Protein AF-A0A970ST58-F1 (afdb_monomer_lite)

Radius of gyration: 37.07 Å; chains: 1; bounding box: 102×75×107 Å

Sequence (953 aa):
MQDKSTELTATTDKKGYGFVNAKNDIKTWYPDSLQLDRGMALEADGIAVELSPISATENKKETARKAVSALAQKVRVSDEKGSSGDAVEYAGVFGDNTSIRYSSTFEGFKEDIIFEANMGINRFSFKLKTGGLSLIKDEDGQYCLTDPSTGECKVSIGELVVTDSRPVPDFKTKYNHFYEVQTVEPDNEYIITAVVDEEYLNSPDTVYPVTVDPTLTVRQTSGSQSRVANDATLYSKQPNLKTGSFNNLWVGNDSGGLNSQGTNYGKERILIKFPTLVSALQSAGITNNMITEARLYMFLSSSATPAATIDAYMFGHSWSESSVTYNNADWNDYTSYQDSTRIQSSSYDYWWWGITGAVKKWRAGQYGGSSNYGLIMISQDESVANKDHSFYSSNYTTISKRPYVKVTYNNASPGVPTPGITSGQVYYLRNANSGKYLDVPKGNSGNGTDLIQYSFNGGANQIFKTVYNSTTGDYALIPMCATGSAVEITNTSPNNYEIVQIWSKPSSGYMNSQRFKIVRNSNGSYKLLSYASSYTKAVVVQGASTANSAKIIQYNDNGATNGNWHFESVESFNYNSTNYNVSLAEECAEYAMLAYDEMELSGGYYVQGDRKDKPYQLLSKLREDGFTVSNNDAVNYQNNKDYDVSYVLARKSVLVNNSLRTLVAVVIRGTDGVEWQGNMDVTGSSYDTFDNHINFATAVAALSVDLDIYLSNKNISDPIYLITGHSRGAAVANLLAEKLNTTAGISNVFAYTFATPNVTKAPNSSRTNIYNFCFKDDFVPQVPLGQEHSWKYDKHGITYDDKVAETLYANNASFRNDMKRFLGGRDADFNSSGTSNLLNHISDKWENVEEYYNNDCYTGPTIPGTPIPITPALALLPINRMTLYEFFHNEVALAATGDPLASVLVLGRSLNSNYFFTPIAVFFVQGQAIYNYIPDTHHAFTYYTAVKYGLFP

Structure (mmCIF, N/CA/C/O backbone):
data_AF-A0A970ST58-F1
#
_entry.id   AF-A0A970ST58-F1
#
loop_
_atom_site.group_PDB
_atom_site.id
_atom_site.type_symbol
_atom_site.label_atom_id
_atom_site.label_alt_id
_atom_site.label_comp_id
_atom_site.label_asym_id
_atom_site.label_entity_id
_atom_site.label_seq_id
_atom_site.pdbx_PDB_ins_code
_atom_site.Cartn_x
_atom_site.Cartn_y
_atom_site.Cartn_z
_atom_site.occupancy
_atom_site.B_iso_or_equiv
_atom_site.auth_seq_id
_atom_site.auth_comp_id
_atom_site.auth_asym_id
_atom_site.auth_atom_id
_atom_site.pdbx_PDB_model_num
ATOM 1 N N . MET A 1 1 ? -27.822 10.036 10.601 1.00 45.78 1 MET A N 1
ATOM 2 C CA . MET A 1 1 ? -26.628 10.160 11.461 1.00 45.78 1 MET A CA 1
ATOM 3 C C . MET A 1 1 ? -25.897 8.835 11.465 1.00 45.78 1 MET A C 1
ATOM 5 O O . MET A 1 1 ? -26.501 7.825 11.813 1.00 45.78 1 MET A O 1
ATOM 9 N N . GLN A 1 2 ? -24.655 8.840 10.988 1.00 37.09 2 GLN A N 1
ATOM 10 C CA . GLN A 1 2 ? -23.732 7.721 11.156 1.00 37.09 2 GLN A CA 1
ATOM 11 C C . GLN A 1 2 ? -23.226 7.710 12.608 1.00 37.09 2 GLN A C 1
ATOM 13 O O . GLN A 1 2 ? -23.310 8.724 13.300 1.00 37.09 2 GLN A O 1
ATOM 18 N N . ASP A 1 3 ? -22.756 6.552 13.068 1.00 43.78 3 ASP A N 1
ATOM 19 C CA . ASP A 1 3 ? -21.868 6.440 14.232 1.00 43.78 3 ASP A CA 1
ATOM 20 C C . ASP A 1 3 ? -20.788 7.527 14.098 1.00 43.78 3 ASP A C 1
ATOM 22 O O . ASP A 1 3 ? -20.190 7.608 13.027 1.00 43.78 3 ASP A O 1
ATOM 26 N N . LYS A 1 4 ? -20.642 8.408 15.096 1.00 58.28 4 LYS A N 1
ATOM 27 C CA . LYS A 1 4 ? -19.575 9.414 15.143 1.00 58.28 4 LYS A CA 1
ATOM 28 C C . LYS A 1 4 ? -18.557 8.944 16.165 1.00 58.28 4 LYS A C 1
ATOM 30 O O . LYS A 1 4 ? -18.915 8.703 17.317 1.00 58.28 4 LYS A O 1
ATOM 35 N N . SER A 1 5 ? -17.304 8.828 15.756 1.00 58.88 5 SER A N 1
ATOM 36 C CA . SER A 1 5 ? -16.213 8.414 16.625 1.00 58.88 5 SER A CA 1
ATOM 37 C C . SER A 1 5 ? -15.057 9.398 16.531 1.00 58.88 5 SER A C 1
ATOM 39 O O . SER A 1 5 ? -14.717 9.876 15.453 1.00 58.88 5 SER A O 1
ATOM 41 N N . THR A 1 6 ? -14.444 9.681 17.675 1.00 65.06 6 THR A N 1
ATOM 42 C CA . THR A 1 6 ? -13.132 10.334 17.752 1.00 65.06 6 THR A CA 1
ATOM 43 C C . THR A 1 6 ? -11.995 9.308 17.838 1.00 65.06 6 THR A C 1
ATOM 45 O O . THR A 1 6 ? -10.835 9.688 17.962 1.00 65.06 6 THR A O 1
ATOM 48 N N . GLU A 1 7 ? -12.302 8.000 17.779 1.00 69.69 7 GLU A N 1
ATOM 49 C CA . GLU A 1 7 ? -11.293 6.937 17.667 1.00 69.69 7 GLU A CA 1
ATOM 50 C C . GLU A 1 7 ? -10.516 7.123 16.365 1.00 69.69 7 GLU A C 1
ATOM 52 O O . GLU A 1 7 ? -11.101 7.375 15.313 1.00 69.69 7 GLU A O 1
ATOM 57 N N . LEU A 1 8 ? -9.200 6.952 16.419 1.00 71.62 8 LEU A N 1
ATOM 58 C CA . LEU A 1 8 ? -8.351 7.006 15.237 1.00 71.62 8 LEU A CA 1
ATOM 59 C C . LEU A 1 8 ? -8.083 5.591 14.734 1.00 71.62 8 LEU A C 1
ATOM 61 O O . LEU A 1 8 ? -7.578 4.738 15.466 1.00 71.62 8 LEU A O 1
ATOM 65 N N . THR A 1 9 ? -8.382 5.321 13.473 1.00 77.06 9 THR A N 1
ATOM 66 C CA . THR A 1 9 ? -8.059 4.051 12.817 1.00 77.06 9 THR A CA 1
ATOM 67 C C . THR A 1 9 ? -6.885 4.231 11.879 1.00 77.06 9 THR A C 1
ATOM 69 O O . THR A 1 9 ? -6.798 5.254 11.205 1.00 77.06 9 THR A O 1
ATOM 72 N N . ALA A 1 10 ? -6.004 3.231 11.815 1.00 75.88 10 ALA A N 1
ATOM 73 C CA . ALA A 1 10 ? -5.003 3.191 10.759 1.00 75.88 10 ALA A CA 1
ATOM 74 C C . ALA A 1 10 ? -5.700 3.175 9.391 1.00 75.88 10 ALA A C 1
ATOM 76 O O . ALA A 1 10 ? -6.759 2.554 9.257 1.00 75.88 10 ALA A O 1
ATOM 77 N N . THR A 1 11 ? -5.137 3.860 8.403 1.00 69.69 11 THR A N 1
ATOM 78 C CA . THR A 1 11 ? -5.731 3.967 7.067 1.00 69.69 11 THR A CA 1
ATOM 79 C C . THR A 1 11 ? -4.677 3.814 5.982 1.00 69.69 11 THR A C 1
ATOM 81 O O . THR A 1 11 ? -3.508 4.115 6.185 1.00 69.69 11 THR A O 1
ATOM 84 N N . THR A 1 12 ? -5.117 3.331 4.825 1.00 72.75 12 THR A N 1
ATOM 85 C CA . THR A 1 12 ? -4.375 3.373 3.559 1.00 72.75 12 THR A CA 1
ATOM 86 C C . THR A 1 12 ? -5.165 4.128 2.491 1.00 72.75 12 THR A C 1
ATOM 88 O O . THR A 1 12 ? -4.750 4.179 1.337 1.00 72.75 12 THR A O 1
ATOM 91 N N . ASP A 1 13 ? -6.320 4.694 2.857 1.00 73.19 13 ASP A N 1
ATOM 92 C CA . ASP A 1 13 ? -7.268 5.307 1.923 1.00 73.19 13 ASP A CA 1
ATOM 93 C C . ASP A 1 13 ? -6.730 6.631 1.358 1.00 73.19 13 ASP A C 1
ATOM 95 O O . ASP A 1 13 ? -7.174 7.087 0.306 1.00 73.19 13 ASP A O 1
ATOM 99 N N . LYS A 1 14 ? -5.746 7.235 2.040 1.00 77.56 14 LYS A N 1
ATOM 100 C CA . LYS A 1 14 ? -5.054 8.454 1.623 1.00 77.56 14 LYS A CA 1
ATOM 101 C C . LYS A 1 14 ? -3.539 8.271 1.767 1.00 77.56 14 LYS A C 1
ATOM 103 O O . LYS A 1 14 ? -3.026 8.151 2.876 1.00 77.56 14 LYS A O 1
ATOM 108 N N . LYS A 1 15 ? -2.814 8.238 0.638 1.00 80.38 15 LYS A N 1
ATOM 109 C CA . LYS A 1 15 ? -1.349 8.032 0.591 1.00 80.38 15 LYS A CA 1
ATOM 110 C C . LYS A 1 15 ? -0.633 9.056 1.484 1.00 80.38 15 LYS A C 1
ATOM 112 O O . LYS A 1 15 ? -0.857 10.256 1.345 1.00 80.38 15 LYS A O 1
ATOM 117 N N . GLY A 1 16 ? 0.247 8.582 2.368 1.00 77.31 16 GLY A N 1
ATOM 118 C CA . GLY A 1 16 ? 1.032 9.423 3.279 1.00 77.31 16 GLY A CA 1
ATOM 119 C C . GLY A 1 16 ? 0.342 9.801 4.593 1.00 77.31 16 GLY A C 1
ATOM 120 O O . GLY A 1 16 ? 0.894 10.624 5.331 1.00 77.31 16 GLY A O 1
ATOM 121 N N . TYR A 1 17 ? -0.838 9.235 4.869 1.00 86.19 17 TYR A N 1
ATOM 122 C CA . TYR A 1 17 ? -1.577 9.395 6.116 1.00 86.19 17 TYR A CA 1
ATOM 123 C C . TYR A 1 17 ? -1.713 8.068 6.851 1.00 86.19 17 TYR A C 1
ATOM 125 O O . TYR A 1 17 ? -2.281 7.117 6.322 1.00 86.19 17 TYR A O 1
ATOM 133 N N . GLY A 1 18 ? -1.240 8.043 8.096 1.00 75.88 18 GLY A N 1
ATOM 134 C CA . GLY A 1 18 ? -1.211 6.839 8.918 1.00 75.88 18 GLY A CA 1
ATOM 135 C C . GLY A 1 18 ? -2.492 6.602 9.685 1.00 75.88 18 GLY A C 1
ATOM 136 O O . GLY A 1 18 ? -2.836 5.454 9.964 1.00 75.88 18 GLY A O 1
ATOM 137 N N . PHE A 1 19 ? -3.228 7.669 10.014 1.00 83.06 19 PHE A N 1
ATOM 138 C CA . PHE A 1 19 ? -4.484 7.562 10.748 1.00 83.06 19 PHE A CA 1
ATOM 139 C C . PHE A 1 19 ? -5.578 8.448 10.157 1.00 83.06 19 PHE A C 1
ATOM 141 O O . PHE A 1 19 ? -5.326 9.498 9.573 1.00 83.06 19 PHE A O 1
ATOM 148 N N . VAL A 1 20 ? -6.821 8.029 10.360 1.00 89.50 20 VAL A N 1
ATOM 149 C CA . VAL A 1 20 ? -8.026 8.811 10.083 1.00 89.50 20 VAL A CA 1
ATOM 150 C C . VAL A 1 20 ? -8.989 8.647 11.245 1.00 89.50 20 VAL A C 1
ATOM 152 O O . VAL A 1 20 ? -9.011 7.588 11.883 1.00 89.50 20 VAL A O 1
ATOM 155 N N . ASN A 1 21 ? -9.805 9.657 11.525 1.00 81.31 21 ASN A N 1
ATOM 156 C CA . ASN A 1 21 ? -10.910 9.453 12.447 1.00 81.31 21 ASN A CA 1
ATOM 157 C C . ASN A 1 21 ? -11.891 8.392 11.909 1.00 81.31 21 ASN A C 1
ATOM 159 O O . ASN A 1 21 ? -12.333 8.383 10.749 1.00 81.31 21 ASN A O 1
ATOM 163 N N . ALA A 1 22 ? -12.194 7.430 12.776 1.00 70.81 22 ALA A N 1
ATOM 164 C CA . ALA A 1 22 ? -13.186 6.403 12.531 1.00 70.81 22 ALA A CA 1
ATOM 165 C C . ALA A 1 22 ? -14.549 7.063 12.314 1.00 70.81 22 ALA A C 1
ATOM 167 O O . ALA A 1 22 ? -14.761 8.181 12.763 1.00 70.81 22 ALA A O 1
ATOM 168 N N . LYS A 1 23 ? -15.451 6.359 11.612 1.00 66.69 23 LYS A N 1
ATOM 169 C CA . LYS A 1 23 ? -16.854 6.727 11.321 1.00 66.69 23 LYS A CA 1
ATOM 170 C C . LYS A 1 23 ? -17.223 8.147 11.789 1.00 66.69 23 LYS A C 1
ATOM 172 O O . LYS A 1 23 ? -17.578 8.348 12.943 1.00 66.69 23 LYS A O 1
ATOM 177 N N . ASN A 1 24 ? -17.055 9.123 10.907 1.00 68.44 24 ASN A N 1
ATOM 178 C CA . ASN A 1 24 ? -17.441 10.511 11.119 1.00 68.44 24 ASN A CA 1
ATOM 179 C C . ASN A 1 24 ? -17.719 11.137 9.743 1.00 68.44 24 ASN A C 1
ATOM 181 O O . ASN A 1 24 ? -17.141 10.698 8.743 1.00 68.44 24 ASN A O 1
ATOM 185 N N . ASP A 1 25 ? -18.634 12.102 9.690 1.00 69.56 25 ASP A N 1
ATOM 186 C CA . ASP A 1 25 ? -18.990 12.854 8.476 1.00 69.56 25 ASP A CA 1
ATOM 187 C C . ASP A 1 25 ? -17.915 13.880 8.099 1.00 69.56 25 ASP A C 1
ATOM 189 O O . ASP A 1 25 ? -17.723 14.174 6.923 1.00 69.56 25 ASP A O 1
ATOM 193 N N . ILE A 1 26 ? -17.184 14.368 9.098 1.00 79.75 26 ILE A N 1
ATOM 194 C CA . ILE A 1 26 ? -15.992 15.194 8.940 1.00 79.75 26 ILE A CA 1
ATOM 195 C C . ILE A 1 26 ? -14.778 14.286 9.078 1.00 79.75 26 ILE A C 1
ATOM 197 O O . ILE A 1 26 ? -14.549 13.699 10.139 1.00 79.75 26 ILE A O 1
ATOM 201 N N . LYS A 1 27 ? -14.005 14.154 8.003 1.00 87.75 27 LYS A N 1
ATOM 202 C CA . LYS A 1 27 ? -12.796 13.338 7.968 1.00 87.75 27 LYS A CA 1
ATOM 203 C C . LYS A 1 27 ? -11.594 14.152 8.401 1.00 87.75 27 LYS A C 1
ATOM 205 O O . LYS A 1 27 ? -11.310 15.192 7.818 1.00 87.75 27 LYS A O 1
ATOM 210 N N . THR A 1 28 ? -10.877 13.661 9.406 1.00 90.50 28 THR A N 1
ATOM 211 C CA . THR A 1 28 ? -9.576 14.202 9.799 1.00 90.50 28 THR A CA 1
ATOM 212 C C . THR A 1 28 ? -8.499 13.169 9.544 1.00 90.50 28 THR A C 1
ATOM 214 O O . THR A 1 28 ? -8.563 12.047 10.047 1.00 90.50 28 THR A O 1
ATOM 217 N N . TRP A 1 29 ? -7.523 13.549 8.731 1.00 92.25 29 TRP A N 1
ATOM 218 C CA . TRP A 1 29 ? -6.436 12.704 8.270 1.00 92.25 29 TRP A CA 1
ATOM 219 C C . TRP A 1 29 ? -5.138 13.134 8.951 1.00 92.25 29 TRP A C 1
ATOM 221 O O . TRP A 1 29 ? -4.747 14.301 8.883 1.00 92.25 29 TRP A O 1
ATOM 231 N N . TYR A 1 30 ? -4.465 12.171 9.577 1.00 92.06 30 TYR A N 1
ATOM 232 C CA . TYR A 1 30 ? -3.240 12.351 10.349 1.00 92.06 30 TYR A CA 1
ATOM 233 C C . TYR A 1 30 ? -2.051 11.780 9.567 1.00 92.06 30 TYR A C 1
ATOM 235 O O . TYR A 1 30 ? -2.043 10.571 9.304 1.00 92.06 30 TYR A O 1
ATOM 243 N N . PRO A 1 31 ? -1.100 12.620 9.121 1.00 86.81 31 PRO A N 1
ATOM 244 C CA . PRO A 1 31 ? -0.017 12.181 8.249 1.00 86.81 31 PRO A CA 1
ATOM 245 C C . PRO A 1 31 ? 0.900 11.162 8.943 1.00 86.81 31 PRO A C 1
ATOM 247 O O . PRO A 1 31 ? 1.089 11.227 10.150 1.00 86.81 31 PRO A O 1
ATOM 250 N N . ASP A 1 32 ? 1.515 10.236 8.199 1.00 78.81 32 ASP A N 1
ATOM 251 C CA . ASP A 1 32 ? 2.529 9.310 8.760 1.00 78.81 32 ASP A CA 1
ATOM 252 C C . ASP A 1 32 ? 3.726 10.063 9.363 1.00 78.81 32 ASP A C 1
ATOM 254 O O . ASP A 1 32 ? 4.385 9.611 10.303 1.00 78.81 32 ASP A O 1
ATOM 258 N N . SER A 1 33 ? 3.990 11.245 8.809 1.00 76.50 33 SER A N 1
ATOM 259 C CA . SER A 1 33 ? 4.917 12.231 9.338 1.00 76.50 33 SER A CA 1
ATOM 260 C C . SER A 1 33 ? 4.475 13.634 8.934 1.00 76.50 33 SER A C 1
ATOM 262 O O . SER A 1 33 ? 4.150 13.827 7.760 1.00 76.50 33 SER A O 1
ATOM 264 N N . LEU A 1 34 ? 4.523 14.613 9.840 1.00 74.62 34 LEU A N 1
ATOM 265 C CA . LEU A 1 34 ? 4.339 16.022 9.461 1.00 74.62 34 LEU A CA 1
ATOM 266 C C . LEU A 1 34 ? 5.502 16.467 8.574 1.00 74.62 34 LEU A C 1
ATOM 268 O O . LEU A 1 34 ? 6.646 16.227 8.948 1.00 74.62 34 LEU A O 1
ATOM 272 N N . GLN A 1 35 ? 5.203 17.098 7.436 1.00 67.81 35 GLN A N 1
ATOM 273 C CA . GLN A 1 35 ? 6.157 17.669 6.477 1.00 67.81 35 GLN A CA 1
ATOM 274 C C . GLN A 1 35 ? 5.650 19.038 5.987 1.00 67.81 35 GLN A C 1
ATOM 276 O O . GLN A 1 35 ? 4.493 19.401 6.181 1.00 67.81 35 GLN A O 1
ATOM 281 N N . LEU A 1 36 ? 6.507 19.811 5.316 1.00 63.09 36 LEU A N 1
ATOM 282 C CA . LEU A 1 36 ? 6.165 21.146 4.792 1.00 63.09 36 LEU A CA 1
ATOM 283 C C . LEU A 1 36 ? 5.053 21.135 3.733 1.00 63.09 36 LEU A C 1
ATOM 285 O O . LEU A 1 36 ? 4.353 22.132 3.546 1.00 63.09 36 LEU A O 1
ATOM 289 N N . ASP A 1 37 ? 4.941 20.048 2.983 1.00 67.62 37 ASP A N 1
ATOM 290 C CA . ASP A 1 37 ? 3.968 19.821 1.917 1.00 67.62 37 ASP A CA 1
ATOM 291 C C . ASP A 1 37 ? 2.865 18.832 2.313 1.00 67.62 37 ASP A C 1
ATOM 293 O O . ASP A 1 37 ? 1.951 18.627 1.512 1.00 67.62 37 ASP A O 1
ATOM 297 N N . ARG A 1 38 ? 2.931 18.276 3.533 1.00 81.56 38 ARG A N 1
ATOM 298 C CA . ARG A 1 38 ? 1.993 17.281 4.053 1.00 81.56 38 ARG A CA 1
ATOM 299 C C . ARG A 1 38 ? 1.696 17.507 5.534 1.00 81.56 38 ARG A C 1
ATOM 301 O O . ARG A 1 38 ? 2.501 17.176 6.408 1.00 81.56 38 ARG A O 1
ATOM 308 N N . GLY A 1 39 ? 0.513 18.036 5.800 1.00 87.06 39 GLY A N 1
ATOM 309 C CA . GLY A 1 39 ? 0.039 18.392 7.129 1.00 87.06 39 GLY A CA 1
ATOM 310 C C . GLY A 1 39 ? -1.221 17.642 7.542 1.00 87.06 39 GLY A C 1
ATOM 311 O O . GLY A 1 39 ? -1.692 16.727 6.861 1.00 87.06 39 GLY A O 1
ATOM 312 N N . MET A 1 40 ? -1.787 18.053 8.673 1.00 91.56 40 MET A N 1
ATOM 313 C CA . MET A 1 40 ? -3.104 17.602 9.109 1.00 91.56 40 MET A CA 1
ATOM 314 C C . MET A 1 40 ? -4.161 18.043 8.108 1.00 91.56 40 MET A C 1
ATOM 316 O O . MET A 1 40 ? -4.290 19.237 7.850 1.00 91.56 40 MET A O 1
ATOM 320 N N . ALA A 1 41 ? -4.931 17.098 7.569 1.00 92.81 41 ALA A N 1
ATOM 321 C CA . ALA A 1 41 ? -5.982 17.411 6.608 1.00 92.81 41 ALA A CA 1
ATOM 322 C C . ALA A 1 41 ? -7.374 17.191 7.200 1.00 92.81 41 ALA A C 1
ATOM 324 O O . ALA A 1 41 ? -7.618 16.230 7.928 1.00 92.81 41 ALA A O 1
ATOM 325 N N . LEU A 1 42 ? -8.294 18.079 6.846 1.00 92.00 42 LEU A N 1
ATOM 326 C CA . LEU A 1 42 ? -9.699 18.053 7.208 1.00 92.00 42 LEU A CA 1
ATOM 327 C C . LEU A 1 42 ? -10.541 18.105 5.934 1.00 92.00 42 LEU A C 1
ATOM 329 O O . LEU A 1 42 ? -10.338 18.976 5.091 1.00 92.00 42 LEU A O 1
ATOM 333 N N . GLU A 1 43 ? -11.492 17.187 5.808 1.00 90.94 43 GLU A N 1
ATOM 334 C CA . GLU A 1 43 ? -12.385 17.077 4.656 1.00 90.94 43 GLU A CA 1
ATOM 335 C C . GLU A 1 43 ? -13.837 16.918 5.117 1.00 90.94 43 GLU A C 1
ATOM 337 O O . GLU A 1 43 ? -14.147 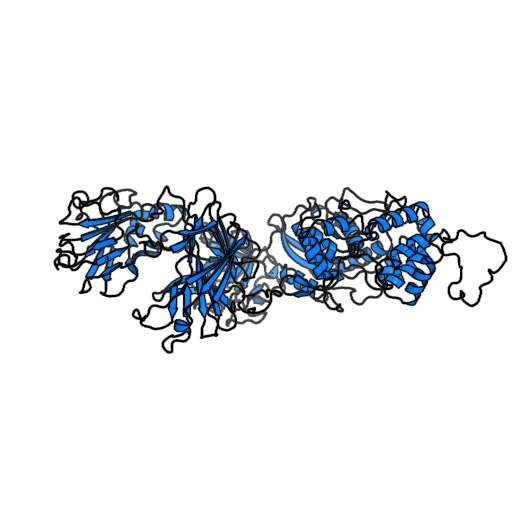16.047 5.933 1.00 90.94 43 GLU A O 1
ATOM 342 N N . ALA A 1 44 ? -14.737 17.752 4.598 1.00 82.56 44 ALA A N 1
ATOM 343 C CA . ALA A 1 44 ? -16.165 17.704 4.914 1.00 82.56 44 ALA A CA 1
ATOM 344 C C . ALA A 1 44 ? -16.986 18.419 3.834 1.00 82.56 44 ALA A C 1
ATOM 346 O O . ALA A 1 44 ? -16.754 19.593 3.616 1.00 82.56 44 ALA A O 1
ATOM 347 N N . ASP A 1 45 ? -17.934 17.741 3.177 1.00 74.25 45 ASP A N 1
ATOM 348 C CA . ASP A 1 45 ? -18.890 18.299 2.188 1.00 74.25 45 ASP A CA 1
ATOM 349 C C . ASP A 1 45 ? -18.431 19.582 1.446 1.00 74.25 45 ASP A C 1
ATOM 351 O O . ASP A 1 45 ? -18.858 20.695 1.749 1.00 74.25 45 ASP A O 1
ATOM 355 N N . GLY A 1 46 ? -17.496 19.429 0.500 1.00 75.94 46 GLY A N 1
ATOM 356 C CA . GLY A 1 46 ? -16.946 20.540 -0.294 1.00 75.94 46 GLY A CA 1
ATOM 357 C C . GLY A 1 46 ? -15.840 21.364 0.383 1.00 75.94 46 GLY A C 1
ATOM 358 O O . GLY A 1 46 ? -15.245 22.214 -0.269 1.00 75.94 46 GLY A O 1
ATOM 359 N N . ILE A 1 47 ? -15.523 21.098 1.652 1.00 85.75 47 ILE A N 1
ATOM 360 C CA . ILE A 1 47 ? -14.408 21.688 2.405 1.00 85.75 47 ILE A CA 1
ATOM 361 C C . ILE A 1 47 ? -13.215 20.732 2.362 1.00 85.75 47 ILE A C 1
ATOM 363 O O . ILE A 1 47 ? -13.350 19.556 2.705 1.00 85.75 47 ILE A O 1
ATOM 367 N N . ALA A 1 48 ? -12.042 21.255 2.004 1.00 92.06 48 ALA A N 1
ATOM 368 C CA . ALA A 1 48 ? -10.761 20.562 2.096 1.00 92.06 48 ALA A CA 1
ATOM 369 C C . ALA A 1 48 ? -9.694 21.535 2.618 1.00 92.06 48 ALA A C 1
ATOM 371 O O . ALA A 1 48 ? -9.282 22.454 1.913 1.00 92.06 48 ALA A O 1
ATOM 372 N N . VAL A 1 49 ? -9.265 21.341 3.864 1.00 93.50 49 VAL A N 1
ATOM 373 C CA . VAL A 1 49 ? -8.308 22.213 4.560 1.00 93.50 49 VAL A CA 1
ATOM 374 C C . VAL A 1 49 ? -7.104 21.393 4.998 1.00 93.50 49 VAL A C 1
ATOM 376 O O . VAL A 1 49 ? -7.264 20.276 5.484 1.00 93.50 49 VAL A O 1
ATOM 379 N N . GLU A 1 50 ? -5.899 21.937 4.853 1.00 94.12 50 GLU A N 1
ATOM 380 C CA . GLU A 1 50 ? -4.663 21.278 5.281 1.00 94.12 50 GLU A CA 1
ATOM 381 C C . GLU A 1 50 ? -3.768 22.242 6.068 1.00 94.12 50 GLU A C 1
ATOM 383 O O . GLU A 1 50 ? -3.484 23.346 5.604 1.00 94.12 50 GLU A O 1
ATOM 388 N N . LEU A 1 51 ? -3.303 21.817 7.246 1.00 91.88 51 LEU A N 1
ATOM 389 C CA . LEU A 1 51 ? -2.465 22.596 8.158 1.00 91.88 51 LEU A CA 1
ATOM 390 C C . LEU A 1 51 ? -1.109 21.905 8.356 1.00 91.88 51 LEU A C 1
ATOM 392 O O . LEU A 1 51 ? -1.039 20.809 8.908 1.00 91.88 51 LEU A O 1
ATOM 396 N N . SER A 1 52 ? -0.028 22.532 7.888 1.00 89.25 52 SER A N 1
ATOM 397 C CA . SER A 1 52 ? 1.337 21.975 7.918 1.00 89.25 52 SER A CA 1
ATOM 398 C C . SER A 1 52 ? 2.283 22.866 8.732 1.00 89.25 52 SER A C 1
ATOM 400 O O . SER A 1 52 ? 2.308 24.070 8.475 1.00 89.25 52 SER A O 1
ATOM 402 N N . PRO A 1 53 ? 3.093 22.342 9.668 1.00 86.56 53 PRO A N 1
ATOM 403 C CA . PRO A 1 53 ? 4.016 23.162 10.455 1.00 86.56 53 PRO A CA 1
ATOM 404 C C . PRO A 1 53 ? 5.169 23.720 9.604 1.00 86.56 53 PRO A C 1
ATOM 406 O O . PRO A 1 53 ? 5.624 23.095 8.644 1.00 86.56 53 PRO A O 1
ATOM 409 N N . ILE A 1 54 ? 5.680 24.891 9.988 1.00 80.62 54 ILE A N 1
ATOM 410 C CA . ILE A 1 54 ? 6.853 25.547 9.395 1.00 80.62 54 ILE A CA 1
ATOM 411 C C . ILE A 1 54 ? 7.944 25.640 10.471 1.00 80.62 54 ILE A C 1
ATOM 413 O O . ILE A 1 54 ? 7.733 26.254 11.514 1.00 80.62 54 ILE A O 1
ATOM 417 N N . SER A 1 55 ? 9.117 25.042 10.231 1.00 62.66 55 SER A N 1
ATOM 418 C CA . SER A 1 55 ? 10.219 25.026 11.209 1.00 62.66 55 SER A CA 1
ATOM 419 C C . SER A 1 55 ? 10.686 26.437 11.605 1.00 62.66 55 SER A C 1
ATOM 421 O O . SER A 1 55 ? 10.825 27.315 10.757 1.00 62.66 55 SER A O 1
ATOM 423 N N . ALA A 1 56 ? 11.005 26.627 12.891 1.00 48.12 56 ALA A N 1
ATOM 424 C CA . ALA A 1 56 ? 11.466 27.891 13.477 1.00 48.12 56 ALA A CA 1
ATOM 425 C C . ALA A 1 56 ? 12.924 28.275 13.125 1.00 48.12 56 ALA A C 1
ATOM 427 O O . ALA A 1 56 ? 13.389 29.359 13.484 1.00 48.12 56 ALA A O 1
ATOM 428 N N . THR A 1 57 ? 13.672 27.419 12.422 1.00 43.00 57 THR A N 1
ATOM 429 C CA . THR A 1 57 ? 15.073 27.701 12.065 1.00 43.00 57 THR A CA 1
ATOM 430 C C . THR A 1 57 ? 15.188 28.445 10.740 1.00 43.00 57 THR A C 1
ATOM 432 O O . THR A 1 57 ? 15.680 27.868 9.787 1.00 43.00 57 THR A O 1
ATOM 435 N N . GLU A 1 58 ? 14.764 29.717 10.665 1.00 37.03 58 GLU A N 1
ATOM 436 C CA . GLU A 1 58 ? 15.259 30.648 9.624 1.00 37.03 58 GLU A CA 1
ATOM 437 C C . GLU A 1 58 ? 14.864 32.130 9.825 1.00 37.03 58 GLU A C 1
ATOM 439 O O . GLU A 1 58 ? 14.462 32.831 8.901 1.00 37.03 58 GLU A O 1
ATOM 444 N N . ASN A 1 59 ? 15.087 32.697 11.016 1.00 33.66 59 ASN A N 1
ATOM 445 C CA . ASN A 1 59 ? 15.239 34.156 11.127 1.00 33.66 59 ASN A CA 1
ATOM 446 C C . ASN A 1 59 ? 16.632 34.578 10.620 1.00 33.66 59 ASN A C 1
ATOM 448 O O . ASN A 1 59 ? 17.505 34.919 11.419 1.00 33.66 59 ASN A O 1
ATOM 452 N N . LYS A 1 60 ? 16.840 34.499 9.294 1.00 33.72 60 LYS A N 1
ATOM 453 C CA . LYS A 1 60 ? 17.735 35.321 8.444 1.00 33.72 60 LYS A CA 1
ATOM 454 C C . LYS A 1 60 ? 17.974 34.619 7.099 1.00 33.72 60 LYS A C 1
ATOM 456 O O . LYS A 1 60 ? 18.715 33.649 7.044 1.00 33.72 60 LYS A O 1
ATOM 461 N N . LYS A 1 61 ? 17.467 35.244 6.030 1.00 29.33 61 LYS A N 1
ATOM 462 C CA . LYS A 1 61 ? 17.666 34.927 4.602 1.00 29.33 61 LYS A CA 1
ATOM 463 C C . LYS A 1 61 ? 16.956 33.665 4.108 1.00 29.33 61 LYS A C 1
ATOM 465 O O . LYS A 1 61 ? 17.464 32.562 4.206 1.00 29.33 61 LYS A O 1
ATOM 470 N N . GLU A 1 62 ? 15.811 33.921 3.484 1.00 37.78 62 GLU A N 1
ATOM 471 C CA . GLU A 1 62 ? 15.264 33.243 2.307 1.00 37.78 62 GLU A CA 1
ATOM 472 C C . GLU A 1 62 ? 16.334 32.418 1.563 1.00 37.78 62 GLU A C 1
ATOM 474 O O . GLU A 1 62 ? 17.137 33.011 0.848 1.00 37.78 62 GLU A O 1
ATOM 479 N N . THR A 1 63 ? 16.423 31.103 1.839 1.00 29.08 63 THR A N 1
ATOM 480 C CA . THR A 1 63 ? 16.846 29.960 0.983 1.00 29.08 63 THR A CA 1
ATOM 481 C C . THR A 1 63 ? 17.295 28.757 1.855 1.00 29.08 63 THR A C 1
ATOM 483 O O . THR A 1 63 ? 18.484 28.463 1.889 1.00 29.08 63 THR A O 1
ATOM 486 N N . ALA A 1 64 ? 16.393 28.041 2.550 1.00 28.38 64 ALA A N 1
ATOM 487 C CA . ALA A 1 64 ? 16.370 26.563 2.665 1.00 28.38 64 ALA A CA 1
ATOM 488 C C . ALA A 1 64 ? 15.290 26.076 3.661 1.00 28.38 64 ALA A C 1
ATOM 490 O O . ALA A 1 64 ? 15.547 25.802 4.829 1.00 28.38 64 ALA A O 1
ATOM 491 N N . ARG A 1 65 ? 14.062 25.841 3.182 1.00 35.12 65 ARG A N 1
ATOM 492 C CA . ARG A 1 65 ? 12.997 25.228 3.996 1.00 35.12 65 ARG A CA 1
ATOM 493 C C . ARG A 1 65 ? 13.346 23.762 4.331 1.00 35.12 65 ARG A C 1
ATOM 495 O O . ARG A 1 65 ? 13.062 22.872 3.533 1.00 35.12 65 ARG A O 1
ATOM 502 N N . LYS A 1 66 ? 13.967 23.482 5.484 1.00 34.28 66 LYS A N 1
ATOM 503 C CA . LYS A 1 66 ? 14.148 22.101 5.977 1.00 34.28 66 LYS A CA 1
ATOM 504 C C . LYS A 1 66 ? 12.800 21.511 6.400 1.00 34.28 66 LYS A C 1
ATOM 506 O 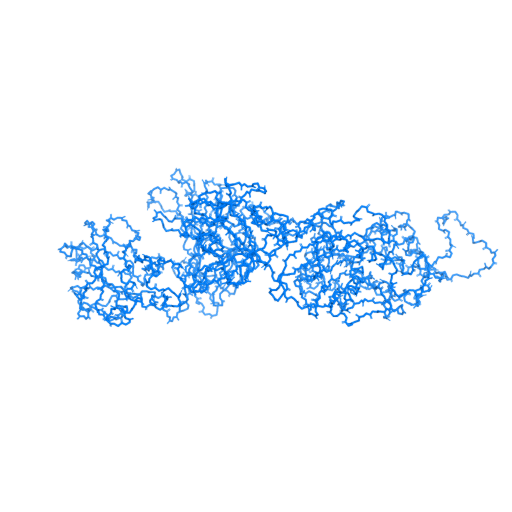O . LYS A 1 66 ? 12.097 22.083 7.230 1.00 34.28 66 LYS A O 1
ATOM 511 N N . ALA A 1 67 ? 12.465 20.348 5.841 1.00 35.88 67 ALA A N 1
ATOM 512 C CA . ALA A 1 67 ? 11.362 19.520 6.305 1.00 35.88 67 ALA A CA 1
ATOM 513 C C . ALA A 1 67 ? 11.632 19.066 7.745 1.00 35.88 67 ALA A C 1
ATOM 515 O O . ALA A 1 67 ? 12.667 18.471 8.040 1.00 35.88 67 ALA A O 1
ATOM 516 N N . VAL A 1 68 ? 10.687 19.343 8.636 1.00 44.09 68 VAL A N 1
ATOM 517 C CA . VAL A 1 68 ? 10.515 18.537 9.842 1.00 44.09 68 VAL A CA 1
ATOM 518 C C . VAL A 1 68 ? 10.015 17.182 9.344 1.00 44.09 68 VAL A C 1
ATOM 520 O O . VAL A 1 68 ? 9.124 17.155 8.507 1.00 44.09 68 VAL A O 1
ATOM 523 N N . SER A 1 69 ? 10.593 16.073 9.795 1.00 44.97 69 SER A N 1
ATOM 524 C CA . SER A 1 69 ? 9.986 14.747 9.653 1.00 44.97 69 SER A CA 1
ATOM 525 C C . SER A 1 69 ? 9.802 14.189 11.056 1.00 44.97 69 SER A C 1
ATOM 527 O O . SER A 1 69 ? 10.695 13.543 11.602 1.00 44.97 69 SER A O 1
ATOM 529 N N . ALA A 1 70 ? 8.670 14.501 11.674 1.00 54.34 70 ALA A N 1
ATOM 530 C CA . ALA A 1 70 ? 8.286 13.918 12.952 1.00 54.34 70 ALA A CA 1
ATOM 531 C C . ALA A 1 70 ? 7.379 12.723 12.658 1.00 54.34 70 ALA A C 1
ATOM 533 O O . ALA A 1 70 ? 6.363 12.900 11.990 1.00 54.34 70 ALA A O 1
ATOM 534 N N . LEU A 1 71 ? 7.756 11.516 13.087 1.00 47.66 71 LEU A N 1
ATOM 535 C CA . LEU A 1 71 ? 6.952 10.309 12.868 1.00 47.66 71 LEU A CA 1
ATOM 536 C C . LEU A 1 71 ? 5.701 10.332 13.749 1.00 47.66 71 LEU A C 1
ATOM 538 O O . LEU A 1 71 ? 5.773 10.683 14.926 1.00 47.66 71 LEU A O 1
ATOM 542 N N . ALA A 1 72 ? 4.573 9.920 13.178 1.00 49.56 72 ALA A N 1
ATOM 543 C CA . ALA A 1 72 ? 3.311 9.804 13.885 1.00 49.56 72 ALA A CA 1
ATOM 544 C C . ALA A 1 72 ? 3.374 8.715 14.960 1.00 49.56 72 ALA A C 1
ATOM 546 O O . ALA A 1 72 ? 3.526 7.527 14.662 1.00 49.56 72 ALA A O 1
ATOM 547 N N . GLN A 1 73 ? 3.165 9.097 16.217 1.00 61.41 73 GLN A N 1
ATOM 548 C CA . GLN A 1 73 ? 2.912 8.154 17.295 1.00 61.41 73 GLN A CA 1
ATOM 549 C C . GLN A 1 73 ? 1.460 8.278 17.742 1.00 61.41 73 GLN A C 1
ATOM 551 O O . GLN A 1 73 ? 1.038 9.312 18.251 1.00 61.41 73 GLN A O 1
ATOM 556 N N . LYS A 1 74 ? 0.678 7.204 17.601 1.00 53.34 74 LYS A N 1
ATOM 557 C CA . LYS A 1 74 ? -0.654 7.161 18.210 1.00 53.34 74 LYS A CA 1
ATOM 558 C C . LYS A 1 74 ? -0.507 7.088 19.730 1.00 53.34 74 LYS A C 1
ATOM 560 O O . LYS A 1 74 ? 0.016 6.104 20.257 1.00 53.34 74 LYS A O 1
ATOM 565 N N . VAL A 1 75 ? -0.998 8.105 20.425 1.00 45.78 75 VAL A N 1
ATOM 566 C CA . VAL A 1 75 ? -0.967 8.211 21.886 1.00 45.78 75 VAL A CA 1
ATOM 567 C C . VAL A 1 75 ? -2.398 8.186 22.409 1.00 45.78 75 VAL A C 1
ATOM 569 O O . VAL A 1 75 ? -3.324 8.700 21.783 1.00 45.78 75 VAL A O 1
ATOM 572 N N . ARG A 1 76 ? -2.598 7.558 23.569 1.00 45.03 76 ARG A N 1
ATOM 573 C CA . ARG A 1 76 ? -3.842 7.723 24.320 1.00 45.03 76 ARG A CA 1
ATOM 574 C C . ARG A 1 76 ? -3.703 8.897 25.255 1.00 45.03 76 ARG A C 1
ATOM 576 O O . ARG A 1 76 ? -2.841 8.873 26.127 1.00 45.03 76 ARG A O 1
ATOM 583 N N . VAL A 1 77 ? -4.593 9.864 25.113 1.00 44.91 77 VAL A N 1
ATOM 584 C CA . VAL A 1 77 ? -4.682 10.985 26.039 1.00 44.91 77 VAL A CA 1
ATOM 585 C C . VAL A 1 77 ? -5.764 10.642 27.041 1.00 44.91 77 VAL A C 1
ATOM 587 O O . VAL A 1 77 ? -6.935 10.541 26.682 1.00 44.91 77 VAL A O 1
ATOM 590 N N . SER A 1 78 ? -5.369 10.384 28.283 1.00 38.44 78 SER A N 1
ATOM 591 C CA . SER A 1 78 ? -6.302 10.416 29.401 1.00 38.44 78 SER A CA 1
ATOM 592 C C . SER A 1 78 ? -6.524 11.872 29.770 1.00 38.44 78 SER A C 1
ATOM 594 O O . SER A 1 78 ? -5.562 12.552 30.127 1.00 38.44 78 SER A O 1
ATOM 596 N N . ASP A 1 79 ? -7.765 12.343 29.722 1.00 41.28 79 ASP A N 1
ATOM 597 C CA . ASP A 1 79 ? -8.103 13.516 30.524 1.00 41.28 79 ASP A CA 1
ATOM 598 C C . ASP A 1 79 ? -7.881 13.192 32.017 1.00 41.28 79 ASP A C 1
ATOM 600 O O . ASP A 1 79 ? -7.813 12.021 32.416 1.00 41.28 79 ASP A O 1
ATOM 604 N N . GLU A 1 80 ? -7.754 14.216 32.865 1.00 30.91 80 GLU A N 1
ATOM 605 C CA . GLU A 1 80 ? -7.474 14.068 34.307 1.00 30.91 80 GLU A CA 1
ATOM 606 C C . GLU A 1 80 ? -8.540 13.251 35.076 1.00 30.91 80 GLU A C 1
ATOM 608 O O . GLU A 1 80 ? -8.418 13.020 36.280 1.00 30.91 80 GLU A O 1
ATOM 613 N N . LYS A 1 81 ? -9.586 12.768 34.391 1.00 32.12 81 LYS A N 1
ATOM 614 C CA . LYS A 1 81 ? -10.688 11.973 34.942 1.00 32.12 81 LYS A CA 1
ATOM 615 C C . LYS A 1 81 ? -10.899 10.618 34.244 1.00 32.12 81 LYS A C 1
ATOM 617 O O . LYS A 1 81 ? -11.890 9.939 34.527 1.00 32.12 81 LYS A O 1
ATOM 622 N N . GLY A 1 82 ? -9.949 10.162 33.422 1.00 31.39 82 GLY A N 1
ATOM 623 C CA . GLY A 1 82 ? -9.862 8.774 32.949 1.00 31.39 82 GLY A CA 1
ATOM 624 C C . GLY A 1 82 ? -10.667 8.430 31.688 1.00 31.39 82 GLY A C 1
ATOM 625 O O . GLY A 1 82 ? -10.871 7.247 31.404 1.00 31.39 82 GLY A O 1
ATOM 626 N N . SER A 1 83 ? -11.116 9.412 30.904 1.00 35.81 83 SER A N 1
ATOM 627 C CA . SER A 1 83 ? -11.554 9.190 29.524 1.00 35.81 83 SER A CA 1
ATOM 628 C C . SER A 1 83 ? -10.329 9.184 28.609 1.00 35.81 83 SER A C 1
ATOM 630 O O . SER A 1 83 ? -9.610 10.173 28.512 1.00 35.81 83 SER A O 1
ATOM 632 N N . SER A 1 84 ? -10.069 8.059 27.938 1.00 40.88 84 SER A N 1
ATOM 633 C CA . SER A 1 84 ? -9.010 7.971 26.930 1.00 40.88 84 SER A CA 1
ATOM 634 C C . SER A 1 84 ? -9.539 8.396 25.556 1.00 40.88 84 SER A C 1
ATOM 636 O O . SER A 1 84 ? -10.397 7.698 25.008 1.00 40.88 84 SER A O 1
ATOM 638 N N . GLY A 1 85 ? -9.027 9.494 25.002 1.00 54.28 85 GLY A N 1
ATOM 639 C CA . GLY A 1 85 ? -9.148 9.846 23.583 1.00 54.28 85 GLY A CA 1
ATOM 640 C C . GLY A 1 85 ? -7.933 9.362 22.787 1.00 54.28 85 GLY A C 1
ATOM 641 O O . GLY A 1 85 ? -6.841 9.222 23.344 1.00 54.28 85 GLY A O 1
ATOM 642 N N . ASP A 1 86 ? -8.118 9.082 21.497 1.00 65.69 86 ASP A N 1
ATOM 643 C CA . ASP A 1 86 ? -7.002 8.823 20.590 1.00 65.69 86 ASP A CA 1
ATOM 644 C C . ASP A 1 86 ? -6.456 10.155 20.062 1.00 65.69 86 ASP A C 1
ATOM 646 O O . ASP A 1 86 ? -7.206 10.988 19.549 1.00 65.69 86 ASP A O 1
ATOM 650 N N . ALA A 1 87 ? -5.144 10.330 20.161 1.00 77.56 87 ALA A N 1
ATOM 651 C CA . ALA A 1 87 ? -4.420 11.430 19.549 1.00 77.56 87 ALA A CA 1
ATOM 652 C C . ALA A 1 87 ? -3.235 10.894 18.741 1.00 77.56 87 ALA A C 1
ATOM 654 O O . ALA A 1 87 ? -2.795 9.755 18.932 1.00 77.56 87 ALA A O 1
ATOM 655 N N . VAL A 1 88 ? -2.702 11.722 17.850 1.00 78.69 88 VAL A N 1
ATOM 656 C CA . VAL A 1 88 ? -1.415 11.475 17.196 1.00 78.69 88 VAL A CA 1
ATOM 657 C C . VAL A 1 88 ? -0.448 12.550 17.635 1.00 78.69 88 VAL A C 1
ATOM 659 O O . VAL A 1 88 ? -0.724 13.735 17.475 1.00 78.69 88 VAL A O 1
ATOM 662 N N . GLU A 1 89 ? 0.668 12.124 18.203 1.00 83.00 89 GLU A N 1
ATOM 663 C CA . GLU A 1 89 ? 1.739 12.996 18.647 1.00 83.00 89 GLU A CA 1
ATOM 664 C C . GLU A 1 89 ? 2.931 12.908 17.697 1.00 83.00 89 GLU A C 1
ATOM 666 O O . GLU A 1 89 ? 3.292 11.833 17.214 1.00 83.00 89 GLU A O 1
ATOM 671 N N . TYR A 1 90 ? 3.525 14.067 17.446 1.00 81.12 90 TYR A N 1
ATOM 672 C CA . TYR A 1 90 ? 4.659 14.289 16.572 1.00 81.12 90 TYR A CA 1
ATOM 673 C C . TYR A 1 90 ? 5.730 15.009 17.390 1.00 81.12 90 TYR A C 1
ATOM 675 O O . TYR A 1 90 ? 5.566 16.175 17.747 1.00 81.12 90 TYR A O 1
ATOM 683 N N . ALA A 1 91 ? 6.811 14.313 17.730 1.00 78.31 91 ALA A N 1
ATOM 684 C CA . ALA A 1 91 ? 7.898 14.880 18.523 1.00 78.31 91 ALA A CA 1
ATOM 685 C C . ALA A 1 91 ? 8.875 15.694 17.657 1.00 78.31 91 ALA A C 1
ATOM 687 O O . ALA A 1 91 ? 9.127 15.360 16.501 1.00 78.31 91 ALA A O 1
ATOM 688 N N . GLY A 1 92 ? 9.465 16.735 18.239 1.00 73.56 92 GLY A N 1
ATOM 689 C CA . GLY A 1 92 ? 10.552 17.514 17.647 1.00 73.56 92 GLY A CA 1
ATOM 690 C C . GLY A 1 92 ? 10.131 18.489 16.547 1.00 73.56 92 GLY A C 1
ATOM 691 O O . GLY A 1 92 ? 10.970 18.871 15.732 1.00 73.56 92 GLY A O 1
ATOM 692 N N . VAL A 1 93 ? 8.854 18.888 16.476 1.00 75.38 93 VAL A N 1
ATOM 693 C CA . VAL A 1 93 ? 8.343 19.658 15.327 1.00 75.38 93 VAL A CA 1
ATOM 694 C C . VAL A 1 93 ? 8.949 21.059 15.224 1.00 75.38 93 VAL A C 1
ATOM 696 O O . VAL A 1 93 ? 9.300 21.503 14.133 1.00 75.38 93 VAL A O 1
ATOM 699 N N . PHE A 1 94 ? 9.136 21.740 16.351 1.00 76.75 94 PHE A N 1
ATOM 700 C CA . PHE A 1 94 ? 9.758 23.065 16.413 1.00 76.75 94 PHE A CA 1
ATOM 701 C C . PHE A 1 94 ? 11.147 23.036 17.076 1.00 76.75 94 PHE A C 1
ATOM 703 O O . PHE A 1 94 ? 11.659 24.077 17.480 1.00 76.75 94 PHE A O 1
ATOM 710 N N . GLY A 1 95 ? 11.774 21.856 17.147 1.00 70.38 95 GLY A N 1
ATOM 711 C CA . GLY A 1 95 ? 13.065 21.623 17.802 1.00 70.38 95 GLY A CA 1
ATOM 712 C C . GLY A 1 95 ? 12.971 20.666 18.992 1.00 70.38 95 GLY A C 1
ATOM 713 O O . GLY A 1 95 ? 11.887 20.194 19.349 1.00 70.38 95 GLY A O 1
ATOM 714 N N . ASP A 1 96 ? 14.118 20.363 19.599 1.00 69.31 96 ASP A N 1
ATOM 715 C CA . ASP A 1 96 ? 14.201 19.493 20.776 1.00 69.31 96 ASP A CA 1
ATOM 716 C C . ASP A 1 96 ? 13.318 20.034 21.911 1.00 69.31 96 ASP A C 1
ATOM 718 O O . ASP A 1 96 ? 13.295 21.238 22.158 1.00 69.31 96 ASP A O 1
ATOM 722 N N . ASN A 1 97 ? 12.621 19.141 22.622 1.00 72.25 97 ASN A N 1
ATOM 723 C CA . ASN A 1 97 ? 11.649 19.465 23.681 1.00 72.25 97 ASN A CA 1
ATOM 724 C C . ASN A 1 97 ? 10.331 20.098 23.207 1.00 72.25 97 ASN A C 1
ATOM 726 O O . ASN A 1 97 ? 9.607 20.653 24.032 1.00 72.25 97 ASN A O 1
ATOM 730 N N . THR A 1 98 ? 9.996 19.980 21.918 1.00 78.31 98 THR A N 1
ATOM 731 C CA . THR A 1 98 ? 8.642 20.260 21.409 1.00 78.31 98 THR A CA 1
ATOM 732 C C . THR A 1 98 ? 7.926 18.996 20.970 1.00 78.31 98 THR A C 1
ATOM 734 O O . THR A 1 98 ? 8.549 18.069 20.452 1.00 78.31 98 THR A O 1
ATOM 737 N N . SER A 1 99 ? 6.605 18.977 21.090 1.00 81.75 99 SER A N 1
ATOM 738 C CA . SER A 1 99 ? 5.751 18.065 20.341 1.00 81.75 99 SER A CA 1
ATOM 739 C C . SER A 1 99 ? 4.493 18.780 19.862 1.00 81.75 99 SER A C 1
ATOM 741 O O . SER A 1 99 ? 4.082 19.796 20.416 1.00 81.75 99 SER A O 1
ATOM 743 N N . ILE A 1 100 ? 3.898 18.275 18.786 1.00 86.56 100 ILE A N 1
ATOM 744 C CA . ILE A 1 100 ? 2.533 18.629 18.407 1.00 86.56 100 ILE A CA 1
ATOM 745 C C . ILE A 1 100 ? 1.679 17.393 18.586 1.00 86.56 100 ILE A C 1
ATOM 747 O O . ILE A 1 100 ? 2.018 16.321 18.083 1.00 86.56 100 ILE A O 1
ATOM 751 N N . ARG A 1 101 ? 0.553 17.542 19.268 1.00 85.94 101 ARG A N 1
ATOM 752 C CA . ARG A 1 101 ? -0.417 16.477 19.464 1.00 85.94 101 ARG A CA 1
ATOM 753 C C . ARG A 1 101 ? -1.747 16.871 18.845 1.00 85.94 101 ARG A C 1
ATOM 755 O O . ARG A 1 101 ? -2.335 17.876 19.209 1.00 85.94 101 ARG A O 1
ATOM 762 N N . TYR A 1 102 ? -2.251 16.044 17.940 1.00 87.69 102 TYR A N 1
ATOM 763 C CA . TYR A 1 102 ? -3.561 16.239 17.335 1.00 87.69 102 TYR A CA 1
ATOM 764 C C . TYR A 1 102 ? -4.577 15.252 17.883 1.00 87.69 102 TYR A C 1
ATOM 766 O O . TYR A 1 102 ? -4.389 14.039 17.783 1.00 87.69 102 TYR A O 1
ATOM 774 N N . SER A 1 103 ? -5.692 15.766 18.384 1.00 81.06 103 SER A N 1
ATOM 775 C CA . SER A 1 103 ? -6.813 14.979 18.892 1.00 81.06 103 SER A CA 1
ATOM 776 C C . SER A 1 103 ? -8.010 15.104 17.952 1.00 81.06 103 SER A C 1
ATOM 778 O O . SER A 1 103 ? -8.348 16.204 17.514 1.00 81.06 103 SER A O 1
ATOM 780 N N . SER A 1 104 ? -8.672 13.993 17.618 1.00 78.62 104 SER A N 1
ATOM 781 C CA . SER A 1 104 ? -9.908 14.064 16.825 1.00 78.62 104 SER A CA 1
ATOM 782 C C . SER A 1 104 ? -11.051 14.624 17.657 1.00 78.62 104 SER A C 1
ATOM 784 O O . SER A 1 104 ? -11.246 14.231 18.809 1.00 78.62 104 SER A O 1
ATOM 786 N N . THR A 1 105 ? -11.841 15.506 17.055 1.00 75.62 105 THR A N 1
ATOM 787 C CA . THR A 1 105 ? -13.127 15.937 17.597 1.00 75.62 105 THR A CA 1
ATOM 788 C C . THR A 1 105 ? -14.238 15.486 16.650 1.00 75.62 105 THR A C 1
ATOM 790 O O . THR A 1 105 ? -13.995 15.078 15.513 1.00 75.62 105 THR A O 1
ATOM 793 N N . PHE A 1 106 ? -15.492 15.534 17.102 1.00 66.88 106 PHE A N 1
ATOM 794 C CA . PHE A 1 106 ? -16.614 15.176 16.230 1.00 66.88 106 PHE A CA 1
ATOM 795 C C . PHE A 1 106 ? -16.788 16.131 15.047 1.00 66.88 106 PHE A C 1
ATOM 797 O O . PHE A 1 106 ? -17.448 15.763 14.078 1.00 66.88 106 PHE A O 1
ATOM 804 N N . GLU A 1 107 ? -16.207 17.327 15.123 1.00 73.06 107 GLU A N 1
ATOM 805 C CA . GLU A 1 107 ? -16.424 18.408 14.163 1.00 73.06 107 GLU A CA 1
ATOM 806 C C . GLU A 1 107 ? -15.122 18.916 13.525 1.00 73.06 107 GLU A C 1
ATOM 808 O O . GLU A 1 107 ? -15.114 19.934 12.841 1.00 73.06 107 GLU A O 1
ATOM 813 N N . GLY A 1 108 ? -14.015 18.201 13.721 1.00 84.69 108 GLY A N 1
ATOM 814 C CA . GLY A 1 108 ? -12.701 18.570 13.213 1.00 84.69 108 GLY A CA 1
ATOM 815 C C . GLY A 1 108 ? -11.596 17.968 14.070 1.00 84.69 108 GLY A C 1
ATOM 816 O O . GLY A 1 108 ? -11.624 16.779 14.402 1.00 84.69 108 GLY A O 1
ATOM 817 N N . PHE A 1 109 ? -10.607 18.778 14.429 1.00 85.44 109 PHE A N 1
ATOM 818 C CA . PHE A 1 109 ? -9.504 18.343 15.277 1.00 85.44 109 PHE A CA 1
ATOM 819 C C . PHE A 1 109 ? -9.027 19.464 16.198 1.00 85.44 109 PHE A C 1
ATOM 821 O O . PHE A 1 109 ? -9.169 20.650 15.905 1.00 85.44 109 PHE A O 1
ATOM 828 N N . LYS A 1 110 ? -8.440 19.055 17.317 1.00 83.12 110 LYS A N 1
ATOM 829 C CA . LYS A 1 110 ? -7.713 19.910 18.246 1.00 83.12 110 LYS A CA 1
ATOM 830 C C . LYS A 1 110 ? -6.215 19.678 18.060 1.00 83.12 110 LYS A C 1
ATOM 832 O O . LYS A 1 110 ? -5.810 18.531 17.873 1.00 83.12 110 LYS A O 1
ATOM 837 N N . GLU A 1 111 ? -5.426 20.738 18.092 1.00 87.75 111 GLU A N 1
ATOM 838 C CA . GLU A 1 111 ? -3.967 20.714 18.062 1.00 87.75 111 GLU A CA 1
ATOM 839 C C . GLU A 1 111 ? -3.453 21.222 19.412 1.00 87.75 111 GLU A C 1
ATOM 841 O O . GLU A 1 111 ? -3.911 22.238 19.908 1.00 87.75 111 GLU A O 1
ATOM 846 N N . ASP A 1 112 ? -2.515 20.504 20.015 1.00 86.06 112 ASP A N 1
ATOM 847 C CA . ASP A 1 112 ? -1.789 20.910 21.211 1.00 86.06 112 ASP A CA 1
ATOM 848 C C . ASP A 1 112 ? -0.311 21.044 20.825 1.00 86.06 112 ASP A C 1
ATOM 850 O O . ASP A 1 112 ? 0.351 20.042 20.541 1.00 86.06 112 ASP A O 1
ATOM 854 N N . ILE A 1 113 ? 0.222 22.264 20.804 1.00 88.19 113 ILE A N 1
ATOM 855 C CA . ILE A 1 113 ? 1.663 22.513 20.677 1.00 88.19 113 ILE A CA 1
ATOM 856 C C . ILE A 1 113 ? 2.237 22.503 22.090 1.00 88.19 113 ILE A C 1
ATOM 858 O O . ILE A 1 113 ? 1.929 23.378 22.900 1.00 88.19 113 ILE A O 1
ATOM 862 N N . ILE A 1 114 ? 3.050 21.500 22.391 1.00 84.94 114 ILE A N 1
ATOM 863 C CA . ILE A 1 114 ? 3.574 21.218 23.725 1.00 84.94 114 ILE A CA 1
ATOM 864 C C . ILE A 1 114 ? 5.069 21.500 23.719 1.00 84.94 114 ILE A C 1
ATOM 866 O O . ILE A 1 114 ? 5.784 21.085 22.804 1.00 84.94 114 ILE A O 1
ATOM 870 N N . PHE A 1 115 ? 5.563 22.183 24.745 1.00 83.12 115 PHE A N 1
ATOM 871 C CA . PHE A 1 115 ? 6.997 22.320 24.947 1.00 83.12 115 PHE A CA 1
ATOM 872 C C . PHE A 1 115 ? 7.388 22.216 26.418 1.00 83.12 115 PHE A C 1
ATOM 874 O O . PHE A 1 115 ? 6.736 22.778 27.297 1.00 83.12 115 PHE A O 1
ATOM 881 N N . GLU A 1 116 ? 8.464 21.469 26.673 1.00 81.38 116 GLU A N 1
ATOM 882 C CA . GLU A 1 116 ? 8.866 20.998 28.011 1.00 81.38 116 GLU A CA 1
ATOM 883 C C . GLU A 1 116 ? 9.777 21.985 28.764 1.00 81.38 116 GLU A C 1
ATOM 885 O O . GLU A 1 116 ? 10.065 21.803 29.945 1.00 81.38 116 GLU A O 1
ATOM 890 N N . ALA A 1 117 ? 10.255 23.035 28.093 1.00 81.19 117 ALA A N 1
ATOM 891 C CA . ALA A 1 117 ? 11.076 24.091 28.684 1.00 81.19 117 ALA A CA 1
ATOM 892 C C . ALA A 1 117 ? 10.990 25.387 27.861 1.00 81.19 117 ALA A C 1
ATOM 894 O O . ALA A 1 117 ? 10.559 25.374 26.707 1.00 81.19 117 ALA A O 1
ATOM 895 N N . ASN A 1 118 ? 11.448 26.510 28.426 1.00 84.06 118 ASN A N 1
ATOM 896 C CA . ASN A 1 118 ? 11.626 27.745 27.661 1.00 84.06 118 ASN A CA 1
ATOM 897 C C . ASN A 1 118 ? 12.787 27.566 26.668 1.00 84.06 118 ASN A C 1
ATOM 899 O O . ASN A 1 118 ? 13.948 27.485 27.068 1.00 84.06 118 ASN A O 1
ATOM 903 N N . MET A 1 119 ? 12.475 27.508 25.375 1.00 79.19 119 MET A N 1
ATOM 904 C CA . MET A 1 119 ? 13.454 27.287 24.302 1.00 79.19 119 MET A CA 1
ATOM 905 C C . MET A 1 119 ? 13.928 28.588 23.638 1.00 79.19 119 MET A C 1
ATOM 907 O O . MET A 1 119 ? 14.671 28.544 22.660 1.00 79.19 119 MET A O 1
ATOM 911 N N . GLY A 1 120 ? 13.468 29.750 24.114 1.00 79.94 120 GLY A N 1
ATOM 912 C CA . GLY A 1 120 ? 13.721 31.032 23.454 1.00 79.94 120 GLY A CA 1
ATOM 913 C C . GLY A 1 120 ? 12.980 31.208 22.121 1.00 79.94 120 GLY A C 1
ATOM 914 O O . GLY A 1 120 ? 13.341 32.086 21.341 1.00 79.94 120 GLY A O 1
ATOM 915 N N . ILE A 1 121 ? 11.956 30.388 21.855 1.00 81.50 121 ILE A N 1
ATOM 916 C CA . ILE A 1 121 ? 11.013 30.561 20.743 1.00 81.50 121 ILE A CA 1
ATOM 917 C C . ILE A 1 121 ? 9.606 30.778 21.302 1.00 81.50 121 ILE A C 1
ATOM 919 O O . ILE A 1 121 ? 9.191 30.106 22.243 1.00 81.50 121 ILE A O 1
ATOM 923 N N . ASN A 1 122 ? 8.872 31.718 20.714 1.00 88.00 122 ASN A N 1
ATOM 924 C CA . ASN A 1 122 ? 7.511 32.089 21.111 1.00 88.00 122 ASN A CA 1
ATOM 925 C C . ASN A 1 122 ? 6.536 32.129 19.923 1.00 88.00 122 ASN A C 1
ATOM 927 O O . ASN A 1 122 ? 5.416 32.621 20.045 1.00 88.00 122 ASN A O 1
ATOM 931 N N . ARG A 1 123 ? 6.982 31.664 18.753 1.00 89.69 123 ARG A N 1
ATOM 932 C CA . ARG A 1 123 ? 6.280 31.771 17.475 1.00 89.69 123 ARG A CA 1
ATOM 933 C C . ARG A 1 123 ? 6.216 30.411 16.810 1.00 89.69 123 ARG A C 1
ATOM 935 O O . ARG A 1 123 ? 7.252 29.837 16.483 1.00 89.69 123 ARG A O 1
ATOM 942 N N . PHE A 1 124 ? 5.002 29.943 16.558 1.00 88.81 124 PHE A N 1
ATOM 943 C CA . PHE A 1 124 ? 4.741 28.634 15.969 1.00 88.81 124 PHE A CA 1
ATOM 944 C C . PHE A 1 124 ? 3.930 28.832 14.692 1.00 88.81 124 PHE A C 1
ATOM 946 O O . PHE A 1 124 ? 2.771 29.239 14.740 1.00 88.81 124 PHE A O 1
ATOM 953 N N . SER A 1 125 ? 4.587 28.654 13.545 1.00 89.75 125 SER A N 1
ATOM 954 C CA . SER A 1 125 ? 4.032 28.993 12.230 1.00 89.75 125 SER A CA 1
ATOM 955 C C . SER A 1 125 ? 3.528 27.755 11.503 1.00 89.75 125 SER A C 1
ATOM 957 O O . SER A 1 125 ? 4.179 26.710 11.525 1.00 89.75 125 SER A O 1
ATOM 959 N N . PHE A 1 126 ? 2.410 27.900 10.801 1.00 90.44 126 PHE A N 1
ATOM 960 C CA . PHE A 1 126 ? 1.786 26.849 10.014 1.00 90.44 126 PHE A CA 1
ATOM 961 C C . PHE A 1 126 ? 1.347 27.386 8.661 1.00 90.44 126 PHE A C 1
ATOM 963 O O . PHE A 1 126 ? 0.792 28.477 8.554 1.00 90.44 126 PHE A O 1
ATOM 970 N N . LYS A 1 127 ? 1.557 26.585 7.622 1.00 91.56 127 LYS A N 1
ATOM 971 C CA . LYS A 1 127 ? 0.970 26.794 6.306 1.00 91.56 127 LYS A CA 1
ATOM 972 C C . LYS A 1 127 ? -0.436 26.203 6.300 1.00 91.56 127 LYS A C 1
ATOM 974 O O . LYS A 1 127 ? -0.599 25.007 6.542 1.00 91.56 127 LYS A O 1
ATOM 979 N N . LEU A 1 128 ? -1.423 27.039 6.011 1.00 93.62 128 LEU A N 1
ATOM 980 C CA . LEU A 1 128 ? -2.836 26.705 5.925 1.00 93.62 128 LEU A CA 1
ATOM 981 C C . LEU A 1 128 ? -3.276 26.758 4.460 1.00 93.62 128 LEU A C 1
ATOM 983 O O . LEU A 1 128 ? -3.387 27.843 3.889 1.00 93.62 128 LEU A O 1
ATOM 987 N N . LYS A 1 129 ? -3.547 25.595 3.867 1.00 94.62 129 LYS A N 1
ATOM 988 C CA . LYS A 1 129 ? -4.237 25.491 2.576 1.00 94.62 129 LYS A CA 1
ATOM 989 C C . LYS A 1 129 ? -5.737 25.414 2.819 1.00 94.62 129 LYS A C 1
ATOM 991 O O . LYS A 1 129 ? -6.179 24.616 3.645 1.00 94.62 129 LYS A O 1
ATOM 996 N N . THR A 1 130 ? -6.512 26.214 2.100 1.00 93.75 130 THR A N 1
ATOM 997 C CA . THR A 1 130 ? -7.933 26.441 2.413 1.00 93.75 130 THR A CA 1
ATOM 998 C C . THR A 1 130 ? -8.901 25.851 1.393 1.00 93.75 130 THR A C 1
ATOM 1000 O O . THR A 1 130 ? -10.105 25.855 1.640 1.00 93.75 130 THR A O 1
ATOM 1003 N N . GLY A 1 131 ? -8.397 25.356 0.257 1.00 87.88 131 GLY A N 1
ATOM 1004 C CA . GLY A 1 131 ? -9.221 24.731 -0.779 1.00 87.88 131 GLY A CA 1
ATOM 1005 C C . GLY A 1 131 ? -10.207 25.695 -1.448 1.00 87.88 131 GLY A C 1
ATOM 1006 O O . GLY A 1 131 ? -11.285 25.264 -1.847 1.00 87.88 131 GLY A O 1
ATOM 1007 N N . GLY A 1 132 ? -9.863 26.985 -1.548 1.00 89.00 132 GLY A N 1
ATOM 1008 C CA . GLY A 1 132 ? -10.716 28.021 -2.138 1.00 89.00 132 GLY A CA 1
ATOM 1009 C C . GLY A 1 132 ? -11.509 28.860 -1.128 1.00 89.00 132 GLY A C 1
ATOM 1010 O O . GLY A 1 132 ? -12.347 29.655 -1.545 1.00 89.00 132 GLY A O 1
ATOM 1011 N N . LEU A 1 133 ? -11.295 28.686 0.184 1.00 92.06 133 LEU A N 1
ATOM 1012 C CA . LEU A 1 133 ? -11.927 29.503 1.229 1.00 92.06 133 LEU A CA 1
ATOM 1013 C C . LEU A 1 133 ? -11.058 30.711 1.625 1.00 92.06 133 LEU A C 1
ATOM 1015 O O . LEU A 1 133 ? -9.844 30.583 1.805 1.00 92.06 133 LEU A O 1
ATOM 1019 N N . SER A 1 134 ? -11.695 31.861 1.852 1.00 92.38 134 SER A N 1
ATOM 1020 C CA . SER A 1 134 ? -11.056 33.095 2.323 1.00 92.38 134 SER A CA 1
ATOM 1021 C C . SER A 1 134 ? -10.850 33.071 3.836 1.00 92.38 134 SER A C 1
ATOM 1023 O O . SER A 1 134 ? -11.789 32.826 4.585 1.00 92.38 134 SER A O 1
ATOM 1025 N N . LEU A 1 135 ? -9.655 33.397 4.327 1.00 93.88 135 LEU A N 1
ATOM 1026 C CA . LEU A 1 135 ? -9.426 33.587 5.763 1.00 93.88 135 LEU A CA 1
ATOM 1027 C C . LEU A 1 135 ? -9.782 35.020 6.182 1.00 93.88 135 LEU A C 1
ATOM 1029 O O . LEU A 1 135 ? -9.125 35.975 5.766 1.00 93.88 135 LEU A O 1
ATOM 1033 N N . ILE A 1 136 ? -10.792 35.164 7.040 1.00 88.25 136 ILE A N 1
ATOM 1034 C CA . ILE A 1 136 ? -11.217 36.447 7.609 1.00 88.25 136 ILE A CA 1
ATOM 1035 C C . ILE A 1 136 ? -11.245 36.398 9.137 1.00 88.25 136 ILE A C 1
ATOM 1037 O O . ILE A 1 136 ? -11.227 35.329 9.745 1.00 88.25 136 ILE A O 1
ATOM 1041 N N . LYS A 1 137 ? -11.314 37.573 9.760 1.00 82.88 137 LYS A N 1
ATOM 1042 C CA . LYS A 1 137 ? -11.580 37.730 11.190 1.00 82.88 137 LYS A CA 1
ATOM 1043 C C . LYS A 1 137 ? -13.036 38.168 11.360 1.00 82.88 137 LYS A C 1
ATOM 1045 O O . LYS A 1 137 ? -13.443 39.123 10.700 1.00 82.88 137 LYS A O 1
ATOM 1050 N N . ASP A 1 138 ? -13.813 37.453 12.167 1.00 72.25 138 ASP A N 1
ATOM 1051 C CA . ASP A 1 138 ? -15.227 37.757 12.402 1.00 72.25 138 ASP A CA 1
ATOM 1052 C C . ASP A 1 138 ? -15.426 38.925 13.389 1.00 72.25 138 ASP A C 1
ATOM 1054 O O . ASP A 1 138 ? -14.463 39.518 13.886 1.00 72.25 138 ASP A O 1
ATOM 1058 N N . GLU A 1 139 ? -16.689 39.295 13.629 1.00 63.72 139 GLU A N 1
ATOM 1059 C CA . GLU A 1 139 ? -17.074 40.434 14.480 1.00 63.72 139 GLU A CA 1
ATOM 1060 C C . GLU A 1 139 ? -16.610 40.283 15.939 1.00 63.72 139 GLU A C 1
ATOM 1062 O O . GLU A 1 139 ? -16.355 41.287 16.606 1.00 63.72 139 GLU A O 1
ATOM 1067 N N . ASP A 1 140 ? -16.434 39.043 16.404 1.00 59.53 140 ASP A N 1
ATOM 1068 C CA . ASP A 1 140 ? -15.959 38.709 17.750 1.00 59.53 140 ASP A CA 1
ATOM 1069 C C . ASP A 1 140 ? -14.422 38.613 17.820 1.00 59.53 140 ASP A C 1
ATOM 1071 O O . ASP A 1 140 ? -13.839 38.434 18.889 1.00 59.53 140 ASP A O 1
ATOM 1075 N N . GLY A 1 141 ? -13.733 38.787 16.689 1.00 66.69 141 GLY A N 1
ATOM 1076 C CA . GLY A 1 141 ? -12.280 38.747 16.612 1.00 66.69 141 GLY A CA 1
ATOM 1077 C C . GLY A 1 141 ? -11.695 37.341 16.444 1.00 66.69 141 GLY A C 1
ATOM 1078 O O . GLY A 1 141 ? -10.479 37.184 16.588 1.00 66.69 141 GLY A O 1
ATOM 1079 N N . GLN A 1 142 ? -12.510 36.340 16.112 1.00 76.88 142 GLN A N 1
ATOM 1080 C CA . GLN A 1 142 ? -12.076 34.974 15.831 1.00 76.88 142 GLN A CA 1
ATOM 1081 C C . GLN A 1 142 ? -11.770 34.795 14.337 1.00 76.88 142 GLN A C 1
ATOM 1083 O O . GLN A 1 142 ? -12.416 35.383 13.472 1.00 76.88 142 GLN A O 1
ATOM 1088 N N . TYR A 1 143 ? -10.765 33.982 14.005 1.00 87.06 143 TYR A N 1
ATOM 1089 C CA . TYR A 1 143 ? -10.452 33.681 12.608 1.00 87.06 143 TYR A CA 1
ATOM 1090 C C . TYR A 1 143 ? -11.382 32.598 12.046 1.00 87.06 143 TYR A C 1
ATOM 1092 O O . TYR A 1 143 ? -11.632 31.571 12.684 1.00 87.06 143 TYR A O 1
ATOM 1100 N N . CYS A 1 144 ? -11.861 32.808 10.822 1.00 88.81 144 CYS A N 1
ATOM 1101 C CA . CYS A 1 144 ? -12.689 31.856 10.099 1.00 88.81 144 CYS A CA 1
ATOM 1102 C C . CYS A 1 144 ? -12.325 31.764 8.611 1.00 88.81 144 CYS A C 1
ATOM 1104 O O . CYS A 1 144 ? -12.049 32.773 7.968 1.00 88.81 144 CYS A O 1
ATOM 1106 N N . LEU A 1 145 ? -12.393 30.548 8.062 1.00 92.56 145 LEU A N 1
ATOM 1107 C CA . LEU A 1 145 ? -12.417 30.288 6.627 1.00 92.56 145 LEU A CA 1
ATOM 1108 C C . LEU A 1 145 ? -13.845 30.419 6.089 1.00 92.56 145 LEU A C 1
ATOM 1110 O O . LEU A 1 145 ? -14.718 29.617 6.437 1.00 92.56 145 LEU A O 1
ATOM 1114 N N . THR A 1 146 ? -14.081 31.423 5.253 1.00 89.69 146 THR A N 1
ATOM 1115 C CA . THR A 1 146 ? -15.369 31.719 4.633 1.00 89.69 146 THR A CA 1
ATOM 1116 C C . THR A 1 146 ? -15.415 31.317 3.170 1.00 89.69 146 THR A C 1
ATOM 1118 O O . THR A 1 146 ? -14.418 31.350 2.455 1.00 89.69 146 THR A O 1
ATOM 1121 N N . ASP A 1 147 ? -16.608 30.968 2.706 1.00 84.31 147 ASP A N 1
ATOM 1122 C CA . ASP A 1 147 ? -16.884 30.861 1.277 1.00 84.31 147 ASP A CA 1
ATOM 1123 C C . ASP A 1 147 ? -16.802 32.268 0.642 1.00 84.31 147 ASP A C 1
ATOM 1125 O O . ASP A 1 147 ? -17.563 33.151 1.057 1.00 84.31 147 ASP A O 1
ATOM 1129 N N . PRO A 1 148 ? -15.919 32.509 -0.349 1.00 80.75 148 PRO A N 1
ATOM 1130 C CA . PRO A 1 148 ? -15.721 33.839 -0.931 1.00 80.75 148 PRO A CA 1
ATOM 1131 C C . PRO A 1 148 ? -16.971 34.399 -1.626 1.00 80.75 148 PRO A C 1
ATOM 1133 O O . PRO A 1 148 ? -17.118 35.612 -1.768 1.00 80.75 148 PRO A O 1
ATOM 1136 N N . SER A 1 149 ? -17.877 33.526 -2.075 1.00 80.25 149 SER A N 1
ATOM 1137 C CA . SER A 1 149 ? -19.084 33.910 -2.811 1.00 80.25 149 SER A CA 1
ATOM 1138 C C . SER A 1 149 ? -20.247 34.296 -1.897 1.00 80.25 149 SER A C 1
ATOM 1140 O O . SER A 1 149 ? -21.047 35.163 -2.252 1.00 80.25 149 SER A O 1
ATOM 1142 N N . THR A 1 150 ? -20.340 33.674 -0.718 1.00 79.31 150 THR A N 1
ATOM 1143 C CA . THR A 1 150 ? -21.454 33.878 0.225 1.00 79.31 150 THR A CA 1
ATOM 1144 C C . THR A 1 150 ? -21.053 34.631 1.492 1.00 79.31 150 THR A C 1
ATOM 1146 O O . THR A 1 150 ? -21.923 35.152 2.187 1.00 79.31 150 THR A O 1
ATOM 1149 N N . GLY A 1 151 ? -19.757 34.692 1.810 1.00 77.25 151 GLY A N 1
ATOM 1150 C CA . GLY A 1 151 ? -19.236 35.204 3.078 1.00 77.25 151 GLY A CA 1
ATOM 1151 C C . GLY A 1 151 ? -19.506 34.283 4.274 1.00 77.25 151 GLY A C 1
ATOM 1152 O O . GLY A 1 151 ? -19.216 34.656 5.409 1.00 77.25 151 GLY A O 1
ATOM 1153 N N . GLU A 1 152 ? -20.068 33.089 4.059 1.00 80.00 152 GLU A N 1
ATOM 1154 C CA . GLU A 1 152 ? -20.433 32.181 5.145 1.00 80.00 152 GLU A CA 1
ATOM 1155 C C . GLU A 1 152 ? -19.203 31.488 5.737 1.00 80.00 152 GLU A C 1
ATOM 1157 O O . GLU A 1 152 ? -18.411 30.882 5.019 1.00 80.00 152 GLU A O 1
ATOM 1162 N N . CYS A 1 153 ? -19.082 31.526 7.064 1.00 79.94 153 CYS A N 1
ATOM 1163 C CA . CYS A 1 153 ? -18.019 30.869 7.818 1.00 79.94 153 CYS A CA 1
ATOM 1164 C C . CYS A 1 153 ? -18.179 29.341 7.801 1.00 79.94 153 CYS A C 1
ATOM 1166 O O . CYS A 1 153 ? -19.122 28.815 8.391 1.00 79.94 153 CYS A O 1
ATOM 1168 N N . LYS A 1 154 ? -17.246 28.638 7.144 1.00 82.88 154 LYS A N 1
ATOM 1169 C CA . LYS A 1 154 ? -17.241 27.176 6.956 1.00 82.88 154 LYS A CA 1
ATOM 1170 C C . LYS A 1 154 ? -16.325 26.445 7.934 1.00 82.88 154 LYS A C 1
ATOM 1172 O O . LYS A 1 154 ? -16.641 25.328 8.335 1.00 82.88 154 LYS A O 1
ATOM 1177 N N . VAL A 1 155 ? -15.209 27.051 8.346 1.00 87.19 155 VAL A N 1
ATOM 1178 C CA . VAL A 1 155 ? -14.285 26.462 9.335 1.00 87.19 155 VAL A CA 1
ATOM 1179 C C . VAL A 1 155 ? -13.804 27.531 10.306 1.00 87.19 155 VAL A C 1
ATOM 1181 O O . VAL A 1 155 ? -13.215 28.525 9.893 1.00 87.19 155 VAL A O 1
ATOM 1184 N N . SER A 1 156 ? -14.022 27.322 11.602 1.00 86.25 156 SER A N 1
ATOM 1185 C CA . SER A 1 156 ? -13.490 28.187 12.657 1.00 86.25 156 SER A CA 1
ATOM 1186 C C . SER A 1 156 ? -12.115 27.750 13.109 1.00 86.25 156 SER A C 1
ATOM 1188 O O . SER A 1 156 ? -11.873 26.557 13.298 1.00 86.25 156 SER A O 1
ATOM 1190 N N . ILE A 1 157 ? -11.268 28.742 13.365 1.00 86.94 157 ILE A N 1
ATOM 1191 C CA . ILE A 1 157 ? -9.997 28.586 14.058 1.00 86.94 157 ILE A CA 1
ATOM 1192 C C . ILE A 1 157 ? -10.205 29.083 15.490 1.00 86.94 157 ILE A C 1
ATOM 1194 O O . ILE A 1 157 ? -10.561 30.239 15.718 1.00 86.94 157 ILE A O 1
ATOM 1198 N N . GLY A 1 158 ? -10.040 28.177 16.447 1.00 77.38 158 GLY A N 1
ATOM 1199 C CA . GLY A 1 158 ? -10.242 28.413 17.868 1.00 77.38 158 GLY A CA 1
ATOM 1200 C C . GLY A 1 158 ? -9.326 29.506 18.408 1.00 77.38 158 GLY A C 1
ATOM 1201 O O . GLY A 1 158 ? -8.246 29.765 17.873 1.00 77.38 158 GLY A O 1
ATOM 1202 N N . GLU A 1 159 ? -9.772 30.153 19.481 1.00 77.69 159 GLU A N 1
ATOM 1203 C CA . GLU A 1 159 ? -8.948 31.122 20.202 1.00 77.69 159 GLU A CA 1
ATOM 1204 C C . GLU A 1 159 ? -7.660 30.472 20.708 1.00 77.69 159 GLU A C 1
ATOM 1206 O O . GLU A 1 159 ? -7.644 29.290 21.047 1.00 77.69 159 GLU A O 1
ATOM 1211 N N . LEU A 1 160 ? -6.583 31.255 20.762 1.00 76.62 160 LEU A N 1
ATOM 1212 C CA . LEU A 1 160 ? -5.299 30.765 21.235 1.00 76.62 160 LEU A CA 1
ATOM 1213 C C . LEU A 1 160 ? -5.318 30.671 22.764 1.00 76.62 160 LEU A C 1
ATOM 1215 O O . LEU A 1 160 ? -5.185 31.681 23.456 1.00 76.62 160 LEU A O 1
ATOM 1219 N N . VAL A 1 161 ? -5.487 29.458 23.288 1.00 79.94 161 VAL A N 1
ATOM 1220 C CA . VAL A 1 161 ? -5.407 29.188 24.727 1.00 79.94 161 VAL A CA 1
ATOM 1221 C C . VAL A 1 161 ? -4.006 28.686 25.055 1.00 79.94 161 VAL A C 1
ATOM 1223 O O . VAL A 1 161 ? -3.537 27.718 24.461 1.00 79.94 161 VAL A O 1
ATOM 1226 N N . VAL A 1 162 ? -3.337 29.349 25.999 1.00 82.06 162 VAL A N 1
ATOM 1227 C CA . VAL A 1 162 ? -2.006 28.963 26.482 1.00 82.06 162 VAL A CA 1
ATOM 1228 C C . VAL A 1 162 ? -2.106 28.605 27.957 1.00 82.06 162 VAL A C 1
ATOM 1230 O O . VAL A 1 162 ? -2.580 29.404 28.766 1.00 82.06 162 VAL A O 1
ATOM 1233 N N . THR A 1 163 ? -1.675 27.397 28.303 1.00 79.19 163 THR A N 1
ATOM 1234 C CA . THR A 1 163 ? -1.716 26.874 29.673 1.00 79.19 163 THR A CA 1
ATOM 1235 C C . THR A 1 163 ? -0.382 26.264 30.058 1.00 79.19 163 THR A C 1
ATOM 1237 O O . THR A 1 163 ? 0.189 25.487 29.297 1.00 79.19 163 THR A O 1
ATOM 1240 N N . ASP A 1 164 ? 0.080 26.571 31.262 1.00 78.12 164 ASP A N 1
ATOM 1241 C CA . ASP A 1 164 ? 1.233 25.935 31.887 1.00 78.12 164 ASP A CA 1
ATOM 1242 C C . ASP A 1 164 ? 0.778 24.801 32.821 1.00 78.12 164 ASP A C 1
ATOM 1244 O O . ASP A 1 164 ? -0.415 24.591 33.043 1.00 78.12 164 ASP A O 1
ATOM 1248 N N . SER A 1 165 ? 1.727 24.047 33.364 1.00 77.81 165 SER A N 1
ATOM 1249 C CA . SER A 1 165 ? 1.480 22.870 34.203 1.00 77.81 165 SER A CA 1
ATOM 1250 C C . SER A 1 165 ? 1.309 23.190 35.694 1.00 77.81 165 SER A C 1
ATOM 1252 O O . SER A 1 165 ? 1.533 22.327 36.550 1.00 77.81 165 SER A O 1
ATOM 1254 N N . ARG A 1 166 ? 0.937 24.426 36.061 1.00 68.38 166 ARG A N 1
ATOM 1255 C CA . ARG A 1 166 ? 0.663 24.748 37.469 1.00 68.38 166 ARG A CA 1
ATOM 1256 C C . ARG A 1 166 ? -0.632 24.083 37.958 1.00 68.38 166 ARG A C 1
ATOM 1258 O O . ARG A 1 166 ? -1.636 24.106 37.255 1.00 68.38 166 ARG A O 1
ATOM 1265 N N . PRO A 1 167 ? -0.681 23.607 39.220 1.00 49.12 167 PRO A N 1
ATOM 1266 C CA . PRO A 1 167 ? -1.888 22.999 39.792 1.00 49.12 167 PRO A CA 1
ATOM 1267 C C . PRO A 1 167 ? -3.075 23.962 39.967 1.00 49.12 167 PRO A C 1
ATOM 1269 O O . PRO A 1 167 ? -4.208 23.519 40.141 1.00 49.12 167 PRO A O 1
ATOM 1272 N N . VAL A 1 168 ? -2.819 25.275 40.001 1.00 51.53 168 VAL A N 1
ATOM 1273 C CA . VAL A 1 168 ? -3.838 26.326 40.133 1.00 51.53 168 VAL A CA 1
ATOM 1274 C C . VAL A 1 168 ? -3.471 27.463 39.173 1.00 51.53 168 VAL A C 1
ATOM 1276 O O . VAL A 1 168 ? -2.434 28.095 39.388 1.00 51.53 168 VAL A O 1
ATOM 1279 N N . PRO A 1 169 ? -4.281 27.742 38.138 1.00 51.66 169 PRO A N 1
ATOM 1280 C CA . PRO A 1 169 ? -4.004 28.826 37.200 1.00 51.66 169 PRO A CA 1
ATOM 1281 C C . PRO A 1 169 ? -4.059 30.196 37.890 1.00 51.66 169 PRO A C 1
ATOM 1283 O O . PRO A 1 169 ? -4.987 30.476 38.656 1.00 51.66 169 PRO A O 1
ATOM 1286 N N . ASP A 1 170 ? -3.088 31.070 37.611 1.00 48.34 170 ASP A N 1
ATOM 1287 C CA . ASP A 1 170 ? -3.147 32.468 38.045 1.00 48.34 170 ASP A CA 1
ATOM 1288 C C . ASP A 1 170 ? -3.994 33.288 37.064 1.00 48.34 170 ASP A C 1
ATOM 1290 O O . ASP A 1 170 ? -3.582 33.580 35.946 1.00 48.34 170 ASP A O 1
ATOM 1294 N N . PHE A 1 171 ? -5.194 33.678 37.493 1.00 52.00 171 PHE A N 1
ATOM 1295 C CA . PHE A 1 171 ? -6.115 34.490 36.691 1.00 52.00 171 PHE A CA 1
ATOM 1296 C C . PHE A 1 171 ? -5.885 36.007 36.833 1.00 52.00 171 PHE A C 1
ATOM 1298 O O . PHE A 1 171 ? -6.689 36.792 36.325 1.00 52.00 171 PHE A O 1
ATOM 1305 N N . LYS A 1 172 ? -4.852 36.456 37.564 1.00 51.88 172 LYS A N 1
ATOM 1306 C CA . LYS A 1 172 ? -4.650 37.889 37.852 1.00 51.88 172 LYS A CA 1
ATOM 1307 C C . LYS A 1 172 ? -3.863 38.636 36.779 1.00 51.88 172 LYS A C 1
ATOM 1309 O O . LYS A 1 172 ? -4.110 39.828 36.594 1.00 51.88 172 LYS A O 1
ATOM 1314 N N . THR A 1 173 ? -2.960 37.961 36.076 1.00 61.84 173 THR A N 1
ATOM 1315 C CA . THR A 1 173 ? -2.085 38.575 35.067 1.00 61.84 173 THR A CA 1
ATOM 1316 C C . THR A 1 173 ? -2.577 38.201 33.673 1.00 61.84 173 THR A C 1
ATOM 1318 O O . THR A 1 173 ? -2.712 37.024 33.354 1.00 61.84 173 THR A O 1
ATOM 1321 N N . LYS A 1 174 ? -2.897 39.202 32.845 1.00 69.38 174 LYS A N 1
ATOM 1322 C CA . LYS A 1 174 ? -3.316 38.985 31.454 1.00 69.38 174 LYS A CA 1
ATOM 1323 C C . LYS A 1 174 ? -2.100 39.059 30.541 1.00 69.38 174 LYS A C 1
ATOM 1325 O O . LYS A 1 174 ? -1.462 40.105 30.490 1.00 69.38 174 LYS A O 1
ATOM 1330 N N . TYR A 1 175 ? -1.849 37.983 29.809 1.00 80.25 175 TYR A N 1
ATOM 1331 C CA . TYR A 1 175 ? -0.815 37.898 28.781 1.00 80.25 175 TYR A CA 1
ATOM 1332 C C . TYR A 1 175 ? -1.440 38.031 27.391 1.00 80.25 175 TYR A C 1
ATOM 1334 O O . TYR A 1 175 ? -2.595 37.653 27.178 1.00 80.25 175 TYR A O 1
ATOM 1342 N N . ASN A 1 176 ? -0.699 38.611 26.452 1.00 85.62 176 ASN A N 1
ATOM 1343 C CA . ASN A 1 176 ? -1.183 38.934 25.116 1.00 85.62 176 ASN A CA 1
ATOM 1344 C C . ASN A 1 176 ? -0.767 37.861 24.101 1.00 85.62 176 ASN A C 1
ATOM 1346 O O . ASN A 1 176 ? 0.188 38.033 23.346 1.00 85.62 176 ASN A O 1
ATOM 1350 N N . HIS A 1 177 ? -1.499 36.749 24.086 1.00 85.88 177 HIS A N 1
ATOM 1351 C CA . HIS A 1 177 ? -1.371 35.700 23.072 1.00 85.88 177 HIS A CA 1
ATOM 1352 C C . HIS A 1 177 ? -2.246 36.031 21.857 1.00 85.88 177 HIS A C 1
ATOM 1354 O O . HIS A 1 177 ? -3.396 36.440 22.021 1.00 85.88 177 HIS A O 1
ATOM 1360 N N . PHE A 1 178 ? -1.735 35.863 20.637 1.00 89.12 178 PHE A N 1
ATOM 1361 C CA . PHE A 1 178 ? -2.497 36.179 19.423 1.00 89.12 178 PHE A CA 1
ATOM 1362 C C . PHE A 1 178 ? -2.015 35.393 18.200 1.00 89.12 178 PHE A C 1
ATOM 1364 O O . PHE A 1 178 ? -0.933 34.812 18.203 1.00 89.12 178 PHE A O 1
ATOM 1371 N N . TYR A 1 179 ? -2.820 35.399 17.135 1.00 89.25 179 TYR A N 1
ATOM 1372 C CA . TYR A 1 179 ? -2.395 34.918 15.821 1.00 89.25 179 TYR A CA 1
ATOM 1373 C C . TYR A 1 179 ? -1.941 36.069 14.927 1.00 89.25 179 TYR A C 1
ATOM 1375 O O . TYR A 1 179 ? -2.641 37.080 14.800 1.00 89.25 179 TYR A O 1
ATOM 1383 N N . GLU A 1 180 ? -0.833 35.864 14.227 1.00 92.44 180 GLU A N 1
ATOM 1384 C CA . GLU A 1 180 ? -0.477 36.627 13.033 1.00 92.44 180 GLU A CA 1
ATOM 1385 C C . GLU A 1 180 ? -0.846 35.835 11.784 1.00 92.44 180 GLU A C 1
ATOM 1387 O O . GLU A 1 180 ? -0.712 34.613 11.754 1.00 92.44 180 GLU A O 1
ATOM 1392 N N . VAL A 1 181 ? -1.305 36.534 10.749 1.00 91.19 181 VAL A N 1
ATOM 1393 C CA . VAL A 1 181 ? -1.699 35.923 9.480 1.00 91.19 181 VAL A CA 1
ATOM 1394 C C . VAL A 1 181 ? -1.001 36.644 8.339 1.00 91.19 181 VAL A C 1
ATOM 1396 O O . VAL A 1 181 ? -1.055 37.869 8.236 1.00 91.19 181 VAL A O 1
ATOM 1399 N N . GLN A 1 182 ? -0.381 35.866 7.461 1.00 90.88 182 GLN A N 1
ATOM 1400 C CA . GLN A 1 182 ? 0.176 36.318 6.197 1.00 90.88 182 GLN A CA 1
ATOM 1401 C C . GLN A 1 182 ? -0.535 35.593 5.054 1.00 90.88 182 GLN A C 1
ATOM 1403 O O . GLN A 1 182 ? -0.549 34.367 5.000 1.00 90.88 182 GLN A O 1
ATOM 1408 N N . THR A 1 183 ? -1.088 36.343 4.106 1.00 91.12 183 THR A N 1
ATOM 1409 C CA . THR A 1 183 ? -1.610 35.770 2.859 1.00 91.12 183 THR A CA 1
ATOM 1410 C C . THR A 1 183 ? -0.446 35.382 1.949 1.00 91.12 183 THR A C 1
ATOM 1412 O O . THR A 1 183 ? 0.400 36.226 1.651 1.00 91.12 183 THR A O 1
ATOM 1415 N N . VAL A 1 184 ? -0.404 34.123 1.507 1.00 88.69 184 VAL A N 1
ATOM 1416 C CA . VAL A 1 184 ? 0.551 33.639 0.495 1.00 88.69 184 VAL A CA 1
ATOM 1417 C C . VAL A 1 184 ? -0.108 33.676 -0.878 1.00 88.69 184 VAL A C 1
ATOM 1419 O O . VAL A 1 184 ? 0.404 34.310 -1.797 1.00 88.69 184 VAL A O 1
ATOM 1422 N N . GLU A 1 185 ? -1.286 33.067 -0.979 1.00 88.50 185 GLU A N 1
ATOM 1423 C CA . GLU A 1 185 ? -2.155 33.087 -2.147 1.00 88.50 185 GLU A CA 1
ATOM 1424 C C . GLU A 1 185 ? -3.588 33.367 -1.669 1.00 88.50 185 GLU A C 1
ATOM 1426 O O . GLU A 1 185 ? -4.114 32.592 -0.865 1.00 88.50 185 GLU A O 1
ATOM 1431 N N . PRO A 1 186 ? -4.227 34.470 -2.101 1.00 88.25 186 PRO A N 1
ATOM 1432 C CA . PRO A 1 186 ? -5.593 34.786 -1.695 1.00 88.25 186 PRO A CA 1
ATOM 1433 C C . PRO A 1 186 ? -6.540 33.602 -1.907 1.00 88.25 186 PRO A C 1
ATOM 1435 O O . PRO A 1 186 ? -6.495 32.953 -2.948 1.00 88.25 186 PRO A O 1
ATOM 1438 N N . ASP A 1 187 ? -7.370 33.328 -0.902 1.00 87.69 187 ASP A N 1
ATOM 1439 C CA . ASP A 1 187 ? -8.400 32.281 -0.886 1.00 87.69 187 ASP A CA 1
ATOM 1440 C C . ASP A 1 187 ? -7.883 30.840 -1.013 1.00 87.69 187 ASP A C 1
ATOM 1442 O O . ASP A 1 187 ? -8.679 29.906 -1.003 1.00 87.69 187 ASP A O 1
ATOM 1446 N N . ASN A 1 188 ? -6.564 30.635 -1.072 1.00 85.88 188 ASN A N 1
ATOM 1447 C CA . ASN A 1 188 ? -5.957 29.320 -1.274 1.00 85.88 188 ASN A CA 1
ATOM 1448 C C . ASN A 1 188 ? -4.900 28.969 -0.225 1.00 85.88 188 ASN A C 1
ATOM 1450 O O . ASN A 1 188 ? -4.890 27.836 0.264 1.00 85.88 188 ASN A O 1
ATOM 1454 N N . GLU A 1 189 ? -4.009 29.900 0.126 1.00 93.56 189 GLU A N 1
ATOM 1455 C CA . GLU A 1 189 ? -2.877 29.619 1.009 1.00 93.56 189 GLU A CA 1
ATOM 1456 C C . GLU A 1 189 ? -2.527 30.802 1.926 1.00 93.56 189 GLU A C 1
ATOM 1458 O O . GLU A 1 189 ? -2.310 31.937 1.492 1.00 93.56 189 GLU A O 1
ATOM 1463 N N . TYR A 1 190 ? -2.406 30.511 3.221 1.00 93.38 190 TYR A N 1
ATOM 1464 C CA . TYR A 1 190 ? -2.032 31.464 4.265 1.00 93.38 190 TYR A CA 1
ATOM 1465 C C . TYR A 1 190 ? -0.935 30.875 5.156 1.00 93.38 190 TYR A C 1
ATOM 1467 O O . TYR A 1 190 ? -0.821 29.660 5.306 1.00 93.38 190 TYR A O 1
ATOM 1475 N N . ILE A 1 191 ? -0.146 31.734 5.795 1.00 92.69 191 ILE A N 1
ATOM 1476 C CA . ILE A 1 191 ? 0.693 31.374 6.939 1.00 92.69 191 ILE A CA 1
ATOM 1477 C C . ILE A 1 191 ? 0.018 31.934 8.186 1.00 92.69 191 ILE A C 1
ATOM 1479 O O . ILE A 1 191 ? -0.174 33.145 8.291 1.00 92.69 191 ILE A O 1
ATOM 1483 N N . ILE A 1 192 ? -0.345 31.053 9.117 1.00 91.75 192 ILE A N 1
ATOM 1484 C CA . ILE A 1 192 ? -0.866 31.413 10.435 1.00 91.75 192 ILE A CA 1
ATOM 1485 C C . ILE A 1 192 ? 0.202 31.139 11.490 1.00 91.75 192 ILE A C 1
ATOM 1487 O O . ILE A 1 192 ? 0.773 30.051 11.545 1.00 91.75 192 ILE A O 1
ATOM 1491 N N . THR A 1 193 ? 0.475 32.129 12.331 1.00 92.06 193 THR A N 1
ATOM 1492 C CA . THR A 1 193 ? 1.503 32.052 13.367 1.00 92.06 193 THR A CA 1
ATOM 1493 C C . THR A 1 193 ? 0.870 32.268 14.726 1.00 92.06 193 THR A C 1
ATOM 1495 O O . THR A 1 193 ? 0.400 33.366 15.018 1.00 92.06 193 THR A O 1
ATOM 1498 N N . ALA A 1 194 ? 0.882 31.238 15.568 1.00 90.62 194 ALA A N 1
ATOM 1499 C CA . ALA A 1 194 ? 0.548 31.362 16.979 1.00 90.62 194 ALA A CA 1
ATOM 1500 C C . ALA A 1 194 ? 1.702 32.060 17.714 1.00 90.62 194 ALA A C 1
ATOM 1502 O O . ALA A 1 194 ? 2.827 31.550 17.740 1.00 90.62 194 ALA A O 1
ATOM 1503 N N . VAL A 1 195 ? 1.426 33.232 18.288 1.00 91.56 195 VAL A N 1
ATOM 1504 C CA . VAL A 1 195 ? 2.381 34.030 19.062 1.00 91.56 195 VAL A CA 1
ATOM 1505 C C . VAL A 1 195 ? 2.036 33.913 20.543 1.00 91.56 195 VAL A C 1
ATOM 1507 O O . VAL A 1 195 ? 0.997 34.396 21.000 1.00 91.56 195 VAL A O 1
ATOM 1510 N N . VAL A 1 196 ? 2.923 33.262 21.291 1.00 90.75 196 VAL A N 1
ATOM 1511 C CA . VAL A 1 196 ? 2.876 33.199 22.753 1.00 90.75 196 VAL A CA 1
ATOM 1512 C C . VAL A 1 196 ? 3.607 34.418 23.316 1.00 90.75 196 VAL A C 1
ATOM 1514 O O . VAL A 1 196 ? 4.591 34.893 22.749 1.00 90.75 196 VAL A O 1
ATOM 1517 N N . ASP A 1 197 ? 3.110 34.952 24.427 1.00 90.19 197 ASP A N 1
ATOM 1518 C CA . ASP A 1 197 ? 3.660 36.164 25.026 1.00 90.19 197 ASP A CA 1
ATOM 1519 C C . ASP A 1 197 ? 5.033 35.844 25.636 1.00 90.19 197 ASP A C 1
ATOM 1521 O O . ASP A 1 197 ? 5.174 34.883 26.396 1.00 90.19 197 ASP A O 1
ATOM 1525 N N . GLU A 1 198 ? 6.060 36.622 25.300 1.00 89.25 198 GLU A N 1
ATOM 1526 C CA . GLU A 1 198 ? 7.408 36.403 25.834 1.00 89.25 198 GLU A CA 1
ATOM 1527 C C . GLU A 1 198 ? 7.459 36.633 27.343 1.00 89.25 198 GLU A C 1
ATOM 1529 O O . GLU A 1 198 ? 8.208 35.943 28.035 1.00 89.25 198 GLU A O 1
ATOM 1534 N N . GLU A 1 199 ? 6.651 37.557 27.875 1.00 86.44 199 GLU A N 1
ATOM 1535 C CA . GLU A 1 199 ? 6.569 37.782 29.321 1.00 86.44 199 GLU A CA 1
ATOM 1536 C C . GLU A 1 199 ? 5.997 36.559 30.040 1.00 86.44 199 GLU A C 1
ATOM 1538 O O . GLU A 1 199 ? 6.431 36.236 31.146 1.00 86.44 199 GLU A O 1
ATOM 1543 N N . TYR A 1 200 ? 5.078 35.835 29.394 1.00 86.50 200 TYR A N 1
ATOM 1544 C CA . TYR A 1 200 ? 4.557 34.574 29.913 1.00 86.50 200 TYR A CA 1
ATOM 1545 C C . TYR A 1 200 ? 5.653 33.508 29.959 1.00 86.50 200 TYR A C 1
ATOM 1547 O O . TYR A 1 200 ? 5.867 32.884 30.993 1.00 86.50 200 TYR A O 1
ATOM 1555 N N . LEU A 1 201 ? 6.404 33.324 28.872 1.00 86.69 201 LEU A N 1
ATOM 1556 C CA . LEU A 1 201 ? 7.428 32.273 28.794 1.00 86.69 201 LEU A CA 1
ATOM 1557 C C . LEU A 1 201 ? 8.637 32.536 29.701 1.00 86.69 201 LEU A C 1
ATOM 1559 O O . LEU A 1 201 ? 9.240 31.588 30.214 1.00 86.69 201 LEU A O 1
ATOM 1563 N N . ASN A 1 202 ? 8.991 33.810 29.889 1.00 85.75 202 ASN A N 1
ATOM 1564 C CA . ASN A 1 202 ? 10.119 34.250 30.713 1.00 85.75 202 ASN A CA 1
ATOM 1565 C C . ASN A 1 202 ? 9.747 34.483 32.185 1.00 85.75 202 ASN A C 1
ATOM 1567 O O . ASN A 1 202 ? 10.634 34.760 32.996 1.00 85.75 202 ASN A O 1
ATOM 1571 N N . SER A 1 203 ? 8.463 34.387 32.543 1.00 84.44 203 SER A N 1
ATOM 1572 C CA . SER A 1 203 ? 8.028 34.532 33.929 1.00 84.44 203 SER A CA 1
ATOM 1573 C C . SER A 1 203 ? 8.635 33.425 34.802 1.00 84.44 203 SER A C 1
ATOM 1575 O O . SER A 1 203 ? 8.555 32.248 34.439 1.00 84.44 203 SER A O 1
ATOM 1577 N N . PRO A 1 204 ? 9.198 33.756 35.982 1.00 79.81 204 PRO A N 1
ATOM 1578 C CA . PRO A 1 204 ? 9.694 32.752 36.923 1.00 79.81 204 PRO A CA 1
ATOM 1579 C C . PRO A 1 204 ? 8.577 31.854 37.481 1.00 79.81 204 PRO A C 1
ATOM 1581 O O . PRO A 1 204 ? 8.876 30.806 38.050 1.00 79.81 204 PRO A O 1
ATOM 1584 N N . ASP A 1 205 ? 7.311 32.251 37.318 1.00 80.88 205 ASP A N 1
ATOM 1585 C CA . ASP A 1 205 ? 6.146 31.503 37.792 1.00 80.88 205 ASP A CA 1
ATOM 1586 C C . ASP A 1 205 ? 5.612 30.488 36.767 1.00 80.88 205 ASP A C 1
ATOM 1588 O O . ASP A 1 205 ? 4.714 29.714 37.098 1.00 80.88 205 ASP A O 1
ATOM 1592 N N . THR A 1 206 ? 6.124 30.479 35.533 1.00 82.06 206 THR A N 1
ATOM 1593 C CA . THR A 1 206 ? 5.654 29.575 34.473 1.00 82.06 206 THR A CA 1
ATOM 1594 C C . THR A 1 206 ? 6.217 28.173 34.670 1.00 82.06 206 THR A C 1
ATOM 1596 O O . THR A 1 206 ? 7.432 27.971 34.707 1.00 82.06 206 THR A O 1
ATOM 1599 N N . VAL A 1 207 ? 5.328 27.182 34.785 1.00 81.75 207 VAL A N 1
ATOM 1600 C CA . VAL A 1 207 ? 5.700 25.780 35.042 1.00 81.75 207 VAL A CA 1
ATOM 1601 C C . VAL A 1 207 ? 5.503 24.940 33.790 1.00 81.75 207 VAL A C 1
ATOM 1603 O O . VAL A 1 207 ? 4.392 24.782 33.309 1.00 81.75 207 VAL A O 1
ATOM 1606 N N . TYR A 1 208 ? 6.572 24.351 33.278 1.00 80.06 208 TYR A N 1
ATOM 1607 C CA . TYR A 1 208 ? 6.518 23.532 32.070 1.00 80.06 208 TYR A CA 1
ATOM 1608 C C . TYR A 1 208 ? 6.064 22.081 32.373 1.00 80.06 208 TYR A C 1
ATOM 1610 O O . TYR A 1 208 ? 6.279 21.620 33.500 1.00 80.06 208 TYR A O 1
ATOM 1618 N N . PRO A 1 209 ? 5.458 21.357 31.407 1.00 84.38 209 PRO A N 1
ATOM 1619 C CA . PRO A 1 209 ? 5.208 21.770 30.023 1.00 84.38 209 PRO A CA 1
ATOM 1620 C C . PRO A 1 209 ? 4.171 22.886 29.879 1.00 84.38 209 PRO A C 1
ATOM 1622 O O . PRO A 1 209 ? 3.226 22.993 30.663 1.00 84.38 209 PRO A O 1
ATOM 1625 N N . VAL A 1 210 ? 4.361 23.713 28.852 1.00 83.12 210 VAL A N 1
ATOM 1626 C CA . VAL A 1 210 ? 3.363 24.680 28.380 1.00 83.12 210 VAL A CA 1
ATOM 1627 C C . VAL A 1 210 ? 2.688 24.099 27.144 1.00 83.12 210 VAL A C 1
ATOM 1629 O O . VAL A 1 210 ? 3.348 23.523 26.280 1.00 83.12 210 VAL A O 1
ATOM 1632 N N . THR A 1 211 ? 1.368 24.245 27.077 1.00 83.56 211 THR A N 1
ATOM 1633 C CA . THR A 1 211 ? 0.526 23.804 25.964 1.00 83.56 211 THR A CA 1
ATOM 1634 C C . THR A 1 211 ? -0.147 25.008 25.320 1.00 83.56 211 THR A C 1
ATOM 1636 O O . THR A 1 211 ? -0.709 25.854 26.016 1.00 83.56 211 THR A O 1
ATOM 1639 N N . VAL A 1 212 ? -0.096 25.070 23.993 1.00 84.50 212 VAL A N 1
ATOM 1640 C CA . VAL A 1 212 ? -0.810 26.039 23.158 1.00 84.50 212 VAL A CA 1
ATOM 1641 C C . VAL A 1 212 ? -1.857 25.272 22.356 1.00 84.50 212 VAL A C 1
ATOM 1643 O O . VAL A 1 212 ? -1.496 24.356 21.623 1.00 84.50 212 VAL A O 1
ATOM 1646 N N . ASP A 1 213 ? -3.130 25.630 22.507 1.00 79.38 213 ASP A N 1
ATOM 1647 C CA . ASP A 1 213 ? -4.278 24.842 22.031 1.00 79.38 213 ASP A CA 1
ATOM 1648 C C . ASP A 1 213 ? -5.084 25.572 20.938 1.00 79.38 213 ASP A C 1
ATOM 1650 O O . ASP A 1 213 ? -6.092 26.221 21.240 1.00 79.38 213 ASP A O 1
ATOM 1654 N N . PRO A 1 214 ? -4.659 25.527 19.661 1.00 78.94 214 PRO A N 1
ATOM 1655 C CA . PRO A 1 214 ? -5.525 25.876 18.543 1.00 78.94 214 PRO A CA 1
ATOM 1656 C C . PRO A 1 214 ? -6.475 24.717 18.175 1.00 78.94 214 PRO A C 1
ATOM 1658 O O . PRO A 1 214 ? -6.098 23.552 18.085 1.00 78.94 214 PRO A O 1
ATOM 1661 N N . THR A 1 215 ? -7.739 25.030 17.873 1.00 78.31 215 THR A N 1
ATOM 1662 C CA . THR A 1 215 ? -8.744 24.032 17.449 1.00 78.31 215 THR A CA 1
ATOM 1663 C C . THR A 1 215 ? -9.344 24.394 16.090 1.00 78.31 215 THR A C 1
ATOM 1665 O O . THR A 1 215 ? -9.799 25.518 15.912 1.00 78.31 215 THR A O 1
ATOM 1668 N N . LEU A 1 216 ? -9.421 23.454 15.142 1.00 82.31 216 LEU A N 1
ATOM 1669 C CA . LEU A 1 216 ? -10.126 23.651 13.867 1.00 82.31 216 LEU A CA 1
ATOM 1670 C C . LEU A 1 216 ? -11.466 22.913 13.878 1.00 82.31 216 LEU A C 1
ATOM 1672 O O . LEU A 1 216 ? -11.525 21.705 14.111 1.00 82.31 216 LEU A O 1
ATOM 1676 N N . THR A 1 217 ? -12.549 23.645 13.610 1.00 80.12 217 THR A N 1
ATOM 1677 C CA . THR A 1 217 ? -13.925 23.119 13.661 1.00 80.12 217 THR A CA 1
ATOM 1678 C C . THR A 1 217 ? -14.699 23.479 12.399 1.00 80.12 217 THR A C 1
ATOM 1680 O O . THR A 1 217 ? -14.825 24.656 12.069 1.00 80.12 217 THR A O 1
ATOM 1683 N N . VAL A 1 218 ? -15.265 22.486 11.712 1.00 79.56 218 VAL A N 1
ATOM 1684 C CA . VAL A 1 218 ? -16.190 22.692 10.589 1.00 79.56 218 VAL A CA 1
ATOM 1685 C C . VAL A 1 218 ? -17.521 23.218 11.113 1.00 79.56 218 VAL A C 1
ATOM 1687 O O . VAL A 1 218 ? -18.195 22.561 11.908 1.00 79.56 218 VAL A O 1
ATOM 1690 N N . ARG A 1 219 ? -17.937 24.386 10.622 1.00 73.00 219 ARG A N 1
ATOM 1691 C CA . ARG A 1 219 ? -19.283 24.918 10.828 1.00 73.00 219 ARG A CA 1
ATOM 1692 C C . ARG A 1 219 ? -20.207 24.326 9.764 1.00 73.00 219 ARG A C 1
ATOM 1694 O O . ARG A 1 219 ? -20.075 24.605 8.578 1.00 73.00 219 ARG A O 1
ATOM 1701 N N . GLN A 1 220 ? -21.146 23.490 10.193 1.00 56.81 220 GLN A N 1
ATOM 1702 C CA . GLN A 1 220 ? -22.194 22.969 9.314 1.00 56.81 220 GLN A CA 1
ATOM 1703 C C . GLN A 1 220 ? -23.168 24.099 8.945 1.00 56.81 220 GLN A C 1
ATOM 1705 O O . GLN A 1 220 ? -23.635 24.836 9.819 1.00 56.81 220 GLN A O 1
ATOM 1710 N N . THR A 1 221 ? -23.461 24.220 7.651 1.00 39.94 221 THR A N 1
ATOM 1711 C CA . THR A 1 221 ? -24.303 25.252 7.039 1.00 39.94 221 THR A CA 1
ATOM 1712 C C . THR A 1 221 ? -25.673 25.339 7.704 1.00 39.94 221 THR A C 1
ATOM 1714 O O . THR A 1 221 ? -26.345 24.344 7.989 1.00 39.94 221 THR A O 1
ATOM 1717 N N . SER A 1 222 ? -26.081 26.575 7.947 1.00 37.94 222 SER A N 1
ATOM 1718 C CA . SER A 1 222 ? -27.334 26.983 8.573 1.00 37.94 222 SER A CA 1
ATOM 1719 C C . SER A 1 222 ? -28.585 26.290 7.985 1.00 37.94 222 SER A C 1
ATOM 1721 O O . SER A 1 222 ? -28.922 26.438 6.816 1.00 37.94 222 SER A O 1
ATOM 1723 N N . GLY A 1 223 ? -29.316 25.536 8.823 1.00 37.62 223 GLY A N 1
ATOM 1724 C CA . GLY A 1 223 ? -30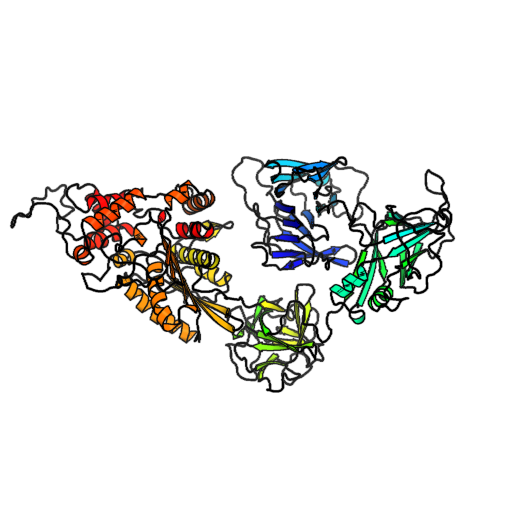.627 24.963 8.460 1.00 37.62 223 GLY A CA 1
ATOM 1725 C C . GLY A 1 223 ? -31.114 23.784 9.312 1.00 37.62 223 GLY A C 1
ATOM 1726 O O . GLY A 1 223 ? -32.309 23.506 9.374 1.00 37.62 223 GLY A O 1
ATOM 1727 N N . SER A 1 224 ? -30.228 23.096 10.025 1.00 37.78 224 SER A N 1
ATOM 1728 C CA . SER A 1 224 ? -30.600 22.067 11.003 1.00 37.78 224 SER A CA 1
ATOM 1729 C C . SER A 1 224 ? -29.536 22.036 12.078 1.00 37.78 224 SER A C 1
ATOM 1731 O O . SER A 1 224 ? -28.451 21.502 11.882 1.00 37.78 224 SER A O 1
ATOM 1733 N N . GLN A 1 225 ? -29.821 22.685 13.205 1.00 42.56 225 GLN A N 1
ATOM 1734 C CA . GLN A 1 225 ? -28.911 22.692 14.339 1.00 42.56 225 GLN A CA 1
ATOM 1735 C C . GLN A 1 225 ? -28.583 21.242 14.718 1.00 42.56 225 GLN A C 1
ATOM 1737 O O . GLN A 1 225 ? -29.490 20.454 14.986 1.00 42.56 225 GLN A O 1
ATOM 1742 N N . SER A 1 226 ? -27.291 20.906 14.722 1.00 45.72 226 SER A N 1
ATOM 1743 C CA . SER A 1 226 ? -26.721 19.648 15.219 1.00 45.72 226 SER A CA 1
ATOM 1744 C C . SER A 1 226 ? -26.921 19.547 16.742 1.00 45.72 226 SER A C 1
ATOM 1746 O O . SER A 1 226 ? -25.981 19.582 17.534 1.00 45.72 226 SER A O 1
ATOM 1748 N N . ARG A 1 227 ? -28.182 19.517 17.188 1.00 58.66 227 ARG A N 1
ATOM 1749 C CA . ARG A 1 227 ? -28.555 19.237 18.572 1.00 58.66 227 ARG A CA 1
ATOM 1750 C C . ARG A 1 227 ? -28.722 17.730 18.704 1.00 58.66 227 ARG A C 1
ATOM 1752 O O . ARG A 1 227 ? -29.665 17.141 18.182 1.00 58.66 227 ARG A O 1
ATOM 1759 N N . VAL A 1 228 ? -27.782 17.095 19.397 1.00 65.25 228 VAL A N 1
ATOM 1760 C CA . VAL A 1 228 ? -27.878 15.675 19.782 1.00 65.25 228 VAL A CA 1
ATOM 1761 C C . VAL A 1 228 ? -28.843 15.452 20.950 1.00 65.25 228 VAL A C 1
ATOM 1763 O O . VAL A 1 228 ? -29.332 14.335 21.138 1.00 65.25 228 VAL A O 1
ATOM 1766 N N . ALA A 1 229 ? -29.141 16.513 21.702 1.00 83.31 229 ALA A N 1
ATOM 1767 C CA . ALA A 1 229 ? -30.071 16.513 22.815 1.00 83.31 229 ALA A CA 1
ATOM 1768 C C . ALA A 1 229 ? -31.155 17.573 22.620 1.00 83.31 229 ALA A C 1
ATOM 1770 O O . ALA A 1 229 ? -30.898 18.629 22.053 1.00 83.31 229 ALA A O 1
ATOM 1771 N N . ASN A 1 230 ? -32.336 17.278 23.145 1.00 88.69 230 ASN A N 1
ATOM 1772 C CA . ASN A 1 230 ? -33.338 18.279 23.460 1.00 88.69 230 ASN A CA 1
ATOM 1773 C C . ASN A 1 230 ? -33.300 18.463 24.974 1.00 88.69 230 ASN A C 1
ATOM 1775 O O . ASN A 1 230 ? -33.352 17.455 25.691 1.00 88.69 230 ASN A O 1
ATOM 1779 N N . ASP A 1 231 ? -33.274 19.698 25.460 1.00 94.38 231 ASP A N 1
ATOM 1780 C CA . ASP A 1 231 ? -33.250 20.011 26.886 1.00 94.38 231 ASP A CA 1
ATOM 1781 C C . ASP A 1 231 ? -34.044 21.268 27.258 1.00 94.38 231 ASP A C 1
ATOM 1783 O O . ASP A 1 231 ? -34.318 22.139 26.442 1.00 94.38 231 ASP A O 1
ATOM 1787 N N . ALA A 1 232 ? -34.511 21.324 28.503 1.00 95.06 232 ALA A N 1
ATOM 1788 C CA . ALA A 1 232 ? -35.235 22.472 29.034 1.00 95.06 232 ALA A CA 1
ATOM 1789 C C . ALA A 1 232 ? -35.170 22.499 30.563 1.00 95.06 232 ALA A C 1
ATOM 1791 O O . ALA A 1 232 ? -35.131 21.457 31.216 1.00 95.06 232 ALA A O 1
ATOM 1792 N N . THR A 1 233 ? -35.241 23.698 31.133 1.00 96.56 233 THR A N 1
ATOM 1793 C CA . THR A 1 233 ? -35.469 23.902 32.569 1.00 96.56 233 THR A CA 1
ATOM 1794 C C . THR A 1 233 ? -36.942 24.173 32.851 1.00 96.56 233 THR A C 1
ATOM 1796 O O . THR A 1 233 ? -37.565 25.010 32.195 1.00 96.56 233 THR A O 1
ATOM 1799 N N . LEU A 1 234 ? -37.497 23.508 33.858 1.00 96.12 234 LEU A N 1
ATOM 1800 C CA . LEU A 1 234 ? -38.844 23.745 34.366 1.00 96.12 234 LEU A CA 1
ATOM 1801 C C . LEU A 1 234 ? -38.776 24.555 35.659 1.00 96.12 234 LEU A C 1
ATOM 1803 O O . LEU A 1 234 ? -38.122 24.132 36.608 1.00 96.12 234 LEU A O 1
ATOM 1807 N N . TYR A 1 235 ? -39.505 25.670 35.708 1.00 95.06 235 TYR A N 1
ATOM 1808 C CA . TYR A 1 235 ? -39.508 26.604 36.834 1.00 95.06 235 TYR A CA 1
ATOM 1809 C C . TYR A 1 235 ? -40.876 26.669 37.512 1.00 95.06 235 TYR A C 1
ATOM 1811 O O . TYR A 1 235 ? -41.872 27.043 36.889 1.00 95.06 235 TYR A O 1
ATOM 1819 N N . SER A 1 236 ? -40.935 26.378 38.812 1.00 94.31 236 SER A N 1
ATOM 1820 C CA . SER A 1 236 ? -42.203 26.365 39.562 1.00 94.31 236 SER A CA 1
ATOM 1821 C C . SER A 1 236 ? -42.859 27.745 39.739 1.00 94.31 236 SER A C 1
ATOM 1823 O O . SER A 1 236 ? -44.071 27.827 39.947 1.00 94.31 236 SER A O 1
ATOM 1825 N N . LYS A 1 237 ? -42.081 28.838 39.674 1.00 93.50 237 LYS A N 1
ATOM 1826 C CA . LYS A 1 237 ? -42.575 30.225 39.804 1.00 93.50 237 LYS A CA 1
ATOM 1827 C C . LYS A 1 237 ? -42.600 30.992 38.484 1.00 93.50 237 LYS A C 1
ATOM 1829 O O . LYS A 1 237 ? -43.172 32.076 38.439 1.00 93.50 237 LYS A O 1
ATOM 1834 N N . GLN A 1 238 ? -42.094 30.395 37.404 1.00 91.50 238 GLN A N 1
ATOM 1835 C CA . GLN A 1 238 ? -42.217 30.898 36.032 1.00 91.50 238 GLN A CA 1
ATOM 1836 C C . GLN A 1 238 ? -42.926 29.856 35.148 1.00 91.50 238 GLN A C 1
ATOM 1838 O O . GLN A 1 238 ? -42.333 29.307 34.218 1.00 91.50 238 GLN A O 1
ATOM 1843 N N . PRO A 1 239 ? -44.208 29.542 35.420 1.00 91.62 239 PRO A N 1
ATOM 1844 C CA . PRO A 1 239 ? -44.809 28.288 34.974 1.00 91.62 239 PRO A CA 1
ATOM 1845 C C . PRO A 1 239 ? -45.084 28.187 33.461 1.00 91.62 239 PRO A C 1
ATOM 1847 O O . PRO A 1 239 ? -45.386 27.108 32.947 1.00 91.62 239 PRO A O 1
ATOM 1850 N N . ASN A 1 240 ? -44.972 29.309 32.744 1.00 93.69 240 ASN A N 1
ATOM 1851 C CA . ASN A 1 240 ? -45.150 29.409 31.293 1.00 93.69 240 ASN A CA 1
ATOM 1852 C C . ASN A 1 240 ? -43.846 29.739 30.547 1.00 93.69 240 ASN A C 1
ATOM 1854 O O . ASN A 1 240 ? -43.881 29.924 29.329 1.00 93.69 240 ASN A O 1
ATOM 1858 N N . LEU A 1 241 ? -42.714 29.848 31.252 1.00 92.56 241 LEU A N 1
ATOM 1859 C CA . LEU A 1 241 ? -41.438 30.181 30.629 1.00 92.56 241 LEU A CA 1
ATOM 1860 C C . LEU A 1 241 ? -40.930 28.993 29.810 1.00 92.56 241 LEU A C 1
ATOM 1862 O O . LEU A 1 241 ? -40.796 27.883 30.323 1.00 92.56 241 LEU A O 1
ATOM 1866 N N . LYS A 1 242 ? -40.656 29.248 28.530 1.00 92.12 242 LYS A N 1
ATOM 1867 C CA . LYS A 1 242 ? -40.063 28.285 27.602 1.00 92.12 242 LYS A CA 1
ATOM 1868 C C . LYS A 1 242 ? -38.556 28.482 27.607 1.00 92.12 242 LYS A C 1
ATOM 1870 O O . LYS A 1 242 ? -38.085 29.573 27.300 1.00 92.12 242 LYS A O 1
ATOM 1875 N N . THR A 1 243 ? -37.823 27.435 27.948 1.00 91.31 243 THR A N 1
ATOM 1876 C CA . THR A 1 243 ? -36.383 27.515 28.239 1.00 91.31 243 THR A CA 1
ATOM 1877 C C . THR A 1 243 ? -35.533 26.680 27.287 1.00 91.31 243 THR A C 1
ATOM 1879 O O . THR A 1 243 ? -34.314 26.716 27.384 1.00 91.31 243 THR A O 1
ATOM 1882 N N . GLY A 1 244 ? -36.137 25.971 26.328 1.00 82.12 244 GLY A N 1
ATOM 1883 C CA . GLY A 1 244 ? -35.415 25.105 25.384 1.00 82.12 244 GLY A CA 1
ATOM 1884 C C . GLY A 1 244 ? -34.506 25.826 24.378 1.00 82.12 244 GLY A C 1
ATOM 1885 O O . GLY A 1 244 ? -33.847 25.190 23.558 1.00 82.12 244 GLY A O 1
ATOM 1886 N N . SER A 1 245 ? -34.468 27.160 24.409 1.00 83.06 245 SER A N 1
ATOM 1887 C CA . SER A 1 245 ? -33.510 27.987 23.664 1.00 83.06 245 SER A CA 1
ATOM 1888 C C . SER A 1 245 ? -32.454 28.636 24.563 1.00 83.06 245 SER A C 1
ATOM 1890 O O . SER A 1 245 ? -31.687 29.472 24.092 1.00 83.06 245 SER A O 1
ATOM 1892 N N . PHE A 1 246 ? -32.461 28.351 25.867 1.00 86.94 246 PHE A N 1
ATOM 1893 C CA . PHE A 1 246 ? -31.539 28.969 26.815 1.00 86.94 246 PHE A CA 1
ATOM 1894 C C . PHE A 1 246 ? -30.202 28.248 26.775 1.00 86.94 246 PHE A C 1
ATOM 1896 O O . PHE A 1 246 ? -30.158 27.039 26.598 1.00 86.94 246 PHE A O 1
ATOM 1903 N N . ASN A 1 247 ? -29.119 28.992 27.003 1.00 86.38 247 ASN A N 1
ATOM 1904 C CA . ASN A 1 247 ? -27.761 28.450 27.015 1.00 86.38 247 ASN A CA 1
ATOM 1905 C C . ASN A 1 247 ? -27.460 27.575 28.239 1.00 86.38 247 ASN A C 1
ATOM 1907 O O . ASN A 1 247 ? -26.599 26.700 28.140 1.00 86.38 247 ASN A O 1
ATOM 1911 N N . ASN A 1 248 ? -28.195 27.757 29.340 1.00 91.19 248 ASN A N 1
ATOM 1912 C CA . ASN A 1 248 ? -27.988 27.046 30.599 1.00 91.19 248 ASN A CA 1
ATOM 1913 C C . ASN A 1 248 ? -29.260 26.313 31.043 1.00 91.19 248 ASN A C 1
ATOM 1915 O O . ASN A 1 248 ? -30.378 26.793 30.847 1.00 91.19 248 ASN A O 1
ATOM 1919 N N . LEU A 1 249 ? -29.056 25.174 31.694 1.00 95.00 249 LEU A N 1
ATOM 1920 C CA . LEU A 1 249 ? -30.055 24.332 32.334 1.00 95.00 249 LEU A CA 1
ATOM 1921 C C . LEU A 1 249 ? -29.895 24.435 33.846 1.00 95.00 249 LEU A C 1
ATOM 1923 O O . LEU A 1 249 ? -28.771 24.312 34.322 1.00 95.00 249 LEU A O 1
ATOM 1927 N N . TRP A 1 250 ? -30.982 24.616 34.592 1.00 93.81 250 TRP A N 1
ATOM 1928 C CA . TRP A 1 250 ? -30.920 24.849 36.036 1.00 93.81 250 TRP A CA 1
ATOM 1929 C C . TRP A 1 250 ? -31.637 23.770 36.844 1.00 93.81 250 TRP A C 1
ATOM 1931 O O . TRP A 1 250 ? -32.684 23.254 36.443 1.00 93.81 250 TRP A O 1
ATOM 1941 N N . VAL A 1 251 ? -31.055 23.414 37.987 1.00 94.38 251 VAL A N 1
ATOM 1942 C CA . VAL A 1 251 ? -31.606 22.432 38.923 1.00 94.38 251 VAL A CA 1
ATOM 1943 C C . VAL A 1 251 ? -31.385 22.879 40.365 1.00 94.38 251 VAL A C 1
ATOM 1945 O O . VAL A 1 251 ? -30.272 23.241 40.744 1.00 94.38 251 VAL A O 1
ATOM 1948 N N . GLY A 1 252 ? -32.430 22.805 41.193 1.00 92.88 252 GLY A N 1
ATOM 1949 C CA . GLY A 1 252 ? -32.386 23.247 42.589 1.00 92.88 252 GLY A CA 1
ATOM 1950 C C . GLY A 1 252 ? -33.541 24.175 42.943 1.00 92.88 252 GLY A C 1
ATOM 1951 O O . GLY A 1 252 ? -34.702 23.849 42.681 1.00 92.88 252 GLY A O 1
ATOM 1952 N N . ASN A 1 253 ? -33.239 25.291 43.606 1.00 91.25 253 ASN A N 1
ATOM 1953 C CA . ASN A 1 253 ? -34.233 26.289 43.993 1.00 91.25 253 ASN A CA 1
ATOM 1954 C C . ASN A 1 253 ? -33.619 27.695 44.002 1.00 91.25 253 ASN A C 1
ATOM 1956 O O . ASN A 1 253 ? -32.797 27.984 44.871 1.00 91.25 253 ASN A O 1
ATOM 1960 N N . ASP A 1 254 ? -34.069 28.566 43.096 1.00 88.50 254 ASP A N 1
ATOM 1961 C CA . ASP A 1 254 ? -33.737 29.994 43.070 1.00 88.50 254 ASP A CA 1
ATOM 1962 C C . ASP A 1 254 ? -34.900 30.821 43.638 1.00 88.50 254 ASP A C 1
ATOM 1964 O O . ASP A 1 254 ? -36.004 30.876 43.091 1.00 88.50 254 ASP A O 1
ATOM 1968 N N . SER A 1 255 ? -34.652 31.508 44.751 1.00 83.31 255 SER A N 1
ATOM 1969 C CA . SER A 1 255 ? -35.638 32.369 45.410 1.00 83.31 255 SER A CA 1
ATOM 1970 C C . SER A 1 255 ? -35.445 33.861 45.101 1.00 83.31 255 SER A C 1
ATOM 1972 O O . SER A 1 255 ? -36.097 34.695 45.735 1.00 83.31 255 SER A O 1
ATOM 1974 N N . GLY A 1 256 ? -34.604 34.206 44.119 1.00 70.88 256 GLY A N 1
ATOM 1975 C CA . GLY A 1 256 ? -34.357 35.568 43.636 1.00 70.88 256 GLY A CA 1
ATOM 1976 C C . GLY A 1 256 ? -33.261 36.321 44.395 1.00 70.88 256 GLY A C 1
ATOM 1977 O O . GLY A 1 256 ? -33.211 37.548 44.330 1.00 70.88 256 GLY A O 1
ATOM 1978 N N . GLY A 1 257 ? -32.407 35.617 45.148 1.00 57.75 257 GLY A N 1
ATOM 1979 C CA . GLY A 1 257 ? -31.442 36.231 46.069 1.00 57.75 257 GLY A CA 1
ATOM 1980 C C . GLY A 1 257 ? -30.098 36.661 45.468 1.00 57.75 257 GLY A C 1
ATOM 1981 O O . GLY A 1 257 ? -29.340 37.333 46.164 1.00 57.75 257 GLY A O 1
ATOM 1982 N N . LEU A 1 258 ? -29.774 36.271 44.226 1.00 53.25 258 LEU A N 1
ATOM 1983 C CA . LEU A 1 258 ? -28.403 36.373 43.688 1.00 53.25 258 LEU A CA 1
ATOM 1984 C C . LEU A 1 258 ? -28.261 37.066 42.318 1.00 53.25 258 LEU A C 1
ATOM 1986 O O . LEU A 1 258 ? -27.142 37.419 41.949 1.00 53.25 258 LEU A O 1
ATOM 1990 N N . ASN A 1 259 ? -29.343 37.305 41.566 1.00 50.97 259 ASN A N 1
ATOM 1991 C CA . ASN A 1 259 ? -29.274 38.026 40.286 1.00 50.97 259 ASN A CA 1
ATOM 1992 C C . ASN A 1 259 ? -29.599 39.525 40.458 1.00 50.97 259 ASN A C 1
ATOM 1994 O O . ASN A 1 259 ? -30.401 39.920 41.302 1.00 50.97 259 ASN A O 1
ATOM 1998 N N . SER A 1 260 ? -29.005 40.384 39.627 1.00 48.34 260 SER A N 1
ATOM 1999 C CA . SER A 1 260 ? -29.217 41.845 39.630 1.00 48.34 260 SER A CA 1
ATOM 2000 C C . SER A 1 260 ? -30.643 42.276 39.228 1.00 48.34 260 SER A C 1
ATOM 2002 O O . SER A 1 260 ? -30.931 43.470 39.189 1.00 48.34 260 SER A O 1
ATOM 2004 N N . GLN A 1 261 ? -31.537 41.320 38.939 1.00 57.72 261 GLN A N 1
ATOM 2005 C CA . GLN A 1 261 ? -32.908 41.517 38.453 1.00 57.72 261 GLN A CA 1
ATOM 2006 C C . GLN A 1 261 ? -33.995 41.065 39.459 1.00 57.72 261 GLN A C 1
ATOM 2008 O O . GLN A 1 261 ? -35.176 41.296 39.207 1.00 57.72 261 GLN A O 1
ATOM 2013 N N . GLY A 1 262 ? -33.638 40.427 40.583 1.00 62.59 262 GLY A N 1
ATOM 2014 C CA . GLY A 1 262 ? -34.543 40.023 41.673 1.00 62.59 262 GLY A CA 1
ATOM 2015 C C . GLY A 1 262 ? -35.662 39.029 41.314 1.00 62.59 262 GLY A C 1
ATOM 2016 O O . GLY A 1 262 ? -36.659 38.952 42.033 1.00 62.59 262 GLY A O 1
ATOM 2017 N N . THR A 1 263 ? -35.563 38.298 40.199 1.00 78.44 263 THR A N 1
ATOM 2018 C CA . THR A 1 263 ? -36.645 37.400 39.746 1.00 78.44 263 THR A CA 1
ATOM 2019 C C . THR A 1 263 ? -36.576 36.050 40.460 1.00 78.44 263 THR A C 1
ATOM 2021 O O . THR A 1 263 ? -35.529 35.420 40.466 1.00 78.44 263 THR A O 1
ATOM 2024 N N . ASN A 1 264 ? -37.696 35.604 41.041 1.00 86.75 264 ASN A N 1
ATOM 2025 C CA . ASN A 1 264 ? -37.828 34.315 41.728 1.00 86.75 264 ASN A CA 1
ATOM 2026 C C . ASN A 1 264 ? -38.325 33.234 40.749 1.00 86.75 264 ASN A C 1
ATOM 2028 O O . ASN A 1 264 ? -39.440 33.336 40.220 1.00 86.75 264 ASN A O 1
ATOM 2032 N N . TYR A 1 265 ? -37.503 32.209 40.519 1.00 88.19 265 TYR A N 1
ATOM 2033 C CA . TYR A 1 265 ? -37.797 31.080 39.628 1.00 88.19 265 TYR A CA 1
ATOM 2034 C C . TYR A 1 265 ? -38.352 29.850 40.378 1.00 88.19 265 TYR A C 1
ATOM 2036 O O . TYR A 1 265 ? -39.079 29.024 39.805 1.00 88.19 265 TYR A O 1
ATOM 2044 N N . GLY A 1 266 ? -38.157 29.802 41.696 1.00 92.12 266 GLY A N 1
ATOM 2045 C CA . GLY A 1 266 ? -38.610 28.754 42.597 1.00 92.12 266 GLY A CA 1
ATOM 2046 C C . GLY A 1 266 ? -37.823 27.466 42.393 1.00 92.12 266 GLY A C 1
ATOM 2047 O O . GLY A 1 266 ? -36.638 27.494 42.100 1.00 92.12 266 GLY A O 1
ATOM 2048 N N . LYS A 1 267 ? -38.490 26.319 42.537 1.00 94.56 267 LYS A N 1
ATOM 2049 C CA . LYS A 1 267 ? -37.900 25.011 42.237 1.00 94.56 267 LYS A CA 1
ATOM 2050 C C . LYS A 1 267 ? -37.614 24.847 40.749 1.00 94.56 267 LYS A C 1
ATOM 2052 O O . LYS A 1 267 ? -38.462 25.209 39.926 1.00 94.56 267 LYS A O 1
ATOM 2057 N N . GLU A 1 268 ? -36.486 24.216 40.453 1.00 94.06 268 GLU A N 1
ATOM 2058 C CA . GLU A 1 268 ? -35.924 24.079 39.113 1.00 94.06 268 GLU A CA 1
ATOM 2059 C C . GLU A 1 268 ? -35.564 22.617 38.842 1.00 94.06 268 GLU A C 1
ATOM 2061 O O . GLU A 1 268 ? -34.895 21.968 39.653 1.00 94.06 268 GLU A O 1
ATOM 2066 N N . ARG A 1 269 ? -36.021 22.089 37.704 1.00 97.06 269 ARG A N 1
ATOM 2067 C CA . ARG A 1 269 ? -35.725 20.723 37.249 1.00 97.06 269 ARG A CA 1
ATOM 2068 C C . ARG A 1 269 ? -35.338 20.732 35.783 1.00 97.06 269 ARG A C 1
ATOM 2070 O O . ARG A 1 269 ? -35.931 21.467 34.996 1.00 97.06 269 ARG A O 1
ATOM 2077 N N . ILE A 1 270 ? -34.409 19.861 35.408 1.00 97.69 270 ILE A N 1
ATOM 2078 C CA . ILE A 1 270 ? -33.940 19.745 34.023 1.00 97.69 270 ILE A CA 1
ATOM 2079 C C . ILE A 1 270 ? -34.651 18.574 33.359 1.00 97.69 270 ILE A C 1
ATOM 2081 O O . ILE A 1 270 ? -34.641 17.469 33.893 1.00 97.69 270 ILE A O 1
ATOM 2085 N N . LEU A 1 271 ? -35.220 18.797 32.178 1.00 96.62 271 LEU A N 1
ATOM 2086 C CA . LEU A 1 271 ? -35.573 17.738 31.239 1.00 96.62 271 LEU A CA 1
ATOM 2087 C C . LEU A 1 271 ? -34.491 17.624 30.177 1.00 96.62 271 LEU A C 1
ATOM 2089 O O . LEU A 1 271 ? -34.057 18.636 29.633 1.00 96.62 271 LEU A O 1
ATOM 2093 N N . ILE A 1 272 ? -34.092 16.396 29.855 1.00 95.50 272 ILE A N 1
ATOM 2094 C CA . ILE A 1 272 ? -33.139 16.134 28.777 1.00 95.50 272 ILE A CA 1
ATOM 2095 C C . ILE A 1 272 ? -33.441 14.809 28.083 1.00 95.50 272 ILE A C 1
ATOM 2097 O O . ILE A 1 272 ? -33.694 13.791 28.726 1.00 95.50 272 ILE A O 1
ATOM 2101 N N . LYS A 1 273 ? -33.414 14.790 26.751 1.00 90.94 273 LYS A N 1
ATOM 2102 C CA . LYS A 1 273 ? -33.537 13.561 25.958 1.00 90.94 273 LYS A CA 1
ATOM 2103 C C . LYS A 1 273 ? -32.616 13.591 24.752 1.00 90.94 273 LYS A C 1
ATOM 2105 O O . LYS A 1 273 ? -32.284 14.653 24.251 1.00 90.94 273 LYS A O 1
ATOM 2110 N N . PHE A 1 274 ? -32.297 12.406 24.242 1.00 88.38 274 PHE A N 1
ATOM 2111 C CA . PHE A 1 274 ? -31.453 12.204 23.061 1.00 88.38 274 PHE A CA 1
ATOM 2112 C C . PHE A 1 274 ? -32.277 11.485 21.984 1.00 88.38 274 PHE A C 1
ATOM 2114 O O . PHE A 1 274 ? -32.271 10.247 21.939 1.00 88.38 274 PHE A O 1
ATOM 2121 N N . PRO A 1 275 ? -33.053 12.213 21.154 1.00 76.88 275 PRO A N 1
ATOM 2122 C CA . PRO A 1 275 ? -34.062 11.612 20.275 1.00 76.88 275 PRO A CA 1
ATOM 2123 C C . PRO A 1 275 ? -33.502 10.549 19.325 1.00 76.88 275 PRO A C 1
ATOM 2125 O O . PRO A 1 275 ? -34.192 9.594 18.981 1.00 76.88 275 PRO A O 1
ATOM 2128 N N . THR A 1 276 ? -32.237 10.685 18.935 1.00 72.19 276 THR A N 1
ATOM 2129 C CA . THR A 1 276 ? -31.595 9.852 17.913 1.00 72.19 276 THR A CA 1
ATOM 2130 C C . THR A 1 276 ? -30.751 8.712 18.482 1.00 72.19 276 THR A C 1
ATOM 2132 O O . THR A 1 276 ? -30.280 7.864 17.722 1.00 72.19 276 THR A O 1
ATOM 2135 N N . LEU A 1 277 ? -30.611 8.626 19.810 1.00 80.69 277 LEU A N 1
ATOM 2136 C CA . LEU A 1 277 ? -29.795 7.615 20.489 1.00 80.69 277 LEU A CA 1
ATOM 2137 C C . LEU A 1 277 ? -30.243 6.184 20.157 1.00 80.69 277 LEU A C 1
ATOM 2139 O O . LEU A 1 277 ? -29.424 5.334 19.817 1.00 80.69 277 LEU A O 1
ATOM 2143 N N . VAL A 1 278 ? -31.550 5.907 20.218 1.00 80.94 278 VAL A N 1
ATOM 2144 C CA . VAL A 1 278 ? -32.087 4.556 19.967 1.00 80.94 278 VAL A CA 1
ATOM 2145 C C . VAL A 1 278 ? -31.859 4.134 18.518 1.00 80.94 278 VAL A C 1
ATOM 2147 O O . VAL A 1 278 ? -31.397 3.018 18.276 1.00 80.94 278 VAL A O 1
ATOM 2150 N N . SER A 1 279 ? -32.125 5.030 17.564 1.00 65.81 279 SER A N 1
ATOM 2151 C CA . SER A 1 279 ? -31.855 4.785 16.145 1.00 65.81 279 SER A CA 1
ATOM 2152 C C . SER A 1 279 ? -30.361 4.614 15.861 1.00 65.81 279 SER A C 1
ATOM 2154 O O . SER A 1 279 ? -29.996 3.769 15.052 1.00 65.81 279 SER A O 1
ATOM 2156 N N . ALA A 1 280 ? -29.480 5.343 16.555 1.00 59.22 280 ALA A N 1
ATOM 2157 C CA . ALA A 1 280 ? -28.034 5.191 16.403 1.00 59.22 280 ALA A CA 1
ATOM 2158 C C . ALA A 1 280 ? -27.556 3.806 16.877 1.00 59.22 280 ALA A C 1
ATOM 2160 O O . ALA A 1 280 ? -26.838 3.116 16.154 1.00 59.22 280 ALA A O 1
ATOM 2161 N N . LEU A 1 281 ? -28.031 3.344 18.040 1.00 67.69 281 LEU A N 1
ATOM 2162 C CA . LEU A 1 281 ? -27.735 1.999 18.551 1.00 67.69 281 LEU A CA 1
ATOM 2163 C C . LEU A 1 281 ? -28.293 0.889 17.642 1.00 67.69 281 LEU A C 1
ATOM 2165 O O . LEU A 1 281 ? -27.681 -0.171 17.513 1.00 67.69 281 LEU A O 1
ATOM 2169 N N . GLN A 1 282 ? -29.448 1.117 17.008 1.00 68.50 282 GLN A N 1
ATOM 2170 C CA . GLN A 1 282 ? -30.026 0.205 16.015 1.00 68.50 282 GLN A CA 1
ATOM 2171 C C . GLN A 1 282 ? -29.157 0.097 14.764 1.00 68.50 282 GLN A C 1
ATOM 2173 O O . GLN A 1 282 ? -28.788 -1.013 14.386 1.00 68.50 282 GLN A O 1
ATOM 2178 N N . SER A 1 283 ? -28.784 1.232 14.174 1.00 51.16 283 SER A N 1
ATOM 2179 C CA . SER A 1 283 ? -27.923 1.287 12.989 1.00 51.16 283 SER A CA 1
ATOM 2180 C C . SER A 1 283 ? -26.535 0.689 13.236 1.00 51.16 283 SER A C 1
ATOM 2182 O O . SER A 1 283 ? -25.942 0.122 12.326 1.00 51.16 283 SER A O 1
ATOM 2184 N N . ALA A 1 284 ? -26.028 0.766 14.470 1.00 49.16 284 ALA A N 1
ATOM 2185 C CA . ALA A 1 284 ? -24.754 0.169 14.869 1.00 49.16 284 ALA A CA 1
ATOM 2186 C C . ALA A 1 284 ? -24.829 -1.344 15.167 1.00 49.16 284 ALA A C 1
ATOM 2188 O O . ALA A 1 284 ? -23.821 -1.942 15.536 1.00 49.16 284 ALA A O 1
ATOM 2189 N N . GLY A 1 285 ? -26.003 -1.979 15.060 1.00 55.19 285 GLY A N 1
ATOM 2190 C CA . GLY A 1 285 ? -26.180 -3.400 15.390 1.00 55.19 285 GLY A CA 1
ATOM 2191 C C . GLY A 1 285 ? -26.056 -3.718 16.887 1.00 55.19 285 GLY A C 1
ATOM 2192 O O . GLY A 1 285 ? -26.008 -4.884 17.271 1.00 55.19 285 GLY A O 1
ATOM 2193 N N . ILE A 1 286 ? -26.034 -2.700 17.751 1.00 65.31 286 ILE A N 1
ATOM 2194 C CA . ILE A 1 286 ? -25.874 -2.863 19.196 1.00 65.31 286 ILE A CA 1
ATOM 2195 C C . ILE A 1 286 ? -27.226 -3.261 19.786 1.00 65.31 286 ILE A C 1
ATOM 2197 O O . ILE A 1 286 ? -28.209 -2.517 19.702 1.00 65.31 286 ILE A O 1
ATOM 2201 N N . THR A 1 287 ? -27.300 -4.443 20.391 1.00 75.94 287 THR A N 1
ATOM 2202 C CA . THR A 1 287 ? -28.496 -4.909 21.112 1.00 75.94 287 THR A CA 1
ATOM 2203 C C . THR A 1 287 ? -28.474 -4.439 22.568 1.00 75.94 287 THR A C 1
ATOM 2205 O O . THR A 1 287 ? -27.426 -4.095 23.112 1.00 75.94 287 THR A O 1
ATOM 2208 N N . ASN A 1 288 ? -29.627 -4.442 23.243 1.00 78.81 288 ASN A N 1
ATOM 2209 C CA . ASN A 1 288 ? -29.718 -4.096 24.670 1.00 78.81 288 ASN A CA 1
ATOM 2210 C C . ASN A 1 288 ? -28.807 -4.966 25.565 1.00 78.81 288 ASN A C 1
ATOM 2212 O O . ASN A 1 288 ? -28.303 -4.478 26.575 1.00 78.81 288 ASN A O 1
ATOM 2216 N N . ASN A 1 289 ? -28.563 -6.222 25.182 1.00 73.69 289 ASN A N 1
ATOM 2217 C CA . ASN A 1 289 ? -27.697 -7.152 25.910 1.00 73.69 289 ASN A CA 1
ATOM 2218 C C . ASN A 1 289 ? -26.202 -6.865 25.717 1.00 73.69 289 ASN A C 1
ATOM 2220 O O . ASN A 1 289 ? -25.404 -7.213 26.583 1.00 73.69 289 ASN A O 1
ATOM 2224 N N . MET A 1 290 ? -25.823 -6.222 24.609 1.00 67.88 290 MET A N 1
ATOM 2225 C CA . MET A 1 290 ? -24.434 -5.833 24.353 1.00 67.88 290 MET A CA 1
ATOM 2226 C C . MET A 1 290 ? -24.015 -4.633 25.201 1.00 67.88 290 MET A C 1
ATOM 2228 O O . MET A 1 290 ? -22.838 -4.514 25.516 1.00 67.88 290 MET A O 1
ATOM 2232 N N . ILE A 1 291 ? -24.958 -3.766 25.586 1.00 79.12 291 ILE A N 1
ATOM 2233 C CA . ILE A 1 291 ? -24.690 -2.555 26.373 1.00 79.12 291 ILE A CA 1
ATOM 2234 C C . ILE A 1 291 ? -24.226 -2.952 27.779 1.00 79.12 291 ILE A C 1
ATOM 2236 O O . ILE A 1 291 ? -24.977 -3.549 28.555 1.00 79.12 291 ILE A O 1
ATOM 2240 N N . THR A 1 292 ? -22.993 -2.604 28.126 1.00 73.25 292 THR A N 1
ATOM 2241 C CA . THR A 1 292 ? -22.425 -2.827 29.460 1.00 73.25 292 THR A CA 1
ATOM 2242 C C . THR A 1 292 ? -22.603 -1.606 30.351 1.00 73.25 292 THR A C 1
ATOM 2244 O O . THR A 1 292 ? -22.897 -1.765 31.533 1.00 73.25 292 THR A O 1
ATOM 2247 N N . GLU A 1 293 ? -22.519 -0.403 29.782 1.00 81.75 293 GLU A N 1
ATOM 2248 C CA . GLU A 1 293 ? -22.637 0.858 30.514 1.00 81.75 293 GLU A CA 1
ATOM 2249 C C . GLU A 1 293 ? -23.187 1.975 29.616 1.00 81.75 293 GLU A C 1
ATOM 2251 O O . GLU A 1 293 ? -22.911 2.007 28.420 1.00 81.75 293 GLU A O 1
ATOM 2256 N N . ALA A 1 294 ? -23.948 2.910 30.183 1.00 84.94 294 ALA A N 1
ATOM 2257 C CA . ALA A 1 294 ? -24.224 4.199 29.564 1.00 84.94 294 ALA A CA 1
ATOM 2258 C C . ALA A 1 294 ? -24.175 5.321 30.607 1.00 84.94 294 ALA A C 1
ATOM 2260 O O . ALA A 1 294 ? -24.714 5.158 31.703 1.00 84.94 294 ALA A O 1
ATOM 2261 N N . ARG A 1 295 ? -23.563 6.458 30.265 1.00 88.94 295 ARG A N 1
ATOM 2262 C CA . ARG A 1 295 ? -23.431 7.632 31.142 1.00 88.94 295 ARG A CA 1
ATOM 2263 C C . ARG A 1 295 ? -23.857 8.907 30.416 1.00 88.94 295 ARG A C 1
ATOM 2265 O O . ARG A 1 295 ? -23.440 9.123 29.280 1.00 88.94 295 ARG A O 1
ATOM 2272 N N . LEU A 1 296 ? -24.672 9.730 31.072 1.00 93.75 296 LEU A N 1
ATOM 2273 C CA . LEU A 1 296 ? -24.974 11.107 30.671 1.00 93.75 296 LEU A CA 1
ATOM 2274 C C . LEU A 1 296 ? -23.899 12.023 31.247 1.00 93.75 296 LEU A C 1
ATOM 2276 O O . LEU A 1 296 ? -23.661 11.941 32.444 1.00 93.75 296 LEU A O 1
ATOM 2280 N N . TYR A 1 297 ? -23.311 12.893 30.433 1.00 89.12 297 TYR A N 1
ATOM 2281 C CA . TYR A 1 297 ? -22.344 13.911 30.836 1.00 89.12 297 TYR A CA 1
ATOM 2282 C C . TYR A 1 297 ? -22.926 15.310 30.636 1.00 89.12 297 TYR A C 1
ATOM 2284 O O . TYR A 1 297 ? -23.485 15.597 29.577 1.00 89.12 297 TYR A O 1
ATOM 2292 N N . MET A 1 298 ? -22.775 16.181 31.634 1.00 92.31 298 MET A N 1
ATOM 2293 C CA . MET A 1 298 ? -23.185 17.588 31.584 1.00 92.31 298 MET A CA 1
ATOM 2294 C C . MET A 1 298 ? -22.104 18.468 32.216 1.00 92.31 298 MET A C 1
ATOM 2296 O O . MET A 1 298 ? -21.570 18.129 33.272 1.00 92.31 298 MET A O 1
ATOM 2300 N N . PHE A 1 299 ? -21.778 19.591 31.577 1.00 87.88 299 PHE A N 1
ATOM 2301 C CA . PHE A 1 299 ? -20.743 20.509 32.055 1.00 87.88 299 PHE A CA 1
ATOM 2302 C C . PHE A 1 299 ? -21.341 21.553 32.999 1.00 87.88 299 PHE A C 1
ATOM 2304 O O . PHE A 1 299 ? -22.305 22.223 32.631 1.00 87.88 299 PHE A O 1
ATOM 2311 N N . LEU A 1 300 ? -20.774 21.709 34.197 1.00 89.12 300 LEU A N 1
ATOM 2312 C CA . LEU A 1 300 ? -21.244 22.664 35.203 1.00 89.12 300 LEU A CA 1
ATOM 2313 C C . LEU A 1 300 ? -20.867 24.104 34.818 1.00 89.12 300 LEU A C 1
ATOM 2315 O O . LEU A 1 300 ? -19.687 24.446 34.758 1.00 89.12 300 LEU A O 1
ATOM 2319 N N . SER A 1 301 ? -21.862 24.960 34.588 1.00 85.62 301 SER A N 1
ATOM 2320 C CA . SER A 1 301 ? -21.681 26.375 34.234 1.00 85.62 301 SER A CA 1
ATOM 2321 C C . SER A 1 301 ? -21.725 27.314 35.440 1.00 85.62 301 SER A C 1
ATOM 2323 O O . SER A 1 301 ? -21.066 28.350 35.427 1.00 85.62 301 SER A O 1
ATOM 2325 N N . SER A 1 302 ? -22.461 26.962 36.496 1.00 82.94 302 SER A N 1
ATOM 2326 C CA . SER A 1 302 ? -22.450 27.670 37.782 1.00 82.94 302 SER A CA 1
ATOM 2327 C C . SER A 1 302 ? -22.862 26.755 38.930 1.00 82.94 302 SER A C 1
ATOM 2329 O O . SER A 1 302 ? -23.566 25.763 38.738 1.00 82.94 302 SER A O 1
ATOM 2331 N N . SER A 1 303 ? -22.422 27.083 40.146 1.00 75.81 303 SER A N 1
ATOM 2332 C CA . SER A 1 303 ? -22.792 26.342 41.353 1.00 75.81 303 SER A CA 1
ATOM 2333 C C . SER A 1 303 ? -23.069 27.269 42.526 1.00 75.81 303 SER A C 1
ATOM 2335 O O . SER A 1 303 ? -22.196 28.072 42.867 1.00 75.81 303 SER A O 1
ATOM 2337 N N . ALA A 1 304 ? -24.206 27.091 43.198 1.00 69.88 304 ALA A N 1
ATOM 2338 C CA . ALA A 1 304 ? -24.431 27.645 44.527 1.00 69.88 304 ALA A CA 1
ATOM 2339 C C . ALA A 1 304 ? -23.617 26.902 45.610 1.00 69.88 304 ALA A C 1
ATOM 2341 O O . ALA A 1 304 ? -23.152 25.771 45.425 1.00 69.88 304 ALA A O 1
ATOM 2342 N N . THR A 1 305 ? -23.431 27.550 46.762 1.00 65.44 305 THR A N 1
ATOM 2343 C CA . THR A 1 305 ? -22.887 26.947 47.988 1.00 65.44 305 THR A CA 1
ATOM 2344 C C . THR A 1 305 ? -24.018 26.767 49.007 1.00 65.44 305 THR A C 1
ATOM 2346 O O . THR A 1 305 ? -24.783 27.704 49.230 1.00 65.44 305 THR A O 1
ATOM 2349 N N . PRO A 1 306 ? -24.144 25.600 49.673 1.00 71.31 306 PRO A N 1
ATOM 2350 C CA . PRO A 1 306 ? -23.271 24.420 49.641 1.00 71.31 306 PRO A CA 1
ATOM 2351 C C . PRO A 1 306 ? -23.598 23.430 48.505 1.00 71.31 306 PRO A C 1
ATOM 2353 O O . PRO A 1 306 ? -24.666 23.492 47.908 1.00 71.31 306 PRO A O 1
ATOM 2356 N N . ALA A 1 307 ? -22.699 22.461 48.288 1.00 81.81 307 ALA A N 1
ATOM 2357 C CA . ALA A 1 307 ? -22.867 21.323 47.374 1.00 81.81 307 ALA A CA 1
ATOM 2358 C C . ALA A 1 307 ? -24.277 20.687 47.408 1.00 81.81 307 ALA A C 1
ATOM 2360 O O . ALA A 1 307 ? -24.846 20.473 48.487 1.00 81.81 307 ALA A O 1
ATOM 2361 N N . ALA A 1 308 ? -24.799 20.318 46.235 1.00 85.38 308 ALA A N 1
ATOM 2362 C CA . ALA A 1 308 ? -26.098 19.666 46.068 1.00 85.38 308 ALA A CA 1
ATOM 2363 C C . ALA A 1 308 ? -25.963 18.263 45.464 1.00 85.38 308 ALA A C 1
ATOM 2365 O O . ALA A 1 308 ? -25.051 17.983 44.687 1.00 85.38 308 ALA A O 1
ATOM 2366 N N . THR A 1 309 ? -26.891 17.378 45.818 1.00 92.50 309 THR A N 1
ATOM 2367 C CA . THR A 1 309 ? -27.015 16.049 45.212 1.00 92.50 309 THR A CA 1
ATOM 2368 C C . THR A 1 309 ? -28.138 16.083 44.190 1.00 92.50 309 THR A C 1
ATOM 2370 O O . THR A 1 309 ? -29.261 16.453 44.536 1.00 92.50 309 THR A O 1
ATOM 2373 N N . ILE A 1 310 ? -27.828 15.716 42.948 1.00 95.25 310 ILE A N 1
ATOM 2374 C CA . ILE A 1 310 ? -28.764 15.728 41.826 1.00 95.25 310 ILE A CA 1
ATOM 2375 C C . ILE A 1 310 ? -29.035 14.291 41.390 1.00 95.25 310 ILE A C 1
ATOM 2377 O O . ILE A 1 310 ? -28.111 13.564 41.015 1.00 95.25 310 ILE A O 1
ATOM 2381 N N . ASP A 1 311 ? -30.303 13.908 41.407 1.00 97.25 311 ASP A N 1
ATOM 2382 C CA . ASP A 1 311 ? -30.793 12.598 40.997 1.00 97.25 311 ASP A CA 1
ATOM 2383 C C . ASP A 1 311 ? -31.292 12.629 39.549 1.00 97.25 311 ASP A C 1
ATOM 2385 O O . ASP A 1 311 ? -31.896 13.612 39.113 1.00 97.25 311 ASP A O 1
ATOM 2389 N N . ALA A 1 312 ? -31.103 11.524 38.828 1.00 97.06 312 ALA A N 1
ATOM 2390 C CA . ALA A 1 312 ? -31.641 11.299 37.492 1.00 97.06 312 ALA A CA 1
ATOM 2391 C C . ALA A 1 312 ? -32.749 10.234 37.520 1.00 97.06 312 ALA A C 1
ATOM 2393 O O . ALA A 1 312 ? -32.536 9.105 37.971 1.00 97.06 312 ALA A O 1
ATOM 2394 N N . TYR A 1 313 ? -33.917 10.558 36.965 1.00 95.81 313 TYR A N 1
ATOM 2395 C CA . TYR A 1 313 ? -35.040 9.629 36.797 1.00 95.81 313 TYR A CA 1
ATOM 2396 C C . TYR A 1 313 ? -35.462 9.558 35.331 1.00 95.81 313 TYR A C 1
ATOM 2398 O O . TYR A 1 313 ? -35.361 10.542 34.604 1.00 95.81 313 TYR A O 1
ATOM 2406 N N . MET A 1 314 ? -35.993 8.417 34.883 1.00 92.44 314 MET A N 1
ATOM 2407 C CA . MET A 1 314 ? -36.705 8.366 33.601 1.00 92.44 314 MET A CA 1
ATOM 2408 C C . MET A 1 314 ? -37.997 9.172 33.685 1.00 92.44 314 MET A C 1
ATOM 2410 O O . MET A 1 314 ? -38.797 8.974 34.604 1.00 92.44 314 MET A O 1
ATOM 2414 N N . PHE A 1 315 ? -38.210 10.017 32.683 1.00 92.19 315 PHE A N 1
ATOM 2415 C CA . PHE A 1 315 ? -39.417 10.817 32.551 1.00 92.19 315 PHE A CA 1
ATOM 2416 C C . PHE A 1 315 ? -40.557 10.014 31.909 1.00 92.19 315 PHE A C 1
ATOM 2418 O O . PHE A 1 315 ? -40.311 9.150 31.061 1.00 92.19 315 PHE A O 1
ATOM 2425 N N . GLY A 1 316 ? -41.799 10.242 32.337 1.00 86.00 316 GLY A N 1
ATOM 2426 C CA . GLY A 1 316 ? -42.935 9.390 31.975 1.00 86.00 316 GLY A CA 1
ATOM 2427 C C . GLY A 1 316 ? -43.688 9.771 30.696 1.00 86.00 316 GLY A C 1
ATOM 2428 O O . GLY A 1 316 ? -44.386 8.919 30.136 1.00 86.00 316 GLY A O 1
ATOM 2429 N N . HIS A 1 317 ? -43.507 10.986 30.164 1.00 82.56 317 HIS A N 1
ATOM 2430 C CA . HIS A 1 317 ? -44.321 11.505 29.057 1.00 82.56 317 HIS A CA 1
ATOM 2431 C C . HIS A 1 317 ? -43.520 12.170 27.929 1.00 82.56 317 HIS A C 1
ATOM 2433 O O . HIS A 1 317 ? -42.393 12.638 28.093 1.00 82.56 317 HIS A O 1
ATOM 2439 N N . SER A 1 318 ? -44.124 12.233 26.740 1.00 85.88 318 SER A N 1
ATOM 2440 C CA . SER A 1 318 ? -43.555 12.953 25.601 1.00 85.88 318 SER A CA 1
ATOM 2441 C C . SER A 1 318 ? -43.583 14.463 25.822 1.00 85.88 318 SER A C 1
ATOM 2443 O O . SER A 1 318 ? -44.589 15.007 26.265 1.00 85.88 318 SER A O 1
ATOM 2445 N N . TRP A 1 319 ? -42.531 15.151 25.394 1.00 89.75 319 TRP A N 1
ATOM 2446 C CA . TRP A 1 319 ? -42.434 16.608 25.454 1.00 89.75 319 TRP A CA 1
ATOM 2447 C C . TRP A 1 319 ? -41.683 17.163 24.236 1.00 89.75 319 TRP A C 1
ATOM 2449 O O . TRP A 1 319 ? -40.966 16.426 23.548 1.00 89.75 319 TRP A O 1
ATOM 2459 N N . SER A 1 320 ? -41.833 18.460 23.962 1.00 87.31 320 SER A N 1
ATOM 2460 C CA . SER A 1 320 ? -41.112 19.174 22.899 1.00 87.31 320 SER A CA 1
ATOM 2461 C C . SER A 1 320 ? -40.320 20.337 23.484 1.00 87.31 320 SER A C 1
ATOM 2463 O O . SER A 1 320 ? -40.854 21.120 24.264 1.00 87.31 320 SER A O 1
ATOM 2465 N N . GLU A 1 321 ? -39.062 20.470 23.074 1.00 88.00 321 GLU A N 1
ATOM 2466 C CA . GLU A 1 321 ? -38.132 21.502 23.554 1.00 88.00 321 GLU A CA 1
ATOM 2467 C C . GLU A 1 321 ? -38.655 22.925 23.328 1.00 88.00 321 GLU A C 1
ATOM 2469 O O . GLU A 1 321 ? -38.541 23.789 24.193 1.00 88.00 321 GLU A O 1
ATOM 2474 N N . SER A 1 322 ? -39.321 23.152 22.196 1.00 83.81 322 SER A N 1
ATOM 2475 C CA . SER A 1 322 ? -39.858 24.463 21.821 1.00 83.81 322 SER A CA 1
ATOM 2476 C C . SER A 1 322 ? -41.106 24.885 22.604 1.00 83.81 322 SER A C 1
ATOM 2478 O O . SER A 1 322 ? -41.546 26.034 22.490 1.00 83.81 322 SER A O 1
ATOM 2480 N N . SER A 1 323 ? -41.726 23.977 23.364 1.00 89.69 323 SER A N 1
ATOM 2481 C CA . SER A 1 323 ? -43.030 24.228 23.989 1.00 89.69 323 SER A CA 1
ATOM 2482 C C . SER A 1 323 ? -43.159 23.773 25.435 1.00 89.69 323 SER A C 1
ATOM 2484 O O . SER A 1 323 ? -44.162 24.120 26.057 1.00 89.69 323 SER A O 1
ATOM 2486 N N . VAL A 1 324 ? -42.217 22.991 25.962 1.00 92.25 324 VAL A N 1
ATOM 2487 C CA . VAL A 1 324 ? -42.310 22.458 27.323 1.00 92.25 324 VAL A CA 1
ATOM 2488 C C . VAL A 1 324 ? -42.174 23.576 28.360 1.00 92.25 324 VAL A C 1
ATOM 2490 O O . VAL A 1 324 ? -41.332 24.465 28.238 1.00 92.25 324 VAL A O 1
ATOM 2493 N N . THR A 1 325 ? -43.041 23.540 29.364 1.00 94.62 325 THR A N 1
ATOM 2494 C CA . THR A 1 325 ? -43.074 24.444 30.513 1.00 94.62 325 THR A CA 1
ATOM 2495 C C . THR A 1 325 ? -43.520 23.660 31.747 1.00 94.62 325 THR A C 1
ATOM 2497 O O . THR A 1 325 ? -44.007 22.535 31.644 1.00 94.62 325 THR A O 1
ATOM 2500 N N . TYR A 1 326 ? -43.406 24.254 32.935 1.00 92.88 326 TYR A N 1
ATOM 2501 C CA . TYR A 1 326 ? -43.916 23.646 34.170 1.00 92.88 326 TYR A CA 1
ATOM 2502 C C . TYR A 1 326 ? -45.389 23.205 34.051 1.00 92.88 326 TYR A C 1
ATOM 2504 O O . TYR A 1 326 ? -45.739 22.111 34.484 1.00 92.88 326 TYR A O 1
ATOM 2512 N N . ASN A 1 327 ? -46.239 24.027 33.424 1.00 93.38 327 ASN A N 1
ATOM 2513 C CA . ASN A 1 327 ? -47.681 23.774 33.322 1.00 93.38 327 ASN A CA 1
ATOM 2514 C C . ASN A 1 327 ? -48.068 22.600 32.410 1.00 93.38 327 ASN A C 1
ATOM 2516 O O . ASN A 1 327 ? -49.198 22.132 32.511 1.00 93.38 327 ASN A O 1
ATOM 2520 N N . ASN A 1 328 ? -47.195 22.164 31.497 1.00 92.12 328 ASN A N 1
ATOM 2521 C CA . ASN A 1 328 ? -47.525 21.124 30.514 1.00 92.12 328 ASN A CA 1
ATOM 2522 C C . ASN A 1 328 ? -46.576 19.919 30.527 1.00 92.12 328 ASN A C 1
ATOM 2524 O O . ASN A 1 328 ? -46.749 19.010 29.720 1.00 92.12 328 ASN A O 1
ATOM 2528 N N . ALA A 1 329 ? -45.573 19.922 31.407 1.00 87.00 329 ALA A N 1
ATOM 2529 C CA . ALA A 1 329 ? -44.623 18.828 31.522 1.00 87.00 329 ALA A CA 1
ATOM 2530 C C . ALA A 1 329 ? -45.136 17.682 32.404 1.00 87.00 329 ALA A C 1
ATOM 2532 O O . ALA A 1 329 ? -44.601 16.591 32.306 1.00 87.00 329 ALA A O 1
ATOM 2533 N N . ASP A 1 330 ? -46.105 17.904 33.299 1.00 88.12 330 ASP A N 1
ATOM 2534 C CA . ASP A 1 330 ? -46.400 16.956 34.387 1.00 88.12 330 ASP A CA 1
ATOM 2535 C C . ASP A 1 330 ? -45.110 16.544 35.115 1.00 88.12 330 ASP A C 1
ATOM 2537 O O . ASP A 1 330 ? -44.798 15.375 35.294 1.00 88.12 330 ASP A O 1
ATOM 2541 N N . TRP A 1 331 ? -44.319 17.532 35.543 1.00 91.25 331 TRP A N 1
ATOM 2542 C CA . TRP A 1 331 ? -42.948 17.380 36.066 1.00 91.25 331 TRP A CA 1
ATOM 2543 C C . TRP A 1 331 ? -42.763 16.445 37.289 1.00 91.25 331 TRP A C 1
ATOM 2545 O O . TRP A 1 331 ? -41.640 16.272 37.764 1.00 91.25 331 TRP A O 1
ATOM 2555 N N . ASN A 1 332 ? -43.850 15.881 37.826 1.00 90.88 332 ASN A N 1
ATOM 2556 C CA . ASN A 1 332 ? -43.858 14.867 38.883 1.00 90.88 332 ASN A CA 1
ATOM 2557 C C . ASN A 1 332 ? -44.085 13.437 38.352 1.00 90.88 332 ASN A C 1
ATOM 2559 O O . ASN A 1 332 ? -44.015 12.495 39.137 1.00 90.88 332 ASN A O 1
ATOM 2563 N N . ASP A 1 333 ? -44.347 13.259 37.055 1.00 88.75 333 ASP A N 1
ATOM 2564 C CA . ASP A 1 333 ? -44.472 11.948 36.420 1.00 88.75 333 ASP A CA 1
ATOM 2565 C C . ASP A 1 333 ? -43.097 11.398 36.011 1.00 88.75 333 ASP A C 1
ATOM 2567 O O . ASP A 1 333 ? -42.623 11.497 34.875 1.00 88.75 333 ASP A O 1
ATOM 2571 N N . TYR A 1 334 ? -42.417 10.830 37.000 1.00 90.12 334 TYR A N 1
ATOM 2572 C CA . TYR A 1 334 ? -41.167 10.104 36.842 1.00 90.12 334 TYR A CA 1
ATOM 2573 C C . TYR A 1 334 ? -41.187 8.874 37.744 1.00 90.12 334 TYR A C 1
ATOM 2575 O O . TYR A 1 334 ? -41.705 8.903 38.858 1.00 90.12 334 TYR A O 1
ATOM 2583 N N . THR A 1 335 ? -40.644 7.756 37.262 1.00 75.50 335 THR A N 1
ATOM 2584 C CA . THR A 1 335 ? -40.819 6.461 37.949 1.00 75.50 335 THR A CA 1
ATOM 2585 C C . THR A 1 335 ? -39.503 5.736 38.198 1.00 75.50 335 THR A C 1
ATOM 2587 O O . THR A 1 335 ? -39.263 5.236 39.294 1.00 75.50 335 THR A O 1
ATOM 2590 N N . SER A 1 336 ? -38.628 5.663 37.187 1.00 84.69 336 SER A N 1
ATOM 2591 C CA . SER A 1 336 ? -37.434 4.810 37.222 1.00 84.69 336 SER A CA 1
ATOM 2592 C C . SER A 1 336 ? -36.177 5.610 37.559 1.00 84.69 336 SER A C 1
ATOM 2594 O O . SER A 1 336 ? -35.564 6.193 36.662 1.00 84.69 336 SER A O 1
ATOM 2596 N N . TYR A 1 337 ? -35.765 5.574 38.827 1.00 92.75 337 TYR A N 1
ATOM 2597 C CA . TYR A 1 337 ? -34.457 6.065 39.280 1.00 92.75 337 TYR A CA 1
ATOM 2598 C C . TYR A 1 337 ? -33.315 5.457 38.447 1.00 92.75 337 TYR A C 1
ATOM 2600 O O . TYR A 1 337 ? -33.341 4.257 38.152 1.00 92.75 337 TYR A O 1
ATOM 2608 N N . GLN A 1 338 ? -32.356 6.286 38.032 1.00 93.75 338 GLN A N 1
ATOM 2609 C CA . GLN A 1 338 ? -31.175 5.876 37.268 1.00 93.75 338 GLN A CA 1
ATOM 2610 C C . GLN A 1 338 ? -29.907 5.957 38.114 1.00 93.75 338 GLN A C 1
ATOM 2612 O O . GLN A 1 338 ? -29.272 4.928 38.333 1.00 93.75 338 GLN A O 1
ATOM 2617 N N . ASP A 1 339 ? -29.567 7.153 38.597 1.00 96.25 339 ASP A N 1
ATOM 2618 C CA . ASP A 1 339 ? -28.346 7.405 39.364 1.00 96.25 339 ASP A CA 1
ATOM 2619 C C . ASP A 1 339 ? -28.415 8.747 40.110 1.00 96.25 339 ASP A C 1
ATOM 2621 O O . ASP A 1 339 ? -29.318 9.551 39.862 1.00 96.25 339 ASP A O 1
ATOM 2625 N N . SER A 1 340 ? -27.452 8.999 40.998 1.00 93.19 340 SER A N 1
ATOM 2626 C CA . SER A 1 340 ? -27.352 10.211 41.816 1.00 93.19 340 SER A CA 1
ATOM 2627 C C . SER A 1 340 ? -25.909 10.696 41.913 1.00 93.19 340 SER A C 1
ATOM 2629 O O . SER A 1 340 ? -25.000 9.918 42.206 1.00 93.19 340 SER A O 1
ATOM 2631 N N . THR A 1 341 ? -25.705 12.001 41.724 1.00 91.50 341 THR A N 1
ATOM 2632 C CA . THR A 1 341 ? -24.371 12.615 41.697 1.00 91.50 341 THR A CA 1
ATOM 2633 C C . THR A 1 341 ? -24.317 13.836 42.607 1.00 91.50 341 THR A C 1
ATOM 2635 O O . THR A 1 341 ? -25.137 14.750 42.509 1.00 91.50 341 THR A O 1
ATOM 2638 N N . ARG A 1 342 ? -23.323 13.868 43.506 1.00 89.88 342 ARG A N 1
ATOM 2639 C CA . ARG A 1 342 ? -23.087 14.986 44.431 1.00 89.88 342 ARG A CA 1
ATOM 2640 C C . ARG A 1 342 ? -22.164 16.030 43.804 1.00 89.88 342 ARG A C 1
ATOM 2642 O O . ARG A 1 342 ? -20.952 15.834 43.752 1.00 89.88 342 ARG A O 1
ATOM 2649 N N . ILE A 1 343 ? -22.742 17.151 43.394 1.00 86.56 343 ILE A N 1
ATOM 2650 C CA . ILE A 1 343 ? -22.066 18.276 42.748 1.00 86.56 343 ILE A CA 1
ATOM 2651 C C . ILE A 1 343 ? -21.353 19.123 43.805 1.00 86.56 343 ILE A C 1
ATOM 2653 O O . ILE A 1 343 ? -21.987 19.712 44.681 1.00 86.56 343 ILE A O 1
ATOM 2657 N N . GLN A 1 344 ? -20.023 19.185 43.737 1.00 79.06 344 GLN A N 1
ATOM 2658 C CA . GLN A 1 344 ? -19.213 20.000 44.647 1.00 79.06 344 GLN A CA 1
ATOM 2659 C C . GLN A 1 344 ? -19.185 21.457 44.170 1.00 79.06 344 GLN A C 1
ATOM 2661 O O . GLN A 1 344 ? -18.936 21.727 42.995 1.00 79.06 344 GLN A O 1
ATOM 2666 N N . SER A 1 345 ? -19.396 22.407 45.083 1.00 63.97 345 SER A N 1
ATOM 2667 C CA . SER A 1 345 ? -19.241 23.837 44.796 1.00 63.97 345 SER A CA 1
ATOM 2668 C C . SER A 1 345 ? -17.780 24.144 44.449 1.00 63.97 345 SER A C 1
ATOM 2670 O O . SER A 1 345 ? -16.912 23.715 45.207 1.00 63.97 345 SER A O 1
ATOM 2672 N N . SER A 1 346 ? -17.527 24.900 43.367 1.00 61.69 346 SER A N 1
ATOM 2673 C CA . SER A 1 346 ? -16.214 25.328 42.808 1.00 61.69 346 SER A CA 1
ATOM 2674 C C . SER A 1 346 ? -15.507 24.438 41.763 1.00 61.69 346 SER A C 1
ATOM 2676 O O . SER A 1 346 ? -14.447 24.828 41.283 1.00 61.69 346 SER A O 1
ATOM 2678 N N . SER A 1 347 ? -16.086 23.310 41.327 1.00 63.94 347 SER A N 1
ATOM 2679 C CA . SER A 1 347 ? -15.505 22.473 40.253 1.00 63.94 347 SER A CA 1
ATOM 2680 C C . SER A 1 347 ? -16.304 22.598 38.945 1.00 63.94 347 SER A C 1
ATOM 2682 O O . SER A 1 347 ? -17.235 21.829 38.695 1.00 63.94 347 SER A O 1
ATOM 2684 N N . TYR A 1 348 ? -15.957 23.606 38.134 1.00 78.69 348 TYR A N 1
ATOM 2685 C CA . TYR A 1 348 ? -16.535 23.873 36.807 1.00 78.69 348 TYR A CA 1
ATOM 2686 C C . TYR A 1 348 ? -16.034 22.858 35.779 1.00 78.69 348 TYR A C 1
ATOM 2688 O O . TYR A 1 348 ? -15.080 23.111 35.046 1.00 78.69 348 TYR A O 1
ATOM 2696 N N . ASP A 1 349 ? -16.653 21.685 35.779 1.00 78.50 349 ASP A N 1
ATOM 2697 C CA . ASP A 1 349 ? -16.227 20.547 34.976 1.00 78.50 349 ASP A CA 1
ATOM 2698 C C . ASP A 1 349 ? -17.427 19.667 34.592 1.00 78.50 349 ASP A C 1
ATOM 2700 O O . ASP A 1 349 ? -18.574 19.933 34.968 1.00 78.50 349 ASP A O 1
ATOM 2704 N N . TYR A 1 350 ? -17.164 18.598 33.850 1.00 82.12 350 TYR A N 1
ATOM 2705 C CA . TYR A 1 350 ? -18.110 17.546 33.550 1.00 82.12 350 TYR A CA 1
ATOM 2706 C C . TYR A 1 350 ? -18.486 16.729 34.787 1.00 82.12 350 TYR A C 1
ATOM 2708 O O . TYR A 1 350 ? -17.649 16.168 35.501 1.00 82.12 350 TYR A O 1
ATOM 2716 N N . TRP A 1 351 ? -19.794 16.590 34.958 1.00 87.25 351 TRP A N 1
ATOM 2717 C CA . TRP A 1 351 ? -20.438 15.675 35.887 1.00 87.25 351 TRP A CA 1
ATOM 2718 C C . TRP A 1 351 ? -21.243 14.652 35.103 1.00 87.25 351 TRP A C 1
ATOM 2720 O O . TRP A 1 351 ? -21.667 14.919 33.975 1.00 87.25 351 TRP A O 1
ATOM 2730 N N . TRP A 1 352 ? -21.434 13.467 35.681 1.00 88.94 352 TRP A N 1
ATOM 2731 C CA . TRP A 1 352 ? -22.104 12.381 34.984 1.00 88.94 352 TRP A CA 1
ATOM 2732 C C . TRP A 1 352 ? -23.071 11.595 35.857 1.00 88.94 352 TRP A C 1
ATOM 2734 O O . TRP A 1 352 ? -22.955 11.596 37.079 1.00 88.94 352 TRP A O 1
ATOM 2744 N N . TRP A 1 353 ? -24.011 10.918 35.194 1.00 95.62 353 TRP A N 1
ATOM 2745 C CA . TRP A 1 353 ? -25.003 10.020 35.790 1.00 95.62 353 TRP A CA 1
ATOM 2746 C C . TRP A 1 353 ? -25.067 8.720 34.989 1.00 95.62 353 TRP A C 1
ATOM 2748 O O . TRP A 1 353 ? -25.139 8.739 33.756 1.00 95.62 353 TRP A O 1
ATOM 2758 N N . GLY A 1 354 ? -25.054 7.585 35.679 1.00 90.00 354 GLY A N 1
ATOM 2759 C CA . GLY A 1 354 ? -25.255 6.260 35.109 1.00 90.00 354 GLY A CA 1
ATOM 2760 C C . GLY A 1 354 ? -26.692 6.063 34.625 1.00 90.00 354 GLY A C 1
ATOM 2761 O O . GLY A 1 354 ? -27.633 6.011 35.403 1.00 90.00 354 GLY A O 1
ATOM 2762 N N . ILE A 1 355 ? -26.878 5.901 33.318 1.00 94.69 355 ILE A N 1
ATOM 2763 C CA . ILE A 1 355 ? -28.202 5.774 32.681 1.00 94.69 355 ILE A CA 1
ATOM 2764 C C . ILE A 1 355 ? -28.356 4.456 31.913 1.00 94.69 355 ILE A C 1
ATOM 2766 O O . ILE A 1 355 ? -29.219 4.316 31.045 1.00 94.69 355 ILE A O 1
ATOM 2770 N N . THR A 1 356 ? -27.522 3.460 32.228 1.00 89.62 356 THR A N 1
ATOM 2771 C CA . THR A 1 356 ? -27.515 2.134 31.586 1.00 89.62 356 THR A CA 1
ATOM 2772 C C . THR A 1 356 ? -28.904 1.492 31.562 1.00 89.62 356 THR A C 1
ATOM 2774 O O . THR A 1 356 ? -29.303 0.922 30.545 1.00 89.62 356 THR A O 1
ATOM 2777 N N . GLY A 1 357 ? -29.660 1.596 32.663 1.00 88.06 357 GLY A N 1
ATOM 2778 C CA . GLY A 1 357 ? -31.013 1.047 32.769 1.00 88.06 357 GLY A CA 1
ATOM 2779 C C . GLY A 1 357 ? -31.985 1.686 31.775 1.00 88.06 357 GLY A C 1
ATOM 2780 O O . GLY A 1 357 ? -32.687 0.972 31.056 1.00 88.06 357 GLY A O 1
ATOM 2781 N N . ALA A 1 358 ? -31.981 3.016 31.689 1.00 91.06 358 ALA A N 1
ATOM 2782 C CA . ALA A 1 358 ? -32.799 3.787 30.760 1.00 91.06 358 ALA A CA 1
ATOM 2783 C C . ALA A 1 358 ? -32.453 3.459 29.304 1.00 91.06 358 ALA A C 1
ATOM 2785 O O . ALA A 1 358 ? -33.340 3.080 28.540 1.00 91.06 358 ALA A O 1
ATOM 2786 N N . VAL A 1 359 ? -31.167 3.490 28.935 1.00 91.06 359 VAL A N 1
ATOM 2787 C CA . VAL A 1 359 ? -30.728 3.211 27.557 1.00 91.06 359 VAL A CA 1
ATOM 2788 C C . VAL A 1 359 ? -31.086 1.785 27.129 1.00 91.06 359 VAL A C 1
ATOM 2790 O O . VAL A 1 359 ? -31.568 1.586 26.012 1.00 91.06 359 VAL A O 1
ATOM 2793 N N . LYS A 1 360 ? -30.944 0.789 28.016 1.00 89.19 360 LYS A N 1
ATOM 2794 C CA . LYS A 1 360 ? -31.383 -0.591 27.740 1.00 89.19 360 LYS A CA 1
ATOM 2795 C C . LYS A 1 360 ? -32.893 -0.693 27.526 1.00 89.19 360 LYS A C 1
ATOM 2797 O O . LYS A 1 360 ? -33.313 -1.344 26.568 1.00 89.19 360 LYS A O 1
ATOM 2802 N N . LYS A 1 361 ? -33.701 -0.048 28.375 1.00 86.75 361 LYS A N 1
ATOM 2803 C CA . LYS A 1 361 ? -35.171 -0.033 28.248 1.00 86.75 361 LYS A CA 1
ATOM 2804 C C . LYS A 1 361 ? -35.622 0.657 26.961 1.00 86.75 361 LYS A C 1
ATOM 2806 O O . LYS A 1 361 ? -36.465 0.107 26.254 1.00 86.75 361 LYS A O 1
ATOM 2811 N N . TRP A 1 362 ? -35.026 1.801 26.617 1.00 88.56 362 TRP A N 1
ATOM 2812 C CA . TRP A 1 362 ? -35.287 2.499 25.355 1.00 88.56 362 TRP A CA 1
ATOM 2813 C C . TRP A 1 362 ? -34.901 1.636 24.150 1.00 88.56 362 TRP A C 1
ATOM 2815 O O . TRP A 1 362 ? -35.686 1.495 23.215 1.00 88.56 362 TRP A O 1
ATOM 2825 N N . ARG A 1 363 ? -33.732 0.980 24.191 1.00 84.69 363 ARG A N 1
ATOM 2826 C CA . ARG A 1 363 ? -33.265 0.099 23.110 1.00 84.69 363 ARG A CA 1
ATOM 2827 C C . ARG A 1 363 ? -34.152 -1.131 22.909 1.00 84.69 363 ARG A C 1
ATOM 2829 O O . ARG A 1 363 ? -34.293 -1.580 21.769 1.00 84.69 363 ARG A O 1
ATOM 2836 N N . ALA A 1 364 ? -34.714 -1.665 23.993 1.00 80.56 364 ALA A N 1
ATOM 2837 C CA . ALA A 1 364 ? -35.628 -2.807 23.996 1.00 80.56 364 ALA A CA 1
ATOM 2838 C C . ALA A 1 364 ? -37.088 -2.436 23.669 1.00 80.56 364 ALA A C 1
ATOM 2840 O O . ALA A 1 364 ? -37.910 -3.333 23.505 1.00 80.56 364 ALA A O 1
ATOM 2841 N N . GLY A 1 365 ? -37.429 -1.142 23.597 1.00 74.06 365 GLY A N 1
ATOM 2842 C CA . GLY A 1 365 ? -38.805 -0.676 23.388 1.00 74.06 365 GLY A CA 1
ATOM 2843 C C . GLY A 1 365 ? -39.746 -0.948 24.571 1.00 74.06 365 GLY A C 1
ATOM 2844 O O . GLY A 1 365 ? -40.955 -1.035 24.385 1.00 74.06 365 GLY A O 1
ATOM 2845 N N . GLN A 1 366 ? -39.211 -1.119 25.784 1.00 64.31 366 GLN A N 1
ATOM 2846 C CA . GLN A 1 366 ? -39.951 -1.594 26.964 1.00 64.31 366 GLN A CA 1
ATOM 2847 C C . GLN A 1 366 ? -40.500 -0.466 27.864 1.00 64.31 366 GLN A C 1
ATOM 2849 O O . GLN A 1 366 ? -40.763 -0.695 29.042 1.00 64.31 366 GLN A O 1
ATOM 2854 N N . TYR A 1 367 ? -40.682 0.753 27.344 1.00 56.94 367 TYR A N 1
ATOM 2855 C CA . TYR A 1 367 ? -41.194 1.892 28.119 1.00 56.94 367 TYR A CA 1
ATOM 2856 C C . TYR A 1 367 ? -42.270 2.663 27.335 1.00 56.94 367 TYR A C 1
ATOM 2858 O O . TYR A 1 367 ? -41.960 3.574 26.578 1.00 56.94 367 TYR A O 1
ATOM 2866 N N . GLY A 1 368 ? -43.543 2.269 27.491 1.00 49.12 368 GLY A N 1
ATOM 2867 C CA . GLY A 1 368 ? -44.692 2.980 26.902 1.00 49.12 368 GLY A CA 1
ATOM 2868 C C . GLY A 1 368 ? -44.750 2.991 25.365 1.00 49.12 368 GLY A C 1
ATOM 2869 O O . GLY A 1 368 ? -45.299 3.925 24.788 1.00 49.12 368 GLY A O 1
ATOM 2870 N N . GLY A 1 369 ? -44.168 1.985 24.704 1.00 51.59 369 GLY A N 1
ATOM 2871 C CA . GLY A 1 369 ? -43.909 1.982 23.258 1.00 51.59 369 GLY A CA 1
ATOM 2872 C C . GLY A 1 369 ? -42.448 2.325 22.945 1.00 51.59 369 GLY A C 1
ATOM 2873 O O . GLY A 1 369 ? -41.615 2.409 23.841 1.00 51.59 369 GLY A O 1
ATOM 2874 N N . SER A 1 370 ? -42.097 2.492 21.672 1.00 52.16 370 SER A N 1
ATOM 2875 C CA . SER A 1 370 ? -40.720 2.707 21.181 1.00 52.16 370 SER A CA 1
ATOM 2876 C C . SER A 1 370 ? -40.063 4.046 21.589 1.00 52.16 370 SER A C 1
ATOM 2878 O O . SER A 1 370 ? -39.163 4.519 20.896 1.00 52.16 370 SER A O 1
ATOM 2880 N N . SER A 1 371 ? -40.498 4.693 22.671 1.00 65.31 371 SER A N 1
ATOM 2881 C CA . SER A 1 371 ? -40.318 6.133 22.858 1.00 65.31 371 SER A CA 1
ATOM 2882 C C . SER A 1 371 ? -39.306 6.486 23.954 1.00 65.31 371 SER A C 1
ATOM 2884 O O . SER A 1 371 ? -39.514 6.247 25.142 1.00 65.31 371 SER A O 1
ATOM 2886 N N . ASN A 1 372 ? -38.201 7.117 23.551 1.00 79.75 372 ASN A N 1
ATOM 2887 C CA . ASN A 1 372 ? -37.267 7.793 24.451 1.00 79.75 372 ASN A CA 1
ATOM 2888 C C . ASN A 1 372 ? -37.867 9.134 24.926 1.00 79.75 372 ASN A C 1
ATOM 2890 O O . ASN A 1 372 ? -37.752 10.149 24.235 1.00 79.75 372 ASN A O 1
ATOM 2894 N N . TYR A 1 373 ? -38.502 9.142 26.100 1.00 86.56 373 TYR A N 1
ATOM 2895 C CA . TYR A 1 373 ? -39.015 10.367 26.737 1.00 86.56 373 TYR A CA 1
ATOM 2896 C C . TYR A 1 373 ? -37.948 11.162 27.504 1.00 86.56 373 TYR A C 1
ATOM 2898 O O . TYR A 1 373 ? -38.196 12.299 27.902 1.00 86.56 373 TYR A O 1
ATOM 2906 N N . GLY A 1 374 ? -36.737 10.615 27.631 1.00 91.44 374 GLY A N 1
ATOM 2907 C CA . GLY A 1 374 ? -35.621 11.256 28.311 1.00 91.44 374 GLY A CA 1
ATOM 2908 C C . GLY A 1 374 ? -35.606 11.064 29.820 1.00 91.44 374 GLY A C 1
ATOM 2909 O O . GLY A 1 374 ? -36.175 10.118 30.373 1.00 91.44 374 GLY A O 1
ATOM 2910 N N . LEU A 1 375 ? -34.889 11.972 30.465 1.00 95.25 375 LEU A N 1
ATOM 2911 C CA . LEU A 1 375 ? -34.614 12.004 31.887 1.00 95.25 375 LEU A CA 1
ATOM 2912 C C . LEU A 1 375 ? -35.127 13.316 32.477 1.00 95.25 375 LEU A C 1
ATOM 2914 O O . LEU A 1 375 ? -35.126 14.347 31.800 1.00 95.25 375 LEU A O 1
ATOM 2918 N N . ILE A 1 376 ? -35.517 13.261 33.747 1.00 96.56 376 ILE A N 1
ATOM 2919 C CA . ILE A 1 376 ? -35.696 14.433 34.597 1.00 96.56 376 ILE A CA 1
ATOM 2920 C C . ILE A 1 376 ? -34.616 14.435 35.682 1.00 96.56 376 ILE A C 1
ATOM 2922 O O . ILE A 1 376 ? -34.381 13.412 36.332 1.00 96.56 376 ILE A O 1
ATOM 2926 N N . MET A 1 377 ? -33.957 15.579 35.852 1.00 97.44 377 MET A N 1
ATOM 2927 C CA . MET A 1 377 ? -32.917 15.799 36.854 1.00 97.44 377 MET A CA 1
ATOM 2928 C C . MET A 1 377 ? -33.485 16.637 37.994 1.00 97.44 377 MET A C 1
ATOM 2930 O O . MET A 1 377 ? -34.072 17.698 37.755 1.00 97.44 377 MET A O 1
ATOM 2934 N N . ILE A 1 378 ? -33.317 16.157 39.223 1.00 96.06 378 ILE A N 1
ATOM 2935 C CA . ILE A 1 378 ? -33.974 16.709 40.409 1.00 96.06 378 ILE A CA 1
ATOM 2936 C C . ILE A 1 378 ? -32.943 16.862 41.525 1.00 96.06 378 ILE A C 1
ATOM 2938 O O . ILE A 1 378 ? -32.225 15.917 41.840 1.00 96.06 378 ILE A O 1
ATOM 2942 N N . SER A 1 379 ? -32.874 18.039 42.146 1.00 94.44 379 SER A N 1
ATOM 2943 C CA . SER A 1 379 ? -32.090 18.209 43.374 1.00 94.44 379 SER A CA 1
ATOM 2944 C C . SER A 1 379 ? -32.777 17.481 44.529 1.00 94.44 379 SER A C 1
ATOM 2946 O O . SER A 1 379 ? -33.978 17.644 44.729 1.00 94.44 379 SER A O 1
ATOM 2948 N N . GLN A 1 380 ? -32.033 16.723 45.338 1.00 92.75 380 GLN A N 1
ATOM 2949 C CA . GLN A 1 380 ? -32.586 16.099 46.551 1.00 92.75 380 GLN A CA 1
ATOM 2950 C C . GLN A 1 380 ? -33.066 17.132 47.581 1.00 92.75 380 GLN A C 1
ATOM 2952 O O . GLN A 1 380 ? -33.876 16.817 48.451 1.00 92.75 380 GLN A O 1
ATOM 2957 N N . ASP A 1 381 ? -32.574 18.367 47.482 1.00 86.88 381 ASP A N 1
ATOM 2958 C CA . ASP A 1 381 ? -32.888 19.449 48.401 1.00 86.88 381 ASP A CA 1
ATOM 2959 C C . ASP A 1 381 ? -33.403 20.678 47.646 1.00 86.88 381 ASP A C 1
ATOM 2961 O O . ASP A 1 381 ? -32.722 21.690 47.496 1.00 86.88 381 ASP A O 1
ATOM 2965 N N . GLU A 1 382 ? -34.643 20.582 47.164 1.00 91.00 382 GLU A N 1
ATOM 2966 C CA . GLU A 1 382 ? -35.370 21.701 46.544 1.00 91.00 382 GLU A CA 1
ATOM 2967 C C . GLU A 1 382 ? -35.967 22.672 47.584 1.00 91.00 382 GLU A C 1
ATOM 2969 O O . GLU A 1 382 ? -36.770 23.541 47.234 1.00 91.00 382 GLU A O 1
ATOM 2974 N N . SER A 1 383 ? -35.677 22.485 48.877 1.00 88.38 383 SER A N 1
ATOM 2975 C CA . SER A 1 383 ? -36.256 23.279 49.970 1.00 88.38 383 SER A CA 1
ATOM 2976 C C . SER A 1 383 ? -35.401 24.486 50.353 1.00 88.38 383 SER A C 1
ATOM 2978 O O . SER A 1 383 ? -35.932 25.483 50.846 1.00 88.38 383 SER A O 1
ATOM 2980 N N . VAL A 1 384 ? -34.094 24.414 50.095 1.00 86.31 384 VAL A N 1
ATOM 2981 C CA . VAL A 1 384 ? -33.144 25.477 50.422 1.00 86.31 384 VAL A CA 1
ATOM 2982 C C . VAL A 1 384 ? -33.145 26.533 49.322 1.00 86.31 384 VAL A C 1
ATOM 2984 O O . VAL A 1 384 ? -32.830 26.251 48.172 1.00 86.31 384 VAL A O 1
ATOM 2987 N N . ALA A 1 385 ? -33.498 27.758 49.700 1.00 85.38 385 ALA A N 1
ATOM 2988 C CA . ALA A 1 385 ? -33.504 28.915 48.815 1.00 85.38 385 ALA A CA 1
ATOM 2989 C C . ALA A 1 385 ? -32.097 29.256 48.290 1.00 85.38 385 ALA A C 1
ATOM 2991 O O . ALA A 1 385 ? -31.144 29.299 49.068 1.00 85.38 385 ALA A O 1
ATOM 2992 N N . ASN A 1 386 ? -32.007 29.586 46.998 1.00 83.88 386 ASN A N 1
ATOM 2993 C CA . ASN A 1 386 ? -30.783 29.966 46.275 1.00 83.88 386 ASN A CA 1
ATOM 2994 C C . ASN A 1 386 ? -29.691 28.879 46.320 1.00 83.88 386 ASN A C 1
ATOM 2996 O O . ASN A 1 386 ? -28.510 29.169 46.515 1.00 83.88 386 ASN A O 1
ATOM 3000 N N . LYS A 1 387 ? -30.116 27.614 46.206 1.00 87.00 387 LYS A N 1
ATOM 3001 C CA . LYS A 1 387 ? -29.251 26.425 46.138 1.00 87.00 387 LYS A CA 1
ATOM 3002 C C . LYS A 1 387 ? -29.436 25.718 44.797 1.00 87.00 387 LYS A C 1
ATOM 3004 O O . LYS A 1 387 ? -29.759 24.531 44.719 1.00 87.00 387 LYS A O 1
ATOM 3009 N N . ASP A 1 388 ? -29.307 26.493 43.740 1.00 86.88 388 ASP A N 1
ATOM 3010 C CA . ASP A 1 388 ? -29.395 26.085 42.352 1.00 86.88 388 ASP A CA 1
ATOM 3011 C C . ASP A 1 388 ? -28.009 25.895 41.723 1.00 86.88 388 ASP A C 1
ATOM 3013 O O . ASP A 1 388 ? -27.005 26.514 42.085 1.00 86.88 388 ASP A O 1
ATOM 3017 N N . HIS A 1 389 ? -27.943 24.963 40.783 1.00 89.50 389 HIS A N 1
ATOM 3018 C CA . HIS A 1 389 ? -26.761 24.677 39.986 1.00 89.50 389 HIS A CA 1
ATOM 3019 C C . HIS A 1 389 ? -27.151 24.751 38.519 1.00 89.50 389 HIS A C 1
ATOM 3021 O O . HIS A 1 389 ? -28.227 24.275 38.145 1.00 89.50 389 HIS A O 1
ATOM 3027 N N . SER A 1 390 ? -26.263 25.298 37.689 1.00 91.56 390 SER A N 1
ATOM 3028 C CA . SER A 1 390 ? -26.483 25.342 36.249 1.00 91.56 390 SER A CA 1
ATOM 3029 C C . SER A 1 390 ? -25.489 24.494 35.479 1.00 91.56 390 SER A C 1
ATOM 3031 O O . SER A 1 390 ? -24.310 24.411 35.827 1.00 91.56 390 SER A O 1
ATOM 3033 N N . PHE A 1 391 ? -25.979 23.897 34.401 1.00 93.88 391 PHE A N 1
ATOM 3034 C CA . PHE A 1 391 ? -25.198 23.168 33.416 1.00 93.88 391 PHE A CA 1
ATOM 3035 C C . PHE A 1 391 ? -25.375 23.800 32.041 1.00 93.88 391 PHE A C 1
ATOM 3037 O O . PHE A 1 391 ? -26.443 24.332 31.740 1.00 93.88 391 PHE A O 1
ATOM 3044 N N . TYR A 1 392 ? -24.378 23.690 31.169 1.00 91.81 392 TYR A N 1
ATOM 3045 C CA . TYR A 1 392 ? -24.562 24.099 29.780 1.00 91.81 392 TYR A CA 1
ATOM 3046 C C . TYR A 1 392 ? -25.582 23.200 29.074 1.00 91.81 392 TYR A C 1
ATOM 3048 O O . TYR A 1 392 ? -25.591 21.977 29.225 1.00 91.81 392 TYR A O 1
ATOM 3056 N N . SER A 1 393 ? -26.460 23.839 28.309 1.00 91.31 393 SER A N 1
ATOM 3057 C CA . SER A 1 393 ? -27.491 23.196 27.492 1.00 91.31 393 SER A CA 1
ATOM 3058 C C . SER A 1 393 ? -26.953 22.736 26.135 1.00 91.31 393 SER A C 1
ATOM 3060 O O . SER A 1 393 ? -25.852 23.104 25.715 1.00 91.31 393 SER A O 1
ATOM 3062 N N . SER A 1 394 ? -27.793 22.028 25.385 1.00 84.62 394 SER A N 1
ATOM 3063 C CA . SER A 1 394 ? -27.606 21.746 23.960 1.00 84.62 394 SER A CA 1
ATOM 3064 C C . SER A 1 394 ? -27.492 23.001 23.076 1.00 84.62 394 SER A C 1
ATOM 3066 O O . SER A 1 394 ? -26.964 22.909 21.967 1.00 84.62 394 SER A O 1
ATOM 3068 N N . ASN A 1 395 ? -27.937 24.170 23.557 1.00 79.69 395 ASN A N 1
ATOM 3069 C CA . ASN A 1 395 ? -27.857 25.452 22.851 1.00 79.69 395 ASN A CA 1
ATOM 3070 C C . ASN A 1 395 ? -26.506 26.154 23.009 1.00 79.69 395 ASN A C 1
ATOM 3072 O O . ASN A 1 395 ? -26.220 27.084 22.256 1.00 79.69 395 ASN A O 1
ATOM 3076 N N . TYR A 1 396 ? -25.683 25.748 23.980 1.00 81.94 396 TYR A N 1
ATOM 3077 C CA . TYR A 1 396 ? -24.480 26.497 24.322 1.00 81.94 396 TYR A CA 1
ATOM 3078 C C . TYR A 1 396 ? -23.513 26.600 23.137 1.00 81.94 396 TYR A C 1
ATOM 3080 O O . TYR A 1 396 ? -23.344 25.646 22.379 1.00 81.94 396 TYR A O 1
ATOM 3088 N N . THR A 1 397 ? -22.883 27.755 22.939 1.00 65.25 397 THR A N 1
ATOM 3089 C CA . THR A 1 397 ? -22.083 28.030 21.734 1.00 65.25 397 THR A CA 1
ATOM 3090 C C . THR A 1 397 ? -20.838 27.146 21.639 1.00 65.25 397 THR A C 1
ATOM 3092 O O . THR A 1 397 ? -20.504 26.688 20.550 1.00 65.25 397 THR A O 1
ATOM 3095 N N . THR A 1 398 ? -20.199 26.816 22.767 1.00 65.69 398 THR A N 1
ATOM 3096 C CA . THR A 1 398 ? -19.073 25.872 22.800 1.00 65.69 398 THR A CA 1
ATOM 3097 C C . THR A 1 398 ? -19.569 24.426 22.794 1.00 65.69 398 THR A C 1
ATOM 3099 O O . THR A 1 398 ? -20.055 23.906 23.801 1.00 65.69 398 THR A O 1
ATOM 3102 N N . ILE A 1 399 ? -19.404 23.743 21.663 1.00 60.91 399 ILE A N 1
ATOM 3103 C CA . ILE A 1 399 ? -19.944 22.394 21.438 1.00 60.91 399 ILE A CA 1
ATOM 3104 C C . ILE A 1 399 ? -19.315 21.353 22.372 1.00 60.91 399 ILE A C 1
ATOM 3106 O O . ILE A 1 399 ? -20.027 20.504 22.906 1.00 60.91 399 ILE A O 1
ATOM 3110 N N . SER A 1 400 ? -18.021 21.483 22.679 1.00 61.69 400 SER A N 1
ATOM 3111 C CA . SER A 1 400 ? -17.298 20.618 23.626 1.00 61.69 400 SER A CA 1
ATOM 3112 C C . SER A 1 400 ? -17.742 20.745 25.085 1.00 61.69 400 SER A C 1
ATOM 3114 O O . SER A 1 400 ? -17.189 20.056 25.932 1.00 61.69 400 SER A O 1
ATOM 3116 N N . LYS A 1 401 ? -18.706 21.624 25.391 1.00 76.06 401 LYS A N 1
ATOM 3117 C CA . LYS A 1 401 ? -19.319 21.786 26.718 1.00 76.06 401 LYS A CA 1
ATOM 3118 C C . LYS A 1 401 ? -20.800 21.394 26.738 1.00 76.06 401 LYS A C 1
ATOM 3120 O O . LYS A 1 401 ? -21.432 21.440 27.792 1.00 76.06 401 LYS A O 1
ATOM 3125 N N . ARG A 1 402 ? -21.365 20.994 25.593 1.00 81.38 402 ARG A N 1
ATOM 3126 C CA . ARG A 1 402 ? -22.755 20.528 25.483 1.00 81.38 402 ARG A CA 1
ATOM 3127 C C . ARG A 1 402 ? -22.933 19.153 26.145 1.00 81.38 402 ARG A C 1
ATOM 3129 O O . ARG A 1 402 ? -21.962 18.397 26.274 1.00 81.38 402 ARG A O 1
ATOM 3136 N N . PRO A 1 403 ? -24.162 18.804 26.562 1.00 89.00 403 PRO A N 1
ATOM 3137 C CA . PRO A 1 403 ? -24.440 17.504 27.153 1.00 89.00 403 PRO A CA 1
ATOM 3138 C C . PRO A 1 403 ? -24.365 16.373 26.117 1.00 89.00 403 PRO A C 1
ATOM 3140 O O . PRO A 1 403 ? -24.791 16.528 24.971 1.00 89.00 403 PRO A O 1
ATOM 3143 N N . TYR A 1 404 ? -23.866 15.205 26.528 1.00 83.75 404 TYR A N 1
ATOM 3144 C CA . TYR A 1 404 ? -23.758 14.022 25.665 1.00 83.75 404 TYR A CA 1
ATOM 3145 C C . TYR A 1 404 ? -23.937 12.710 26.437 1.00 83.75 404 TYR A C 1
ATOM 3147 O O . TYR A 1 404 ? -23.832 12.665 27.662 1.00 83.75 404 TYR A O 1
ATOM 3155 N N . VAL A 1 405 ? -24.195 11.617 25.712 1.00 84.81 405 VAL A N 1
ATOM 3156 C CA . VAL A 1 405 ? -24.271 10.259 26.273 1.00 84.81 405 VAL A CA 1
ATOM 3157 C C . VAL A 1 405 ? -23.147 9.398 25.712 1.00 84.81 405 VAL A C 1
ATOM 3159 O O . VAL A 1 405 ? -22.998 9.289 24.498 1.00 84.81 405 VAL A O 1
ATOM 3162 N N . LYS A 1 406 ? -22.401 8.730 26.596 1.00 81.19 406 LYS A N 1
ATOM 3163 C CA . LYS A 1 406 ? -21.409 7.703 26.245 1.00 81.19 406 LYS A CA 1
ATOM 3164 C C . LYS A 1 406 ? -21.997 6.318 26.506 1.00 81.19 406 LYS A C 1
ATOM 3166 O O . LYS A 1 406 ? -22.500 6.083 27.603 1.00 81.19 406 LYS A O 1
ATOM 3171 N N . VAL A 1 407 ? -21.926 5.407 25.532 1.00 75.75 407 VAL A N 1
ATOM 3172 C CA . VAL A 1 407 ? -22.405 4.015 25.652 1.00 75.75 407 VAL A CA 1
ATOM 3173 C C . VAL A 1 407 ? -21.246 3.040 25.432 1.00 75.75 407 VAL A C 1
ATOM 3175 O O . VAL A 1 407 ? -20.609 3.064 24.384 1.00 75.75 407 VAL A O 1
ATOM 3178 N N . THR A 1 408 ? -21.010 2.153 26.396 1.00 73.75 408 THR A N 1
ATOM 3179 C CA . THR A 1 408 ? -20.017 1.068 26.344 1.00 73.75 408 THR A CA 1
ATOM 3180 C C . THR A 1 408 ? -20.725 -0.258 26.059 1.00 73.75 408 THR A C 1
ATOM 3182 O O . THR A 1 408 ? -21.792 -0.528 26.621 1.00 73.75 408 THR A O 1
ATOM 3185 N N . TYR A 1 409 ? -20.160 -1.100 25.187 1.00 68.12 409 TYR A N 1
ATOM 3186 C CA . TYR A 1 409 ? -20.763 -2.376 24.792 1.00 68.12 409 TYR A CA 1
ATOM 3187 C C . TYR A 1 409 ? -19.729 -3.466 24.463 1.00 68.12 409 TYR A C 1
ATOM 3189 O O . TYR A 1 409 ? -18.593 -3.173 24.100 1.00 68.12 409 TYR A O 1
ATOM 3197 N N . ASN A 1 410 ? -20.136 -4.736 24.573 1.00 65.69 410 ASN A N 1
ATOM 3198 C CA . ASN A 1 410 ? -19.318 -5.909 24.248 1.00 65.69 410 ASN A CA 1
ATOM 3199 C C . ASN A 1 410 ? -19.726 -6.522 22.896 1.00 65.69 410 ASN A C 1
ATOM 3201 O O . ASN A 1 410 ? -20.897 -6.825 22.676 1.00 65.69 410 ASN A O 1
ATOM 3205 N N . ASN A 1 411 ? -18.745 -6.789 22.024 1.00 48.94 411 ASN A N 1
ATOM 3206 C CA . ASN A 1 411 ? -18.955 -7.322 20.664 1.00 48.94 411 ASN A CA 1
ATOM 3207 C C . ASN A 1 411 ? -19.115 -8.849 20.572 1.00 48.94 411 ASN A C 1
ATOM 3209 O O . ASN A 1 411 ? -19.303 -9.385 19.484 1.00 48.94 411 ASN A O 1
ATOM 3213 N N . ALA A 1 412 ? -19.035 -9.580 21.684 1.00 47.75 412 ALA A N 1
ATOM 3214 C CA . ALA A 1 412 ? -19.107 -11.038 21.664 1.00 47.75 412 ALA A CA 1
ATOM 3215 C C . ALA A 1 412 ? -20.565 -11.533 21.654 1.00 47.75 412 ALA A C 1
ATOM 3217 O O . ALA A 1 412 ? -21.045 -12.055 22.659 1.00 47.75 412 ALA A O 1
ATOM 3218 N N . SER A 1 413 ? -21.258 -11.395 20.521 1.00 46.56 413 SER A N 1
ATOM 3219 C CA . SER A 1 413 ? -22.498 -12.135 20.258 1.00 46.56 413 SER A CA 1
ATOM 3220 C C . SER A 1 413 ? -22.261 -13.187 19.169 1.00 46.56 413 SER A C 1
ATOM 3222 O O . SER A 1 413 ? -21.655 -12.865 18.146 1.00 46.56 413 SER A O 1
ATOM 3224 N N . PRO A 1 414 ? -22.743 -14.433 19.338 1.00 52.25 414 PRO A N 1
ATOM 3225 C CA . PRO A 1 414 ? -22.814 -15.395 18.240 1.00 52.25 414 PRO A CA 1
ATOM 3226 C C . PRO A 1 414 ? -23.534 -14.781 17.027 1.00 52.25 414 PRO A C 1
ATOM 3228 O O . PRO A 1 414 ? -24.537 -14.084 17.198 1.00 52.25 414 PRO A O 1
ATOM 3231 N N . GLY A 1 415 ? -23.005 -15.012 15.823 1.00 55.91 415 GLY A N 1
ATOM 3232 C CA . GLY A 1 415 ? -23.584 -14.555 14.554 1.00 55.91 415 GLY A CA 1
ATOM 3233 C C . GLY A 1 415 ? -22.972 -13.289 13.940 1.00 55.91 415 GLY A C 1
ATOM 3234 O O . GLY A 1 415 ? -23.244 -13.020 12.772 1.00 55.91 415 GLY A O 1
ATOM 3235 N N . VAL A 1 416 ? -22.125 -12.544 14.662 1.00 58.31 416 VAL A N 1
ATOM 3236 C CA . VAL A 1 416 ? -21.404 -11.375 14.121 1.00 58.31 416 VAL A CA 1
ATOM 3237 C C . VAL A 1 416 ? -19.886 -11.626 14.126 1.00 58.31 416 VAL A C 1
ATOM 3239 O O . VAL A 1 416 ? -19.330 -11.915 15.190 1.00 58.31 416 VAL A O 1
ATOM 3242 N N . PRO A 1 417 ? -19.195 -11.538 12.971 1.00 69.44 417 PRO A N 1
ATOM 3243 C CA . PRO A 1 417 ? -17.736 -11.603 12.915 1.00 69.44 417 PRO A CA 1
ATOM 3244 C C . PRO A 1 417 ? -17.069 -10.465 13.703 1.00 69.44 417 PRO A C 1
ATOM 3246 O O . PRO A 1 417 ? -17.570 -9.342 13.751 1.00 69.44 417 PRO A O 1
ATOM 3249 N N . THR A 1 418 ? -15.903 -10.739 14.282 1.00 77.38 418 THR A N 1
ATOM 3250 C CA . THR A 1 418 ? -15.030 -9.749 14.914 1.00 77.38 418 THR A CA 1
ATOM 3251 C C . THR A 1 418 ? -14.688 -8.626 13.926 1.00 77.38 418 THR A C 1
ATOM 3253 O O . THR A 1 418 ? -14.159 -8.913 12.849 1.00 77.38 418 THR A O 1
ATOM 3256 N N . PRO A 1 419 ? -14.933 -7.347 14.276 1.00 70.50 419 PRO A N 1
ATOM 3257 C CA . PRO A 1 419 ? -14.586 -6.214 13.422 1.00 70.50 419 PRO A CA 1
ATOM 3258 C C . PRO A 1 419 ? -13.114 -6.239 13.002 1.00 70.50 419 PRO A C 1
ATOM 3260 O O . PRO A 1 419 ? -12.243 -6.450 13.844 1.00 70.50 419 PRO A O 1
ATOM 3263 N N . GLY A 1 420 ? -12.856 -6.015 11.712 1.00 72.38 420 GLY A N 1
ATOM 3264 C CA . GLY A 1 420 ? -11.520 -6.077 11.109 1.00 72.38 420 GLY A CA 1
ATOM 3265 C C . GLY A 1 420 ? -11.036 -7.486 10.746 1.00 72.38 420 GLY A C 1
ATOM 3266 O O . GLY A 1 420 ? -9.956 -7.615 10.178 1.00 72.38 420 GLY A O 1
ATOM 3267 N N . ILE A 1 421 ? -11.831 -8.531 11.015 1.00 82.25 421 ILE A N 1
ATOM 3268 C CA . ILE A 1 421 ? -11.533 -9.913 10.626 1.00 82.25 421 ILE A CA 1
ATOM 3269 C C . ILE A 1 421 ? -12.632 -10.455 9.711 1.00 82.25 421 ILE A C 1
ATOM 3271 O O . ILE A 1 421 ? -13.764 -10.703 10.134 1.00 82.25 421 ILE A O 1
ATOM 3275 N N . THR A 1 422 ? -12.272 -10.720 8.462 1.00 81.06 422 THR A N 1
ATOM 3276 C CA . THR A 1 422 ? -13.172 -11.254 7.441 1.00 81.06 422 THR A CA 1
ATOM 3277 C C . THR A 1 422 ? -13.021 -12.766 7.357 1.00 81.06 422 THR A C 1
ATOM 3279 O O . THR A 1 422 ? -11.917 -13.283 7.202 1.00 81.06 422 THR A O 1
ATOM 3282 N N . SER A 1 423 ? -14.136 -13.497 7.423 1.00 86.00 423 SER A N 1
ATOM 3283 C CA . SER A 1 423 ? -14.119 -14.946 7.206 1.00 86.00 423 SER A CA 1
ATOM 3284 C C . SER A 1 423 ? -13.626 -15.276 5.799 1.00 86.00 423 SER A C 1
ATOM 3286 O O . SER A 1 423 ? -14.106 -14.717 4.817 1.00 86.00 423 SER A O 1
ATOM 3288 N N . GLY A 1 424 ? -12.690 -16.208 5.697 1.00 85.94 424 GLY A N 1
ATOM 3289 C CA . GLY A 1 424 ? -12.093 -16.648 4.445 1.00 85.94 424 GLY A CA 1
ATOM 3290 C C . GLY A 1 424 ? -10.881 -15.830 3.998 1.00 85.94 424 GLY A C 1
ATOM 3291 O O . GLY A 1 424 ? -10.176 -16.285 3.097 1.00 85.94 424 GLY A O 1
ATOM 3292 N N . GLN A 1 425 ? -10.608 -14.688 4.631 1.00 87.56 425 GLN A N 1
ATOM 3293 C CA . GLN A 1 425 ? -9.439 -13.866 4.337 1.00 87.56 425 GLN A CA 1
ATOM 3294 C C . GLN A 1 425 ? -8.181 -14.444 5.002 1.00 87.56 425 GLN A C 1
ATOM 3296 O O . GLN A 1 425 ? -8.249 -15.145 6.016 1.00 87.56 425 GLN A O 1
ATOM 3301 N N . VAL A 1 426 ? -7.027 -14.180 4.393 1.00 93.38 426 VAL A N 1
ATOM 3302 C CA . VAL A 1 426 ? -5.708 -14.600 4.874 1.00 93.38 426 VAL A CA 1
ATOM 3303 C C . VAL A 1 426 ? -4.937 -13.423 5.451 1.00 93.38 426 VAL A C 1
ATOM 3305 O O . VAL A 1 426 ? -5.009 -12.306 4.934 1.00 93.38 426 VAL A O 1
ATOM 3308 N N . TYR A 1 427 ? -4.186 -13.698 6.512 1.00 93.88 427 TYR A N 1
ATOM 3309 C CA . TYR A 1 427 ? -3.458 -12.692 7.269 1.00 93.88 427 TYR A CA 1
ATOM 3310 C C . TYR A 1 427 ? -2.060 -13.177 7.637 1.00 93.88 427 TYR A C 1
ATOM 3312 O O . TYR A 1 427 ? -1.858 -14.361 7.918 1.00 93.88 427 TYR A O 1
ATOM 3320 N N . TYR A 1 428 ? -1.129 -12.236 7.721 1.00 95.88 428 TYR A N 1
ATOM 3321 C CA . TYR A 1 428 ? 0.053 -12.351 8.557 1.00 95.88 428 TYR A CA 1
ATOM 3322 C C . TYR A 1 428 ? -0.321 -11.949 9.988 1.00 95.88 428 TYR A C 1
ATOM 3324 O O . TYR A 1 428 ? -1.056 -10.984 10.201 1.00 95.88 428 TYR A O 1
ATOM 3332 N N . LEU A 1 429 ? 0.149 -12.702 10.984 1.00 98.25 429 LEU A N 1
ATOM 3333 C CA . LEU A 1 429 ? -0.114 -12.408 12.395 1.00 98.25 429 LEU A CA 1
ATOM 3334 C C . LEU A 1 429 ? 1.169 -11.896 13.043 1.00 98.25 429 LEU A C 1
ATOM 3336 O O . LEU A 1 429 ? 1.987 -12.695 13.503 1.00 98.25 429 LEU A O 1
ATOM 3340 N N . ARG A 1 430 ? 1.344 -10.572 13.091 1.00 98.00 430 ARG A N 1
ATOM 3341 C CA . ARG A 1 430 ? 2.508 -9.936 13.718 1.00 98.00 430 ARG A CA 1
ATOM 3342 C C . ARG A 1 430 ? 2.283 -9.729 15.208 1.00 98.00 430 ARG A C 1
ATOM 3344 O O . ARG A 1 430 ? 1.332 -9.075 15.623 1.00 98.00 430 ARG A O 1
ATOM 3351 N N . ASN A 1 431 ? 3.167 -10.252 16.036 1.00 97.75 431 ASN A N 1
ATOM 3352 C CA . ASN A 1 431 ? 3.127 -10.063 17.473 1.00 97.75 431 ASN A CA 1
ATOM 3353 C C . ASN A 1 431 ? 3.425 -8.602 17.844 1.00 97.75 431 ASN A C 1
ATOM 3355 O O . ASN A 1 431 ? 4.439 -8.041 17.425 1.00 97.75 431 ASN A O 1
ATOM 3359 N N . ALA A 1 432 ? 2.568 -7.999 18.668 1.00 91.50 432 ALA A N 1
ATOM 3360 C CA . ALA A 1 432 ? 2.675 -6.592 19.051 1.00 91.50 432 ALA A CA 1
ATOM 3361 C C . ALA A 1 432 ? 3.872 -6.290 19.972 1.00 91.50 432 ALA A C 1
ATOM 3363 O O . ALA A 1 432 ? 4.256 -5.133 20.099 1.00 91.50 432 ALA A O 1
ATOM 3364 N N . ASN A 1 433 ? 4.456 -7.302 20.627 1.00 93.50 433 ASN A N 1
ATOM 3365 C CA . ASN A 1 433 ? 5.635 -7.132 21.479 1.00 93.50 433 ASN A CA 1
ATOM 3366 C C . ASN A 1 433 ? 6.947 -7.231 20.687 1.00 93.50 433 ASN A C 1
ATOM 3368 O O . ASN A 1 433 ? 7.826 -6.393 20.839 1.00 93.50 433 ASN A O 1
ATOM 3372 N N . SER A 1 434 ? 7.099 -8.268 19.859 1.00 94.19 434 SER A N 1
ATOM 3373 C CA . SER A 1 434 ? 8.368 -8.555 19.173 1.00 94.19 434 SER A CA 1
ATOM 3374 C C . SER A 1 434 ? 8.466 -8.003 17.750 1.00 94.19 434 SER A C 1
ATOM 3376 O O . SER A 1 434 ? 9.560 -7.985 17.189 1.00 94.19 434 SER A O 1
ATOM 3378 N N . GLY A 1 435 ? 7.340 -7.638 17.127 1.00 94.38 435 GLY A N 1
ATOM 3379 C CA . GLY A 1 435 ? 7.273 -7.324 15.697 1.00 94.38 435 GLY A CA 1
ATOM 3380 C C . GLY A 1 435 ? 7.484 -8.537 14.777 1.00 94.38 435 GLY A C 1
ATOM 3381 O O . GLY A 1 435 ? 7.570 -8.371 13.563 1.00 94.38 435 GLY A O 1
ATOM 3382 N N . LYS A 1 436 ? 7.574 -9.754 15.332 1.00 97.81 436 LYS A N 1
ATOM 3383 C CA . LYS A 1 436 ? 7.748 -11.015 14.590 1.00 97.81 436 LYS A CA 1
ATOM 3384 C C . LYS A 1 436 ? 6.412 -11.677 14.295 1.00 97.81 436 LYS A C 1
ATOM 3386 O O . LYS A 1 436 ? 5.403 -11.328 14.892 1.00 97.81 436 LYS A O 1
ATOM 3391 N N . TYR A 1 437 ? 6.408 -12.654 13.402 1.00 98.44 437 TYR A N 1
ATOM 3392 C CA . TYR A 1 437 ? 5.193 -13.250 12.862 1.00 98.44 437 TYR A CA 1
ATOM 3393 C C . TYR A 1 437 ? 4.988 -14.668 13.369 1.00 98.44 437 TYR A C 1
ATOM 3395 O O . TYR A 1 437 ? 5.964 -15.396 13.551 1.00 98.44 437 TYR A O 1
ATOM 3403 N N . LEU A 1 438 ? 3.727 -15.053 13.580 1.00 98.81 438 LEU A N 1
ATOM 3404 C CA . LEU A 1 438 ? 3.346 -16.450 13.778 1.00 98.81 438 LEU A CA 1
ATOM 3405 C C . LEU A 1 438 ? 3.830 -17.271 12.576 1.00 98.81 438 LEU A C 1
ATOM 3407 O O . LEU A 1 438 ? 3.616 -16.872 11.434 1.00 98.81 438 LEU A O 1
ATOM 3411 N N . ASP A 1 439 ? 4.494 -18.392 12.829 1.00 98.69 439 ASP A N 1
ATOM 3412 C CA . ASP A 1 439 ? 5.219 -19.129 11.797 1.00 98.69 439 ASP A CA 1
ATOM 3413 C C . ASP A 1 439 ? 5.121 -20.642 12.038 1.00 98.69 439 ASP A C 1
ATOM 3415 O O . ASP A 1 439 ? 5.314 -21.134 13.157 1.00 98.69 439 ASP A O 1
ATOM 3419 N N . VAL A 1 440 ? 4.804 -21.379 10.970 1.00 98.50 440 VAL A N 1
ATOM 3420 C CA . VAL A 1 440 ? 4.990 -22.830 10.904 1.00 98.50 440 VAL A CA 1
ATOM 3421 C C . VAL A 1 440 ? 6.453 -23.098 10.532 1.00 98.50 440 VAL A C 1
ATOM 3423 O O . VAL A 1 440 ? 6.842 -22.856 9.384 1.00 98.50 440 VAL A O 1
ATOM 3426 N N . PRO A 1 441 ? 7.280 -23.638 11.441 1.00 97.44 441 PRO A N 1
ATOM 3427 C CA . PRO A 1 441 ? 8.721 -23.705 11.244 1.00 97.44 441 PRO A CA 1
ATOM 3428 C C . PRO A 1 441 ? 9.074 -24.454 9.958 1.00 97.44 441 PRO A C 1
ATOM 3430 O O . PRO A 1 441 ? 8.735 -25.626 9.779 1.00 97.44 441 PRO A O 1
ATOM 3433 N N . LYS A 1 442 ? 9.785 -23.759 9.059 1.00 91.38 442 LYS A N 1
ATOM 3434 C CA . LYS A 1 442 ? 10.224 -24.270 7.746 1.00 91.38 442 LYS A CA 1
ATOM 3435 C C . LYS A 1 442 ? 9.074 -24.747 6.840 1.00 91.38 442 LYS A C 1
ATOM 3437 O O . LYS A 1 442 ? 9.316 -25.522 5.920 1.00 91.38 442 LYS A O 1
ATOM 3442 N N . GLY A 1 443 ? 7.836 -24.331 7.109 1.00 91.81 443 GLY A N 1
ATOM 3443 C CA . GLY A 1 443 ? 6.651 -24.800 6.389 1.00 91.81 443 GLY A CA 1
ATOM 3444 C C . GLY A 1 443 ? 6.344 -26.287 6.575 1.00 91.81 443 GLY A C 1
ATOM 3445 O O . GLY A 1 443 ? 5.674 -26.870 5.726 1.00 91.81 443 GLY A O 1
ATOM 3446 N N . ASN A 1 444 ? 6.825 -26.916 7.654 1.00 96.12 444 ASN A N 1
ATOM 3447 C CA . ASN A 1 444 ? 6.545 -28.323 7.934 1.00 96.12 444 ASN A CA 1
ATOM 3448 C C . ASN A 1 444 ? 5.038 -28.546 8.150 1.00 96.12 444 ASN A C 1
ATOM 3450 O O . ASN A 1 444 ? 4.476 -28.104 9.147 1.00 96.12 444 ASN A O 1
ATOM 3454 N N . SER A 1 445 ? 4.392 -29.245 7.216 1.00 94.69 445 SER A N 1
ATOM 3455 C CA . SER A 1 445 ? 2.947 -29.492 7.209 1.00 94.69 445 SER A CA 1
ATOM 3456 C C . SER A 1 445 ? 2.512 -30.724 8.016 1.00 94.69 445 SER A C 1
ATOM 3458 O O . SER A 1 445 ? 1.324 -31.051 8.039 1.00 94.69 445 SER A O 1
ATOM 3460 N N . GLY A 1 446 ? 3.448 -31.408 8.684 1.00 97.31 446 GLY A N 1
ATOM 3461 C CA . GLY A 1 446 ? 3.166 -32.581 9.509 1.00 97.31 446 GLY A CA 1
ATOM 3462 C C . GLY A 1 446 ? 2.343 -32.262 10.763 1.00 97.31 446 GLY A C 1
ATOM 3463 O O . GLY A 1 446 ? 2.521 -31.218 11.395 1.00 97.31 446 GLY A O 1
ATOM 3464 N N . ASN A 1 447 ? 1.465 -33.192 11.150 1.00 97.44 447 ASN A N 1
ATOM 3465 C CA . ASN A 1 447 ? 0.696 -33.108 12.396 1.00 97.44 447 ASN A CA 1
ATOM 3466 C C . ASN A 1 447 ? 1.621 -32.997 13.616 1.00 97.44 447 ASN A C 1
ATOM 3468 O O . ASN A 1 447 ? 2.610 -33.722 13.717 1.00 97.44 447 ASN A O 1
ATOM 3472 N N . GLY A 1 448 ? 1.263 -32.121 14.556 1.00 97.25 448 GLY A N 1
ATOM 3473 C CA . GLY A 1 448 ? 2.020 -31.913 15.792 1.00 97.25 448 GLY A CA 1
ATOM 3474 C C . GLY A 1 448 ? 3.219 -30.982 15.631 1.00 97.25 448 GLY A C 1
ATOM 3475 O O . GLY A 1 448 ? 4.078 -30.938 16.502 1.00 97.25 448 GLY A O 1
ATOM 3476 N N . THR A 1 449 ? 3.310 -30.248 14.519 1.00 98.56 449 THR A N 1
ATOM 3477 C CA . THR A 1 449 ? 4.356 -29.236 14.346 1.00 98.56 449 THR A CA 1
ATOM 3478 C C . THR A 1 449 ? 4.074 -28.037 15.259 1.00 98.56 449 THR A C 1
ATOM 3480 O O . THR A 1 449 ? 3.095 -27.320 15.038 1.00 98.56 449 THR A O 1
ATOM 3483 N N . ASP A 1 450 ? 4.934 -27.823 16.261 1.00 98.50 450 ASP A N 1
ATOM 3484 C CA . ASP A 1 450 ? 4.924 -26.657 17.160 1.00 98.50 450 ASP A CA 1
ATOM 3485 C C . ASP A 1 450 ? 5.005 -25.345 16.363 1.00 98.50 450 ASP A C 1
ATOM 3487 O O . ASP A 1 450 ? 5.898 -25.165 15.529 1.00 98.50 450 ASP A O 1
ATOM 3491 N N . LEU A 1 451 ? 4.122 -24.392 16.664 1.00 98.81 451 LEU A N 1
ATOM 3492 C CA . LEU A 1 451 ? 4.217 -23.037 16.131 1.00 98.81 451 LEU A CA 1
ATOM 3493 C C . LEU A 1 451 ? 5.285 -22.230 16.871 1.00 98.81 451 LEU A C 1
ATOM 3495 O O . LEU A 1 451 ? 5.465 -22.329 18.091 1.00 98.81 451 LEU A O 1
ATOM 3499 N N . ILE A 1 452 ? 5.961 -21.369 16.116 1.00 98.81 452 ILE A N 1
ATOM 3500 C CA . ILE A 1 452 ? 6.965 -20.430 16.618 1.00 98.81 452 ILE A CA 1
ATOM 3501 C C . ILE A 1 452 ? 6.612 -19.002 16.190 1.00 98.81 452 ILE A C 1
ATOM 3503 O O . ILE A 1 452 ? 5.698 -18.788 15.395 1.00 98.81 452 ILE A O 1
ATOM 3507 N N . GLN A 1 453 ? 7.354 -18.018 16.697 1.00 98.62 453 GLN A N 1
ATOM 3508 C CA . GLN A 1 453 ? 7.485 -16.736 16.003 1.00 98.62 453 GLN A CA 1
ATOM 3509 C C . GLN A 1 453 ? 8.782 -16.674 15.188 1.00 98.62 453 GLN A C 1
ATOM 3511 O O . GLN A 1 453 ? 9.813 -17.223 15.596 1.00 98.62 453 GLN A O 1
ATOM 3516 N N . TYR A 1 454 ? 8.773 -15.936 14.081 1.00 98.25 454 TYR A N 1
ATOM 3517 C CA . TYR A 1 454 ? 9.966 -15.688 13.272 1.00 98.25 454 TYR A CA 1
ATOM 3518 C C . TYR A 1 454 ? 9.930 -14.302 12.612 1.00 98.25 454 TYR A C 1
ATOM 3520 O O . TYR A 1 454 ? 8.867 -13.703 12.460 1.00 98.25 454 TYR A O 1
ATOM 3528 N N . SER A 1 455 ? 11.093 -13.757 12.240 1.00 94.81 455 SER A N 1
ATOM 3529 C CA . SER A 1 455 ? 11.162 -12.546 11.406 1.00 94.81 455 SER A CA 1
ATOM 3530 C C . SER A 1 455 ? 10.340 -12.716 10.123 1.00 94.81 455 SER A C 1
ATOM 3532 O O . SER A 1 455 ? 10.220 -13.831 9.613 1.00 94.81 455 SER A O 1
ATOM 3534 N N . PHE A 1 456 ? 9.798 -11.619 9.593 1.00 91.81 456 PHE A N 1
ATOM 3535 C CA . PHE A 1 456 ? 9.038 -11.657 8.345 1.00 91.81 456 PHE A CA 1
ATOM 3536 C C . PHE A 1 456 ? 9.851 -12.301 7.217 1.00 91.81 456 PHE A C 1
ATOM 3538 O O . PHE A 1 456 ? 11.008 -11.941 6.995 1.00 91.81 456 PHE A O 1
ATOM 3545 N N . ASN A 1 457 ? 9.248 -13.263 6.527 1.00 84.94 457 ASN A N 1
ATOM 3546 C CA . ASN A 1 457 ? 9.819 -13.916 5.350 1.00 84.94 457 ASN A CA 1
ATOM 3547 C C . ASN A 1 457 ? 8.798 -14.096 4.215 1.00 84.94 457 ASN A C 1
ATOM 3549 O O . ASN A 1 457 ? 9.110 -14.786 3.245 1.00 84.94 457 ASN A O 1
ATOM 3553 N N . GLY A 1 458 ? 7.581 -13.551 4.367 1.00 83.50 458 GLY A N 1
ATOM 3554 C CA . GLY A 1 458 ? 6.517 -13.530 3.354 1.00 83.50 458 GLY A CA 1
ATOM 3555 C C . GLY A 1 458 ? 6.023 -14.897 2.860 1.00 83.50 458 GLY A C 1
ATOM 3556 O O . GLY A 1 458 ? 5.193 -14.957 1.950 1.00 83.50 458 GLY A O 1
ATOM 3557 N N . GLY A 1 459 ? 6.537 -16.002 3.406 1.00 85.81 459 GLY A N 1
ATOM 3558 C CA . GLY A 1 459 ? 6.240 -17.353 2.954 1.00 85.81 459 GLY A CA 1
ATOM 3559 C C . GLY A 1 459 ? 4.860 -17.827 3.397 1.00 85.81 459 GLY A C 1
ATOM 3560 O O . GLY A 1 459 ? 4.309 -17.367 4.396 1.00 85.81 459 GLY A O 1
ATOM 3561 N N . ALA A 1 460 ? 4.314 -18.825 2.694 1.00 89.69 460 ALA A N 1
ATOM 3562 C CA . ALA A 1 460 ? 3.020 -19.430 3.029 1.00 89.69 460 ALA A CA 1
ATOM 3563 C C . ALA A 1 460 ? 2.953 -20.000 4.462 1.00 89.69 460 ALA A C 1
ATOM 3565 O O . ALA A 1 460 ? 1.865 -20.204 4.998 1.00 89.69 460 ALA A O 1
ATOM 3566 N N . ASN A 1 461 ? 4.103 -20.246 5.095 1.00 94.38 461 ASN A N 1
ATOM 3567 C CA . ASN A 1 461 ? 4.219 -20.680 6.485 1.00 94.38 461 ASN A CA 1
ATOM 3568 C C . ASN A 1 461 ? 3.962 -19.574 7.526 1.00 94.38 461 ASN A C 1
ATOM 3570 O O . ASN A 1 461 ? 3.798 -19.901 8.698 1.00 94.38 461 ASN A O 1
ATOM 3574 N N . GLN A 1 462 ? 3.887 -18.304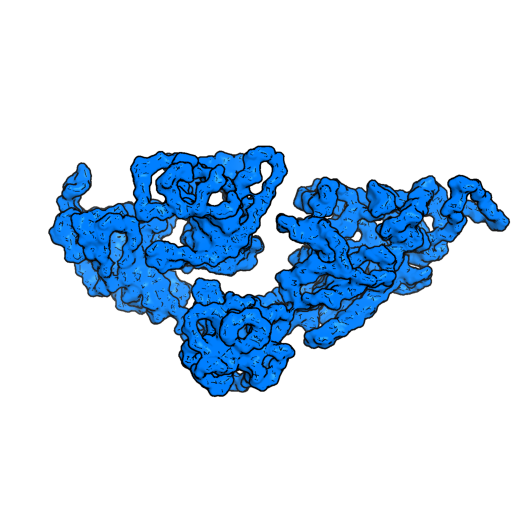 7.115 1.00 97.00 462 GLN A N 1
ATOM 3575 C CA . GLN A 1 462 ? 3.513 -17.159 7.961 1.00 97.00 462 GLN A CA 1
ATOM 3576 C C . GLN A 1 462 ? 2.100 -16.626 7.677 1.00 97.00 462 GLN A C 1
ATOM 3578 O O . GLN A 1 462 ? 1.680 -15.629 8.264 1.00 97.00 462 GLN A O 1
ATOM 3583 N N . ILE A 1 463 ? 1.362 -17.279 6.775 1.00 96.56 463 ILE A N 1
ATOM 3584 C CA . ILE A 1 463 ? 0.048 -16.830 6.311 1.00 96.56 463 ILE A CA 1
ATOM 3585 C C . ILE A 1 463 ? -1.029 -17.760 6.859 1.00 96.56 463 ILE A C 1
ATOM 3587 O O . ILE A 1 463 ? -0.969 -18.977 6.669 1.00 96.56 463 ILE A O 1
ATOM 3591 N N . PHE A 1 464 ? -2.050 -17.183 7.492 1.00 98.00 464 PHE A N 1
ATOM 3592 C CA . PHE A 1 464 ? -3.145 -17.921 8.112 1.00 98.00 464 PHE A CA 1
ATOM 3593 C C . PHE A 1 464 ? -4.498 -17.423 7.609 1.00 98.00 464 PHE A C 1
ATOM 3595 O O . PHE A 1 464 ? -4.831 -16.245 7.733 1.00 98.00 464 PHE A O 1
ATOM 3602 N N . LYS A 1 465 ? -5.308 -18.333 7.065 1.00 96.38 465 LYS A N 1
ATOM 3603 C CA . LYS A 1 465 ? -6.704 -18.074 6.700 1.00 96.38 465 LYS A CA 1
ATOM 3604 C C . LYS A 1 465 ? -7.593 -18.164 7.930 1.00 96.38 465 LYS A C 1
ATOM 3606 O O . LYS A 1 465 ? -7.566 -19.179 8.624 1.00 96.38 465 LYS A O 1
ATOM 3611 N N . THR A 1 466 ? -8.426 -17.160 8.169 1.00 95.94 466 THR A N 1
ATOM 3612 C CA . THR A 1 466 ? -9.452 -17.221 9.216 1.00 95.94 466 THR A CA 1
ATOM 3613 C C . THR A 1 466 ? -10.739 -17.821 8.654 1.00 95.94 466 THR A C 1
ATOM 3615 O O . THR A 1 466 ? -11.130 -17.550 7.521 1.00 95.94 466 THR A O 1
ATOM 3618 N N . VAL A 1 467 ? -11.421 -18.665 9.425 1.00 95.06 467 VAL A N 1
ATOM 3619 C CA . VAL A 1 467 ? -12.728 -19.229 9.053 1.00 95.06 467 VAL A CA 1
ATOM 3620 C C . VAL A 1 467 ? -13.681 -19.040 10.218 1.00 95.06 467 VAL A C 1
ATOM 3622 O O . VAL A 1 467 ? -13.486 -19.644 11.268 1.00 95.06 467 VAL A O 1
ATOM 3625 N N . TYR A 1 468 ? -14.689 -18.189 10.036 1.00 92.50 468 TYR A N 1
ATOM 3626 C CA . TYR A 1 468 ? -15.700 -17.883 11.046 1.00 92.50 468 TYR A CA 1
ATOM 3627 C C . TYR A 1 468 ? -16.854 -18.884 11.004 1.00 92.50 468 TYR A C 1
ATOM 3629 O O . TYR A 1 468 ? -17.411 -19.153 9.938 1.00 92.50 468 TYR A O 1
ATOM 3637 N N . ASN A 1 469 ? -17.264 -19.374 12.171 1.00 87.44 469 ASN A N 1
ATOM 3638 C CA . ASN A 1 469 ? -18.485 -20.144 12.342 1.00 87.44 469 ASN A CA 1
ATOM 3639 C C . ASN A 1 469 ? -19.572 -19.255 12.964 1.00 87.44 469 ASN A C 1
ATOM 3641 O O . ASN A 1 469 ? -19.521 -18.915 14.145 1.00 87.44 469 ASN A O 1
ATOM 3645 N N . SER A 1 470 ? -20.590 -18.904 12.175 1.00 78.12 470 SER A N 1
ATOM 3646 C CA . SER A 1 470 ? -21.691 -18.030 12.605 1.00 78.12 470 SER A CA 1
ATOM 3647 C C . SER A 1 470 ? -22.604 -18.645 13.667 1.00 78.12 470 SER A C 1
ATOM 3649 O O . SER A 1 470 ? -23.265 -17.907 14.392 1.00 78.12 470 SER A O 1
ATOM 3651 N N . THR A 1 471 ? -22.629 -19.975 13.796 1.00 78.12 471 THR A N 1
ATOM 3652 C CA . THR A 1 471 ? -23.446 -20.666 14.807 1.00 78.12 471 THR A CA 1
ATOM 3653 C C . THR A 1 471 ? -22.807 -20.565 16.188 1.00 78.12 471 THR A C 1
ATOM 3655 O O . THR A 1 471 ? -23.488 -20.323 17.181 1.00 78.12 471 THR A O 1
ATOM 3658 N N . THR A 1 472 ? -21.489 -20.745 16.262 1.00 80.00 472 THR A N 1
ATOM 3659 C CA . THR A 1 472 ? -20.736 -20.781 17.526 1.00 80.00 472 THR A CA 1
ATOM 3660 C C . THR A 1 472 ? -20.088 -19.444 17.879 1.00 80.00 472 THR A C 1
ATOM 3662 O O . THR A 1 472 ? -19.791 -19.202 19.050 1.00 80.00 472 THR A O 1
ATOM 3665 N N . GLY A 1 473 ? -19.894 -18.559 16.899 1.00 79.06 473 GLY A N 1
ATOM 3666 C CA . GLY A 1 473 ? -19.246 -17.261 17.074 1.00 79.06 473 GLY A CA 1
ATOM 3667 C C . GLY A 1 473 ? -17.728 -17.341 17.262 1.00 79.06 473 GLY A C 1
ATOM 3668 O O . GLY A 1 473 ? -17.144 -16.430 17.848 1.00 79.06 473 GLY A O 1
ATOM 3669 N N . ASP A 1 474 ? -17.093 -18.426 16.816 1.00 91.19 474 ASP A N 1
ATOM 3670 C CA . ASP A 1 474 ? -15.648 -18.647 16.903 1.00 91.19 474 ASP A CA 1
ATOM 3671 C C . ASP A 1 474 ? -15.002 -18.840 15.526 1.00 91.19 474 ASP A C 1
ATOM 3673 O O . ASP A 1 474 ? -15.665 -18.877 14.487 1.00 91.19 474 ASP A O 1
ATOM 3677 N N . TYR A 1 475 ? -13.675 -18.890 15.536 1.00 95.75 475 TYR A N 1
ATOM 3678 C CA . TYR A 1 475 ? -12.816 -18.965 14.371 1.00 95.75 475 TYR A CA 1
ATOM 3679 C C . TYR A 1 475 ? -11.925 -20.198 14.421 1.00 95.75 475 TYR A C 1
ATOM 3681 O O . TYR A 1 475 ? -11.477 -20.618 15.489 1.00 95.75 475 TYR A O 1
ATOM 3689 N N . ALA A 1 476 ? -11.585 -20.697 13.242 1.00 97.69 476 ALA A N 1
ATOM 3690 C CA . ALA A 1 476 ? -10.399 -21.510 13.027 1.00 97.69 476 ALA A CA 1
ATOM 3691 C C . ALA A 1 476 ? -9.360 -20.725 12.219 1.00 97.69 476 ALA A C 1
ATOM 3693 O O . ALA A 1 476 ? -9.714 -19.853 11.419 1.00 97.69 476 ALA A O 1
ATOM 3694 N N . LEU A 1 477 ? -8.081 -21.049 12.420 1.00 98.50 477 LEU A N 1
ATOM 3695 C CA . LEU A 1 477 ? -6.962 -20.493 11.662 1.00 98.50 477 LEU A CA 1
ATOM 3696 C C . LEU A 1 477 ? -6.295 -21.623 10.875 1.00 98.50 477 LEU A C 1
ATOM 3698 O O . LEU A 1 477 ? -5.857 -22.607 11.466 1.00 98.50 477 LEU A O 1
ATOM 3702 N N . ILE A 1 478 ? -6.229 -21.494 9.553 1.00 97.81 478 ILE A N 1
ATOM 3703 C CA . ILE A 1 478 ? -5.644 -22.490 8.646 1.00 97.81 478 ILE A CA 1
ATOM 3704 C C . ILE A 1 478 ? -4.297 -21.956 8.139 1.00 97.81 478 ILE A C 1
ATOM 3706 O O . ILE A 1 478 ? -4.303 -20.930 7.457 1.00 97.81 478 ILE A O 1
ATOM 3710 N N . PRO A 1 479 ? -3.161 -22.618 8.415 1.00 97.19 479 PRO A N 1
ATOM 3711 C CA . PRO A 1 479 ? -1.875 -22.242 7.828 1.00 97.19 479 PRO A CA 1
ATOM 3712 C C . PRO A 1 479 ? -1.869 -22.511 6.317 1.00 97.19 479 PRO A C 1
ATOM 3714 O O . PRO A 1 479 ? -2.223 -23.605 5.868 1.00 97.19 479 PRO A O 1
ATOM 3717 N N . MET A 1 480 ? -1.431 -21.547 5.510 1.00 94.25 480 MET A N 1
ATOM 3718 C CA . MET A 1 480 ? -1.472 -21.689 4.049 1.00 94.25 480 MET A CA 1
ATOM 3719 C C . MET A 1 480 ? -0.416 -22.656 3.499 1.00 94.25 480 MET A C 1
ATOM 3721 O O . MET A 1 480 ? -0.609 -23.199 2.416 1.00 94.25 480 MET A O 1
ATOM 3725 N N . CYS A 1 481 ? 0.636 -22.971 4.262 1.00 92.31 481 CYS A N 1
ATOM 3726 C CA . CYS A 1 481 ? 1.551 -24.076 3.949 1.00 92.31 481 CYS A CA 1
ATOM 3727 C C . CYS A 1 481 ? 0.975 -25.476 4.262 1.00 92.31 481 CYS A C 1
ATOM 3729 O O . CYS A 1 481 ? 1.589 -26.478 3.904 1.00 92.31 481 CYS A O 1
ATOM 3731 N N . ALA A 1 482 ? -0.177 -25.572 4.940 1.00 95.19 482 ALA A N 1
ATOM 3732 C CA . ALA A 1 482 ? -0.816 -26.835 5.316 1.00 95.19 482 ALA A CA 1
ATOM 3733 C C . ALA A 1 482 ? -2.350 -26.690 5.363 1.00 95.19 482 ALA A C 1
ATOM 3735 O O . ALA A 1 482 ? -2.976 -26.791 6.417 1.00 95.19 482 ALA A O 1
ATOM 3736 N N . THR A 1 483 ? -2.979 -26.471 4.204 1.00 93.81 483 THR A N 1
ATOM 3737 C CA . THR A 1 483 ? -4.421 -26.157 4.078 1.00 93.81 483 THR A CA 1
ATOM 3738 C C . THR A 1 483 ? -5.374 -27.264 4.568 1.00 93.81 483 THR A C 1
ATOM 3740 O O . THR A 1 483 ? -6.558 -27.013 4.817 1.00 93.81 483 THR A O 1
ATOM 3743 N N . GLY A 1 484 ? -4.866 -28.491 4.741 1.00 95.00 484 GLY A N 1
ATOM 3744 C CA . GLY A 1 484 ? -5.557 -29.620 5.377 1.00 95.00 484 GLY A CA 1
ATOM 3745 C C . GLY A 1 484 ? -5.535 -29.609 6.914 1.00 95.00 484 GLY A C 1
ATOM 3746 O O . GLY A 1 484 ? -6.191 -30.446 7.533 1.00 95.00 484 GLY A O 1
ATOM 3747 N N . SER A 1 485 ? -4.828 -28.662 7.528 1.00 97.56 485 SER A N 1
ATOM 3748 C CA . SER A 1 485 ? -4.634 -28.539 8.975 1.00 97.56 485 SER A CA 1
ATOM 3749 C C . SER A 1 485 ? -5.200 -27.222 9.515 1.00 97.56 485 SER A C 1
ATOM 3751 O O . SER A 1 485 ? -5.614 -26.343 8.761 1.00 97.56 485 SER A O 1
ATOM 3753 N N . ALA A 1 486 ? -5.251 -27.088 10.836 1.00 98.25 486 ALA A N 1
ATOM 3754 C CA . ALA A 1 486 ? -5.579 -25.850 11.532 1.00 98.25 486 ALA A CA 1
ATOM 3755 C C . ALA A 1 486 ? -4.670 -25.669 12.754 1.00 98.25 486 ALA A C 1
ATOM 3757 O O . ALA A 1 486 ? -4.103 -26.642 13.255 1.00 98.25 486 ALA A O 1
ATOM 3758 N N . VAL A 1 487 ? -4.550 -24.427 13.222 1.00 98.62 487 VAL A N 1
ATOM 3759 C CA . VAL A 1 487 ? -3.930 -24.093 14.510 1.00 98.62 487 VAL A CA 1
ATOM 3760 C C . VAL A 1 487 ? -4.682 -24.817 15.626 1.00 98.62 487 VAL A C 1
ATOM 3762 O O . VAL A 1 487 ? -5.912 -24.843 15.629 1.00 98.62 487 VAL A O 1
ATOM 3765 N N . GLU A 1 488 ? -3.949 -25.408 16.564 1.00 98.31 488 GLU A N 1
ATOM 3766 C CA . GLU A 1 488 ? -4.488 -26.285 17.596 1.00 98.31 488 GLU A CA 1
ATOM 3767 C C . GLU A 1 488 ? -3.786 -26.078 18.950 1.00 98.31 488 GLU A C 1
ATOM 3769 O O . GLU A 1 488 ? -2.566 -25.957 19.008 1.00 98.31 488 GLU A O 1
ATOM 3774 N N . ILE A 1 489 ? -4.547 -26.106 20.049 1.00 98.44 489 ILE A N 1
ATOM 3775 C CA . ILE A 1 489 ? -4.015 -26.347 21.398 1.00 98.44 489 ILE A CA 1
ATOM 3776 C C . ILE A 1 489 ? -3.847 -27.852 21.638 1.00 98.44 489 ILE A C 1
ATOM 3778 O O . ILE A 1 489 ? -4.839 -28.588 21.636 1.00 98.44 489 ILE A O 1
ATOM 3782 N N . THR A 1 490 ? -2.622 -28.304 21.915 1.00 96.94 490 THR A N 1
ATOM 3783 C CA . THR A 1 490 ? -2.314 -29.728 22.123 1.00 96.94 490 THR A CA 1
ATOM 3784 C C . THR A 1 490 ? -3.261 -30.387 23.142 1.00 96.94 490 THR A C 1
ATOM 3786 O O . THR A 1 490 ? -3.515 -29.868 24.233 1.00 96.94 490 THR A O 1
ATOM 3789 N N . ASN A 1 491 ? -3.815 -31.550 22.772 1.00 91.75 491 ASN A N 1
ATOM 3790 C CA . ASN A 1 491 ? -4.705 -32.386 23.595 1.00 91.75 491 ASN A CA 1
ATOM 3791 C C . ASN A 1 491 ? -5.975 -31.694 24.138 1.00 91.75 491 ASN A C 1
ATOM 3793 O O . ASN A 1 491 ? -6.599 -32.211 25.062 1.00 91.75 491 ASN A O 1
ATOM 3797 N N . THR A 1 492 ? -6.387 -30.539 23.595 1.00 94.56 492 THR A N 1
ATOM 3798 C CA . THR A 1 492 ? -7.481 -29.717 24.166 1.00 94.56 492 THR A CA 1
ATOM 3799 C C . THR A 1 492 ? -7.257 -29.380 25.653 1.00 94.56 492 THR A C 1
ATOM 3801 O O . THR A 1 492 ? -8.209 -29.166 26.402 1.00 94.56 492 THR A O 1
ATOM 3804 N N . SER A 1 493 ? -6.004 -29.356 26.115 1.00 97.00 493 SER A N 1
ATOM 3805 C CA . SER A 1 493 ? -5.697 -29.090 27.522 1.00 97.00 493 SER A CA 1
ATOM 3806 C C . SER A 1 493 ? -6.043 -27.637 27.881 1.00 97.00 493 SER A C 1
ATOM 3808 O O . SER A 1 493 ? -5.800 -26.745 27.069 1.00 97.00 493 SER A O 1
ATOM 3810 N N . PRO A 1 494 ? -6.592 -27.347 29.075 1.00 95.12 494 PRO A N 1
ATOM 3811 C CA . PRO A 1 494 ? -6.860 -25.982 29.522 1.00 95.12 494 PRO A CA 1
ATOM 3812 C C . PRO A 1 494 ? -5.657 -25.330 30.222 1.00 95.12 494 PRO A C 1
ATOM 3814 O O . PRO A 1 494 ? -5.797 -24.214 30.723 1.00 95.12 494 PRO A O 1
ATOM 3817 N N . ASN A 1 495 ? -4.516 -26.013 30.356 1.00 97.19 495 ASN A N 1
ATOM 3818 C CA . ASN A 1 495 ? -3.418 -25.578 31.223 1.00 97.19 495 ASN A CA 1
ATOM 3819 C C . ASN A 1 495 ? -2.557 -24.466 30.601 1.00 97.19 495 ASN A C 1
ATOM 3821 O O . ASN A 1 495 ? -2.536 -24.251 29.392 1.00 97.19 495 ASN A O 1
ATOM 3825 N N . ASN A 1 496 ? -1.829 -23.739 31.452 1.00 97.12 496 ASN A N 1
ATOM 3826 C CA . ASN A 1 496 ? -0.770 -22.839 30.991 1.00 97.12 496 ASN A CA 1
ATOM 3827 C C . ASN A 1 496 ? 0.393 -23.645 30.398 1.00 97.12 496 ASN A C 1
ATOM 3829 O O . ASN A 1 496 ? 0.647 -24.760 30.844 1.00 97.12 496 ASN A O 1
ATOM 3833 N N . TYR A 1 497 ? 1.132 -23.033 29.469 1.00 97.12 497 TYR A N 1
ATOM 3834 C CA . TYR A 1 497 ? 2.308 -23.615 28.803 1.00 97.12 497 TYR A CA 1
ATOM 3835 C C . TYR A 1 497 ? 2.017 -24.767 27.840 1.00 97.12 497 TYR A C 1
ATOM 3837 O O . TYR A 1 497 ? 2.956 -25.360 27.312 1.00 97.12 497 TYR A O 1
ATOM 3845 N N . GLU A 1 498 ? 0.746 -25.047 27.552 1.00 98.19 498 GLU A N 1
ATOM 3846 C CA . GLU A 1 498 ? 0.410 -25.970 26.471 1.00 98.19 498 GLU A CA 1
ATOM 3847 C C . GLU A 1 498 ? 0.852 -25.378 25.141 1.00 98.19 498 GLU A C 1
ATOM 3849 O O . GLU A 1 498 ? 0.627 -24.195 24.862 1.00 98.19 498 GLU A O 1
ATOM 3854 N N . ILE A 1 499 ? 1.493 -26.219 24.340 1.00 98.19 499 ILE A N 1
ATOM 3855 C CA . ILE A 1 499 ? 2.003 -25.849 23.031 1.00 98.19 499 ILE A CA 1
ATOM 3856 C C . ILE A 1 499 ? 0.836 -25.551 22.088 1.00 98.19 499 ILE A C 1
ATOM 3858 O O . ILE A 1 499 ? -0.210 -26.206 22.120 1.00 98.19 499 ILE A O 1
ATOM 3862 N N . VAL A 1 500 ? 1.031 -24.543 21.241 1.00 98.69 500 VAL A N 1
ATOM 3863 C CA . VAL A 1 500 ? 0.180 -24.322 20.075 1.00 98.69 500 VAL A CA 1
ATOM 3864 C C . VAL A 1 500 ? 0.866 -24.946 18.869 1.00 98.69 500 VAL A C 1
ATOM 3866 O O . VAL A 1 500 ? 2.013 -24.625 18.568 1.00 98.69 500 VAL A O 1
ATOM 3869 N N . GLN A 1 501 ? 0.167 -25.842 18.188 1.00 98.62 501 GLN A N 1
ATOM 3870 C CA . GLN A 1 501 ? 0.676 -26.635 17.072 1.00 98.62 501 GLN A CA 1
ATOM 3871 C C . GLN A 1 501 ? -0.240 -26.504 15.850 1.00 98.62 501 GLN A C 1
ATOM 3873 O O . GLN A 1 501 ? -1.252 -25.800 15.888 1.00 98.62 501 GLN A O 1
ATOM 3878 N N . ILE A 1 502 ? 0.091 -27.204 14.765 1.00 98.50 502 ILE A N 1
ATOM 3879 C CA . ILE A 1 502 ? -0.847 -27.462 13.667 1.00 98.50 502 ILE A CA 1
ATOM 3880 C C . ILE A 1 502 ? -1.249 -28.936 13.628 1.00 98.50 502 ILE A C 1
ATOM 3882 O O . ILE A 1 502 ? -0.444 -29.832 13.896 1.00 98.50 502 ILE A O 1
ATOM 3886 N N . TRP A 1 503 ? -2.504 -29.190 13.265 1.00 97.94 503 TRP A N 1
ATOM 3887 C CA . TRP A 1 503 ? -3.034 -30.548 13.156 1.00 97.94 503 TRP A CA 1
ATOM 3888 C C . TRP A 1 503 ? -4.150 -30.644 12.128 1.00 97.94 503 TRP A C 1
ATOM 3890 O O . TRP A 1 503 ? -4.910 -29.693 11.933 1.00 97.94 503 TRP A O 1
ATOM 3900 N N . SER A 1 504 ? -4.269 -31.804 11.488 1.00 97.12 504 SER A N 1
ATOM 3901 C CA . SER A 1 504 ? -5.285 -32.097 10.479 1.00 97.12 504 SER A CA 1
ATOM 3902 C C . SER A 1 504 ? -6.697 -31.776 10.979 1.00 97.12 504 SER A C 1
ATOM 3904 O O . SER A 1 504 ? -7.094 -32.223 12.059 1.00 97.12 504 SER A O 1
ATOM 3906 N N . LYS A 1 505 ? -7.477 -31.028 10.193 1.00 94.31 505 LYS A N 1
ATOM 3907 C CA . LYS A 1 505 ? -8.886 -30.738 10.506 1.00 94.31 505 LYS A CA 1
ATOM 3908 C C . LYS A 1 505 ? -9.797 -31.859 9.969 1.00 94.31 505 LYS A C 1
ATOM 3910 O O . LYS A 1 505 ? -9.600 -32.289 8.828 1.00 94.31 505 LYS A O 1
ATOM 3915 N N . PRO A 1 506 ? -10.788 -32.346 10.736 1.00 89.94 506 PRO A N 1
ATOM 3916 C CA . PRO A 1 506 ? -11.711 -33.373 10.259 1.00 89.94 506 PRO A CA 1
ATOM 3917 C C . PRO A 1 506 ? -12.661 -32.834 9.176 1.00 89.94 506 PRO A C 1
ATOM 3919 O O . PRO A 1 506 ? -12.910 -31.635 9.066 1.00 89.94 506 PRO A O 1
ATOM 3922 N N . SER A 1 507 ? -13.245 -33.728 8.375 1.00 85.75 507 SER A N 1
ATOM 3923 C CA . SER A 1 507 ? -14.244 -33.351 7.359 1.00 85.75 507 SER A CA 1
ATOM 3924 C C . SER A 1 507 ? -15.538 -32.796 7.966 1.00 85.75 507 SER A C 1
ATOM 3926 O O . SER A 1 507 ? -16.239 -32.026 7.317 1.00 85.75 507 SER A O 1
ATOM 3928 N N . SER A 1 508 ? -15.836 -33.146 9.221 1.00 84.12 508 SER A N 1
ATOM 3929 C CA . SER A 1 508 ? -17.018 -32.704 9.968 1.00 84.12 508 SER A CA 1
ATOM 3930 C C . SER A 1 508 ? -16.909 -31.289 10.558 1.00 84.12 508 SER A C 1
ATOM 3932 O O . SER A 1 508 ? -17.820 -30.869 11.267 1.00 84.12 508 SER A O 1
ATOM 3934 N N . GLY A 1 509 ? -15.811 -30.560 10.318 1.00 86.56 509 GLY A N 1
ATOM 3935 C CA . GLY A 1 509 ? -15.590 -29.203 10.831 1.00 86.56 509 GLY A CA 1
ATOM 3936 C C . GLY A 1 509 ? -14.293 -29.072 11.629 1.00 86.56 509 GLY A C 1
ATOM 3937 O O . GLY A 1 509 ? -13.277 -29.656 11.270 1.00 86.56 509 GLY A O 1
ATOM 3938 N N . TYR A 1 510 ? -14.317 -28.290 12.710 1.00 93.19 510 TYR A N 1
ATOM 3939 C CA . TYR A 1 510 ? -13.145 -28.026 13.554 1.00 93.19 510 TYR A CA 1
ATOM 3940 C C . TYR A 1 510 ? -13.297 -28.663 14.933 1.00 93.19 510 TYR A C 1
ATOM 3942 O O . TYR A 1 510 ? -14.373 -28.619 15.533 1.00 93.19 510 TYR A O 1
ATOM 3950 N N . MET A 1 511 ? -12.208 -29.237 15.445 1.00 94.00 511 MET A N 1
ATOM 3951 C CA . MET A 1 511 ? -12.166 -29.789 16.802 1.00 94.00 511 MET A CA 1
ATOM 3952 C C . MET A 1 511 ? -12.196 -28.669 17.847 1.00 94.00 511 MET A C 1
ATOM 3954 O O . MET A 1 511 ? -11.809 -27.537 17.569 1.00 94.00 511 MET A O 1
ATOM 3958 N N . ASN A 1 512 ? -12.593 -28.982 19.083 1.00 94.62 512 ASN A N 1
ATOM 3959 C CA . ASN A 1 512 ? -12.567 -28.013 20.185 1.00 94.62 512 ASN A CA 1
ATOM 3960 C C . ASN A 1 512 ? -11.168 -27.422 20.424 1.00 94.62 512 ASN A C 1
ATOM 3962 O O . ASN A 1 512 ? -11.054 -26.243 20.734 1.00 94.62 512 ASN A O 1
ATOM 3966 N N . SER A 1 513 ? -10.102 -28.191 20.213 1.00 95.50 513 SER A N 1
ATOM 3967 C CA . SER A 1 513 ? -8.723 -27.699 20.281 1.00 95.50 513 SER A CA 1
ATOM 3968 C C . SER A 1 513 ? -8.343 -26.710 19.168 1.00 95.50 513 SER A C 1
ATOM 3970 O O . SER A 1 513 ? -7.351 -26.003 19.317 1.00 95.50 513 SER A O 1
ATOM 3972 N N . GLN A 1 514 ? -9.128 -26.617 18.089 1.00 97.94 514 GLN A N 1
ATOM 3973 C CA . GLN A 1 514 ? -8.880 -25.780 16.903 1.00 97.94 514 GLN A CA 1
ATOM 3974 C C . GLN A 1 514 ? -9.784 -24.536 16.832 1.00 97.94 514 GLN A C 1
ATOM 3976 O O . GLN A 1 514 ? -9.820 -23.843 15.813 1.00 97.94 514 GLN A O 1
ATOM 3981 N N . ARG A 1 515 ? -10.558 -24.269 17.891 1.00 96.50 515 ARG A N 1
ATOM 3982 C CA . ARG A 1 515 ? -11.551 -23.189 17.946 1.00 96.50 515 ARG A CA 1
ATOM 3983 C C . ARG A 1 515 ? -11.061 -22.046 18.827 1.00 96.50 515 ARG A C 1
ATOM 3985 O O . ARG A 1 515 ? -10.677 -22.259 19.979 1.00 96.50 515 ARG A O 1
ATOM 3992 N N . PHE A 1 516 ? -11.121 -20.827 18.298 1.00 97.12 516 PHE A N 1
ATOM 3993 C CA . PHE A 1 516 ? -10.624 -19.619 18.953 1.00 97.12 516 PHE A CA 1
ATOM 3994 C C . PHE A 1 516 ? -11.622 -18.469 18.848 1.00 97.12 516 PHE A C 1
ATOM 3996 O O . PHE A 1 516 ? -12.218 -18.245 17.798 1.00 97.12 516 PHE A O 1
ATOM 4003 N N . LYS A 1 517 ? -11.760 -17.668 19.904 1.00 93.50 517 LYS A N 1
ATOM 4004 C CA . LYS A 1 517 ? -12.343 -16.328 19.776 1.00 93.50 517 LYS A CA 1
ATOM 4005 C C . LYS A 1 517 ? -11.246 -15.342 19.407 1.00 93.50 517 LYS A C 1
ATOM 4007 O O . LYS A 1 517 ? -10.251 -15.245 20.121 1.00 93.50 517 LYS A O 1
ATOM 4012 N N . ILE A 1 518 ? -11.450 -14.596 18.324 1.00 93.75 518 ILE A N 1
ATOM 4013 C CA . ILE A 1 518 ? -10.603 -13.453 17.980 1.00 93.75 518 ILE A CA 1
ATOM 4014 C C . ILE A 1 518 ? -11.225 -12.215 18.621 1.00 93.75 518 ILE A C 1
ATOM 4016 O O . ILE A 1 518 ? -12.364 -11.870 18.314 1.00 93.75 518 ILE A O 1
ATOM 4020 N N . VAL A 1 519 ? -10.508 -11.557 19.526 1.00 83.50 519 VAL A N 1
ATOM 4021 C CA . VAL A 1 519 ? -11.014 -10.399 20.277 1.00 83.50 519 VAL A CA 1
ATOM 4022 C C . VAL A 1 519 ? -10.198 -9.170 19.913 1.00 83.50 519 VAL A C 1
ATOM 4024 O O . VAL A 1 519 ? -8.988 -9.173 20.108 1.00 83.50 519 VAL A O 1
ATOM 4027 N N . ARG A 1 520 ? -10.851 -8.123 19.393 1.00 79.38 520 ARG A N 1
ATOM 4028 C CA . ARG A 1 520 ? -10.196 -6.844 19.084 1.00 79.38 520 ARG A CA 1
ATOM 4029 C C . ARG A 1 520 ? -9.886 -6.094 20.381 1.00 79.38 520 ARG A C 1
ATOM 4031 O O . ARG A 1 520 ? -10.782 -5.832 21.180 1.00 79.38 520 ARG A O 1
ATOM 4038 N N . ASN A 1 521 ? -8.624 -5.737 20.566 1.00 74.38 521 ASN A N 1
ATOM 4039 C CA . ASN A 1 521 ? -8.158 -4.841 21.612 1.00 74.38 521 ASN A CA 1
ATOM 4040 C C . ASN A 1 521 ? -8.433 -3.389 21.216 1.00 74.38 521 ASN A C 1
ATOM 4042 O O . ASN A 1 521 ? -8.515 -3.034 20.041 1.00 74.38 521 ASN A O 1
ATOM 4046 N N . SER A 1 522 ? -8.487 -2.510 22.207 1.00 57.78 522 SER A N 1
ATOM 4047 C CA . SER A 1 522 ? -8.768 -1.088 22.000 1.00 57.78 522 SER A CA 1
ATOM 4048 C C . SER A 1 522 ? -7.652 -0.321 21.264 1.00 57.78 522 SER A C 1
ATOM 4050 O O . SER A 1 522 ? -7.840 0.837 20.923 1.00 57.78 522 SER A O 1
ATOM 4052 N N . ASN A 1 523 ? -6.481 -0.925 21.029 1.00 59.12 523 ASN A N 1
ATOM 4053 C CA . ASN A 1 523 ? -5.410 -0.363 20.191 1.00 59.12 523 ASN A CA 1
ATOM 4054 C C . ASN A 1 523 ? -5.407 -0.931 18.754 1.00 59.12 523 ASN A C 1
ATOM 4056 O O . ASN A 1 523 ? -4.458 -0.706 18.012 1.00 59.12 523 ASN A O 1
ATOM 4060 N N . GLY A 1 524 ? -6.423 -1.717 18.377 1.00 66.44 524 GLY A N 1
ATOM 4061 C CA . GLY A 1 524 ? -6.543 -2.337 17.054 1.00 66.44 524 GLY A CA 1
ATOM 4062 C C . GLY A 1 524 ? -5.809 -3.672 16.877 1.00 66.44 524 GLY A C 1
ATOM 4063 O O . GLY A 1 524 ? -6.041 -4.339 15.874 1.00 66.44 524 GLY A O 1
ATOM 4064 N N . SER A 1 525 ? -4.975 -4.099 17.834 1.00 79.75 525 SER A N 1
ATOM 4065 C CA . SER A 1 525 ? -4.455 -5.478 17.872 1.00 79.75 525 SER A CA 1
ATOM 4066 C C . SER A 1 525 ? -5.542 -6.471 18.305 1.00 79.75 525 SER A C 1
ATOM 4068 O O . SER A 1 525 ? -6.624 -6.069 18.726 1.00 79.75 525 SER A O 1
ATOM 4070 N N . TYR A 1 526 ? -5.267 -7.770 18.242 1.00 88.69 526 TYR A N 1
ATOM 4071 C CA . TYR A 1 526 ? -6.220 -8.830 18.560 1.00 88.69 526 TYR A CA 1
ATOM 4072 C C . TYR A 1 526 ? -5.629 -9.858 19.523 1.00 88.69 526 TYR A C 1
ATOM 4074 O O . TYR A 1 526 ? -4.423 -10.095 19.531 1.00 88.69 526 TYR A O 1
ATOM 4082 N N . LYS A 1 527 ? -6.492 -10.518 20.295 1.00 93.50 527 LYS A N 1
ATOM 4083 C CA . LYS A 1 527 ? -6.163 -11.718 21.074 1.00 93.50 527 LYS A CA 1
ATOM 4084 C C . LYS A 1 527 ? -6.841 -12.940 20.474 1.00 93.50 527 LYS A C 1
ATOM 4086 O O . LYS A 1 527 ? -7.960 -12.849 19.972 1.00 93.50 527 LYS A O 1
ATOM 4091 N N . LEU A 1 528 ? -6.176 -14.083 20.582 1.00 97.25 528 LEU A N 1
ATOM 4092 C CA . LEU A 1 528 ? -6.688 -15.396 20.194 1.00 97.25 528 LEU A CA 1
ATOM 4093 C C . LEU A 1 528 ? -6.982 -16.205 21.456 1.00 97.25 528 LEU A C 1
ATOM 4095 O O . LEU A 1 528 ? -6.058 -16.742 22.060 1.00 97.25 528 LEU A O 1
ATOM 4099 N N . LEU A 1 529 ? -8.247 -16.273 21.869 1.00 95.56 529 LEU A N 1
ATOM 4100 C CA . LEU A 1 529 ? -8.658 -16.979 23.084 1.00 95.56 529 LEU A CA 1
ATOM 4101 C C . LEU A 1 529 ? -9.088 -18.408 22.757 1.00 95.56 529 LEU A C 1
ATOM 4103 O O . LEU A 1 529 ? -9.971 -18.602 21.922 1.00 95.56 529 LEU A O 1
ATOM 4107 N N . SER A 1 530 ? -8.490 -19.407 23.406 1.00 95.44 530 SER A N 1
ATOM 4108 C CA . SER A 1 530 ? -8.699 -20.822 23.067 1.00 95.44 530 SER A CA 1
ATOM 4109 C C . SER A 1 530 ? -10.003 -21.386 23.639 1.00 95.44 530 SER A C 1
ATOM 4111 O O . SER A 1 530 ? -10.297 -21.212 24.822 1.00 95.44 530 SER A O 1
ATOM 4113 N N . TYR A 1 531 ? -10.764 -22.152 22.850 1.00 95.69 531 TYR A N 1
ATOM 4114 C CA . TYR A 1 531 ? -11.899 -22.927 23.374 1.00 95.69 531 TYR A CA 1
ATOM 4115 C C . TYR A 1 531 ? -11.439 -23.939 24.434 1.00 95.69 531 TYR A C 1
ATOM 4117 O O . TYR A 1 531 ? -12.147 -24.156 25.414 1.00 95.69 531 TYR A O 1
ATOM 4125 N N . ALA A 1 532 ? -10.244 -24.525 24.279 1.00 94.00 532 ALA A N 1
ATOM 4126 C CA . ALA A 1 532 ? -9.668 -25.491 25.222 1.00 94.00 532 ALA A CA 1
ATOM 4127 C C . ALA A 1 532 ? -9.659 -24.987 26.679 1.00 94.00 532 ALA A C 1
ATOM 4129 O O . ALA A 1 532 ? -9.859 -25.759 27.610 1.00 94.00 532 ALA A O 1
ATOM 4130 N N . SER A 1 533 ? -9.509 -23.674 26.879 1.00 94.00 533 SER A N 1
ATOM 4131 C CA . SER A 1 533 ? -9.551 -23.014 28.188 1.00 94.00 533 SER A CA 1
ATOM 4132 C C . SER A 1 533 ? -10.907 -22.369 28.521 1.00 94.00 533 SER A C 1
ATOM 4134 O O . SER A 1 533 ? -10.985 -21.520 29.408 1.00 94.00 533 SER A O 1
ATOM 4136 N N . SER A 1 534 ? -11.980 -22.712 27.801 1.00 91.88 534 SER A N 1
ATOM 4137 C CA . SER A 1 534 ? -13.264 -21.989 27.822 1.00 91.88 534 SER A CA 1
ATOM 4138 C C . SER A 1 534 ? -13.113 -20.488 27.530 1.00 91.88 534 SER A C 1
ATOM 4140 O O . SER A 1 534 ? -13.803 -19.657 28.116 1.00 91.88 534 SER A O 1
ATOM 4142 N N . TYR A 1 535 ? -12.202 -20.142 26.615 1.00 92.50 535 TYR A N 1
ATOM 4143 C CA . TYR A 1 535 ? -11.878 -18.776 26.194 1.00 92.50 535 TYR A CA 1
ATOM 4144 C C . TYR A 1 535 ? -11.286 -17.885 27.297 1.00 92.50 535 TYR A C 1
ATOM 4146 O O . TYR A 1 535 ? -11.445 -16.668 27.251 1.00 92.50 535 TYR A O 1
ATOM 4154 N N . THR A 1 536 ? -10.598 -18.472 28.281 1.00 88.88 536 THR A N 1
ATOM 4155 C CA . THR A 1 536 ? -9.955 -17.724 29.382 1.00 88.88 536 THR A CA 1
ATOM 4156 C C . THR A 1 536 ? -8.448 -17.518 29.193 1.00 88.88 536 THR A C 1
ATOM 4158 O O . THR A 1 536 ? -7.854 -16.689 29.880 1.00 88.88 536 THR A O 1
ATOM 4161 N N . LYS A 1 537 ? -7.819 -18.245 28.260 1.00 93.44 537 LYS A N 1
ATOM 4162 C CA . LYS A 1 537 ? -6.384 -18.160 27.946 1.00 93.44 537 LYS A CA 1
ATOM 4163 C C . LYS A 1 537 ? -6.147 -17.753 26.499 1.00 93.44 537 LYS A C 1
ATOM 4165 O O . LYS A 1 537 ? -6.898 -18.152 25.608 1.00 93.44 537 LYS A O 1
ATOM 4170 N N . ALA A 1 538 ? -5.082 -16.988 26.285 1.00 97.00 538 ALA A N 1
ATOM 4171 C CA . ALA A 1 538 ? -4.673 -16.467 24.989 1.00 97.00 538 ALA A CA 1
ATOM 4172 C C . ALA A 1 538 ? -3.521 -17.278 24.379 1.00 97.00 538 ALA A C 1
ATOM 4174 O O . ALA A 1 538 ? -2.722 -17.869 25.104 1.00 97.00 538 ALA A O 1
ATOM 4175 N N . VAL A 1 539 ? -3.410 -17.258 23.049 1.00 98.44 539 VAL A N 1
ATOM 4176 C CA . VAL A 1 539 ? -2.216 -17.686 22.301 1.00 98.44 539 VAL A CA 1
ATOM 4177 C C . VAL A 1 539 ? -1.140 -16.602 22.414 1.00 98.44 539 VAL A C 1
ATOM 4179 O O . VAL A 1 539 ? -1.349 -15.471 21.968 1.00 98.44 539 VAL A O 1
ATOM 4182 N N . VAL A 1 540 ? 0.006 -16.940 23.007 1.00 98.50 540 VAL A N 1
ATOM 4183 C CA . VAL A 1 540 ? 1.075 -15.993 23.353 1.00 98.50 540 VAL A CA 1
ATOM 4184 C C . VAL A 1 540 ? 2.458 -16.498 22.949 1.00 98.50 540 VAL A C 1
ATOM 4186 O O . VAL A 1 540 ? 2.707 -17.702 22.876 1.00 98.50 540 VAL A O 1
ATOM 4189 N N . VAL A 1 541 ? 3.393 -15.566 22.766 1.00 98.56 541 VAL A N 1
ATOM 4190 C CA . VAL A 1 541 ? 4.824 -15.878 22.659 1.00 98.56 541 VAL A CA 1
ATOM 4191 C C . VAL A 1 541 ? 5.376 -16.186 24.050 1.00 98.56 541 VAL A C 1
ATOM 4193 O O . VAL A 1 541 ? 5.272 -15.359 24.965 1.00 98.56 541 VAL A O 1
ATOM 4196 N N . GLN A 1 542 ? 5.977 -17.365 24.220 1.00 97.81 542 GLN A N 1
ATOM 4197 C CA . GLN A 1 542 ? 6.510 -17.811 25.505 1.00 97.81 542 GLN A CA 1
ATOM 4198 C C . GLN A 1 542 ? 7.561 -16.828 26.047 1.00 97.81 542 GLN A C 1
ATOM 4200 O O . GLN A 1 542 ? 8.488 -16.422 25.344 1.00 97.81 542 GLN A O 1
ATOM 4205 N N . GLY A 1 543 ? 7.402 -16.443 27.317 1.00 95.50 543 GLY A N 1
ATOM 4206 C CA . GLY A 1 543 ? 8.338 -15.561 28.023 1.00 95.50 543 GLY A CA 1
ATOM 4207 C C . GLY A 1 543 ? 8.445 -14.144 27.453 1.00 95.50 543 GLY A C 1
ATOM 4208 O O . GLY A 1 543 ? 9.436 -13.479 27.727 1.00 95.50 543 GLY A O 1
ATOM 4209 N N . ALA A 1 544 ? 7.478 -13.703 26.634 1.00 95.75 544 ALA A N 1
ATOM 4210 C CA . ALA A 1 544 ? 7.533 -12.428 25.910 1.00 95.75 544 ALA A CA 1
ATOM 4211 C C . ALA A 1 544 ? 8.823 -12.241 25.086 1.00 95.75 544 ALA A C 1
ATOM 4213 O O . ALA A 1 544 ? 9.297 -11.124 24.884 1.00 95.75 544 ALA A O 1
ATOM 4214 N N . SER A 1 545 ? 9.394 -13.350 24.606 1.00 98.06 545 SER A N 1
ATOM 4215 C CA . SER A 1 545 ? 10.644 -13.338 23.854 1.00 98.06 545 SER A CA 1
ATOM 4216 C C . SER A 1 545 ? 10.530 -12.511 22.573 1.00 98.06 545 SER A C 1
ATOM 4218 O O . SER A 1 545 ? 9.509 -12.527 21.884 1.00 98.06 545 SER A O 1
ATOM 4220 N N . THR A 1 546 ? 11.614 -11.832 22.211 1.00 97.50 546 THR A N 1
ATOM 4221 C CA . THR A 1 546 ? 11.779 -11.141 20.925 1.00 97.50 546 THR A CA 1
ATOM 4222 C C . THR A 1 546 ? 12.699 -11.908 19.974 1.00 97.50 546 THR A C 1
ATOM 4224 O O . THR A 1 546 ? 13.043 -11.402 18.911 1.00 97.50 546 THR A O 1
ATOM 4227 N N . ALA A 1 547 ? 13.101 -13.136 20.315 1.00 97.88 547 ALA A N 1
ATOM 4228 C CA . ALA A 1 547 ? 13.970 -13.962 19.482 1.00 97.88 547 ALA A CA 1
ATOM 4229 C C . ALA A 1 547 ? 13.189 -14.727 18.400 1.00 97.88 547 ALA A C 1
ATOM 4231 O O . ALA A 1 547 ? 12.019 -15.081 18.578 1.00 97.88 547 ALA A O 1
ATOM 4232 N N . ASN A 1 548 ? 13.861 -15.027 17.286 1.00 98.06 548 ASN A N 1
ATOM 4233 C CA . ASN A 1 548 ? 13.371 -16.007 16.315 1.00 98.06 548 ASN A CA 1
ATOM 4234 C C . ASN A 1 548 ? 13.261 -17.392 16.967 1.00 98.06 548 ASN A C 1
ATOM 4236 O O . ASN A 1 548 ? 14.040 -17.730 17.857 1.00 98.06 548 ASN A O 1
ATOM 4240 N N . SER A 1 549 ? 12.312 -18.195 16.493 1.00 98.06 549 SER A N 1
ATOM 4241 C CA . SER A 1 549 ? 12.064 -19.561 16.967 1.00 98.06 549 SER A CA 1
ATOM 4242 C C . SER A 1 549 ? 11.578 -19.665 18.417 1.00 98.06 549 SER A C 1
ATOM 4244 O O . SER A 1 549 ? 11.556 -20.762 18.975 1.00 98.06 549 SER A O 1
ATOM 4246 N N . ALA A 1 550 ? 11.157 -18.556 19.038 1.00 98.50 550 ALA A N 1
ATOM 4247 C CA . ALA A 1 550 ? 10.483 -18.616 20.331 1.00 98.50 550 ALA A CA 1
ATOM 4248 C C . ALA A 1 550 ? 9.123 -19.315 20.184 1.00 98.50 550 ALA A C 1
ATOM 4250 O O . ALA A 1 550 ? 8.388 -19.058 19.228 1.00 98.50 550 ALA A O 1
ATOM 4251 N N . LYS A 1 551 ? 8.808 -20.204 21.130 1.00 98.62 551 LYS A N 1
ATOM 4252 C CA . LYS A 1 551 ? 7.610 -21.049 21.087 1.00 98.62 551 LYS A CA 1
ATOM 4253 C C . LYS A 1 551 ? 6.328 -20.249 21.285 1.00 98.62 551 LYS A C 1
ATOM 4255 O O . LYS A 1 551 ? 6.296 -19.289 22.062 1.00 98.62 551 LYS A O 1
ATOM 4260 N N . ILE A 1 552 ? 5.263 -20.719 20.646 1.00 98.81 552 ILE A N 1
ATOM 4261 C CA . ILE A 1 552 ? 3.903 -20.238 20.865 1.00 98.81 552 ILE A CA 1
ATOM 4262 C C . ILE A 1 552 ? 3.172 -21.205 21.792 1.00 98.81 552 ILE A C 1
ATOM 4264 O O . ILE A 1 552 ? 3.147 -22.415 21.569 1.00 98.81 552 ILE A O 1
ATOM 4268 N N . ILE A 1 553 ? 2.587 -20.659 22.852 1.00 98.62 553 ILE A N 1
ATOM 4269 C CA . ILE A 1 553 ? 1.883 -21.415 23.892 1.00 98.62 553 ILE A CA 1
ATOM 4270 C C . ILE A 1 553 ? 0.525 -20.782 24.171 1.00 98.62 553 ILE A C 1
ATOM 4272 O O . ILE A 1 553 ? 0.302 -19.619 23.834 1.00 98.62 553 ILE A O 1
ATOM 4276 N N . GLN A 1 554 ? -0.366 -21.504 24.846 1.00 98.06 554 GLN A N 1
ATOM 4277 C CA . GLN A 1 554 ? -1.470 -20.847 25.537 1.00 98.06 554 GLN A CA 1
ATOM 4278 C C . GLN A 1 554 ? -1.061 -20.423 26.952 1.00 98.06 554 GLN A C 1
ATOM 4280 O O . GLN A 1 554 ? -0.347 -21.140 27.665 1.00 98.06 554 GLN A O 1
ATOM 4285 N N . TYR A 1 555 ? -1.555 -19.271 27.390 1.00 97.62 555 TYR A N 1
ATOM 4286 C CA . TYR A 1 555 ? -1.318 -18.770 28.738 1.00 97.62 555 TYR A CA 1
ATOM 4287 C C . TYR A 1 555 ? -2.448 -17.847 29.203 1.00 97.62 555 TYR A C 1
ATOM 4289 O O . TYR A 1 555 ? -3.175 -17.280 28.387 1.00 97.62 555 TYR A O 1
ATOM 4297 N N . ASN A 1 556 ? -2.600 -17.688 30.519 1.00 91.88 556 ASN A N 1
ATOM 4298 C CA . ASN A 1 556 ? -3.517 -16.705 31.097 1.00 91.88 556 ASN A CA 1
ATOM 4299 C C . ASN A 1 556 ? -3.256 -15.306 30.524 1.00 91.88 556 ASN A C 1
ATOM 4301 O O . ASN A 1 556 ? -2.118 -14.836 30.505 1.00 91.88 556 ASN A O 1
ATOM 4305 N N . ASP A 1 557 ? -4.321 -14.625 30.115 1.00 82.75 557 ASP A N 1
ATOM 4306 C CA . ASP A 1 557 ? -4.238 -13.234 29.688 1.00 82.75 557 ASP A CA 1
ATOM 4307 C C . ASP A 1 557 ? -4.012 -12.329 30.907 1.00 82.75 557 ASP A C 1
ATOM 4309 O O . ASP A 1 557 ? -4.912 -12.101 31.712 1.00 82.75 557 ASP A O 1
ATOM 4313 N N . ASN A 1 558 ? -2.781 -11.850 31.068 1.00 80.44 558 ASN A N 1
ATOM 4314 C CA . ASN A 1 558 ? -2.355 -10.976 32.162 1.00 80.44 558 ASN A CA 1
ATOM 4315 C C . ASN A 1 558 ? -2.166 -9.516 31.713 1.00 80.44 558 ASN A C 1
ATOM 4317 O O . ASN A 1 558 ? -1.540 -8.735 32.425 1.00 80.44 558 ASN A O 1
ATO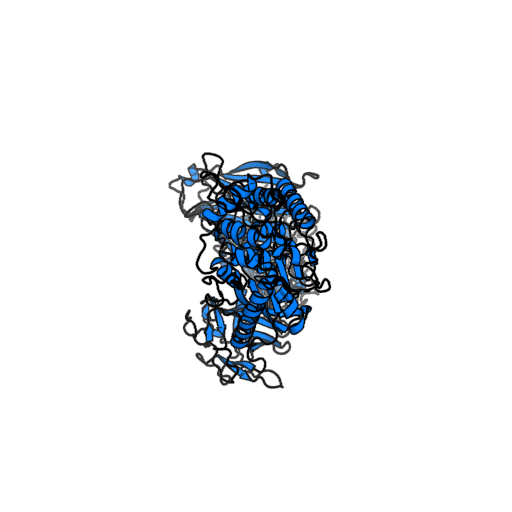M 4321 N N . GLY A 1 559 ? -2.664 -9.153 30.525 1.00 75.00 559 GLY A N 1
ATOM 4322 C CA . GLY A 1 559 ? -2.522 -7.810 29.958 1.00 75.00 559 GLY A CA 1
ATOM 4323 C C . GLY A 1 559 ? -1.188 -7.531 29.253 1.00 75.00 559 GLY A C 1
ATOM 4324 O O . GLY A 1 559 ? -1.031 -6.446 28.697 1.00 75.00 559 GLY A O 1
ATOM 4325 N N . ALA A 1 560 ? -0.248 -8.482 29.220 1.00 83.25 560 ALA A N 1
ATOM 4326 C CA . ALA A 1 560 ? 1.006 -8.327 28.487 1.00 83.25 560 ALA A CA 1
ATOM 4327 C C . ALA A 1 560 ? 0.801 -8.336 26.956 1.00 83.25 560 ALA A C 1
ATOM 4329 O O . ALA A 1 560 ? -0.109 -8.968 26.416 1.00 83.25 560 ALA A O 1
ATOM 4330 N N . THR A 1 561 ? 1.676 -7.638 26.229 1.00 89.00 561 THR A N 1
ATOM 4331 C CA . THR A 1 561 ? 1.572 -7.443 24.770 1.00 89.00 561 THR A CA 1
ATOM 4332 C C . THR A 1 561 ? 2.020 -8.651 23.947 1.00 89.00 561 THR A C 1
ATOM 4334 O O . THR A 1 561 ? 1.713 -8.730 22.761 1.00 89.00 561 THR A O 1
ATOM 4337 N N . ASN A 1 562 ? 2.691 -9.634 24.551 1.00 93.94 562 ASN A N 1
ATOM 4338 C CA . ASN A 1 562 ? 3.167 -10.846 23.877 1.00 93.94 562 ASN A CA 1
ATOM 4339 C C . ASN A 1 562 ? 2.046 -11.820 23.464 1.00 93.94 562 ASN A C 1
ATOM 4341 O O . ASN A 1 562 ? 2.324 -12.779 22.744 1.00 93.94 562 ASN A O 1
ATOM 4345 N N . GLY A 1 563 ? 0.803 -11.581 23.898 1.00 93.75 563 GLY A N 1
ATOM 4346 C CA . GLY A 1 563 ? -0.414 -12.249 23.417 1.00 93.75 563 GLY A CA 1
ATOM 4347 C C . GLY A 1 563 ? -1.262 -11.426 22.443 1.00 93.75 563 GLY A C 1
ATOM 4348 O O . GLY A 1 563 ? -2.334 -11.880 22.041 1.00 93.75 563 GLY A O 1
ATOM 4349 N N . ASN A 1 564 ? -0.808 -10.221 22.087 1.00 94.06 564 ASN A N 1
ATOM 4350 C CA . ASN A 1 564 ? -1.497 -9.337 21.155 1.00 94.06 564 ASN A CA 1
ATOM 4351 C C . ASN A 1 564 ? -0.908 -9.495 19.750 1.00 94.06 564 ASN A C 1
ATOM 4353 O O . ASN A 1 564 ? 0.311 -9.508 19.571 1.00 94.06 564 ASN A O 1
ATOM 4357 N N . TRP A 1 565 ? -1.780 -9.569 18.751 1.00 96.88 565 TRP A N 1
ATOM 4358 C CA . TRP A 1 565 ? -1.431 -9.836 17.360 1.00 96.88 565 TRP A CA 1
ATOM 4359 C C . TRP A 1 565 ? -2.055 -8.789 16.436 1.00 96.88 565 TRP A C 1
ATOM 4361 O O . TRP A 1 565 ? -3.244 -8.500 16.539 1.00 96.88 565 TRP A O 1
ATOM 4371 N N . HIS A 1 566 ? -1.281 -8.231 15.516 1.00 93.38 566 HIS A N 1
ATOM 4372 C CA . HIS A 1 566 ? -1.788 -7.474 14.379 1.00 93.38 566 HIS A CA 1
ATOM 4373 C C . HIS A 1 566 ? -2.103 -8.454 13.251 1.00 93.38 566 HIS A C 1
ATOM 4375 O O . HIS A 1 566 ? -1.242 -9.234 12.851 1.00 93.38 566 HIS A O 1
ATOM 4381 N N . PHE A 1 567 ? -3.351 -8.437 12.786 1.00 93.31 567 PHE A N 1
ATOM 4382 C CA . PHE A 1 567 ? -3.789 -9.202 11.623 1.00 93.31 567 PHE A CA 1
ATOM 4383 C C . PHE A 1 567 ? -3.607 -8.317 10.395 1.00 93.31 567 PHE A C 1
ATOM 4385 O O . PHE A 1 567 ? -4.389 -7.396 10.170 1.00 93.31 567 PHE A O 1
ATOM 4392 N N . GLU A 1 568 ? -2.555 -8.583 9.633 1.00 90.81 568 GLU A N 1
ATOM 4393 C CA . GLU A 1 568 ? -2.184 -7.824 8.442 1.00 90.81 568 GLU A CA 1
ATOM 4394 C C . GLU A 1 568 ? -2.627 -8.615 7.214 1.00 90.81 568 GLU A C 1
ATOM 4396 O O . GLU A 1 568 ? -2.208 -9.755 7.017 1.00 90.81 568 GLU A O 1
ATOM 4401 N N . SER A 1 569 ? -3.548 -8.066 6.424 1.00 88.06 569 SER A N 1
ATOM 4402 C CA . SER A 1 569 ? -4.094 -8.767 5.261 1.00 88.06 569 SER A CA 1
ATOM 4403 C C . SER A 1 569 ? -3.018 -8.982 4.205 1.00 88.06 569 SER A C 1
ATOM 4405 O O . SER A 1 569 ? -2.256 -8.064 3.910 1.00 88.06 569 SER A O 1
ATOM 4407 N N . VAL A 1 570 ? -3.002 -10.163 3.586 1.00 86.94 570 VAL A N 1
ATOM 4408 C CA . VAL A 1 570 ? -2.176 -10.384 2.391 1.00 86.94 570 VAL A CA 1
ATOM 4409 C C . VAL A 1 570 ? -2.691 -9.496 1.256 1.00 86.94 570 VAL A C 1
ATOM 4411 O O . VAL A 1 570 ? -3.898 -9.441 1.006 1.00 86.94 570 VAL A O 1
ATOM 4414 N N . GLU A 1 571 ? -1.771 -8.808 0.584 1.00 87.56 571 GLU A N 1
ATOM 4415 C CA . GLU A 1 571 ? -2.050 -7.916 -0.542 1.00 87.56 571 GLU A CA 1
ATOM 4416 C C . GLU A 1 571 ? -2.775 -8.647 -1.681 1.00 87.56 571 GLU A C 1
ATOM 4418 O O . GLU A 1 571 ? -2.511 -9.819 -1.963 1.00 87.56 571 GLU A O 1
ATOM 4423 N N . SER A 1 572 ? -3.693 -7.950 -2.351 1.00 87.75 572 SER A N 1
ATOM 4424 C CA . SER A 1 572 ? -4.345 -8.452 -3.562 1.00 87.75 572 SER A CA 1
ATOM 4425 C C . SER A 1 572 ? -3.631 -7.948 -4.810 1.00 87.75 572 SER A C 1
ATOM 4427 O O . SER A 1 572 ? -3.429 -6.751 -4.958 1.00 87.75 572 SER A O 1
ATOM 4429 N N . PHE A 1 573 ? -3.338 -8.852 -5.742 1.00 90.94 573 PHE A N 1
ATOM 4430 C CA . PHE A 1 573 ? -2.757 -8.551 -7.048 1.00 90.94 573 PHE A CA 1
ATOM 4431 C C . PHE A 1 573 ? -3.768 -8.920 -8.142 1.00 90.94 573 PHE A C 1
ATOM 4433 O O . PHE A 1 573 ? -3.628 -9.911 -8.856 1.00 90.94 573 PHE A O 1
ATOM 4440 N N . ASN A 1 574 ? -4.852 -8.146 -8.223 1.00 89.75 574 ASN A N 1
ATOM 4441 C CA . ASN A 1 574 ? -5.960 -8.371 -9.162 1.00 89.75 574 ASN A CA 1
ATOM 4442 C C . ASN A 1 574 ? -5.863 -7.445 -10.385 1.00 89.75 574 ASN A C 1
ATOM 4444 O O . ASN A 1 574 ? -6.858 -6.864 -10.818 1.00 89.75 574 ASN A O 1
ATOM 4448 N N . TYR A 1 575 ? -4.654 -7.277 -10.919 1.00 91.19 575 TYR A N 1
ATOM 4449 C CA . TYR A 1 575 ? -4.424 -6.507 -12.137 1.00 91.19 575 TYR A CA 1
ATOM 4450 C C . TYR A 1 575 ? -4.737 -7.353 -13.374 1.00 91.19 575 TYR A C 1
ATOM 4452 O O . TYR A 1 575 ? -4.513 -8.564 -13.390 1.00 91.19 575 TYR A O 1
ATOM 4460 N N . ASN A 1 576 ? -5.234 -6.711 -14.430 1.00 92.12 576 ASN A N 1
ATOM 4461 C CA . ASN A 1 576 ? -5.325 -7.334 -15.745 1.00 92.12 576 ASN A CA 1
ATOM 4462 C C . ASN A 1 576 ? -4.034 -7.031 -16.509 1.00 92.12 576 ASN A C 1
ATOM 4464 O O . ASN A 1 576 ? -3.756 -5.865 -16.770 1.00 92.12 576 ASN A O 1
ATOM 4468 N N . SER A 1 577 ? -3.267 -8.058 -16.874 1.00 92.81 577 SER A N 1
ATOM 4469 C CA . SER A 1 577 ? -1.982 -7.874 -17.554 1.00 92.81 577 SER A CA 1
ATOM 4470 C C . SER A 1 577 ? -2.105 -7.158 -18.896 1.00 92.81 577 SER A C 1
ATOM 4472 O O . SER A 1 577 ? -1.188 -6.443 -19.285 1.00 92.81 577 SER A O 1
ATOM 4474 N N . THR A 1 578 ? -3.248 -7.272 -19.579 1.00 92.06 578 THR A N 1
ATOM 4475 C CA . THR A 1 578 ? -3.480 -6.623 -20.877 1.00 92.06 578 THR A CA 1
ATOM 4476 C C . THR A 1 578 ? -4.021 -5.200 -20.777 1.00 92.06 578 THR A C 1
ATOM 4478 O O . THR A 1 578 ? -4.296 -4.587 -21.806 1.00 92.06 578 THR A O 1
ATOM 4481 N N . ASN A 1 579 ? -4.228 -4.693 -19.558 1.00 92.88 579 ASN A N 1
ATOM 4482 C CA . ASN A 1 579 ? -4.608 -3.309 -19.323 1.00 92.88 579 ASN A CA 1
ATOM 4483 C C . ASN A 1 579 ? -3.447 -2.596 -18.637 1.00 92.88 579 ASN A C 1
ATOM 4485 O O . ASN A 1 579 ? -3.034 -2.988 -17.545 1.00 92.88 579 ASN A O 1
ATOM 4489 N N . TYR A 1 580 ? -2.963 -1.529 -19.262 1.00 90.94 580 TYR A N 1
ATOM 4490 C CA . TYR A 1 580 ? -1.905 -0.711 -18.693 1.00 90.94 580 TYR A CA 1
ATOM 4491 C C . TYR A 1 580 ? -2.298 -0.205 -17.295 1.00 90.94 580 TYR A C 1
ATOM 4493 O O . TYR A 1 580 ? -3.414 0.280 -17.082 1.00 90.94 580 TYR A O 1
ATOM 4501 N N . ASN A 1 581 ? -1.376 -0.334 -16.337 1.00 92.94 581 ASN A N 1
ATOM 4502 C CA . ASN A 1 581 ? -1.545 0.161 -14.980 1.00 92.94 581 ASN A CA 1
ATOM 4503 C C . ASN A 1 581 ? -0.400 1.107 -14.604 1.00 92.94 581 ASN A C 1
ATOM 4505 O O . ASN A 1 581 ? 0.737 0.673 -14.425 1.00 92.94 581 ASN A O 1
ATOM 4509 N N . VAL A 1 582 ? -0.727 2.389 -14.429 1.00 92.12 582 VAL A N 1
ATOM 4510 C CA . VAL A 1 582 ? 0.251 3.441 -14.114 1.00 92.12 582 VAL A CA 1
ATOM 4511 C C . VAL A 1 582 ? 1.008 3.188 -12.808 1.00 92.12 582 VAL A C 1
ATOM 4513 O O . VAL A 1 582 ? 2.202 3.445 -12.745 1.00 92.12 582 VAL A O 1
ATOM 4516 N N . SER A 1 583 ? 0.361 2.624 -11.782 1.00 91.44 583 SER A N 1
ATOM 4517 C CA . SER A 1 583 ? 1.019 2.360 -10.496 1.00 91.44 583 SER A CA 1
ATOM 4518 C C . SER A 1 583 ? 2.068 1.254 -10.605 1.00 91.44 583 SER A C 1
ATOM 4520 O O . SER A 1 583 ? 3.161 1.405 -10.070 1.00 91.44 583 SER A O 1
ATOM 4522 N N . LEU A 1 584 ? 1.772 0.176 -11.341 1.00 94.56 584 LEU A N 1
ATOM 4523 C CA . LEU A 1 584 ? 2.764 -0.865 -11.630 1.00 94.56 584 LEU A CA 1
ATOM 4524 C C . LEU A 1 584 ? 3.899 -0.336 -12.513 1.00 94.56 584 LEU A C 1
ATOM 4526 O O . LEU A 1 584 ? 5.049 -0.720 -12.315 1.00 94.56 584 LEU A O 1
ATOM 4530 N N . ALA A 1 585 ? 3.591 0.543 -13.471 1.00 96.56 585 ALA A N 1
ATOM 4531 C CA . ALA A 1 585 ? 4.604 1.173 -14.310 1.00 96.56 585 ALA A CA 1
ATOM 4532 C C . ALA A 1 585 ? 5.536 2.084 -13.495 1.00 96.56 585 ALA A C 1
ATOM 4534 O O . ALA A 1 585 ? 6.747 2.019 -13.682 1.00 96.56 585 ALA A O 1
ATOM 4535 N N . GLU A 1 586 ? 4.998 2.894 -12.576 1.00 96.12 586 GLU A N 1
ATOM 4536 C CA . GLU A 1 586 ? 5.776 3.764 -11.681 1.00 96.12 586 GLU A CA 1
ATOM 4537 C C . GLU A 1 586 ? 6.713 2.938 -10.789 1.00 96.12 586 GLU A C 1
ATOM 4539 O O . GLU A 1 586 ? 7.911 3.218 -10.741 1.00 96.12 586 GLU A O 1
ATOM 4544 N N . GLU A 1 587 ? 6.198 1.872 -10.165 1.00 96.12 587 GLU A N 1
ATOM 4545 C CA . GLU A 1 587 ? 6.981 0.943 -9.336 1.00 96.12 587 GLU A CA 1
ATOM 4546 C C . GLU A 1 587 ? 8.081 0.250 -10.162 1.00 96.12 587 GLU A C 1
ATOM 4548 O O . GLU A 1 587 ? 9.247 0.212 -9.769 1.00 96.12 587 GLU A O 1
ATOM 4553 N N . CYS A 1 588 ? 7.753 -0.219 -11.370 1.00 98.44 588 CYS A N 1
ATOM 4554 C CA . CYS A 1 588 ? 8.729 -0.818 -12.280 1.00 98.44 588 CYS A CA 1
ATOM 4555 C C . CYS A 1 588 ? 9.807 0.171 -12.741 1.00 98.44 588 CYS A C 1
ATOM 4557 O O . CYS A 1 588 ? 10.960 -0.240 -12.909 1.00 98.44 588 CYS A O 1
ATOM 4559 N N . ALA A 1 589 ? 9.457 1.442 -12.958 1.00 97.38 589 ALA A N 1
ATOM 4560 C CA . ALA A 1 589 ? 10.399 2.484 -13.356 1.00 97.38 589 ALA A CA 1
ATOM 4561 C C . ALA A 1 589 ? 11.347 2.844 -12.206 1.00 97.38 589 ALA A C 1
ATOM 4563 O O . ALA A 1 589 ? 12.551 2.994 -12.419 1.00 97.38 589 ALA A O 1
ATOM 4564 N N . GLU A 1 590 ? 10.822 2.916 -10.982 1.00 95.81 590 GLU A N 1
ATOM 4565 C CA . GLU A 1 590 ? 11.613 3.100 -9.766 1.00 95.81 590 GLU A CA 1
ATOM 4566 C C . GLU A 1 590 ? 12.591 1.931 -9.573 1.00 95.81 590 GLU A C 1
ATOM 4568 O O . GLU A 1 590 ? 13.785 2.149 -9.366 1.00 95.81 590 GLU A O 1
ATOM 4573 N N . TYR A 1 591 ? 12.130 0.687 -9.739 1.00 97.06 591 TYR A N 1
ATOM 4574 C CA . TYR A 1 591 ? 12.989 -0.498 -9.658 1.00 97.06 591 TYR A CA 1
ATOM 4575 C C . TYR A 1 591 ? 14.094 -0.496 -10.713 1.00 97.06 591 TYR A C 1
ATOM 4577 O O . TYR A 1 591 ? 15.246 -0.781 -10.388 1.00 97.06 591 TYR A O 1
ATOM 4585 N N . ALA A 1 592 ? 13.770 -0.152 -11.963 1.00 95.94 592 ALA A N 1
ATOM 4586 C CA . ALA A 1 592 ? 14.753 -0.066 -13.039 1.00 95.94 592 ALA A CA 1
ATOM 4587 C C . ALA A 1 592 ? 15.806 1.024 -12.766 1.00 95.94 592 ALA A C 1
ATOM 4589 O O . ALA A 1 592 ? 17.000 0.787 -12.960 1.00 95.94 592 ALA A O 1
ATOM 4590 N N . MET A 1 593 ? 15.387 2.185 -12.253 1.00 92.69 593 MET A N 1
ATOM 4591 C CA . MET A 1 593 ? 16.284 3.272 -11.850 1.00 92.69 593 MET A CA 1
ATOM 4592 C C . MET A 1 593 ? 17.212 2.850 -10.704 1.00 92.69 593 MET A C 1
ATOM 4594 O O . MET A 1 593 ? 18.422 3.056 -10.786 1.00 92.69 593 MET A O 1
ATOM 4598 N N . LEU A 1 594 ? 16.672 2.224 -9.654 1.00 92.12 594 LEU A N 1
ATOM 4599 C CA . LEU A 1 594 ? 17.457 1.755 -8.508 1.00 92.12 594 LEU A CA 1
ATOM 4600 C C . LEU A 1 594 ? 18.404 0.610 -8.870 1.00 92.12 594 LEU A C 1
ATOM 4602 O O . LEU A 1 594 ? 19.486 0.514 -8.293 1.00 92.12 594 LEU A O 1
ATOM 4606 N N . ALA A 1 595 ? 18.016 -0.247 -9.817 1.00 90.50 595 ALA A N 1
ATOM 4607 C CA . ALA A 1 595 ? 18.892 -1.286 -10.341 1.00 90.50 595 ALA A CA 1
ATOM 4608 C C . ALA A 1 595 ? 20.119 -0.682 -11.032 1.00 90.50 595 ALA A C 1
ATOM 4610 O O . ALA A 1 595 ? 21.214 -1.216 -10.861 1.00 90.50 595 ALA A O 1
ATOM 4611 N N . TYR A 1 596 ? 19.912 0.382 -11.818 1.00 85.31 596 TYR A N 1
ATOM 4612 C CA . TYR A 1 596 ? 20.915 0.998 -12.687 1.00 85.31 596 TYR A CA 1
ATOM 4613 C C . TYR A 1 596 ? 21.855 1.967 -11.954 1.00 85.31 596 TYR A C 1
ATOM 4615 O O . TYR A 1 596 ? 23.070 1.820 -12.067 1.00 85.31 596 TYR A O 1
ATOM 4623 N N . ASP A 1 597 ? 21.315 2.916 -11.182 1.00 75.62 597 ASP A N 1
ATOM 4624 C CA . ASP A 1 597 ? 22.085 4.041 -10.622 1.00 75.62 597 ASP A CA 1
ATOM 4625 C C . ASP A 1 597 ? 22.242 4.017 -9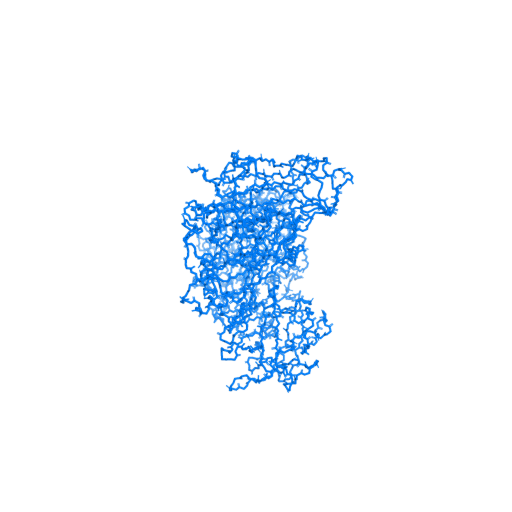.086 1.00 75.62 597 ASP A C 1
ATOM 4627 O O . ASP A 1 597 ? 22.872 4.915 -8.533 1.00 75.62 597 ASP A O 1
ATOM 4631 N N . GLU A 1 598 ? 21.668 3.033 -8.375 1.00 76.31 598 GLU A N 1
ATOM 4632 C CA . GLU A 1 598 ? 21.684 2.953 -6.896 1.00 76.31 598 GLU A CA 1
ATOM 4633 C C . GLU A 1 598 ? 21.314 4.271 -6.181 1.00 76.31 598 GLU A C 1
ATOM 4635 O O . GLU A 1 598 ? 21.883 4.633 -5.150 1.00 76.31 598 GLU A O 1
ATOM 4640 N N . MET A 1 599 ? 20.331 4.993 -6.725 1.00 74.69 599 MET A N 1
ATOM 4641 C CA . MET A 1 599 ? 19.866 6.272 -6.180 1.00 74.69 599 MET A CA 1
ATOM 4642 C C . MET A 1 599 ? 19.481 6.150 -4.694 1.00 74.69 599 MET A C 1
ATOM 4644 O O . MET A 1 599 ? 18.750 5.240 -4.303 1.00 74.69 599 MET A O 1
ATOM 4648 N N . GLU A 1 600 ? 19.940 7.086 -3.863 1.00 69.44 600 GLU A N 1
ATOM 4649 C CA . GLU A 1 600 ? 19.665 7.103 -2.424 1.00 69.44 600 GLU A CA 1
ATOM 4650 C C . GLU A 1 600 ? 18.478 8.014 -2.108 1.00 69.44 600 GLU A C 1
ATOM 4652 O O . GLU A 1 600 ? 18.352 9.112 -2.653 1.00 69.44 600 GLU A O 1
ATOM 4657 N N . LEU A 1 601 ? 17.593 7.570 -1.213 1.00 67.38 601 LEU A N 1
ATOM 4658 C CA . LEU A 1 601 ? 16.459 8.374 -0.767 1.00 67.38 601 LEU A CA 1
ATOM 4659 C C . LEU A 1 601 ? 16.896 9.316 0.368 1.00 67.38 601 LEU A C 1
ATOM 4661 O O . LEU A 1 601 ? 17.265 8.872 1.453 1.00 67.38 601 LEU A O 1
ATOM 4665 N N . SER A 1 602 ? 16.820 10.627 0.138 1.00 53.03 602 SER A N 1
ATOM 4666 C CA . SER A 1 602 ? 17.174 11.674 1.100 1.00 53.03 602 SER A CA 1
ATOM 4667 C C . SER A 1 602 ? 16.124 12.786 1.093 1.00 53.03 602 SER A C 1
ATOM 4669 O O . SER A 1 602 ? 15.816 13.368 0.056 1.00 53.03 602 SER A O 1
ATOM 4671 N N . GLY A 1 603 ? 15.524 13.071 2.253 1.00 44.09 603 GLY A N 1
ATOM 4672 C CA . GLY A 1 603 ? 14.514 14.131 2.380 1.00 44.09 603 GLY A CA 1
ATOM 4673 C C . GLY A 1 603 ? 13.243 13.908 1.546 1.00 44.09 603 GLY A C 1
ATOM 4674 O O . GLY A 1 603 ? 12.657 14.878 1.079 1.00 44.09 603 GLY A O 1
ATOM 4675 N N . GLY A 1 604 ? 12.836 12.648 1.333 1.00 57.19 604 GLY A N 1
ATOM 4676 C CA . GLY A 1 604 ? 11.654 12.285 0.529 1.00 57.19 604 GLY A CA 1
ATOM 4677 C C . GLY A 1 604 ? 11.909 12.207 -0.979 1.00 57.19 604 GLY A C 1
ATOM 4678 O O . GLY A 1 604 ? 10.974 12.057 -1.762 1.00 57.19 604 GLY A O 1
ATOM 4679 N N . TYR A 1 605 ? 13.172 12.297 -1.386 1.00 56.16 605 TYR A N 1
ATOM 4680 C CA . TYR A 1 605 ? 13.569 12.454 -2.770 1.00 56.16 605 TYR A CA 1
ATOM 4681 C C . TYR A 1 605 ? 14.806 11.622 -3.096 1.00 56.16 605 TYR A C 1
ATOM 4683 O O . TYR A 1 605 ? 15.706 11.495 -2.273 1.00 56.16 605 TYR A O 1
ATOM 4691 N N . TYR A 1 606 ? 14.876 11.084 -4.311 1.00 69.12 606 TYR A N 1
ATOM 4692 C CA . TYR A 1 606 ? 16.071 10.386 -4.771 1.00 69.12 606 TYR A CA 1
ATOM 4693 C C . TYR A 1 606 ? 17.169 11.371 -5.178 1.00 69.12 606 TYR A C 1
ATOM 4695 O O . TYR A 1 606 ? 16.894 12.382 -5.841 1.00 69.12 606 TYR A O 1
ATOM 4703 N N . VAL A 1 607 ? 18.394 11.052 -4.768 1.00 64.25 607 VAL A N 1
ATOM 4704 C CA . VAL A 1 607 ? 19.649 11.714 -5.131 1.00 64.25 607 VAL A CA 1
ATOM 4705 C C . VAL A 1 607 ? 20.658 10.667 -5.603 1.00 64.25 607 VAL A C 1
ATOM 4707 O O . VAL A 1 607 ? 20.531 9.487 -5.278 1.00 64.25 607 VAL A O 1
ATOM 4710 N N . GLN A 1 608 ? 21.656 11.089 -6.379 1.00 64.06 608 GLN A N 1
ATOM 4711 C CA . GLN A 1 608 ? 22.687 10.182 -6.877 1.00 64.06 608 GLN A CA 1
ATOM 4712 C C . GLN A 1 608 ? 23.462 9.547 -5.712 1.00 64.06 608 GLN A C 1
ATOM 4714 O O . GLN A 1 608 ? 23.965 10.259 -4.843 1.00 64.06 608 GLN A O 1
ATOM 4719 N N . GLY A 1 609 ? 23.520 8.214 -5.698 1.00 60.75 609 GLY A N 1
ATOM 4720 C CA . GLY A 1 609 ? 24.287 7.424 -4.737 1.00 60.75 609 GLY A CA 1
ATOM 4721 C C . GLY A 1 609 ? 25.662 7.023 -5.264 1.00 60.75 609 GLY A C 1
ATOM 4722 O O . GLY A 1 609 ? 25.936 7.111 -6.463 1.00 60.75 609 GLY A O 1
ATOM 4723 N N . ASP A 1 610 ? 26.520 6.535 -4.368 1.00 60.38 610 ASP A N 1
ATOM 4724 C CA . ASP A 1 610 ? 27.759 5.863 -4.766 1.00 60.38 610 ASP A CA 1
ATOM 4725 C C . ASP A 1 610 ? 27.427 4.503 -5.393 1.00 60.38 610 ASP A C 1
ATOM 4727 O O . ASP A 1 610 ? 26.698 3.708 -4.793 1.00 60.38 610 ASP A O 1
ATOM 4731 N N . ARG A 1 611 ? 28.000 4.200 -6.567 1.00 62.09 611 ARG A N 1
ATOM 4732 C CA . ARG A 1 611 ? 27.901 2.858 -7.162 1.00 62.09 611 ARG A CA 1
ATOM 4733 C C . ARG A 1 611 ? 28.560 1.837 -6.235 1.00 62.09 611 ARG A C 1
ATOM 4735 O O . ARG A 1 611 ? 29.737 1.979 -5.895 1.00 62.09 611 ARG A O 1
ATOM 4742 N N . LYS A 1 612 ? 27.812 0.806 -5.842 1.00 66.69 612 LYS A N 1
ATOM 4743 C CA . LYS A 1 612 ? 28.289 -0.287 -4.986 1.00 66.69 612 LYS A CA 1
ATOM 4744 C C . LYS A 1 612 ? 28.334 -1.583 -5.793 1.00 66.69 612 LYS A C 1
ATOM 4746 O O . LYS A 1 612 ? 27.774 -1.696 -6.877 1.00 66.69 612 LYS A O 1
ATOM 4751 N N . ASP A 1 613 ? 28.982 -2.601 -5.236 1.00 72.81 613 ASP A N 1
ATOM 4752 C CA . ASP A 1 613 ? 29.101 -3.910 -5.894 1.00 72.81 613 ASP A CA 1
ATOM 4753 C C . ASP A 1 613 ? 27.768 -4.690 -5.972 1.00 72.81 613 ASP A C 1
ATOM 4755 O O . ASP A 1 613 ? 27.734 -5.806 -6.496 1.00 72.81 613 ASP A O 1
ATOM 4759 N N . LYS A 1 614 ? 26.692 -4.176 -5.355 1.00 80.06 614 LYS A N 1
ATOM 4760 C CA . LYS A 1 614 ? 25.354 -4.783 -5.281 1.00 80.06 614 LYS A CA 1
ATOM 4761 C C . LYS A 1 614 ? 24.291 -3.701 -5.083 1.00 80.06 614 LYS A C 1
ATOM 4763 O O . LYS A 1 614 ? 24.522 -2.825 -4.257 1.00 80.06 614 LYS A O 1
ATOM 4768 N N . PRO A 1 615 ? 23.074 -3.878 -5.634 1.00 87.69 615 PRO A N 1
ATOM 4769 C CA . PRO A 1 615 ? 22.036 -2.850 -5.670 1.00 87.69 615 PRO A CA 1
ATOM 4770 C C . PRO A 1 615 ? 21.295 -2.719 -4.326 1.00 87.69 615 PRO A C 1
ATOM 4772 O O . PRO A 1 615 ? 20.139 -3.126 -4.185 1.00 87.69 615 PRO A O 1
ATOM 4775 N N . TYR A 1 616 ? 21.952 -2.193 -3.290 1.00 87.31 616 TYR A N 1
ATOM 4776 C CA . TYR A 1 616 ? 21.408 -2.195 -1.924 1.00 87.31 616 TYR A CA 1
ATOM 4777 C C . TYR A 1 616 ? 20.107 -1.402 -1.788 1.00 87.31 616 TYR A C 1
ATOM 4779 O O . TYR A 1 616 ? 19.222 -1.829 -1.043 1.00 87.31 616 TYR A O 1
ATOM 4787 N N . GLN A 1 617 ? 19.974 -0.296 -2.523 1.00 89.25 617 GLN A N 1
ATOM 4788 C CA . GLN A 1 617 ? 18.773 0.541 -2.493 1.00 89.25 617 GLN A CA 1
ATOM 4789 C C . GLN A 1 617 ? 17.571 -0.186 -3.107 1.00 89.25 617 GLN A C 1
ATOM 4791 O O . GLN A 1 617 ? 16.510 -0.243 -2.489 1.00 89.25 617 GLN A O 1
ATOM 4796 N N . LEU A 1 618 ? 17.759 -0.871 -4.242 1.00 92.19 618 LEU A N 1
ATOM 4797 C CA . LEU A 1 618 ? 16.734 -1.746 -4.822 1.00 92.19 618 LEU A CA 1
ATOM 4798 C C . LEU A 1 618 ? 16.342 -2.871 -3.855 1.00 92.19 618 LEU A C 1
ATOM 4800 O O . LEU A 1 618 ? 15.162 -3.152 -3.667 1.00 92.19 618 LEU A O 1
ATOM 4804 N N . LEU A 1 619 ? 17.323 -3.517 -3.216 1.00 92.38 619 LEU A N 1
ATOM 4805 C CA . LEU A 1 619 ? 17.058 -4.583 -2.247 1.00 92.38 619 LEU A CA 1
ATOM 4806 C C . LEU A 1 619 ? 16.306 -4.073 -1.009 1.00 92.38 619 LEU A C 1
ATOM 4808 O O . LEU A 1 619 ? 15.521 -4.830 -0.441 1.00 92.38 619 LEU A O 1
ATOM 4812 N N . SER A 1 620 ? 16.553 -2.837 -0.559 1.00 90.12 620 SER A N 1
ATOM 4813 C CA . SER A 1 620 ? 15.771 -2.208 0.517 1.00 90.12 620 SER A CA 1
ATOM 4814 C C . SER A 1 620 ? 14.345 -1.954 0.056 1.00 90.12 620 SER A C 1
ATOM 4816 O O . SER A 1 620 ? 13.409 -2.447 0.681 1.00 90.12 620 SER A O 1
ATOM 4818 N N . LYS A 1 621 ? 14.195 -1.299 -1.098 1.00 92.56 621 LYS A N 1
ATOM 4819 C CA . LYS A 1 621 ? 12.899 -0.940 -1.665 1.00 92.56 621 LYS A CA 1
ATOM 4820 C C . LYS A 1 621 ? 12.003 -2.159 -1.890 1.00 92.56 621 LYS A C 1
ATOM 4822 O O . LYS A 1 621 ? 10.865 -2.180 -1.440 1.00 92.56 621 LYS A O 1
ATOM 4827 N N . LEU A 1 622 ? 12.541 -3.235 -2.465 1.00 94.19 622 LEU A N 1
ATOM 4828 C CA . LEU A 1 622 ? 11.809 -4.493 -2.633 1.00 94.19 622 LEU A CA 1
ATOM 4829 C C . LEU A 1 622 ? 11.326 -5.068 -1.288 1.00 94.19 622 LEU A C 1
ATOM 4831 O O . LEU A 1 622 ? 10.216 -5.586 -1.211 1.00 94.19 622 LEU A O 1
ATOM 4835 N N . ARG A 1 623 ? 12.122 -4.975 -0.212 1.00 90.56 623 ARG A N 1
ATOM 4836 C CA . ARG A 1 623 ? 11.697 -5.432 1.128 1.00 90.56 623 ARG A CA 1
ATOM 4837 C C . ARG A 1 623 ? 10.611 -4.543 1.720 1.00 90.56 623 ARG A C 1
ATOM 4839 O O . ARG A 1 623 ? 9.704 -5.069 2.362 1.00 90.56 623 ARG A O 1
ATOM 4846 N N . GLU A 1 624 ? 10.710 -3.234 1.514 1.00 88.31 624 GLU A N 1
ATOM 4847 C CA . GLU A 1 624 ? 9.687 -2.260 1.911 1.00 88.31 624 GLU A CA 1
ATOM 4848 C C . GLU A 1 624 ? 8.357 -2.539 1.197 1.00 88.31 624 GLU A C 1
ATOM 4850 O O . GLU A 1 624 ? 7.310 -2.534 1.840 1.00 88.31 624 GLU A O 1
ATOM 4855 N N . ASP A 1 625 ? 8.411 -2.939 -0.075 1.00 88.44 625 ASP A N 1
ATOM 4856 C CA . ASP A 1 625 ? 7.247 -3.339 -0.882 1.00 88.44 625 ASP A CA 1
ATOM 4857 C C . ASP A 1 625 ? 6.766 -4.780 -0.602 1.00 88.44 625 ASP A C 1
ATOM 4859 O O . ASP A 1 625 ? 5.947 -5.354 -1.332 1.00 88.44 625 ASP A O 1
ATOM 4863 N N . GLY A 1 626 ? 7.279 -5.394 0.470 1.00 87.31 626 GLY A N 1
ATOM 4864 C CA . GLY A 1 626 ? 6.853 -6.699 0.972 1.00 87.31 626 GLY A CA 1
ATOM 4865 C C . GLY A 1 626 ? 7.479 -7.902 0.263 1.00 87.31 626 GLY A C 1
ATOM 4866 O O . GLY A 1 626 ? 7.111 -9.045 0.560 1.00 87.31 626 GLY A O 1
ATOM 4867 N N . PHE A 1 627 ? 8.435 -7.696 -0.647 1.00 92.25 627 PHE A N 1
ATOM 4868 C CA . PHE A 1 627 ? 9.171 -8.794 -1.263 1.00 92.25 627 PHE A CA 1
ATOM 4869 C C . PHE A 1 627 ? 10.206 -9.401 -0.316 1.00 92.25 627 PHE A C 1
ATOM 4871 O O . PHE A 1 627 ? 10.960 -8.750 0.403 1.00 92.25 627 PHE A O 1
ATOM 4878 N N . THR A 1 628 ? 10.295 -10.722 -0.380 1.00 91.19 628 THR A N 1
ATOM 4879 C CA . THR A 1 628 ? 11.352 -11.502 0.246 1.00 91.19 628 THR A CA 1
ATOM 4880 C C . THR A 1 628 ? 12.532 -11.596 -0.706 1.00 91.19 628 THR A C 1
ATOM 4882 O O . THR A 1 628 ? 12.465 -12.293 -1.723 1.00 91.19 628 THR A O 1
ATOM 4885 N N . VAL A 1 629 ? 13.618 -10.910 -0.348 1.00 92.56 629 VAL A N 1
ATOM 4886 C CA . VAL A 1 629 ? 14.849 -10.842 -1.142 1.00 92.56 629 VAL A CA 1
ATOM 4887 C C . VAL A 1 629 ? 16.098 -10.771 -0.256 1.00 92.56 629 VAL A C 1
ATOM 4889 O O . VAL A 1 629 ? 16.147 -10.075 0.768 1.00 92.56 629 VAL A O 1
ATOM 4892 N N . SER A 1 630 ? 17.131 -11.507 -0.651 1.00 88.62 630 SER A N 1
ATOM 4893 C CA . SER A 1 630 ? 18.447 -11.556 -0.016 1.00 88.62 630 SER A CA 1
ATOM 4894 C C . SER A 1 630 ? 19.528 -10.978 -0.930 1.00 88.62 630 SER A C 1
ATOM 4896 O O . SER A 1 630 ? 19.347 -10.849 -2.135 1.00 88.62 630 SER A O 1
ATOM 4898 N N . ASN A 1 631 ? 20.701 -10.680 -0.371 1.00 86.31 631 ASN A N 1
ATOM 4899 C CA . ASN A 1 631 ? 21.821 -10.146 -1.155 1.00 86.31 631 ASN A CA 1
ATOM 4900 C C . ASN A 1 631 ? 22.384 -11.153 -2.176 1.00 86.31 631 ASN A C 1
ATOM 4902 O O . ASN A 1 631 ? 23.158 -10.754 -3.041 1.00 86.31 631 ASN A O 1
ATOM 4906 N N . ASN A 1 632 ? 22.061 -12.444 -2.055 1.00 86.75 632 ASN A N 1
ATOM 4907 C CA . ASN A 1 632 ? 22.472 -13.481 -3.008 1.00 86.75 632 ASN A CA 1
ATOM 4908 C C . ASN A 1 632 ? 21.487 -13.629 -4.171 1.00 86.75 632 ASN A C 1
ATOM 4910 O O . ASN A 1 632 ? 21.811 -14.303 -5.139 1.00 86.75 632 ASN A O 1
ATOM 4914 N N . ASP A 1 633 ? 20.307 -13.013 -4.071 1.00 90.75 633 ASP A N 1
ATOM 4915 C CA . ASP A 1 633 ? 19.342 -12.981 -5.168 1.00 90.75 633 ASP A CA 1
ATOM 4916 C C . ASP A 1 633 ? 19.653 -11.843 -6.168 1.00 90.75 633 ASP A C 1
ATOM 4918 O O . ASP A 1 633 ? 18.973 -11.721 -7.183 1.00 90.75 633 ASP A O 1
ATOM 4922 N N . ALA A 1 634 ? 20.681 -11.026 -5.888 1.00 90.56 634 ALA A N 1
ATOM 4923 C CA . ALA A 1 634 ? 21.316 -10.118 -6.841 1.00 90.56 634 ALA A CA 1
ATOM 4924 C C . ALA A 1 634 ? 22.490 -10.835 -7.524 1.00 90.56 634 ALA A C 1
ATOM 4926 O O . ALA A 1 634 ? 23.457 -11.223 -6.857 1.00 90.56 634 ALA A O 1
ATOM 4927 N N . VAL A 1 635 ? 22.398 -11.009 -8.840 1.00 89.31 635 VAL A N 1
ATOM 4928 C CA . VAL A 1 635 ? 23.299 -11.853 -9.636 1.00 89.31 635 VAL A CA 1
ATOM 4929 C C . VAL A 1 635 ? 24.055 -10.998 -10.657 1.00 89.31 635 VAL A C 1
ATOM 4931 O O . VAL A 1 635 ? 23.541 -9.985 -11.125 1.00 89.31 635 VAL A O 1
ATOM 4934 N N . ASN A 1 636 ? 25.292 -11.395 -10.973 1.00 84.38 636 ASN A N 1
ATOM 4935 C CA . ASN A 1 636 ? 26.161 -10.818 -12.011 1.00 84.38 636 ASN A CA 1
ATOM 4936 C C . ASN A 1 636 ? 26.654 -9.366 -11.843 1.00 84.38 636 ASN A C 1
ATOM 4938 O O . ASN A 1 636 ? 27.434 -8.922 -12.675 1.00 84.38 636 ASN A O 1
ATOM 4942 N N . TYR A 1 637 ? 26.362 -8.676 -10.737 1.00 77.94 637 TYR A N 1
ATOM 4943 C CA . TYR A 1 637 ? 26.828 -7.293 -10.489 1.00 77.94 637 TYR A CA 1
ATOM 4944 C C . TYR A 1 637 ? 28.361 -7.095 -10.423 1.00 77.94 637 TYR A C 1
ATOM 4946 O O . TYR A 1 637 ? 28.834 -5.965 -10.411 1.00 77.94 637 TYR A O 1
ATOM 4954 N N . GLN A 1 638 ? 29.150 -8.175 -10.393 1.00 72.56 638 GLN A N 1
ATOM 4955 C CA . GLN A 1 638 ? 30.624 -8.144 -10.436 1.00 72.56 638 GLN A CA 1
ATOM 4956 C C . GLN A 1 638 ? 31.198 -8.813 -11.701 1.00 72.56 638 GLN A C 1
ATOM 4958 O O . GLN A 1 638 ? 32.388 -9.117 -11.768 1.00 72.56 638 GLN A O 1
ATOM 4963 N N . ASN A 1 639 ? 30.346 -9.125 -12.678 1.00 74.81 639 ASN A N 1
ATOM 4964 C CA . ASN A 1 639 ? 30.730 -9.805 -13.907 1.00 74.81 639 ASN A CA 1
ATOM 4965 C C . ASN A 1 639 ? 31.179 -8.790 -14.972 1.00 74.81 639 ASN A C 1
ATOM 4967 O O . ASN A 1 639 ? 30.671 -7.677 -15.034 1.00 74.81 639 ASN A O 1
ATOM 4971 N N . ASN A 1 640 ? 32.116 -9.190 -15.829 1.00 71.00 640 ASN A N 1
ATOM 4972 C CA . ASN A 1 640 ? 32.648 -8.389 -16.930 1.00 71.00 640 ASN A CA 1
ATOM 4973 C C . ASN A 1 640 ? 32.418 -9.064 -18.294 1.00 71.00 640 ASN A C 1
ATOM 4975 O O . ASN A 1 640 ? 33.283 -9.023 -19.165 1.00 71.00 640 ASN A O 1
ATOM 4979 N N . LYS A 1 641 ? 31.278 -9.738 -18.465 1.00 81.25 641 LYS A N 1
ATOM 4980 C CA . LYS A 1 641 ? 30.880 -10.351 -19.738 1.00 81.25 641 LYS A CA 1
ATOM 4981 C C . LYS A 1 641 ? 29.942 -9.419 -20.491 1.00 81.25 641 LYS A C 1
ATOM 4983 O O . LYS A 1 641 ? 28.900 -9.036 -19.973 1.00 81.25 641 LYS A O 1
ATOM 4988 N N . ASP A 1 642 ? 30.288 -9.128 -21.733 1.00 78.62 642 ASP A N 1
ATOM 4989 C CA . ASP A 1 642 ? 29.527 -8.284 -22.660 1.00 78.62 642 ASP A CA 1
ATOM 4990 C C . ASP A 1 642 ? 28.206 -8.913 -23.152 1.00 78.62 642 ASP A C 1
ATOM 4992 O O . ASP A 1 642 ? 27.339 -8.208 -23.662 1.00 78.62 642 ASP A O 1
ATOM 4996 N N . TYR A 1 643 ? 28.017 -10.225 -22.981 1.00 81.25 643 TYR A N 1
ATOM 4997 C CA . TYR A 1 643 ? 26.806 -10.972 -23.356 1.00 81.25 643 TYR A CA 1
ATOM 4998 C C . TYR A 1 643 ? 25.874 -11.320 -22.183 1.00 81.25 643 TYR A C 1
ATOM 5000 O O . TYR A 1 643 ? 24.912 -12.066 -22.367 1.00 81.25 643 TYR A O 1
ATOM 5008 N N . ASP A 1 644 ? 26.147 -10.815 -20.977 1.00 84.62 644 ASP A N 1
ATOM 5009 C CA . ASP A 1 644 ? 25.376 -11.126 -19.764 1.00 84.62 644 ASP A CA 1
ATOM 5010 C C . ASP A 1 644 ? 24.604 -9.900 -19.243 1.00 84.62 644 ASP A C 1
ATOM 5012 O O . ASP A 1 644 ? 24.719 -8.801 -19.788 1.00 84.62 644 ASP A O 1
ATOM 5016 N N . VAL A 1 645 ? 23.778 -10.080 -18.215 1.00 90.19 645 VAL A N 1
ATOM 5017 C CA . VAL A 1 645 ? 23.122 -8.982 -17.496 1.00 90.19 645 VAL A CA 1
ATOM 5018 C C . VAL A 1 645 ? 23.175 -9.189 -15.993 1.00 90.19 645 VAL A C 1
ATOM 5020 O O . VAL A 1 645 ? 23.156 -10.315 -15.492 1.00 90.19 645 VAL A O 1
ATOM 5023 N N . SER A 1 646 ? 23.172 -8.070 -15.275 1.00 92.38 646 SER A N 1
ATOM 5024 C CA . SER A 1 646 ? 22.926 -8.033 -13.835 1.00 92.38 646 SER A CA 1
ATOM 5025 C C . SER A 1 646 ? 21.432 -7.936 -13.548 1.00 92.38 646 SER A C 1
ATOM 5027 O O . SER A 1 646 ? 20.707 -7.207 -14.228 1.00 92.38 646 SER A O 1
ATOM 5029 N N . TYR A 1 647 ? 20.952 -8.661 -12.542 1.00 94.88 647 TYR A N 1
ATOM 5030 C CA . TYR A 1 647 ? 19.528 -8.683 -12.209 1.00 94.88 647 TYR A CA 1
ATOM 5031 C C . TYR A 1 647 ? 19.276 -9.065 -10.748 1.00 94.88 647 TYR A C 1
ATOM 5033 O O . TYR A 1 647 ? 20.148 -9.604 -10.060 1.00 94.88 647 TYR A O 1
ATOM 5041 N N . VAL A 1 648 ? 18.058 -8.789 -10.281 1.00 97.31 648 VAL A N 1
ATOM 5042 C CA . VAL A 1 648 ? 17.548 -9.181 -8.963 1.00 97.31 648 VAL A CA 1
ATOM 5043 C C . VAL A 1 648 ? 16.266 -9.992 -9.119 1.00 97.31 648 VAL A C 1
ATOM 5045 O O . VAL A 1 648 ? 15.346 -9.578 -9.828 1.00 97.31 648 VAL A O 1
ATOM 5048 N N . LEU A 1 649 ? 16.195 -11.127 -8.416 1.00 97.69 649 LEU A N 1
ATOM 5049 C CA . LEU A 1 649 ? 14.985 -11.944 -8.292 1.00 97.69 649 LEU A CA 1
ATOM 5050 C C . LEU A 1 649 ? 14.384 -11.811 -6.891 1.00 97.69 649 LEU A C 1
ATOM 5052 O O . LEU A 1 649 ? 15.020 -12.124 -5.885 1.00 97.69 649 LEU A O 1
ATOM 5056 N N . ALA A 1 650 ? 13.125 -11.400 -6.806 1.00 96.94 650 ALA A N 1
ATOM 5057 C CA . ALA A 1 650 ? 12.430 -11.239 -5.532 1.00 96.94 650 ALA A CA 1
ATOM 5058 C C . ALA A 1 650 ? 11.028 -11.845 -5.593 1.00 96.94 650 ALA A C 1
ATOM 5060 O O . ALA A 1 650 ? 10.451 -11.968 -6.670 1.00 96.94 650 ALA A O 1
ATOM 5061 N N . ARG A 1 651 ? 10.456 -12.236 -4.445 1.00 95.12 651 ARG A N 1
ATOM 5062 C CA . ARG A 1 651 ? 9.096 -12.805 -4.416 1.00 95.12 651 ARG A CA 1
ATOM 5063 C C . ARG A 1 651 ? 8.227 -12.286 -3.281 1.00 95.12 651 ARG A C 1
ATOM 5065 O O . ARG A 1 651 ? 8.732 -12.103 -2.177 1.00 95.12 651 ARG A O 1
ATOM 5072 N N . LYS A 1 652 ? 6.921 -12.158 -3.509 1.00 92.56 652 LYS A N 1
ATOM 5073 C CA . LYS A 1 652 ? 5.923 -11.940 -2.450 1.00 92.56 652 LYS A CA 1
ATOM 5074 C C . LYS A 1 652 ? 4.679 -12.796 -2.652 1.00 92.56 652 LYS A C 1
ATOM 5076 O O . LYS A 1 652 ? 4.337 -13.170 -3.773 1.00 92.56 652 LYS A O 1
ATOM 5081 N N . SER A 1 653 ? 4.018 -13.138 -1.550 1.00 91.69 653 SER A N 1
ATOM 5082 C CA . SER A 1 653 ? 2.736 -13.844 -1.583 1.00 91.69 653 SER A CA 1
ATOM 5083 C C . SER A 1 653 ? 1.604 -12.841 -1.790 1.00 91.69 653 SER A C 1
ATOM 5085 O O . SER A 1 653 ? 1.528 -11.855 -1.060 1.00 91.69 653 SER A O 1
ATOM 5087 N N . VAL A 1 654 ? 0.723 -13.110 -2.751 1.00 92.31 654 VAL A N 1
ATOM 5088 C CA . VAL A 1 654 ? -0.390 -12.227 -3.130 1.00 92.31 654 VAL A CA 1
ATOM 5089 C C . VAL A 1 654 ? -1.682 -13.015 -3.316 1.00 92.31 654 VAL A C 1
ATOM 5091 O O . VAL A 1 654 ? -1.665 -14.212 -3.608 1.00 92.31 654 VAL A O 1
ATOM 5094 N N . LEU A 1 655 ? -2.817 -12.340 -3.165 1.00 87.69 655 LEU A N 1
ATOM 5095 C CA . LEU A 1 655 ? -4.130 -12.868 -3.510 1.00 87.69 655 LEU A CA 1
ATOM 5096 C C . LEU A 1 655 ? -4.502 -12.487 -4.938 1.00 87.69 655 LEU A C 1
ATOM 5098 O O . LEU A 1 655 ? -4.620 -11.309 -5.258 1.00 87.69 655 LEU A O 1
ATOM 5102 N N . VAL A 1 656 ? -4.761 -13.489 -5.771 1.00 85.88 656 VAL A N 1
ATOM 5103 C CA . VAL A 1 656 ? -5.286 -13.317 -7.129 1.00 85.88 656 VAL A CA 1
ATOM 5104 C C . VAL A 1 656 ? -6.621 -14.030 -7.196 1.00 85.88 656 VAL A C 1
ATOM 5106 O O . VAL A 1 656 ? -6.689 -15.247 -7.020 1.00 85.88 656 VAL A O 1
ATOM 5109 N N . ASN A 1 657 ? -7.703 -13.275 -7.375 1.00 82.12 657 ASN A N 1
ATOM 5110 C CA . ASN A 1 657 ? -9.076 -13.780 -7.309 1.00 82.12 657 ASN A CA 1
ATOM 5111 C C . ASN A 1 657 ? -9.315 -14.647 -6.054 1.00 82.12 657 ASN A C 1
ATOM 5113 O O . ASN A 1 657 ? -9.856 -15.750 -6.129 1.00 82.12 657 ASN A O 1
ATOM 5117 N N . ASN A 1 658 ? -8.856 -14.163 -4.892 1.00 73.56 658 ASN A N 1
ATOM 5118 C CA . ASN A 1 658 ? -8.904 -14.838 -3.583 1.00 73.56 658 ASN A CA 1
ATOM 5119 C C . ASN A 1 658 ? -8.089 -16.141 -3.459 1.00 73.56 658 ASN A C 1
ATOM 5121 O O . ASN A 1 658 ? -8.196 -16.834 -2.444 1.00 73.56 658 ASN A O 1
ATOM 5125 N N . SER A 1 659 ? -7.260 -16.470 -4.450 1.00 84.25 659 SER A N 1
ATOM 5126 C CA . SER A 1 659 ? -6.320 -17.592 -4.394 1.00 84.25 659 SER A CA 1
ATOM 5127 C C . SER A 1 659 ? -4.917 -17.086 -4.088 1.00 84.25 659 SER A C 1
ATOM 5129 O O . SER A 1 659 ? -4.458 -16.119 -4.690 1.00 84.25 659 SER A O 1
ATOM 5131 N N . LEU A 1 660 ? -4.234 -17.732 -3.143 1.00 88.44 660 LEU A N 1
ATOM 5132 C CA . LEU A 1 660 ? -2.861 -17.380 -2.794 1.00 88.44 660 LEU A CA 1
ATOM 5133 C C . LEU A 1 660 ? -1.916 -17.836 -3.912 1.00 88.44 660 LEU A C 1
ATOM 5135 O O . LEU A 1 660 ? -1.862 -19.026 -4.218 1.00 88.44 660 LEU A O 1
ATOM 5139 N N . ARG A 1 661 ? -1.173 -16.897 -4.494 1.00 91.75 661 ARG A N 1
ATOM 5140 C CA . ARG A 1 661 ? -0.145 -17.137 -5.517 1.00 91.75 661 ARG A CA 1
ATOM 5141 C C . ARG A 1 661 ? 1.135 -16.384 -5.159 1.00 91.75 661 ARG A C 1
ATOM 5143 O O . ARG A 1 661 ? 1.173 -15.621 -4.192 1.00 91.75 661 ARG A O 1
ATOM 5150 N N . THR A 1 662 ? 2.196 -16.614 -5.925 1.00 94.69 662 THR A N 1
ATOM 5151 C CA . THR A 1 662 ? 3.485 -15.941 -5.734 1.00 94.69 662 THR A CA 1
ATOM 5152 C C . THR A 1 662 ? 3.746 -14.977 -6.880 1.00 94.69 662 THR A C 1
ATOM 5154 O O . THR A 1 662 ? 3.834 -15.397 -8.029 1.00 94.69 662 THR A O 1
ATOM 5157 N N . LEU A 1 663 ? 3.898 -13.696 -6.552 1.00 97.19 663 LEU A N 1
ATOM 5158 C CA . LEU A 1 663 ? 4.429 -12.689 -7.461 1.00 97.19 663 LEU A CA 1
ATOM 5159 C C . LEU A 1 663 ? 5.957 -12.742 -7.415 1.00 97.19 663 LEU A C 1
ATOM 5161 O O . LEU A 1 663 ? 6.539 -12.714 -6.330 1.00 97.19 663 LEU A O 1
ATOM 5165 N N . VAL A 1 664 ? 6.592 -12.819 -8.578 1.00 98.19 664 VAL A N 1
ATOM 5166 C CA . VAL A 1 664 ? 8.040 -12.856 -8.773 1.00 98.19 664 VAL A CA 1
ATOM 5167 C C . VAL A 1 664 ? 8.446 -11.602 -9.535 1.00 98.19 664 VAL A C 1
ATOM 5169 O O . VAL A 1 664 ? 8.072 -11.435 -10.694 1.00 98.19 664 VAL A O 1
ATOM 5172 N N . ALA A 1 665 ? 9.199 -10.723 -8.881 1.00 98.56 665 ALA A N 1
ATOM 5173 C CA . ALA A 1 665 ? 9.814 -9.575 -9.528 1.00 98.56 665 ALA A CA 1
ATOM 5174 C C . ALA A 1 665 ? 11.137 -9.999 -10.176 1.00 98.56 665 ALA A C 1
ATOM 5176 O O . ALA A 1 665 ? 11.985 -10.613 -9.521 1.00 98.56 665 ALA A O 1
ATOM 5177 N N . VAL A 1 666 ? 11.292 -9.657 -11.452 1.00 98.69 666 VAL A N 1
ATOM 5178 C CA . VAL A 1 666 ? 12.506 -9.831 -12.248 1.00 98.69 666 VAL A CA 1
ATOM 5179 C C . VAL A 1 666 ? 12.958 -8.440 -12.675 1.00 98.69 666 VAL A C 1
ATOM 5181 O O . VAL A 1 666 ? 12.425 -7.868 -13.626 1.00 98.69 666 VAL A O 1
ATOM 5184 N N . VAL A 1 667 ? 13.904 -7.876 -11.926 1.00 98.50 667 VAL A N 1
ATOM 5185 C CA . VAL A 1 667 ? 14.415 -6.520 -12.159 1.00 98.50 667 VAL A CA 1
ATOM 5186 C C . VAL A 1 667 ? 15.783 -6.630 -12.812 1.00 98.50 667 VAL A C 1
ATOM 5188 O O . VAL A 1 667 ? 16.724 -7.122 -12.191 1.00 98.50 667 VAL A O 1
ATOM 5191 N N . ILE A 1 668 ? 15.885 -6.204 -14.068 1.00 97.12 668 ILE A N 1
ATOM 5192 C CA . ILE A 1 668 ? 17.089 -6.355 -14.887 1.00 97.12 668 ILE A CA 1
ATOM 5193 C C . ILE A 1 668 ? 17.763 -4.994 -15.036 1.00 97.12 668 ILE A C 1
ATOM 5195 O O . ILE A 1 668 ? 17.142 -4.011 -15.447 1.00 97.12 668 ILE A O 1
ATOM 5199 N N . ARG A 1 669 ? 19.047 -4.931 -14.696 1.00 92.81 669 ARG A N 1
ATOM 5200 C CA . ARG A 1 669 ? 19.838 -3.706 -14.768 1.00 92.81 669 ARG A CA 1
ATOM 5201 C C . ARG A 1 669 ? 20.109 -3.306 -16.222 1.00 92.81 669 ARG A C 1
ATOM 5203 O O . ARG A 1 669 ? 20.293 -4.164 -17.082 1.00 92.81 669 ARG A O 1
ATOM 5210 N N . GLY A 1 670 ? 20.191 -1.998 -16.470 1.00 87.81 670 GLY A N 1
ATOM 5211 C CA . GLY A 1 670 ? 20.797 -1.445 -17.683 1.00 87.81 670 GLY A CA 1
ATOM 5212 C C . GLY A 1 670 ? 22.312 -1.687 -17.794 1.00 87.81 670 GLY A C 1
ATOM 5213 O O . GLY A 1 670 ? 22.903 -2.432 -17.010 1.00 87.81 670 GLY A O 1
ATOM 5214 N N . THR A 1 671 ? 22.918 -1.051 -18.796 1.00 85.25 671 THR A N 1
ATOM 5215 C CA . THR A 1 671 ? 24.295 -1.287 -19.269 1.00 85.25 671 THR A CA 1
ATOM 5216 C C . THR A 1 671 ? 25.385 -0.763 -18.326 1.00 85.25 671 THR A C 1
ATOM 5218 O O . THR A 1 671 ? 25.311 0.369 -17.861 1.00 85.25 671 THR A O 1
ATOM 5221 N N . ASP A 1 672 ? 26.471 -1.514 -18.144 1.00 79.06 672 ASP A N 1
ATOM 5222 C CA . ASP A 1 672 ? 27.692 -1.021 -17.493 1.00 79.06 672 ASP A CA 1
ATOM 5223 C C . ASP A 1 672 ? 28.962 -1.626 -18.089 1.00 79.06 672 ASP A C 1
ATOM 5225 O O . ASP A 1 672 ? 29.003 -2.801 -18.460 1.00 79.06 672 ASP A O 1
ATOM 5229 N N . GLY A 1 673 ? 30.018 -0.816 -18.153 1.00 79.31 673 GLY A N 1
ATOM 5230 C CA . GLY A 1 673 ? 31.312 -1.228 -18.692 1.00 79.31 673 GLY A CA 1
ATOM 5231 C C . GLY A 1 673 ? 31.202 -1.915 -20.059 1.00 79.31 673 GLY A C 1
ATOM 5232 O O . GLY A 1 673 ? 30.553 -1.412 -20.975 1.00 79.31 673 GLY A O 1
ATOM 5233 N N . VAL A 1 674 ? 31.831 -3.086 -20.185 1.00 79.06 674 VAL A N 1
ATOM 5234 C CA . VAL A 1 674 ? 31.968 -3.842 -21.446 1.00 79.06 674 VAL A CA 1
ATOM 5235 C C . VAL A 1 674 ? 30.643 -4.267 -22.089 1.00 79.06 674 VAL A C 1
ATOM 5237 O O . VAL A 1 674 ? 30.615 -4.562 -23.280 1.00 79.06 674 VAL A O 1
ATOM 5240 N N . GLU A 1 675 ? 29.528 -4.247 -21.352 1.00 84.88 675 GLU A N 1
ATOM 5241 C CA . GLU A 1 675 ? 28.191 -4.510 -21.905 1.00 84.88 675 GLU A CA 1
ATOM 5242 C C . GLU A 1 675 ? 27.825 -3.531 -23.037 1.00 84.88 675 GLU A C 1
ATOM 5244 O O . GLU A 1 675 ? 27.044 -3.880 -23.922 1.00 84.88 675 GLU A O 1
ATOM 5249 N N . TRP A 1 676 ? 28.425 -2.331 -23.061 1.00 84.88 676 TRP A N 1
ATOM 5250 C CA . TRP A 1 676 ? 28.284 -1.373 -24.162 1.00 84.88 676 TRP A CA 1
ATOM 5251 C C . TRP A 1 676 ? 28.717 -1.938 -25.511 1.00 84.88 676 TRP A C 1
ATOM 5253 O O . TRP A 1 676 ? 28.069 -1.662 -26.518 1.00 84.88 676 TRP A O 1
ATOM 5263 N N . GLN A 1 677 ? 29.791 -2.727 -25.538 1.00 88.69 677 GLN A N 1
ATOM 5264 C CA . GLN A 1 677 ? 30.284 -3.343 -26.768 1.00 88.69 677 GLN A CA 1
ATOM 5265 C C . GLN A 1 677 ? 29.323 -4.434 -27.239 1.00 88.69 677 GLN A C 1
ATOM 5267 O O . GLN A 1 677 ? 28.914 -4.434 -28.397 1.00 88.69 677 GLN A O 1
ATOM 5272 N N . GLY A 1 678 ? 28.851 -5.274 -26.315 1.00 89.75 678 GLY A N 1
ATOM 5273 C CA . GLY A 1 678 ? 27.886 -6.329 -26.622 1.00 89.75 678 GLY A CA 1
ATOM 5274 C C . GLY A 1 678 ? 26.540 -5.811 -27.142 1.00 89.75 678 GLY A C 1
ATOM 5275 O O . GLY A 1 678 ? 25.890 -6.479 -27.946 1.00 89.75 678 GLY A O 1
ATOM 5276 N N . ASN A 1 679 ? 26.127 -4.598 -26.757 1.00 91.25 679 ASN A N 1
ATOM 5277 C CA . ASN A 1 679 ? 24.941 -3.943 -27.328 1.00 91.25 679 ASN A CA 1
ATOM 5278 C C . ASN A 1 679 ? 25.082 -3.657 -28.838 1.00 91.25 679 ASN A C 1
ATOM 5280 O O . ASN A 1 679 ? 24.077 -3.435 -29.505 1.00 91.25 679 ASN A O 1
ATOM 5284 N N . MET A 1 680 ? 26.307 -3.662 -29.376 1.00 93.12 680 MET A N 1
ATOM 5285 C CA . MET A 1 680 ? 26.593 -3.457 -30.801 1.00 93.12 680 MET A CA 1
ATOM 5286 C C . MET A 1 680 ? 26.609 -4.776 -31.595 1.00 93.12 680 MET A C 1
ATOM 5288 O O . MET A 1 680 ? 26.594 -4.746 -32.829 1.00 93.12 680 MET A O 1
ATOM 5292 N N . ASP A 1 681 ? 26.598 -5.929 -30.914 1.00 93.94 681 ASP A N 1
ATOM 5293 C CA . ASP A 1 681 ? 26.572 -7.268 -31.514 1.00 93.94 681 ASP A CA 1
ATOM 5294 C C . ASP A 1 681 ? 25.138 -7.697 -31.861 1.00 93.94 681 ASP A C 1
ATOM 5296 O O . ASP A 1 681 ? 24.541 -8.573 -31.222 1.00 93.94 681 ASP A O 1
ATOM 5300 N N . VAL A 1 682 ? 24.573 -7.080 -32.900 1.00 95.19 682 VAL A N 1
ATOM 5301 C CA . VAL A 1 682 ? 23.197 -7.339 -33.355 1.00 95.19 682 VAL A CA 1
ATOM 5302 C C . VAL A 1 682 ? 22.995 -8.807 -33.736 1.00 95.19 682 VAL A C 1
ATOM 5304 O O . VAL A 1 682 ? 22.041 -9.443 -33.285 1.00 95.19 682 VAL A O 1
ATOM 5307 N N . THR A 1 683 ? 23.909 -9.372 -34.526 1.00 94.62 683 THR A N 1
ATOM 5308 C CA . THR A 1 683 ? 23.879 -10.788 -34.947 1.00 94.62 683 THR A CA 1
ATOM 5309 C C . THR A 1 683 ? 25.128 -11.563 -34.530 1.00 94.62 683 THR A C 1
ATOM 5311 O O . THR A 1 683 ? 25.231 -12.752 -34.813 1.00 94.62 683 THR A O 1
ATOM 5314 N N . GLY A 1 684 ? 26.043 -10.914 -33.804 1.00 91.69 684 GLY A N 1
ATOM 5315 C CA . GLY A 1 684 ? 27.278 -11.484 -33.265 1.00 91.69 684 GLY A CA 1
ATOM 5316 C C . GLY A 1 684 ? 28.483 -10.611 -33.604 1.00 91.69 684 GLY A C 1
ATOM 5317 O O . GLY A 1 684 ? 28.327 -9.431 -33.909 1.00 91.69 684 GLY A O 1
ATOM 5318 N N . SER A 1 685 ? 29.674 -11.211 -33.622 1.00 89.44 685 SER A N 1
ATOM 5319 C CA . SER A 1 685 ? 30.909 -10.555 -34.084 1.00 89.44 685 SER A CA 1
ATOM 5320 C C . SER A 1 685 ? 31.026 -10.454 -35.612 1.00 89.44 685 SER A C 1
ATOM 5322 O O . SER A 1 685 ? 32.009 -9.940 -36.141 1.00 89.44 685 SER A O 1
ATOM 5324 N N . SER A 1 686 ? 30.034 -10.982 -36.331 1.00 92.50 686 SER A N 1
ATOM 5325 C CA . SER A 1 686 ? 29.877 -10.893 -37.781 1.00 92.50 686 SER A CA 1
ATOM 5326 C C . SER A 1 686 ? 28.394 -11.028 -38.142 1.00 92.50 686 SER A C 1
ATOM 5328 O O . SER A 1 686 ? 27.572 -11.398 -37.294 1.00 92.50 686 SER A O 1
ATOM 5330 N N . TYR A 1 687 ? 28.047 -10.721 -39.392 1.00 95.00 687 TYR A N 1
ATOM 5331 C CA . TYR A 1 687 ? 26.673 -10.840 -39.866 1.00 95.00 687 TYR A CA 1
ATOM 5332 C C . TYR A 1 687 ? 26.162 -12.288 -39.834 1.00 95.00 687 TYR A C 1
ATOM 5334 O O . TYR A 1 687 ? 26.835 -13.205 -40.304 1.00 95.00 687 TYR A O 1
ATOM 5342 N N . ASP A 1 688 ? 24.928 -12.458 -39.360 1.00 94.81 688 ASP A N 1
ATOM 5343 C CA . ASP A 1 688 ? 24.139 -13.682 -39.489 1.00 94.81 688 ASP A CA 1
ATOM 5344 C C . ASP A 1 688 ? 22.651 -13.326 -39.704 1.00 94.81 688 ASP A C 1
ATOM 5346 O O . ASP A 1 688 ? 22.212 -12.183 -39.568 1.00 94.81 688 ASP A O 1
ATOM 5350 N N . THR A 1 689 ? 21.843 -14.321 -40.037 1.00 92.38 689 THR A N 1
ATOM 5351 C CA . THR A 1 689 ? 20.426 -14.211 -40.395 1.00 92.38 689 THR A CA 1
ATOM 5352 C C . THR A 1 689 ? 19.475 -14.318 -39.202 1.00 92.38 689 THR A C 1
ATOM 5354 O O . THR A 1 689 ? 18.271 -14.473 -39.396 1.00 92.38 689 THR A O 1
ATOM 5357 N N . PHE A 1 690 ? 19.976 -14.204 -37.967 1.00 92.38 690 PHE A N 1
ATOM 5358 C CA . PHE A 1 690 ? 19.131 -14.229 -36.772 1.00 92.38 690 PHE A CA 1
ATOM 5359 C C . PHE A 1 690 ? 18.088 -13.098 -36.781 1.00 92.38 690 PHE A C 1
ATOM 5361 O O . PHE A 1 690 ? 18.366 -11.956 -37.172 1.00 92.38 690 PHE A O 1
ATOM 5368 N N . ASP A 1 691 ? 16.879 -13.431 -36.324 1.00 93.44 691 ASP A N 1
ATOM 5369 C CA . ASP A 1 691 ? 15.797 -12.458 -36.153 1.00 93.44 691 ASP A CA 1
ATOM 5370 C C . ASP A 1 691 ? 15.961 -11.660 -34.860 1.00 93.44 691 ASP A C 1
ATOM 5372 O O . ASP A 1 691 ? 15.812 -10.441 -34.869 1.00 93.44 691 ASP A O 1
ATOM 5376 N N . ASN A 1 692 ? 16.289 -12.332 -33.754 1.00 96.25 692 ASN A N 1
ATOM 5377 C CA . ASN A 1 692 ? 16.519 -11.680 -32.468 1.00 96.25 692 ASN A CA 1
ATOM 5378 C C . ASN A 1 692 ? 17.929 -11.095 -32.393 1.00 96.25 692 ASN A C 1
ATOM 5380 O O . ASN A 1 692 ? 18.881 -11.687 -32.901 1.00 96.25 692 ASN A O 1
ATOM 5384 N N . HIS A 1 693 ? 18.067 -9.981 -31.676 1.00 96.81 693 HIS A N 1
ATOM 5385 C CA . HIS A 1 693 ? 19.366 -9.444 -31.292 1.00 96.81 693 HIS A CA 1
ATOM 5386 C C . HIS A 1 693 ? 20.112 -10.479 -30.438 1.00 96.81 693 HIS A C 1
ATOM 5388 O O . HIS A 1 693 ? 19.683 -10.805 -29.325 1.00 96.81 693 HIS A O 1
ATOM 5394 N N . ILE A 1 694 ? 21.224 -11.016 -30.948 1.00 95.19 694 ILE A N 1
ATOM 5395 C CA . ILE A 1 694 ? 21.815 -12.239 -30.385 1.00 95.19 694 ILE A CA 1
ATOM 5396 C C . ILE A 1 694 ? 22.379 -12.022 -28.980 1.00 95.19 694 ILE A C 1
ATOM 5398 O O . ILE A 1 694 ? 22.235 -12.890 -28.117 1.00 95.19 694 ILE A O 1
ATOM 5402 N N . ASN A 1 695 ? 22.970 -10.851 -28.726 1.00 94.25 695 ASN A N 1
ATOM 5403 C CA . ASN A 1 695 ? 23.551 -10.536 -27.425 1.00 94.25 695 ASN A CA 1
ATOM 5404 C C . ASN A 1 695 ? 22.468 -10.492 -26.323 1.00 94.25 695 ASN A C 1
ATOM 5406 O O . ASN A 1 695 ? 22.576 -11.200 -25.321 1.00 94.25 695 ASN A O 1
ATOM 5410 N N . PHE A 1 696 ? 21.346 -9.801 -26.564 1.00 96.62 696 PHE A N 1
ATOM 5411 C CA . PHE A 1 696 ? 20.203 -9.798 -25.641 1.00 96.62 696 PHE A CA 1
ATOM 5412 C C . PHE A 1 696 ? 19.565 -11.186 -25.493 1.00 96.62 696 PHE A C 1
ATOM 5414 O O . PHE A 1 696 ? 19.234 -11.598 -24.382 1.00 96.62 696 PHE A O 1
ATOM 5421 N N . ALA A 1 697 ? 19.428 -11.950 -26.582 1.00 96.56 697 ALA A N 1
ATOM 5422 C CA . ALA A 1 697 ? 18.894 -13.313 -26.526 1.00 96.56 697 ALA A CA 1
ATOM 5423 C C . ALA A 1 697 ? 19.784 -14.268 -25.703 1.00 96.56 697 ALA A C 1
ATOM 5425 O O . ALA A 1 697 ? 19.272 -15.138 -24.994 1.00 96.56 697 ALA A O 1
ATOM 5426 N N . THR A 1 698 ? 21.105 -14.082 -25.754 1.00 95.00 698 THR A N 1
ATOM 5427 C CA . THR A 1 698 ? 22.077 -14.845 -24.955 1.00 95.00 698 THR A CA 1
ATOM 5428 C C . THR A 1 698 ? 21.917 -14.542 -23.466 1.00 95.00 698 THR A C 1
ATOM 5430 O O . THR A 1 698 ? 21.824 -15.471 -22.660 1.00 95.00 698 THR A O 1
ATOM 5433 N N . ALA A 1 699 ? 21.767 -13.265 -23.106 1.00 94.38 699 ALA A N 1
ATOM 5434 C CA . ALA A 1 699 ? 21.473 -12.850 -21.738 1.00 94.38 699 ALA A CA 1
ATOM 5435 C C . ALA A 1 699 ? 20.144 -13.442 -21.220 1.00 94.38 699 ALA A C 1
ATOM 5437 O O . ALA A 1 699 ? 20.086 -13.956 -20.102 1.00 94.38 699 ALA A O 1
ATOM 5438 N N . VAL A 1 700 ? 19.088 -13.469 -22.048 1.00 97.38 700 VAL A N 1
ATOM 5439 C CA . VAL A 1 700 ? 17.814 -14.133 -21.699 1.00 97.38 700 VAL A CA 1
ATOM 5440 C C . VAL A 1 700 ? 18.010 -15.623 -21.436 1.00 97.38 700 VAL A C 1
ATOM 5442 O O . VAL A 1 700 ? 17.386 -16.166 -20.522 1.00 97.38 700 VAL A O 1
ATOM 5445 N N . ALA A 1 701 ? 18.841 -16.308 -22.226 1.00 95.44 701 ALA A N 1
ATOM 5446 C CA . ALA A 1 701 ? 19.097 -17.733 -22.045 1.00 95.44 701 ALA A CA 1
ATOM 5447 C C . ALA A 1 701 ? 19.755 -18.023 -20.687 1.00 95.44 701 ALA A C 1
ATOM 5449 O O . ALA A 1 701 ? 19.289 -18.924 -19.988 1.00 95.44 701 ALA A O 1
ATOM 5450 N N . ALA A 1 702 ? 20.759 -17.232 -20.294 1.00 92.50 702 ALA A N 1
ATOM 5451 C CA . ALA A 1 702 ? 21.410 -17.342 -18.988 1.00 92.50 702 ALA A CA 1
ATOM 5452 C C . ALA A 1 702 ? 20.432 -17.044 -17.837 1.00 92.50 702 ALA A C 1
ATOM 5454 O O . ALA A 1 702 ? 20.205 -17.902 -16.984 1.00 92.50 702 ALA A O 1
ATOM 5455 N N . LEU A 1 703 ? 19.752 -15.892 -17.882 1.00 96.00 703 LEU A N 1
ATOM 5456 C CA . LEU A 1 703 ? 18.770 -15.490 -16.868 1.00 96.00 703 LEU A CA 1
ATOM 5457 C C . LEU A 1 703 ? 17.624 -16.503 -16.719 1.00 96.00 703 LEU A C 1
ATOM 5459 O O . LEU A 1 703 ? 17.154 -16.751 -15.613 1.00 96.00 703 LEU A O 1
ATOM 5463 N N . SER A 1 704 ? 17.174 -17.124 -17.812 1.00 96.50 704 SER A N 1
ATOM 5464 C CA . SER A 1 704 ? 16.111 -18.137 -17.743 1.00 96.50 704 SER A CA 1
ATOM 5465 C C . SER A 1 704 ? 16.515 -19.345 -16.895 1.00 96.50 704 SER A C 1
ATOM 5467 O O . SER A 1 704 ? 15.698 -19.841 -16.126 1.00 96.50 704 SER A O 1
ATOM 5469 N N . VAL A 1 705 ? 17.764 -19.810 -17.021 1.00 95.31 705 VAL A N 1
ATOM 5470 C CA . VAL A 1 705 ? 18.273 -20.946 -16.234 1.00 95.31 705 VAL A CA 1
ATOM 5471 C C . VAL A 1 705 ? 18.281 -20.595 -14.750 1.00 95.31 705 VAL A C 1
ATOM 5473 O O . VAL A 1 705 ? 17.813 -21.376 -13.921 1.00 95.31 705 VAL A O 1
ATOM 5476 N N . ASP A 1 706 ? 18.760 -19.401 -14.414 1.00 95.00 706 ASP A N 1
ATOM 5477 C CA . ASP A 1 706 ? 18.825 -18.946 -13.030 1.00 95.00 706 ASP A CA 1
ATOM 5478 C C . ASP A 1 706 ? 17.432 -18.702 -12.431 1.00 95.00 706 ASP A C 1
ATOM 5480 O O . ASP A 1 706 ? 17.191 -19.034 -11.266 1.00 95.00 706 ASP A O 1
ATOM 5484 N N . LEU A 1 707 ? 16.483 -18.204 -13.230 1.00 96.62 707 LEU A N 1
ATOM 5485 C CA . LEU A 1 707 ? 15.082 -18.071 -12.834 1.00 96.62 707 LEU A CA 1
ATOM 5486 C C . LEU A 1 707 ? 14.451 -19.442 -12.543 1.00 96.62 707 LEU A C 1
ATOM 5488 O O . LEU A 1 707 ? 13.824 -19.605 -11.497 1.00 96.62 707 LEU A O 1
ATOM 5492 N N . ASP A 1 708 ? 14.664 -20.448 -13.393 1.00 95.69 708 ASP A N 1
ATOM 5493 C CA . ASP A 1 708 ? 14.153 -21.808 -13.170 1.00 95.69 708 ASP A CA 1
ATOM 5494 C C . ASP A 1 708 ? 14.738 -22.438 -11.889 1.00 95.69 708 ASP A C 1
ATOM 5496 O O . ASP A 1 708 ? 14.020 -23.067 -11.097 1.00 95.69 708 ASP A O 1
ATOM 5500 N N . ILE A 1 709 ? 16.035 -22.221 -11.636 1.00 95.50 709 ILE A N 1
ATOM 5501 C CA . ILE A 1 709 ? 16.710 -22.632 -10.396 1.00 95.50 709 ILE A CA 1
ATOM 5502 C C . ILE A 1 709 ? 16.102 -21.908 -9.191 1.00 95.50 709 ILE A C 1
ATOM 5504 O O . ILE A 1 709 ? 15.834 -22.537 -8.161 1.00 95.50 709 ILE A O 1
ATOM 5508 N N . TYR A 1 710 ? 15.858 -20.600 -9.302 1.00 95.12 710 TYR A N 1
ATOM 5509 C CA . TYR A 1 710 ? 15.235 -19.806 -8.248 1.00 95.12 710 TYR A CA 1
ATOM 5510 C C . TYR A 1 710 ? 13.839 -20.339 -7.908 1.00 95.12 710 TYR A C 1
ATOM 5512 O O . TYR A 1 710 ? 13.570 -20.647 -6.746 1.00 95.12 710 TYR A O 1
ATOM 5520 N N . LEU A 1 711 ? 12.969 -20.521 -8.904 1.00 95.00 711 LEU A N 1
ATOM 5521 C CA . LEU A 1 711 ? 11.608 -21.028 -8.705 1.00 95.00 711 LEU A CA 1
ATOM 5522 C C . LEU A 1 711 ? 11.616 -22.410 -8.036 1.00 95.00 711 LEU A C 1
ATOM 5524 O O . LEU A 1 711 ? 10.906 -22.622 -7.048 1.00 95.00 711 LEU A O 1
ATOM 5528 N N . SER A 1 712 ? 12.488 -23.308 -8.502 1.00 93.31 712 SER A N 1
ATOM 5529 C CA . SER A 1 712 ? 12.647 -24.659 -7.952 1.00 93.31 712 SER A CA 1
ATOM 5530 C C . SER A 1 712 ? 13.107 -24.634 -6.492 1.00 93.31 712 SER A C 1
ATOM 5532 O O . SER A 1 712 ? 12.468 -25.227 -5.623 1.00 93.31 712 SER A O 1
ATOM 5534 N N . ASN A 1 713 ? 14.166 -23.880 -6.183 1.00 89.94 713 ASN A N 1
ATOM 5535 C CA . ASN A 1 713 ? 14.715 -23.774 -4.826 1.00 89.94 713 ASN A CA 1
ATOM 5536 C C . ASN A 1 713 ? 13.731 -23.156 -3.824 1.00 89.94 713 ASN A C 1
ATOM 5538 O O . ASN A 1 713 ? 13.855 -23.369 -2.615 1.00 89.94 713 ASN A O 1
ATOM 5542 N N . LYS A 1 714 ? 12.777 -22.353 -4.305 1.00 87.31 714 LYS A N 1
ATOM 5543 C CA . LYS A 1 714 ? 11.755 -21.706 -3.476 1.00 87.31 714 LYS A CA 1
ATOM 5544 C C . LYS A 1 714 ? 10.399 -22.421 -3.518 1.00 87.31 714 LYS A C 1
ATOM 5546 O O . LYS A 1 714 ? 9.474 -21.946 -2.862 1.00 87.31 714 LYS A O 1
ATOM 5551 N N . ASN A 1 715 ? 10.297 -23.562 -4.207 1.00 87.69 715 ASN A N 1
ATOM 5552 C CA . ASN A 1 715 ? 9.074 -24.355 -4.383 1.00 87.69 715 ASN A CA 1
ATOM 5553 C C . ASN A 1 715 ? 7.903 -23.557 -4.990 1.00 87.69 715 ASN A C 1
ATOM 5555 O O . ASN A 1 715 ? 6.764 -23.655 -4.531 1.00 87.69 715 ASN A O 1
ATOM 5559 N N . ILE A 1 716 ? 8.182 -22.750 -6.014 1.00 91.06 716 ILE A N 1
ATOM 5560 C CA . ILE A 1 716 ? 7.184 -21.936 -6.717 1.00 91.06 716 ILE A CA 1
ATOM 5561 C C . ILE A 1 716 ? 6.777 -22.668 -7.997 1.00 91.06 716 ILE A C 1
ATOM 5563 O O . ILE A 1 716 ? 7.619 -22.915 -8.854 1.00 91.06 716 ILE A O 1
ATOM 5567 N N . SER A 1 717 ? 5.496 -23.022 -8.126 1.00 87.81 717 SER A N 1
ATOM 5568 C CA . SER A 1 717 ? 4.979 -23.823 -9.253 1.00 87.81 717 SER A CA 1
ATOM 5569 C C . SER A 1 717 ? 4.002 -23.083 -10.171 1.00 87.81 717 SER A C 1
ATOM 5571 O O . SER A 1 717 ? 3.803 -23.514 -11.301 1.00 87.81 717 SER A O 1
ATOM 5573 N N . ASP A 1 718 ? 3.420 -21.972 -9.716 1.00 90.88 718 ASP A N 1
ATOM 5574 C CA . ASP A 1 718 ? 2.460 -21.164 -10.480 1.00 90.88 718 ASP A CA 1
ATOM 5575 C C . ASP A 1 718 ? 2.699 -19.653 -10.250 1.00 90.88 718 ASP A C 1
ATOM 5577 O O . ASP A 1 718 ? 1.922 -18.988 -9.552 1.00 90.88 718 ASP A O 1
ATOM 5581 N N . PRO A 1 719 ? 3.836 -19.118 -10.734 1.00 95.62 719 PRO A N 1
ATOM 5582 C CA . PRO A 1 719 ? 4.222 -17.730 -10.514 1.00 95.62 719 PRO A CA 1
ATOM 5583 C C . PRO A 1 719 ? 3.437 -16.740 -11.383 1.00 95.62 719 PRO A C 1
ATOM 5585 O O . PRO A 1 719 ? 3.028 -17.034 -12.507 1.00 95.62 719 PRO A O 1
ATOM 5588 N N . ILE A 1 720 ? 3.317 -15.521 -10.866 1.00 97.94 720 ILE A N 1
ATOM 5589 C CA . ILE A 1 720 ? 3.036 -14.311 -11.641 1.00 97.94 720 ILE A CA 1
ATOM 5590 C C . ILE A 1 720 ? 4.351 -13.552 -11.760 1.00 97.94 720 ILE A C 1
ATOM 5592 O O . ILE A 1 720 ? 5.052 -13.407 -10.764 1.00 97.94 720 ILE A O 1
ATOM 5596 N N . TYR A 1 721 ? 4.683 -13.057 -12.943 1.00 98.56 721 TYR A N 1
ATOM 5597 C CA . TYR A 1 721 ? 5.926 -12.340 -13.197 1.00 98.56 721 TYR A CA 1
ATOM 5598 C C . TYR A 1 721 ? 5.668 -10.844 -13.339 1.00 98.56 721 TYR A C 1
ATOM 5600 O O . TYR A 1 721 ? 4.846 -10.439 -14.159 1.00 98.56 721 TYR A O 1
ATOM 5608 N N . LEU A 1 722 ? 6.404 -10.041 -12.571 1.00 98.62 722 LEU A N 1
ATOM 5609 C CA . LEU A 1 722 ? 6.554 -8.602 -12.767 1.00 98.62 722 LEU A CA 1
ATOM 5610 C C . LEU A 1 722 ? 7.968 -8.355 -13.295 1.00 98.62 722 LEU A C 1
ATOM 5612 O O . LEU A 1 722 ? 8.940 -8.598 -12.583 1.00 98.62 722 LEU A O 1
ATOM 5616 N N . ILE A 1 723 ? 8.091 -7.947 -14.552 1.00 98.81 723 ILE A N 1
ATOM 5617 C CA . ILE A 1 723 ? 9.367 -7.882 -15.269 1.00 98.81 723 ILE A CA 1
ATOM 5618 C C . ILE A 1 723 ? 9.633 -6.433 -15.655 1.00 98.81 723 ILE A C 1
ATOM 5620 O O . ILE A 1 723 ? 8.781 -5.783 -16.259 1.00 98.81 723 ILE A O 1
ATOM 5624 N N . THR A 1 724 ? 10.817 -5.933 -15.320 1.00 98.81 724 THR A N 1
ATOM 5625 C CA . THR A 1 724 ? 11.210 -4.561 -15.643 1.00 98.81 724 THR A CA 1
ATOM 5626 C C . THR A 1 724 ? 12.701 -4.449 -15.911 1.00 98.81 724 THR A C 1
ATOM 5628 O O . THR A 1 724 ? 13.505 -5.274 -15.471 1.00 98.81 724 THR A O 1
ATOM 5631 N N . GLY A 1 725 ? 13.063 -3.402 -16.637 1.00 97.88 725 GLY A N 1
ATOM 5632 C CA . GLY A 1 725 ? 14.436 -2.997 -16.854 1.00 97.88 725 GLY A CA 1
ATOM 5633 C C . GLY A 1 725 ? 14.505 -1.672 -17.596 1.00 97.88 725 GLY A C 1
ATOM 5634 O O . GLY A 1 725 ? 13.496 -1.147 -18.074 1.00 97.88 725 GLY A O 1
ATOM 5635 N N . HIS A 1 726 ? 15.721 -1.150 -17.701 1.00 96.56 726 HIS A N 1
ATOM 5636 C CA . HIS A 1 726 ? 16.052 0.049 -18.466 1.00 96.56 726 HIS A CA 1
ATOM 5637 C C . HIS A 1 726 ? 17.126 -0.277 -19.513 1.00 96.56 726 HIS A C 1
ATOM 5639 O O . HIS A 1 726 ? 18.014 -1.087 -19.238 1.00 96.56 726 HIS A O 1
ATOM 5645 N N . SER A 1 727 ? 17.049 0.312 -20.712 1.00 95.44 727 SER A N 1
ATOM 5646 C CA . SER A 1 727 ? 18.060 0.155 -21.775 1.00 95.44 727 SER A CA 1
ATOM 5647 C C . SER A 1 727 ? 18.341 -1.326 -22.107 1.00 95.44 727 SER A C 1
ATOM 5649 O O . SER A 1 727 ? 17.406 -2.074 -22.400 1.00 95.44 727 SER A O 1
ATOM 5651 N N . ARG A 1 728 ? 19.585 -1.819 -22.019 1.00 94.31 728 ARG A N 1
ATOM 5652 C CA . ARG A 1 728 ? 19.911 -3.258 -22.160 1.00 94.31 728 ARG A CA 1
ATOM 5653 C C . ARG A 1 728 ? 19.010 -4.160 -21.304 1.00 94.31 728 ARG A C 1
ATOM 5655 O O . ARG A 1 728 ? 18.500 -5.167 -21.794 1.00 94.31 728 ARG A O 1
ATOM 5662 N N . GLY A 1 729 ? 18.760 -3.784 -20.050 1.00 96.50 729 GLY A N 1
ATOM 5663 C CA . GLY A 1 729 ? 17.879 -4.532 -19.153 1.00 96.50 729 GLY A CA 1
ATOM 5664 C C . GLY A 1 729 ? 16.434 -4.571 -19.646 1.00 96.50 729 GLY A C 1
ATOM 5665 O O . GLY A 1 729 ? 15.775 -5.602 -19.539 1.00 96.50 729 GLY A O 1
ATOM 5666 N N . ALA A 1 730 ? 15.961 -3.486 -20.264 1.00 98.38 730 ALA A N 1
ATOM 5667 C CA . ALA A 1 730 ? 14.652 -3.425 -20.909 1.00 98.38 730 ALA A CA 1
ATOM 5668 C C . ALA A 1 730 ? 14.562 -4.346 -22.139 1.00 98.38 730 ALA A C 1
ATOM 5670 O O . ALA A 1 730 ? 13.554 -5.031 -22.306 1.00 98.38 730 ALA A O 1
ATOM 5671 N N . ALA A 1 731 ? 15.609 -4.419 -22.970 1.00 98.38 731 ALA A N 1
ATOM 5672 C CA . ALA A 1 731 ? 15.653 -5.349 -24.105 1.00 98.38 731 ALA A CA 1
ATOM 5673 C C . ALA A 1 731 ? 15.571 -6.815 -23.651 1.00 98.38 731 ALA A C 1
ATOM 5675 O O . ALA A 1 731 ? 14.780 -7.600 -24.185 1.00 98.38 731 ALA A O 1
ATOM 5676 N N . VAL A 1 732 ? 16.351 -7.183 -22.630 1.00 98.50 732 VAL A N 1
ATOM 5677 C CA . VAL A 1 732 ? 16.315 -8.534 -22.050 1.00 98.50 732 VAL A CA 1
ATOM 5678 C C . VAL A 1 732 ? 14.962 -8.808 -21.389 1.00 98.50 732 VAL A C 1
ATOM 5680 O O . VAL A 1 732 ? 14.413 -9.893 -21.572 1.00 98.50 732 VAL A O 1
ATOM 5683 N N . ALA A 1 733 ? 14.376 -7.830 -20.691 1.00 98.75 733 ALA A N 1
ATOM 5684 C CA . ALA A 1 733 ? 13.040 -7.939 -20.105 1.00 98.75 733 ALA A CA 1
ATOM 5685 C C . ALA A 1 733 ? 11.958 -8.180 -21.171 1.00 98.75 733 ALA A C 1
ATOM 5687 O O . ALA A 1 733 ? 11.105 -9.046 -20.980 1.00 98.75 733 ALA A O 1
ATOM 5688 N N . ASN A 1 734 ? 12.016 -7.473 -22.305 1.00 98.62 734 ASN A N 1
ATOM 5689 C CA . ASN A 1 734 ? 11.077 -7.621 -23.418 1.00 98.62 734 ASN A CA 1
ATOM 5690 C C . ASN A 1 734 ? 11.118 -9.045 -24.011 1.00 98.62 734 ASN A C 1
ATOM 5692 O O . ASN A 1 734 ? 10.087 -9.714 -24.110 1.00 98.62 734 ASN A O 1
ATOM 5696 N N . LEU A 1 735 ? 12.318 -9.548 -24.321 1.00 98.44 735 LEU A N 1
ATOM 5697 C CA . LEU A 1 735 ? 12.511 -10.904 -24.848 1.00 98.44 735 LEU A CA 1
ATOM 5698 C C . LEU A 1 735 ? 12.168 -11.997 -23.816 1.00 98.44 735 LEU A C 1
ATOM 5700 O O . LEU A 1 735 ? 11.570 -13.018 -24.165 1.00 98.44 735 LEU A O 1
ATOM 5704 N N . LEU A 1 736 ? 12.511 -11.796 -22.537 1.00 98.62 736 LEU A N 1
ATOM 5705 C CA . LEU A 1 736 ? 12.145 -12.718 -21.458 1.00 98.62 736 LEU A CA 1
ATOM 5706 C C . LEU A 1 736 ? 10.624 -12.784 -21.278 1.00 98.62 736 LEU A C 1
ATOM 5708 O O . LEU A 1 736 ? 10.077 -13.876 -21.121 1.00 98.62 736 LEU A O 1
ATOM 5712 N N . ALA A 1 737 ? 9.936 -11.643 -21.332 1.00 98.62 737 ALA A N 1
ATOM 5713 C CA . ALA A 1 737 ? 8.484 -11.585 -21.242 1.00 98.62 737 ALA A CA 1
ATOM 5714 C C . ALA A 1 737 ? 7.813 -12.333 -22.405 1.00 98.62 737 ALA A C 1
ATOM 5716 O O . ALA A 1 737 ? 6.871 -13.088 -22.166 1.00 98.62 737 ALA A O 1
ATOM 5717 N N . GLU A 1 738 ? 8.326 -12.218 -23.638 1.00 97.81 738 GLU A N 1
ATOM 5718 C CA . GLU A 1 738 ? 7.816 -13.009 -24.770 1.00 97.81 738 GLU A CA 1
ATOM 5719 C C . GLU A 1 738 ? 7.988 -14.516 -24.549 1.00 97.81 738 GLU A C 1
ATOM 5721 O O . GLU A 1 738 ? 7.067 -15.310 -24.780 1.00 97.81 738 GLU A O 1
ATOM 5726 N N . LYS A 1 739 ? 9.151 -14.926 -24.034 1.00 97.25 739 LYS A N 1
ATOM 5727 C CA . LYS A 1 739 ? 9.409 -16.326 -23.689 1.00 97.25 739 LYS A CA 1
ATOM 5728 C C . LYS A 1 739 ? 8.444 -16.823 -22.606 1.00 97.25 739 LYS A C 1
ATOM 5730 O O . LYS A 1 739 ? 7.841 -17.885 -22.767 1.00 97.25 739 LYS A O 1
ATOM 5735 N N . LEU A 1 740 ? 8.256 -16.054 -21.533 1.00 98.00 740 LEU A N 1
ATOM 5736 C CA . LEU A 1 740 ? 7.374 -16.408 -20.417 1.00 98.00 740 LEU A CA 1
ATOM 5737 C C . LEU A 1 740 ? 5.889 -16.368 -20.794 1.00 98.00 740 LEU A C 1
ATOM 5739 O O . LEU A 1 740 ? 5.114 -17.168 -20.279 1.00 98.00 740 LEU A O 1
ATOM 5743 N N . ASN A 1 741 ? 5.480 -15.526 -21.743 1.00 96.75 741 ASN A N 1
ATOM 5744 C CA . ASN A 1 741 ? 4.122 -15.548 -22.291 1.00 96.75 741 ASN A CA 1
ATOM 5745 C C . ASN A 1 741 ? 3.766 -16.910 -22.898 1.00 96.75 741 ASN A C 1
ATOM 5747 O O . ASN A 1 741 ? 2.612 -17.334 -22.825 1.00 96.75 741 ASN A O 1
ATOM 5751 N N . THR A 1 742 ? 4.752 -17.606 -23.469 1.00 90.88 742 THR A N 1
ATOM 5752 C CA . THR A 1 742 ? 4.566 -18.936 -24.062 1.00 90.88 742 THR A CA 1
ATOM 5753 C C . THR A 1 742 ? 4.441 -20.032 -23.000 1.00 90.88 742 THR A C 1
ATOM 5755 O O . THR A 1 742 ? 3.703 -20.993 -23.205 1.00 90.88 742 THR A O 1
ATOM 5758 N N . THR A 1 743 ? 5.130 -19.902 -21.862 1.00 91.94 743 THR A N 1
ATOM 5759 C CA . THR A 1 743 ? 5.171 -20.943 -20.819 1.00 91.94 743 THR A CA 1
ATOM 5760 C C . THR A 1 743 ? 4.175 -20.714 -19.680 1.00 91.94 743 THR A C 1
ATOM 5762 O O . THR A 1 743 ? 3.521 -21.659 -19.248 1.00 91.94 743 THR A O 1
ATOM 5765 N N . ALA A 1 744 ? 4.034 -19.478 -19.203 1.00 94.38 744 ALA A N 1
ATOM 5766 C CA . ALA A 1 744 ? 3.171 -19.097 -18.083 1.00 94.38 744 ALA A CA 1
ATOM 5767 C C . ALA A 1 744 ? 1.818 -18.516 -18.524 1.00 94.38 744 ALA A C 1
ATOM 5769 O O . ALA A 1 744 ? 0.876 -18.471 -17.731 1.00 94.38 744 ALA A O 1
ATOM 5770 N N . GLY A 1 745 ? 1.708 -18.087 -19.783 1.00 95.44 745 GLY A N 1
ATOM 5771 C CA . GLY A 1 745 ? 0.514 -17.454 -20.332 1.00 95.44 745 GLY A CA 1
ATOM 5772 C C . GLY A 1 745 ? 0.449 -15.947 -20.067 1.00 95.44 745 GLY A C 1
ATOM 5773 O O . GLY A 1 745 ? 0.901 -15.441 -19.040 1.00 95.44 745 GLY A O 1
ATOM 5774 N N . ILE A 1 746 ? -0.181 -15.232 -21.002 1.00 95.19 746 ILE A N 1
ATOM 5775 C CA . ILE A 1 746 ? -0.241 -13.761 -21.028 1.00 95.19 746 ILE A CA 1
ATOM 5776 C C . ILE A 1 746 ? -0.840 -13.135 -19.759 1.00 95.19 746 ILE A C 1
ATOM 5778 O O . ILE A 1 746 ? -0.436 -12.052 -19.347 1.00 95.19 746 ILE A O 1
ATOM 5782 N N . SER A 1 747 ? -1.774 -13.821 -19.094 1.00 94.69 747 SER A N 1
ATOM 5783 C CA . SER A 1 747 ? -2.423 -13.347 -17.862 1.00 94.69 747 SER A CA 1
ATOM 5784 C C . SER A 1 747 ? -1.500 -13.332 -16.638 1.00 94.69 747 SER A C 1
ATOM 5786 O O . SER A 1 747 ? -1.865 -12.766 -15.613 1.00 94.69 747 SER A O 1
ATOM 5788 N N . ASN A 1 748 ? -0.337 -13.984 -16.721 1.00 96.81 748 ASN A N 1
ATOM 5789 C CA . ASN A 1 748 ? 0.601 -14.156 -15.612 1.00 96.81 748 ASN A CA 1
ATOM 5790 C C . ASN A 1 748 ? 1.903 -13.367 -15.795 1.00 96.81 748 ASN A C 1
ATOM 5792 O O . ASN A 1 748 ? 2.795 -13.490 -14.963 1.00 96.81 748 ASN A O 1
ATOM 5796 N N . VAL A 1 749 ? 2.032 -12.579 -16.863 1.00 98.38 749 VAL A N 1
ATOM 5797 C CA . VAL A 1 749 ? 3.242 -11.808 -17.167 1.00 98.38 749 VAL A CA 1
ATOM 5798 C C . VAL A 1 749 ? 2.869 -10.335 -17.273 1.00 98.38 749 VAL A C 1
ATOM 5800 O O . VAL A 1 749 ? 1.998 -9.972 -18.059 1.00 98.38 749 VAL A O 1
ATOM 5803 N N . PHE A 1 750 ? 3.529 -9.501 -16.480 1.00 98.62 750 PHE A N 1
ATOM 5804 C CA . PHE A 1 750 ? 3.368 -8.053 -16.437 1.00 98.62 750 PHE A CA 1
ATOM 5805 C C . PHE A 1 750 ? 4.736 -7.447 -16.725 1.00 98.62 750 PHE A C 1
ATOM 5807 O O . PHE A 1 750 ? 5.620 -7.521 -15.873 1.00 98.62 750 PHE A O 1
ATOM 5814 N N . ALA A 1 751 ? 4.936 -6.906 -17.926 1.00 98.69 751 ALA A N 1
ATOM 5815 C CA . ALA A 1 751 ? 6.227 -6.359 -18.324 1.00 98.69 751 ALA A CA 1
ATOM 5816 C C . ALA A 1 751 ? 6.121 -4.861 -18.615 1.00 98.69 751 ALA A C 1
ATOM 5818 O O . ALA A 1 751 ? 5.352 -4.451 -19.483 1.00 98.69 751 ALA A O 1
ATOM 5819 N N . TYR A 1 752 ? 6.909 -4.066 -17.894 1.00 98.69 752 TYR A N 1
ATOM 5820 C CA . TYR A 1 752 ? 7.021 -2.618 -18.065 1.00 98.69 752 TYR A CA 1
ATOM 5821 C C . TYR A 1 752 ? 8.494 -2.285 -18.276 1.00 98.69 752 TYR A C 1
ATOM 5823 O O . TYR A 1 752 ? 9.315 -2.534 -17.397 1.00 98.69 752 TYR A O 1
ATOM 5831 N N . THR A 1 753 ? 8.849 -1.778 -19.451 1.00 98.56 753 THR A N 1
ATOM 5832 C CA . THR A 1 753 ? 10.247 -1.627 -19.866 1.00 98.56 753 THR A CA 1
ATOM 5833 C C . THR A 1 753 ? 10.529 -0.204 -20.339 1.00 98.56 753 THR A C 1
ATOM 5835 O O . THR A 1 753 ? 9.709 0.416 -21.014 1.00 98.56 753 THR A O 1
ATOM 5838 N N . PHE A 1 754 ? 11.699 0.334 -19.991 1.00 98.25 754 PHE A N 1
ATOM 5839 C CA . PHE A 1 754 ? 12.028 1.753 -20.183 1.00 98.25 754 PHE A CA 1
ATOM 5840 C C . PHE A 1 754 ? 13.254 1.919 -21.075 1.00 98.25 754 PHE A C 1
ATOM 5842 O O . PHE A 1 754 ? 14.229 1.186 -20.927 1.00 98.25 754 PHE A O 1
ATOM 5849 N N . ALA A 1 755 ? 13.222 2.878 -22.002 1.00 97.25 755 ALA A N 1
ATOM 5850 C CA . ALA A 1 755 ? 14.285 3.073 -22.992 1.00 97.25 755 ALA A CA 1
ATOM 5851 C C . ALA A 1 755 ? 14.625 1.782 -23.761 1.00 97.25 755 ALA A C 1
ATOM 5853 O O . ALA A 1 755 ? 15.790 1.495 -24.019 1.00 97.25 755 ALA A O 1
ATOM 5854 N N . THR A 1 756 ? 13.612 0.963 -24.058 1.00 97.88 756 THR A N 1
ATOM 5855 C CA . THR A 1 756 ? 13.797 -0.394 -24.596 1.00 97.88 756 THR A CA 1
ATOM 5856 C C . THR A 1 756 ? 14.447 -0.321 -25.983 1.00 97.88 756 THR A C 1
ATOM 5858 O O . THR A 1 756 ? 13.858 0.307 -26.848 1.00 97.88 756 THR A O 1
ATOM 5861 N N . PRO A 1 757 ? 15.612 -0.938 -26.248 1.00 96.81 757 PRO A N 1
ATOM 5862 C CA . PRO A 1 757 ? 16.143 -1.120 -27.605 1.00 96.81 757 PRO A CA 1
ATOM 5863 C C . PRO A 1 757 ? 15.210 -1.946 -28.494 1.00 96.81 757 PRO A C 1
ATOM 5865 O O . PRO A 1 757 ? 14.365 -2.690 -27.996 1.00 96.81 757 PRO A O 1
ATOM 5868 N N . ASN A 1 758 ? 15.365 -1.864 -29.815 1.00 97.19 758 ASN A N 1
ATOM 5869 C CA . ASN A 1 758 ? 14.699 -2.824 -30.697 1.00 97.19 758 ASN A CA 1
ATOM 5870 C C . ASN A 1 758 ? 15.363 -4.205 -30.551 1.00 97.19 758 ASN A C 1
ATOM 5872 O O . ASN A 1 758 ? 16.587 -4.308 -30.486 1.00 97.19 758 ASN A O 1
ATOM 5876 N N . VAL A 1 759 ? 14.578 -5.282 -30.483 1.00 96.94 759 VAL A N 1
ATOM 5877 C CA . VAL A 1 759 ? 15.095 -6.605 -30.075 1.00 96.94 759 VAL A CA 1
ATOM 5878 C C . VAL A 1 759 ? 14.921 -7.702 -31.113 1.00 96.94 759 VAL A C 1
ATOM 5880 O O . VAL A 1 759 ? 15.614 -8.715 -31.024 1.00 96.94 759 VAL A O 1
ATOM 5883 N N . THR A 1 760 ? 14.025 -7.543 -32.090 1.00 96.81 760 THR A N 1
ATOM 5884 C CA . THR A 1 760 ? 13.741 -8.607 -33.062 1.00 96.81 760 THR A CA 1
ATOM 5885 C C . THR A 1 760 ? 13.231 -8.097 -34.406 1.00 96.81 760 THR A C 1
ATOM 5887 O O . THR A 1 760 ? 12.531 -7.092 -34.456 1.00 96.81 760 THR A O 1
ATOM 5890 N N . LYS A 1 761 ? 13.501 -8.833 -35.489 1.00 95.62 761 LYS A N 1
ATOM 5891 C CA . LYS A 1 761 ? 12.843 -8.660 -36.799 1.00 95.62 761 LYS A CA 1
ATOM 5892 C C . LYS A 1 761 ? 11.426 -9.243 -36.864 1.00 95.62 761 LYS A C 1
ATOM 5894 O O . LYS A 1 761 ? 10.706 -9.001 -37.830 1.00 95.62 761 LYS A O 1
ATOM 5899 N N . ALA A 1 762 ? 11.025 -10.021 -35.858 1.00 94.75 762 ALA A N 1
ATOM 5900 C CA . ALA A 1 762 ? 9.725 -10.683 -35.783 1.00 94.75 762 ALA A CA 1
ATOM 5901 C C . ALA A 1 762 ? 8.934 -10.229 -34.537 1.00 94.75 762 ALA A C 1
ATOM 5903 O O . ALA A 1 762 ? 8.637 -11.046 -33.656 1.00 94.75 762 ALA A O 1
ATOM 5904 N N . PRO A 1 763 ? 8.599 -8.928 -34.417 1.00 95.19 763 PRO A N 1
ATOM 5905 C CA . PRO A 1 763 ? 7.881 -8.418 -33.258 1.00 95.19 763 PRO A CA 1
ATOM 5906 C C . PRO A 1 763 ? 6.489 -9.029 -33.153 1.00 95.19 763 PRO A C 1
ATOM 5908 O O . PRO A 1 763 ? 5.824 -9.336 -34.143 1.00 95.19 763 PRO A O 1
ATOM 5911 N N . ASN A 1 764 ? 6.021 -9.163 -31.916 1.00 94.50 764 ASN A N 1
ATOM 5912 C CA . ASN A 1 764 ? 4.706 -9.710 -31.628 1.00 94.50 764 ASN A CA 1
ATOM 5913 C C . ASN A 1 764 ? 3.834 -8.642 -30.968 1.00 94.50 764 ASN A C 1
ATOM 5915 O O . ASN A 1 764 ? 3.828 -8.494 -29.746 1.00 94.50 764 ASN A O 1
ATOM 5919 N N . SER A 1 765 ? 3.082 -7.905 -31.783 1.00 89.50 765 SER A N 1
ATOM 5920 C CA . SER A 1 765 ? 2.177 -6.847 -31.319 1.00 89.50 765 SER A CA 1
ATOM 5921 C C . SER A 1 765 ? 0.943 -7.379 -30.581 1.00 89.50 765 SER A C 1
ATOM 5923 O O . SER A 1 765 ? 0.273 -6.626 -29.881 1.00 89.50 765 SER A O 1
ATOM 5925 N N . SER A 1 766 ? 0.653 -8.687 -30.663 1.00 90.88 766 SER A N 1
ATOM 5926 C CA . SER A 1 766 ? -0.437 -9.306 -29.889 1.00 90.88 766 SER A CA 1
ATOM 5927 C C . SER A 1 766 ? -0.134 -9.417 -28.389 1.00 90.88 766 SER A C 1
ATOM 5929 O O . SER A 1 766 ? -1.012 -9.771 -27.602 1.00 90.88 766 SER A O 1
ATOM 5931 N N . ARG A 1 767 ? 1.101 -9.115 -27.967 1.00 94.56 767 ARG A N 1
ATOM 5932 C CA . ARG A 1 767 ? 1.531 -9.136 -26.563 1.00 94.56 767 ARG A CA 1
ATOM 5933 C C . ARG A 1 767 ? 1.158 -7.858 -25.840 1.00 94.56 767 ARG A C 1
ATOM 5935 O O . ARG A 1 767 ? 2.006 -7.080 -25.421 1.00 94.56 767 ARG A O 1
ATOM 5942 N N . THR A 1 768 ? -0.137 -7.668 -25.648 1.00 95.19 768 THR A N 1
ATOM 5943 C CA . THR A 1 768 ? -0.699 -6.477 -25.000 1.00 95.19 768 THR A CA 1
ATOM 5944 C C . THR A 1 768 ? -0.377 -6.366 -23.505 1.00 95.19 768 THR A C 1
ATOM 5946 O O . THR A 1 768 ? -0.936 -5.513 -22.838 1.00 95.19 768 THR A O 1
ATOM 5949 N N . ASN A 1 769 ? 0.472 -7.239 -22.961 1.00 97.88 769 ASN A N 1
ATOM 5950 C CA . ASN A 1 769 ? 0.950 -7.240 -21.580 1.00 97.88 769 ASN A CA 1
ATOM 5951 C C . ASN A 1 769 ? 2.429 -6.843 -21.425 1.00 97.88 769 ASN A C 1
ATOM 5953 O O . ASN A 1 769 ? 2.969 -6.903 -20.318 1.00 97.88 769 ASN A O 1
ATOM 5957 N N . ILE A 1 770 ? 3.079 -6.493 -22.538 1.00 98.56 770 ILE A N 1
ATOM 5958 C CA . ILE A 1 770 ? 4.427 -5.935 -22.579 1.00 98.56 770 ILE A CA 1
ATOM 5959 C C . ILE A 1 770 ? 4.289 -4.471 -22.999 1.00 98.56 770 ILE A C 1
ATOM 5961 O O . ILE A 1 770 ? 3.821 -4.191 -24.104 1.00 98.56 770 ILE A O 1
ATOM 5965 N N . TYR A 1 771 ? 4.667 -3.555 -22.110 1.00 98.31 771 TYR A N 1
ATOM 5966 C CA . TYR A 1 771 ? 4.577 -2.109 -22.304 1.00 98.31 771 TYR A CA 1
ATOM 5967 C C . TYR A 1 771 ? 5.978 -1.508 -22.356 1.00 98.31 771 TYR A C 1
ATOM 5969 O O . TYR A 1 771 ? 6.717 -1.571 -21.374 1.00 98.31 771 TYR A O 1
ATOM 5977 N N . ASN A 1 772 ? 6.326 -0.905 -23.490 1.00 98.31 772 ASN A N 1
ATOM 5978 C CA . ASN A 1 772 ? 7.620 -0.278 -23.724 1.00 98.31 772 ASN A CA 1
ATOM 5979 C C . ASN A 1 772 ? 7.461 1.246 -23.717 1.00 98.31 772 ASN A C 1
ATOM 5981 O O . ASN A 1 772 ? 6.726 1.786 -24.538 1.00 98.31 772 ASN A O 1
ATOM 5985 N N . PHE A 1 773 ? 8.180 1.945 -22.845 1.00 98.12 773 PHE A N 1
ATOM 5986 C CA . PHE A 1 773 ? 8.202 3.409 -22.779 1.00 98.12 773 PHE A CA 1
ATOM 5987 C C . PHE A 1 773 ? 9.500 3.917 -23.392 1.00 98.12 773 PHE A C 1
ATOM 5989 O O . PHE A 1 773 ? 10.587 3.561 -22.929 1.00 98.12 773 PHE A O 1
ATOM 5996 N N . CYS A 1 774 ? 9.392 4.722 -24.443 1.00 97.00 774 CYS A N 1
ATOM 5997 C CA . CYS A 1 774 ? 10.519 5.253 -25.203 1.00 97.00 774 CYS A CA 1
ATOM 5998 C C . CYS A 1 774 ? 10.304 6.750 -25.455 1.00 97.00 774 CYS A C 1
ATOM 6000 O O . CYS A 1 774 ? 9.176 7.204 -25.632 1.00 97.00 774 CYS A O 1
ATOM 6002 N N . PHE A 1 775 ? 11.380 7.528 -25.484 1.00 96.38 775 PHE A N 1
ATOM 6003 C CA . PHE A 1 775 ? 11.330 8.897 -25.989 1.00 96.38 775 PHE A CA 1
ATOM 6004 C C . PHE A 1 775 ? 11.826 8.954 -27.429 1.00 96.38 775 PHE A C 1
ATOM 6006 O O . PHE A 1 775 ? 12.786 8.278 -27.792 1.00 96.38 775 PHE A O 1
ATOM 6013 N N . LYS A 1 776 ? 11.209 9.805 -28.247 1.00 92.88 776 LYS A N 1
ATOM 6014 C CA . LYS A 1 776 ? 11.581 9.994 -29.652 1.00 92.88 776 LYS A CA 1
ATOM 6015 C C . LYS A 1 776 ? 12.949 10.657 -29.829 1.00 92.88 776 LYS A C 1
ATOM 6017 O O . LYS A 1 776 ? 13.624 10.437 -30.831 1.00 92.88 776 LYS A O 1
ATOM 6022 N N . ASP A 1 777 ? 13.362 11.469 -28.862 1.00 92.62 777 ASP A N 1
ATOM 6023 C CA . ASP A 1 777 ? 14.679 12.105 -28.797 1.00 92.62 777 ASP A CA 1
ATOM 6024 C C . ASP A 1 777 ? 15.742 11.246 -28.088 1.00 92.62 777 ASP A C 1
ATOM 6026 O O . ASP A 1 777 ? 16.885 11.686 -27.962 1.00 92.62 777 ASP A O 1
ATOM 6030 N N . ASP A 1 778 ? 15.407 10.013 -27.693 1.00 93.38 778 ASP A N 1
ATOM 6031 C CA . ASP A 1 778 ? 16.354 8.997 -27.228 1.00 93.38 778 ASP A CA 1
ATOM 6032 C C . ASP A 1 778 ? 16.729 8.063 -28.389 1.00 93.38 778 ASP A C 1
ATOM 6034 O O . ASP A 1 778 ? 15.885 7.335 -28.912 1.00 93.38 778 ASP A O 1
ATOM 6038 N N . PHE A 1 779 ? 17.992 8.079 -28.822 1.00 91.00 779 PHE A N 1
ATOM 6039 C CA . PHE A 1 779 ? 18.431 7.278 -29.972 1.00 91.00 779 PHE A CA 1
ATOM 6040 C C . PHE A 1 779 ? 18.614 5.788 -29.631 1.00 91.00 779 PHE A C 1
ATOM 6042 O O . PHE A 1 779 ? 18.476 4.937 -30.508 1.00 91.00 779 PHE A O 1
ATOM 6049 N N . VAL A 1 780 ? 18.913 5.455 -28.369 1.00 91.94 780 VAL A N 1
ATOM 6050 C CA . VAL A 1 780 ? 19.192 4.080 -27.925 1.00 91.94 780 VAL A CA 1
ATOM 6051 C C . VAL A 1 780 ? 17.999 3.132 -28.123 1.00 91.94 780 VAL A C 1
ATOM 6053 O O . VAL A 1 780 ? 18.203 2.058 -28.688 1.00 91.94 780 VAL A O 1
ATOM 6056 N N . PRO A 1 781 ? 16.747 3.482 -27.754 1.00 94.31 781 PRO A N 1
ATOM 6057 C CA . PRO A 1 781 ? 15.593 2.623 -28.001 1.00 94.31 781 PRO A CA 1
ATOM 6058 C C . PRO A 1 781 ? 15.265 2.424 -29.490 1.00 94.31 781 PRO A C 1
ATOM 6060 O O . PRO A 1 781 ? 14.401 1.611 -29.829 1.00 94.31 781 PRO A O 1
ATOM 6063 N N . GLN A 1 782 ? 15.925 3.173 -30.379 1.00 93.00 782 GLN A N 1
ATOM 6064 C CA . GLN A 1 782 ? 15.700 3.169 -31.824 1.00 93.00 782 GLN A CA 1
ATOM 6065 C C . GLN A 1 782 ? 16.776 2.385 -32.590 1.00 93.00 782 GLN A C 1
ATOM 6067 O O . GLN A 1 782 ? 16.647 2.225 -33.804 1.00 93.00 782 GLN A O 1
ATOM 6072 N N . VAL A 1 783 ? 17.801 1.862 -31.901 1.00 90.25 783 VAL A N 1
ATOM 6073 C CA . VAL A 1 783 ? 18.838 0.995 -32.478 1.00 90.25 783 VAL A CA 1
ATOM 6074 C C . VAL A 1 783 ? 18.773 -0.426 -31.882 1.00 90.25 783 VAL A C 1
ATOM 6076 O O . VAL A 1 783 ? 18.533 -0.563 -30.680 1.00 90.25 783 VAL A O 1
ATOM 6079 N N . PRO A 1 784 ? 18.943 -1.500 -32.683 1.00 94.25 784 PRO A N 1
ATOM 6080 C CA . PRO A 1 784 ? 19.057 -1.530 -34.148 1.00 94.25 784 PRO A CA 1
ATOM 6081 C C . PRO A 1 784 ? 17.844 -0.902 -34.844 1.00 94.25 784 PRO A C 1
ATOM 6083 O O . PRO A 1 784 ? 16.763 -0.845 -34.264 1.00 94.25 784 PRO A O 1
ATOM 6086 N N . LEU A 1 785 ? 18.025 -0.389 -36.061 1.00 94.88 785 LEU A N 1
ATOM 6087 C CA . LEU A 1 785 ? 17.025 0.471 -36.697 1.00 94.88 785 LEU A CA 1
ATOM 6088 C C . LEU A 1 785 ? 15.655 -0.206 -36.907 1.00 94.88 785 LEU A C 1
ATOM 6090 O O . LEU A 1 785 ? 15.535 -1.401 -37.195 1.00 94.88 785 LEU A O 1
ATOM 6094 N N . GLY A 1 786 ? 14.613 0.610 -36.745 1.00 90.75 786 GLY A N 1
ATOM 6095 C CA . GLY A 1 786 ? 13.213 0.206 -36.817 1.00 90.75 786 GLY A CA 1
ATOM 6096 C C . GLY A 1 786 ? 12.710 -0.140 -38.224 1.00 90.75 786 GLY A C 1
ATOM 6097 O O . GLY A 1 786 ? 13.432 -0.021 -39.218 1.00 90.75 786 GLY A O 1
ATOM 6098 N N . GLN A 1 787 ? 11.419 -0.475 -38.342 1.00 79.38 787 GLN A N 1
ATOM 6099 C CA . GLN A 1 787 ? 10.746 -0.533 -39.652 1.00 79.38 787 GLN A CA 1
ATOM 6100 C C . GLN A 1 787 ? 10.744 0.818 -40.380 1.00 79.38 787 GLN A C 1
ATOM 6102 O O . GLN A 1 787 ? 10.844 0.842 -41.605 1.00 79.38 787 GLN A O 1
ATOM 6107 N N . GLU A 1 788 ? 10.692 1.929 -39.640 1.00 81.19 788 GLU A N 1
ATOM 6108 C CA . GLU A 1 788 ? 10.772 3.288 -40.197 1.00 81.19 788 GLU A CA 1
ATOM 6109 C C . GLU A 1 788 ? 12.112 3.567 -40.905 1.00 81.19 788 GLU A C 1
ATOM 6111 O O . GLU A 1 788 ? 12.192 4.454 -41.750 1.00 81.19 788 GLU A O 1
ATOM 6116 N N . HIS A 1 789 ? 13.143 2.766 -40.608 1.00 82.50 789 HIS A N 1
ATOM 6117 C CA . HIS A 1 789 ? 14.527 2.953 -41.042 1.00 82.50 789 HIS A CA 1
ATOM 6118 C C . HIS A 1 789 ? 15.142 1.667 -41.637 1.00 82.50 789 HIS A C 1
ATOM 6120 O O . HIS A 1 789 ? 16.326 1.381 -41.475 1.00 82.50 789 HIS A O 1
ATOM 6126 N N . SER A 1 790 ? 14.339 0.869 -42.353 1.00 80.44 790 SER A N 1
ATOM 6127 C CA . SER A 1 790 ? 14.739 -0.251 -43.238 1.00 80.44 790 SER A CA 1
ATOM 6128 C C . SER A 1 790 ? 15.360 -1.527 -42.630 1.00 80.44 790 SER A C 1
ATOM 6130 O O . SER A 1 790 ? 15.237 -2.584 -43.253 1.00 80.44 790 SER A O 1
ATOM 6132 N N . TRP A 1 791 ? 15.907 -1.516 -41.405 1.00 92.19 791 TRP A N 1
ATOM 6133 C CA . TRP A 1 791 ? 16.496 -2.726 -40.784 1.00 92.19 791 TRP A CA 1
ATOM 6134 C C . TRP A 1 791 ? 15.457 -3.704 -40.218 1.00 92.19 791 TRP A C 1
ATOM 6136 O O . TRP A 1 791 ? 15.778 -4.871 -39.978 1.00 92.19 791 TRP A O 1
ATOM 6146 N N . LYS A 1 792 ? 14.206 -3.248 -40.066 1.00 91.62 792 LYS A N 1
ATOM 6147 C CA . LYS A 1 792 ? 13.025 -4.043 -39.675 1.00 91.62 792 LYS A CA 1
ATOM 6148 C C . LYS A 1 792 ? 13.062 -4.624 -38.260 1.00 91.62 792 LYS A C 1
ATOM 6150 O O . LYS A 1 792 ? 12.260 -5.511 -37.978 1.00 91.62 792 LYS A O 1
ATOM 6155 N N . TYR A 1 793 ? 13.940 -4.146 -37.380 1.00 95.50 793 TYR A N 1
ATOM 6156 C CA . TYR A 1 793 ? 13.869 -4.518 -35.969 1.00 95.50 793 TYR A CA 1
ATOM 6157 C C . TYR A 1 793 ? 12.736 -3.764 -35.270 1.00 95.50 793 TYR A C 1
ATOM 6159 O O . TYR A 1 793 ? 12.347 -2.680 -35.689 1.00 95.50 793 TYR A O 1
ATOM 6167 N N . ASP A 1 794 ? 12.196 -4.344 -34.208 1.00 95.88 794 ASP A N 1
ATOM 6168 C CA . ASP A 1 794 ? 11.186 -3.729 -33.352 1.00 95.88 794 ASP A CA 1
ATOM 6169 C C . ASP A 1 794 ? 11.127 -4.475 -31.999 1.00 95.88 794 ASP A C 1
ATOM 6171 O O . ASP A 1 794 ? 11.969 -5.331 -31.693 1.00 95.88 794 ASP A O 1
ATOM 6175 N N . LYS A 1 795 ? 10.142 -4.136 -31.171 1.00 96.25 795 LYS A N 1
ATOM 6176 C CA . LYS A 1 795 ? 9.902 -4.653 -29.822 1.00 96.25 795 LYS A CA 1
ATOM 6177 C C . LYS A 1 795 ? 8.667 -5.545 -29.802 1.00 96.25 795 LYS A C 1
ATOM 6179 O O . LYS A 1 795 ? 7.732 -5.359 -30.578 1.00 96.25 795 LYS A O 1
ATOM 6184 N N . HIS A 1 796 ? 8.615 -6.504 -28.880 1.00 97.62 796 HIS A N 1
ATOM 6185 C CA . HIS A 1 796 ? 7.349 -7.176 -28.593 1.00 97.62 796 HIS A CA 1
ATOM 6186 C C . HIS A 1 796 ? 6.421 -6.252 -27.791 1.00 97.62 796 HIS A C 1
ATOM 6188 O O . HIS A 1 796 ? 6.880 -5.501 -26.927 1.00 97.62 796 HIS A O 1
ATOM 6194 N N . GLY A 1 797 ? 5.115 -6.364 -28.038 1.00 97.06 797 GLY A N 1
ATOM 6195 C CA . GLY A 1 797 ? 4.070 -5.674 -27.284 1.00 97.06 797 GLY A CA 1
ATOM 6196 C C . GLY A 1 797 ? 3.717 -4.272 -27.766 1.00 97.06 797 GLY A C 1
ATOM 6197 O O . GLY A 1 797 ? 3.748 -3.988 -28.960 1.00 97.06 797 GLY A O 1
ATOM 6198 N N . ILE A 1 798 ? 3.286 -3.434 -26.823 1.00 96.31 798 ILE A N 1
ATOM 6199 C CA . ILE A 1 798 ? 2.826 -2.064 -27.060 1.00 96.31 798 ILE A CA 1
ATOM 6200 C C . ILE A 1 798 ? 3.987 -1.114 -26.776 1.00 96.31 798 ILE A C 1
ATOM 6202 O O . ILE A 1 798 ? 4.624 -1.211 -25.727 1.00 96.31 798 ILE A O 1
ATOM 6206 N N . THR A 1 799 ? 4.249 -0.186 -27.691 1.00 95.44 799 THR A N 1
ATOM 6207 C CA . THR A 1 799 ? 5.295 0.831 -27.540 1.00 95.44 799 THR A CA 1
ATOM 6208 C C . THR A 1 799 ? 4.662 2.215 -27.458 1.00 95.44 799 THR A C 1
ATOM 6210 O O . THR A 1 799 ? 3.831 2.575 -28.288 1.00 95.44 799 THR A O 1
ATOM 6213 N N . TYR A 1 800 ? 5.047 2.974 -26.435 1.00 95.19 800 TYR A N 1
ATOM 6214 C CA . TYR A 1 800 ? 4.733 4.386 -26.257 1.00 95.19 800 TYR A CA 1
ATOM 6215 C C . TYR A 1 800 ? 5.990 5.202 -26.572 1.00 95.19 800 TYR A C 1
ATOM 6217 O O . TYR A 1 800 ? 6.898 5.268 -25.745 1.00 95.19 800 TYR A O 1
ATOM 6225 N N . ASP A 1 801 ? 6.052 5.783 -27.768 1.00 91.56 801 ASP A N 1
ATOM 6226 C CA . ASP A 1 801 ? 7.228 6.470 -28.328 1.00 91.56 801 ASP A CA 1
ATOM 6227 C C . ASP A 1 801 ? 6.908 7.829 -28.981 1.00 91.56 801 ASP A C 1
ATOM 6229 O O . ASP A 1 801 ? 7.747 8.436 -29.647 1.00 91.56 801 ASP A O 1
ATOM 6233 N N . ASP A 1 802 ? 5.705 8.363 -28.752 1.00 88.81 802 ASP A N 1
ATOM 6234 C CA . ASP A 1 802 ? 5.253 9.642 -29.311 1.00 88.81 802 ASP A CA 1
ATOM 6235 C C . ASP A 1 802 ? 5.782 10.869 -28.544 1.00 88.81 802 ASP A C 1
ATOM 6237 O O . ASP A 1 802 ? 5.631 12.010 -28.995 1.00 88.81 802 ASP A O 1
ATOM 6241 N N . LYS A 1 803 ? 6.383 10.657 -27.368 1.00 92.38 803 LYS A N 1
ATOM 6242 C CA . LYS A 1 803 ? 6.849 11.726 -26.477 1.00 92.38 803 LYS A CA 1
ATOM 6243 C C . LYS A 1 803 ? 8.274 12.158 -26.802 1.00 92.38 803 LYS A C 1
ATOM 6245 O O . LYS A 1 803 ? 9.141 11.341 -27.086 1.00 92.38 803 LYS A O 1
ATOM 6250 N N . VAL A 1 804 ? 8.520 13.460 -26.676 1.00 94.56 804 VAL A N 1
ATOM 6251 C CA . VAL A 1 804 ? 9.849 14.082 -26.769 1.00 94.56 804 VAL A CA 1
ATOM 6252 C C . VAL A 1 804 ? 10.201 14.634 -25.389 1.00 94.56 804 VAL A C 1
ATOM 6254 O O . VAL A 1 804 ? 9.503 15.529 -24.898 1.00 94.56 804 VAL A O 1
ATOM 6257 N N . ALA A 1 805 ? 11.253 14.120 -24.754 1.00 93.50 805 ALA A N 1
ATOM 6258 C CA . ALA A 1 805 ? 11.630 14.509 -23.397 1.00 93.50 805 ALA A CA 1
ATOM 6259 C C . ALA A 1 805 ? 12.027 15.986 -23.313 1.00 93.50 805 ALA A C 1
ATOM 6261 O O . ALA A 1 805 ? 11.620 16.662 -22.370 1.00 93.50 805 ALA A O 1
ATOM 6262 N N . GLU A 1 806 ? 12.714 16.515 -24.330 1.00 94.19 806 GLU A N 1
ATOM 6263 C CA . GLU A 1 806 ? 13.038 17.943 -24.446 1.00 94.19 806 GLU A CA 1
ATOM 6264 C C . GLU A 1 806 ? 11.782 18.825 -24.325 1.00 94.19 806 GLU A C 1
ATOM 6266 O O . GLU A 1 806 ? 11.745 19.818 -23.593 1.00 94.19 806 GLU A O 1
ATOM 6271 N N . THR A 1 807 ? 10.695 18.416 -24.988 1.00 95.06 807 THR A N 1
ATOM 6272 C CA . THR A 1 807 ? 9.413 19.134 -24.952 1.00 95.06 807 THR A CA 1
ATOM 6273 C C . THR A 1 807 ? 8.746 19.021 -23.581 1.00 95.06 807 THR A C 1
ATOM 6275 O O . THR A 1 807 ? 8.190 20.000 -23.078 1.00 95.06 807 THR A O 1
ATOM 6278 N N . LEU A 1 808 ? 8.809 17.847 -22.946 1.00 94.94 808 LEU A N 1
ATOM 6279 C CA . LEU A 1 808 ? 8.292 17.654 -21.589 1.00 94.94 808 LEU A CA 1
ATOM 6280 C C . LEU A 1 808 ? 9.076 18.484 -20.567 1.00 94.94 808 LEU A C 1
ATOM 6282 O O . LEU A 1 808 ? 8.471 19.128 -19.712 1.00 94.94 808 LEU A O 1
ATOM 6286 N N . TYR A 1 809 ? 10.401 18.543 -20.696 1.00 94.25 809 TYR A N 1
ATOM 6287 C CA . TYR A 1 809 ? 11.272 19.369 -19.864 1.00 94.25 809 TYR A CA 1
ATOM 6288 C C . TYR A 1 809 ? 10.962 20.860 -20.009 1.00 94.25 809 TYR A C 1
ATOM 6290 O O . TYR A 1 809 ? 10.926 21.585 -19.014 1.00 94.25 809 TYR A O 1
ATOM 6298 N N . ALA A 1 810 ? 10.668 21.331 -21.222 1.00 93.19 810 ALA A N 1
ATOM 6299 C CA . ALA A 1 810 ? 10.260 22.714 -21.451 1.00 93.19 810 ALA A CA 1
ATOM 6300 C C . ALA A 1 810 ? 8.894 23.043 -20.813 1.00 93.19 810 ALA A C 1
ATOM 6302 O O . ALA A 1 810 ? 8.728 24.119 -20.225 1.00 93.19 810 ALA A O 1
ATOM 6303 N N . ASN A 1 811 ? 7.936 22.116 -20.869 1.00 94.81 811 ASN A N 1
ATOM 6304 C CA . ASN A 1 811 ? 6.527 22.416 -20.600 1.00 94.81 811 ASN A CA 1
ATOM 6305 C C . ASN A 1 811 ? 6.002 21.930 -19.240 1.00 94.81 811 ASN A C 1
ATOM 6307 O O . ASN A 1 811 ? 4.983 22.437 -18.777 1.00 94.81 811 ASN A O 1
ATOM 6311 N N . ASN A 1 812 ? 6.676 20.996 -18.566 1.00 95.00 812 ASN A N 1
ATOM 6312 C CA . ASN A 1 812 ? 6.242 20.461 -17.277 1.00 95.00 812 ASN A CA 1
ATOM 6313 C C . ASN A 1 812 ? 7.216 20.859 -16.155 1.00 95.00 812 ASN A C 1
ATOM 6315 O O . ASN A 1 812 ? 8.357 20.403 -16.097 1.00 95.00 812 ASN A O 1
ATOM 6319 N N . ALA A 1 813 ? 6.761 21.736 -15.252 1.00 91.81 813 ALA A N 1
ATOM 6320 C CA . ALA A 1 813 ? 7.581 22.245 -14.153 1.00 91.81 813 ALA A CA 1
ATOM 6321 C C . ALA A 1 813 ? 8.023 21.143 -13.177 1.00 91.81 813 ALA A C 1
ATOM 6323 O O . ALA A 1 813 ? 9.183 21.134 -12.776 1.00 91.81 813 ALA A O 1
ATOM 6324 N N . SER A 1 814 ? 7.141 20.201 -12.835 1.00 91.31 814 SER A N 1
ATOM 6325 C CA . SER A 1 814 ? 7.445 19.118 -11.891 1.00 91.31 814 SER A CA 1
ATOM 6326 C C . SER A 1 814 ? 8.498 18.158 -12.444 1.00 91.31 814 SER A C 1
ATOM 6328 O O . SER A 1 814 ? 9.478 17.862 -11.763 1.00 91.31 814 SER A O 1
ATOM 6330 N N . PHE A 1 815 ? 8.349 17.750 -13.706 1.00 92.56 815 PHE A N 1
ATOM 6331 C CA . PHE A 1 815 ? 9.319 16.923 -14.422 1.00 92.56 815 PHE A CA 1
ATOM 6332 C C . PHE A 1 815 ? 10.685 17.609 -14.500 1.00 92.56 815 PHE A C 1
ATOM 6334 O O . PHE A 1 815 ? 11.694 17.034 -14.104 1.00 92.56 815 PHE A O 1
ATOM 6341 N N . ARG A 1 816 ? 10.716 18.880 -14.916 1.00 93.38 816 ARG A N 1
ATOM 6342 C CA . ARG A 1 816 ? 11.946 19.680 -14.966 1.00 93.38 816 ARG A CA 1
ATOM 6343 C C . ARG A 1 816 ? 12.615 19.838 -13.602 1.00 93.38 816 ARG A C 1
ATOM 6345 O O . ARG A 1 816 ? 13.835 19.765 -13.525 1.00 93.38 816 ARG A O 1
ATOM 6352 N N . ASN A 1 817 ? 11.850 20.059 -12.537 1.00 90.75 817 ASN A N 1
ATOM 6353 C CA . ASN A 1 817 ? 12.403 20.238 -11.194 1.00 90.75 817 ASN A CA 1
ATOM 6354 C C . ASN A 1 817 ? 13.037 18.948 -10.658 1.00 90.75 817 ASN A C 1
ATOM 6356 O O . ASN A 1 817 ? 14.142 19.001 -10.119 1.00 90.75 817 ASN A O 1
ATOM 6360 N N . ASP A 1 818 ? 12.377 17.800 -10.837 1.00 88.06 818 ASP A N 1
ATOM 6361 C CA . ASP A 1 818 ? 12.952 16.504 -10.459 1.00 88.06 818 ASP A CA 1
ATOM 6362 C C . ASP A 1 818 ? 14.199 16.193 -11.298 1.00 88.06 818 ASP A C 1
ATOM 6364 O O . ASP A 1 818 ? 15.230 15.842 -10.729 1.00 88.06 818 ASP A O 1
ATOM 6368 N N . MET A 1 819 ? 14.157 16.426 -12.615 1.00 89.06 819 MET A N 1
ATOM 6369 C CA . MET A 1 819 ? 15.321 16.289 -13.502 1.00 89.06 819 MET A CA 1
ATOM 6370 C C . MET A 1 819 ? 16.501 17.150 -13.038 1.00 89.06 819 MET A C 1
ATOM 6372 O O . MET A 1 819 ? 17.598 16.633 -12.843 1.00 89.06 819 MET A O 1
ATOM 6376 N N . LYS A 1 820 ? 16.286 18.445 -12.767 1.00 88.62 820 LYS A N 1
ATOM 6377 C CA . LYS A 1 820 ? 17.333 19.324 -12.219 1.00 88.62 820 LYS A CA 1
ATOM 6378 C C . LYS A 1 820 ? 17.896 18.792 -10.910 1.00 88.62 820 LYS A C 1
ATOM 6380 O O . LYS A 1 820 ? 19.098 18.897 -10.687 1.00 88.62 820 LYS A O 1
ATOM 6385 N N . ARG A 1 821 ? 17.059 18.220 -10.040 1.00 85.94 821 ARG A N 1
ATOM 6386 C CA . ARG A 1 821 ? 17.536 17.634 -8.783 1.00 85.94 821 ARG A CA 1
ATOM 6387 C C . ARG A 1 821 ? 18.426 16.419 -9.036 1.00 85.94 821 ARG A C 1
ATOM 6389 O O . ARG A 1 821 ? 19.508 16.360 -8.457 1.00 85.94 821 ARG A O 1
ATOM 6396 N N . PHE A 1 822 ? 18.003 15.494 -9.897 1.00 84.19 822 PHE A N 1
ATOM 6397 C CA . PHE A 1 822 ? 18.805 14.322 -10.269 1.00 84.19 822 PHE A CA 1
ATOM 6398 C C . PHE A 1 822 ? 20.157 14.715 -10.858 1.00 84.19 822 PHE A C 1
ATOM 6400 O O . PHE A 1 822 ? 21.168 14.085 -10.569 1.00 84.19 822 PHE A O 1
ATOM 6407 N N . LEU A 1 823 ? 20.185 15.810 -11.611 1.00 82.88 823 LEU A N 1
ATOM 6408 C CA . LEU A 1 823 ? 21.385 16.328 -12.250 1.00 82.88 823 LEU A CA 1
ATOM 6409 C C . LEU A 1 823 ? 22.239 17.232 -11.336 1.00 82.88 823 LEU A C 1
ATOM 6411 O O . LEU A 1 823 ? 23.185 17.865 -11.801 1.00 82.88 823 LEU A O 1
ATOM 6415 N N . GLY A 1 824 ? 21.935 17.339 -10.039 1.00 83.06 824 GLY A N 1
ATOM 6416 C CA . GLY A 1 824 ? 22.716 18.176 -9.118 1.00 83.06 824 GLY A CA 1
ATOM 6417 C C . GLY A 1 824 ? 22.597 19.682 -9.398 1.00 83.06 824 GLY A C 1
ATOM 6418 O O . GLY A 1 824 ? 23.507 20.451 -9.101 1.00 83.06 824 GLY A O 1
ATOM 6419 N N . GLY A 1 825 ? 21.478 20.111 -9.984 1.00 83.56 825 GLY A N 1
ATOM 6420 C CA . GLY A 1 825 ? 21.131 21.506 -10.254 1.00 83.56 825 GLY A CA 1
ATOM 6421 C C . GLY A 1 825 ? 21.446 22.000 -11.668 1.00 83.56 825 GLY A C 1
ATOM 6422 O O . GLY A 1 825 ? 21.003 23.098 -12.012 1.00 83.56 825 GLY A O 1
ATOM 6423 N N . ARG A 1 826 ? 22.165 21.225 -12.498 1.00 87.56 826 ARG A N 1
ATOM 6424 C CA . ARG A 1 826 ? 22.394 21.593 -13.908 1.00 87.56 826 ARG A CA 1
ATOM 6425 C C . ARG A 1 826 ? 21.136 21.380 -14.752 1.00 87.56 826 ARG A C 1
ATOM 6427 O O . ARG A 1 826 ? 20.272 20.572 -14.411 1.00 87.56 826 ARG A O 1
ATOM 6434 N N . ASP A 1 827 ? 21.045 22.115 -15.858 1.00 86.12 827 ASP A N 1
ATOM 6435 C CA . ASP A 1 827 ? 20.027 21.855 -16.872 1.00 86.12 827 ASP A CA 1
ATOM 6436 C C . ASP A 1 827 ? 20.304 20.526 -17.589 1.00 86.12 827 ASP A C 1
ATOM 6438 O O . ASP A 1 827 ? 21.462 20.142 -17.789 1.00 86.12 827 ASP A O 1
ATOM 6442 N N . ALA A 1 828 ? 19.221 19.828 -17.934 1.00 88.12 828 ALA A N 1
ATOM 6443 C CA . ALA A 1 828 ? 19.276 18.605 -18.720 1.00 88.12 828 ALA A CA 1
ATOM 6444 C C . ALA A 1 828 ? 19.636 18.909 -20.181 1.00 88.12 828 ALA A C 1
ATOM 6446 O O . ALA A 1 828 ? 19.138 19.880 -20.756 1.00 88.12 828 ALA A O 1
ATOM 6447 N N . ASP A 1 829 ? 20.489 18.069 -20.757 1.00 86.38 829 ASP A N 1
ATOM 6448 C CA . ASP A 1 829 ? 20.910 18.118 -22.153 1.00 86.38 829 ASP A CA 1
ATOM 6449 C C . ASP A 1 829 ? 20.044 17.186 -23.011 1.00 86.38 829 ASP A C 1
ATOM 6451 O O . ASP A 1 829 ? 19.893 15.998 -22.710 1.00 86.38 829 ASP A O 1
ATOM 6455 N N . PHE A 1 830 ? 19.481 17.727 -24.089 1.00 88.62 830 PHE A N 1
ATOM 6456 C CA . PHE A 1 830 ? 18.625 17.013 -25.033 1.00 88.62 830 PHE A CA 1
ATOM 6457 C C . PHE A 1 830 ? 19.093 17.294 -26.460 1.00 88.62 830 PHE A C 1
ATOM 6459 O O . PHE A 1 830 ? 19.556 18.391 -26.767 1.00 88.62 830 PHE A O 1
ATOM 6466 N N . ASN A 1 831 ? 18.929 16.323 -27.362 1.00 87.50 831 ASN A N 1
ATOM 6467 C CA . ASN A 1 831 ? 19.334 16.484 -28.758 1.00 87.50 831 ASN A CA 1
ATOM 6468 C C . ASN A 1 831 ? 18.322 15.879 -29.743 1.00 87.50 831 ASN A C 1
ATOM 6470 O O . ASN A 1 831 ? 18.663 15.021 -30.553 1.00 87.50 831 ASN A O 1
ATOM 6474 N N . SER A 1 832 ? 17.065 16.334 -29.697 1.00 89.38 832 SER A N 1
ATOM 6475 C CA . SER A 1 832 ? 15.989 15.793 -30.545 1.00 89.38 832 SER A CA 1
ATOM 6476 C C . SER A 1 832 ? 16.297 15.879 -32.047 1.00 89.38 832 SER A C 1
ATOM 6478 O O . SER A 1 832 ? 16.137 14.908 -32.800 1.00 89.38 832 SER A O 1
ATOM 6480 N N . SER A 1 833 ? 16.817 17.029 -32.490 1.00 89.69 833 SER A N 1
ATOM 6481 C CA . SER A 1 833 ? 17.191 17.236 -33.894 1.00 89.69 833 SER A CA 1
ATOM 6482 C C . SER A 1 833 ? 18.393 16.383 -34.315 1.00 89.69 833 SER A C 1
ATOM 6484 O O . SER A 1 833 ? 18.372 15.789 -35.394 1.00 89.69 833 SER A O 1
ATOM 6486 N N . GLY A 1 834 ? 19.412 16.261 -33.459 1.00 89.44 834 GLY A N 1
ATOM 6487 C CA . GLY A 1 834 ? 20.572 15.409 -33.699 1.00 89.44 834 GLY A CA 1
ATOM 6488 C C . GLY A 1 834 ? 20.209 13.931 -33.738 1.00 89.44 834 GLY A C 1
ATOM 6489 O O . GLY A 1 834 ? 20.679 13.241 -34.636 1.00 89.44 834 GLY A O 1
ATOM 6490 N N . THR A 1 835 ? 19.320 13.466 -32.854 1.00 90.44 835 THR A N 1
ATOM 6491 C CA . THR A 1 835 ? 18.810 12.085 -32.854 1.00 90.44 835 THR A CA 1
ATOM 6492 C C . THR A 1 835 ? 18.126 11.768 -34.183 1.00 90.44 835 THR A C 1
ATOM 6494 O O . THR A 1 835 ? 18.474 10.791 -34.841 1.00 90.44 835 THR A O 1
ATOM 6497 N N . SER A 1 836 ? 17.228 12.642 -34.650 1.00 90.75 836 SER A N 1
ATOM 6498 C CA . SER A 1 836 ? 16.548 12.452 -35.941 1.00 90.75 836 SER A CA 1
ATOM 6499 C C . SER A 1 836 ? 17.531 12.444 -37.121 1.00 90.75 836 SER A C 1
ATOM 6501 O O . SER A 1 836 ? 17.435 11.604 -38.015 1.00 90.75 836 SER A O 1
ATOM 6503 N N . ASN A 1 837 ? 18.507 13.358 -37.126 1.00 91.94 837 ASN A N 1
ATOM 6504 C CA . ASN A 1 837 ? 19.527 13.429 -38.175 1.00 91.94 837 ASN A CA 1
ATOM 6505 C C . ASN A 1 837 ? 20.443 12.198 -38.180 1.00 91.94 837 ASN A C 1
ATOM 6507 O O . ASN A 1 837 ? 20.791 11.707 -39.252 1.00 91.94 837 ASN A O 1
ATOM 6511 N N . LEU A 1 838 ? 20.815 11.696 -37.000 1.00 91.00 838 LEU A N 1
ATOM 6512 C CA . LEU A 1 838 ? 21.636 10.502 -36.834 1.00 91.00 838 LEU A CA 1
ATOM 6513 C C . LEU A 1 838 ? 20.946 9.273 -37.431 1.00 91.00 838 LEU A C 1
ATOM 6515 O O . LEU A 1 838 ? 21.548 8.572 -38.242 1.00 91.00 838 LEU A O 1
ATOM 6519 N N . LEU A 1 839 ? 19.693 9.026 -37.046 1.00 92.19 839 LEU A N 1
ATOM 6520 C CA . LEU A 1 839 ? 18.944 7.842 -37.475 1.00 92.19 839 LEU A CA 1
ATOM 6521 C C . LEU A 1 839 ? 18.706 7.845 -38.989 1.00 92.19 839 LEU A C 1
ATOM 6523 O O . LEU A 1 839 ? 18.962 6.837 -39.647 1.00 92.19 839 LEU A O 1
ATOM 6527 N N . ASN A 1 840 ? 18.321 8.995 -39.556 1.00 92.31 840 ASN A N 1
ATOM 6528 C CA . ASN A 1 840 ? 18.179 9.155 -41.006 1.00 92.31 840 ASN A CA 1
ATOM 6529 C C . ASN A 1 840 ? 19.508 8.927 -41.733 1.00 92.31 840 ASN A C 1
ATOM 6531 O O . ASN A 1 840 ? 19.556 8.195 -42.714 1.00 92.31 840 ASN A O 1
ATOM 6535 N N . HIS A 1 841 ? 20.606 9.498 -41.227 1.00 91.62 841 HIS A N 1
ATOM 6536 C CA . HIS A 1 841 ? 21.923 9.330 -41.841 1.00 91.62 841 HIS A CA 1
ATOM 6537 C C . HIS A 1 841 ? 22.399 7.873 -41.816 1.00 91.62 841 HIS A C 1
ATOM 6539 O O . HIS A 1 841 ? 22.968 7.411 -42.802 1.00 91.62 841 HIS A O 1
ATOM 6545 N N . ILE A 1 842 ? 22.165 7.134 -40.724 1.00 91.69 842 ILE A N 1
ATOM 6546 C CA . ILE A 1 842 ? 22.486 5.700 -40.670 1.00 91.69 842 ILE A CA 1
ATOM 6547 C C . ILE A 1 842 ? 21.602 4.929 -41.660 1.00 91.69 842 ILE A C 1
ATOM 6549 O O . ILE A 1 842 ? 22.127 4.157 -42.460 1.00 91.69 842 ILE A O 1
ATOM 6553 N N . SER A 1 843 ? 20.290 5.177 -41.659 1.00 91.75 843 SER A N 1
ATOM 6554 C CA . SER A 1 843 ? 19.344 4.506 -42.559 1.00 91.75 843 SER A CA 1
ATOM 6555 C C . SER A 1 843 ? 19.653 4.743 -44.042 1.00 91.75 843 SER A C 1
ATOM 6557 O O . SER A 1 843 ? 19.474 3.837 -44.847 1.00 91.75 843 SER A O 1
ATOM 6559 N N . ASP A 1 844 ? 20.120 5.940 -44.409 1.00 90.69 844 ASP A N 1
ATOM 6560 C CA . ASP A 1 844 ? 20.456 6.312 -45.791 1.00 90.69 844 ASP A CA 1
ATOM 6561 C C . ASP A 1 844 ? 21.746 5.651 -46.306 1.00 90.69 844 ASP A C 1
ATOM 6563 O O . ASP A 1 844 ? 22.028 5.679 -47.509 1.00 90.69 844 ASP A O 1
ATOM 6567 N N . LYS A 1 845 ? 22.600 5.156 -45.403 1.00 89.25 845 LYS A N 1
ATOM 6568 C CA . LYS A 1 845 ? 23.943 4.645 -45.727 1.00 89.25 845 LYS A CA 1
ATOM 6569 C C . LYS A 1 845 ? 24.100 3.149 -45.516 1.00 89.25 845 LYS A C 1
ATOM 6571 O O . LYS A 1 845 ? 24.931 2.552 -46.195 1.00 89.25 845 LYS A O 1
ATOM 6576 N N . TRP A 1 846 ? 23.328 2.578 -44.599 1.00 91.44 846 TRP A N 1
ATOM 6577 C CA . TRP A 1 846 ? 23.286 1.150 -44.328 1.00 91.44 846 TRP A CA 1
ATOM 6578 C C . TRP A 1 846 ? 21.819 0.732 -44.307 1.00 91.44 846 TRP A C 1
ATOM 6580 O O . TRP A 1 846 ? 21.115 1.008 -43.340 1.00 91.44 846 TRP A O 1
ATOM 6590 N N . GLU A 1 847 ? 21.346 0.081 -45.368 1.00 90.00 847 GLU A N 1
ATOM 6591 C CA . GLU A 1 847 ? 19.918 -0.246 -45.542 1.00 90.00 847 GLU A CA 1
ATOM 6592 C C . GLU A 1 847 ? 19.476 -1.450 -44.694 1.00 90.00 847 GLU A C 1
ATOM 6594 O O . GLU A 1 847 ? 18.287 -1.717 -44.508 1.00 90.00 847 GLU A O 1
ATOM 6599 N N . ASN A 1 848 ? 20.428 -2.236 -44.194 1.00 91.69 848 ASN A N 1
ATOM 6600 C CA . ASN A 1 848 ? 20.156 -3.433 -43.410 1.00 91.69 848 ASN A CA 1
ATOM 6601 C C . ASN A 1 848 ? 21.354 -3.810 -42.520 1.00 91.69 848 ASN A C 1
ATOM 6603 O O . ASN A 1 848 ? 22.451 -3.260 -42.628 1.00 91.69 848 ASN A O 1
ATOM 6607 N N . VAL A 1 849 ? 21.142 -4.791 -41.639 1.00 93.56 849 VAL A N 1
ATOM 6608 C CA . VAL A 1 849 ? 22.175 -5.262 -40.702 1.00 93.56 849 VAL A CA 1
ATOM 6609 C C . VAL A 1 849 ? 23.351 -5.954 -41.404 1.00 93.56 849 VAL A C 1
ATOM 6611 O O . VAL A 1 849 ? 24.452 -5.936 -40.874 1.00 93.56 849 VAL A O 1
ATOM 6614 N N . GLU A 1 850 ? 23.178 -6.530 -42.596 1.00 94.56 850 GLU A N 1
ATOM 6615 C CA . GLU A 1 850 ? 24.311 -7.101 -43.343 1.00 94.56 850 GLU A CA 1
ATOM 6616 C C . GLU A 1 850 ? 25.311 -6.009 -43.724 1.00 94.56 850 GLU A C 1
ATOM 6618 O O . GLU A 1 850 ? 26.512 -6.151 -43.501 1.00 94.56 850 GLU A O 1
ATOM 6623 N N . GLU A 1 851 ? 24.810 -4.874 -44.206 1.00 92.88 851 GLU A N 1
ATOM 6624 C CA . GLU A 1 851 ? 25.639 -3.719 -44.542 1.00 92.88 851 GLU A CA 1
ATOM 6625 C C . GLU A 1 851 ? 26.314 -3.107 -43.314 1.00 92.88 851 GLU A C 1
ATOM 6627 O O . GLU A 1 851 ? 27.466 -2.690 -43.407 1.00 92.88 851 GLU A O 1
ATOM 6632 N N . TYR A 1 852 ? 25.644 -3.094 -42.157 1.00 92.62 852 TYR A N 1
ATOM 6633 C CA . TYR A 1 852 ? 26.240 -2.658 -40.887 1.00 92.62 852 TYR A CA 1
ATOM 6634 C C . TYR A 1 852 ? 27.548 -3.405 -40.565 1.00 92.62 852 TYR A C 1
ATOM 6636 O O . TYR A 1 852 ? 28.503 -2.783 -40.095 1.00 92.62 852 TYR A O 1
ATOM 6644 N N . TYR A 1 853 ? 27.615 -4.704 -40.881 1.00 93.75 853 TYR A N 1
ATOM 6645 C CA . TYR A 1 853 ? 28.798 -5.547 -40.670 1.00 93.75 853 TYR A CA 1
ATOM 6646 C C . TYR A 1 853 ? 29.772 -5.595 -41.849 1.00 93.75 853 TYR A C 1
ATOM 6648 O O . TYR A 1 853 ? 30.948 -5.854 -41.622 1.00 93.75 853 TYR A O 1
ATOM 6656 N N . ASN A 1 854 ? 29.302 -5.418 -43.088 1.00 91.19 854 ASN A N 1
ATOM 6657 C CA . ASN A 1 854 ? 30.090 -5.743 -44.283 1.00 91.19 854 ASN A CA 1
ATOM 6658 C C . ASN A 1 854 ? 30.490 -4.526 -45.131 1.00 91.19 854 ASN A C 1
ATOM 6660 O O . ASN A 1 854 ? 31.454 -4.620 -45.894 1.00 91.19 854 ASN A O 1
ATOM 6664 N N . ASN A 1 855 ? 29.776 -3.398 -45.041 1.00 87.50 855 ASN A N 1
ATOM 6665 C CA . ASN A 1 855 ? 30.042 -2.247 -45.904 1.00 87.50 855 ASN A CA 1
ATOM 6666 C C . ASN A 1 855 ? 31.101 -1.321 -45.299 1.00 87.50 855 ASN A C 1
ATOM 6668 O O . ASN A 1 855 ? 30.915 -0.743 -44.227 1.00 87.50 855 ASN A O 1
ATOM 6672 N N . ASP A 1 856 ? 32.187 -1.125 -46.050 1.00 74.62 856 ASP A N 1
ATOM 6673 C CA . ASP A 1 856 ? 33.237 -0.158 -45.732 1.00 74.62 856 ASP A CA 1
ATOM 6674 C C . ASP A 1 856 ? 32.711 1.282 -45.797 1.00 74.62 856 ASP A C 1
ATOM 6676 O O . ASP A 1 856 ? 32.092 1.705 -46.774 1.00 74.62 856 ASP A O 1
ATOM 6680 N N . CYS A 1 857 ? 33.065 2.093 -44.806 1.00 68.88 857 CYS A N 1
ATOM 6681 C CA . CYS A 1 857 ? 32.512 3.439 -44.642 1.00 68.88 857 CYS A CA 1
ATOM 6682 C C . CYS A 1 857 ? 33.325 4.550 -45.351 1.00 68.88 857 CYS A C 1
ATOM 6684 O O . CYS A 1 857 ? 33.234 5.727 -44.986 1.00 68.88 857 CYS A O 1
ATOM 6686 N N . TYR A 1 858 ? 34.154 4.189 -46.343 1.00 65.31 858 TYR A N 1
ATOM 6687 C CA . TYR A 1 858 ? 35.088 5.092 -47.033 1.00 65.31 858 TYR A CA 1
ATOM 6688 C C . TYR A 1 858 ? 34.577 5.554 -48.405 1.00 65.31 858 TYR A C 1
ATOM 6690 O O . TYR A 1 858 ? 34.232 4.736 -49.252 1.00 65.31 858 TYR A O 1
ATOM 6698 N N . THR A 1 859 ? 34.625 6.865 -48.665 1.00 55.62 859 THR A N 1
ATOM 6699 C CA . THR A 1 859 ? 34.167 7.479 -49.929 1.00 55.62 859 THR A CA 1
ATOM 6700 C C . THR A 1 859 ? 35.286 7.971 -50.852 1.00 55.62 859 THR A C 1
ATOM 6702 O O . THR A 1 859 ? 35.007 8.648 -51.841 1.00 55.62 859 THR A O 1
ATOM 6705 N N . GLY A 1 860 ? 36.559 7.699 -50.554 1.00 55.22 860 GLY A N 1
ATOM 6706 C CA . GLY A 1 860 ? 37.663 8.113 -51.428 1.00 55.22 860 GLY A CA 1
ATOM 6707 C C . GLY A 1 860 ? 37.942 7.118 -52.567 1.00 55.22 860 GLY A C 1
ATOM 6708 O O . GLY A 1 860 ? 37.564 5.948 -52.481 1.00 55.22 860 GLY A O 1
ATOM 6709 N N . PRO A 1 861 ? 38.625 7.547 -53.646 1.00 46.06 861 PRO A N 1
ATOM 6710 C CA . PRO A 1 861 ? 38.945 6.669 -54.764 1.00 46.06 861 PRO A CA 1
ATOM 6711 C C . PRO A 1 861 ? 39.870 5.536 -54.306 1.00 46.06 861 PRO A C 1
ATOM 6713 O O . PRO A 1 861 ? 40.979 5.771 -53.826 1.00 46.06 861 PRO A O 1
ATOM 6716 N N . THR A 1 862 ? 39.447 4.287 -54.496 1.00 44.50 862 THR A N 1
ATOM 6717 C CA . THR A 1 862 ? 40.348 3.134 -54.414 1.00 44.50 862 THR A CA 1
ATOM 6718 C C . THR A 1 862 ? 41.366 3.224 -55.547 1.00 44.50 862 THR A C 1
ATOM 6720 O O . THR A 1 862 ? 41.015 2.992 -56.702 1.00 44.50 862 THR A O 1
ATOM 6723 N N . ILE A 1 863 ? 42.625 3.539 -55.233 1.00 44.12 863 ILE A N 1
ATOM 6724 C CA . ILE A 1 863 ? 43.748 3.320 -56.153 1.00 44.12 863 ILE A CA 1
ATOM 6725 C C . ILE A 1 863 ? 44.332 1.939 -55.824 1.00 44.12 863 ILE A C 1
ATOM 6727 O O . ILE A 1 863 ? 44.901 1.770 -54.741 1.00 44.12 863 ILE A O 1
ATOM 6731 N N . PRO A 1 864 ? 44.198 0.930 -56.702 1.00 39.00 864 PRO A N 1
ATOM 6732 C CA . PRO A 1 864 ? 44.784 -0.381 -56.457 1.00 39.00 864 PRO A CA 1
ATOM 6733 C C . PRO A 1 864 ? 46.316 -0.280 -56.423 1.00 39.00 864 PRO A C 1
ATOM 6735 O O . PRO A 1 864 ? 46.935 0.093 -57.417 1.00 39.00 864 PRO A O 1
ATOM 6738 N N . GLY A 1 865 ? 46.932 -0.640 -55.293 1.00 45.50 865 GLY A N 1
ATOM 6739 C CA . GLY A 1 865 ? 48.375 -0.907 -55.214 1.00 45.50 865 GLY A CA 1
ATOM 6740 C C . GLY A 1 865 ? 49.294 0.226 -54.735 1.00 45.50 865 GLY A C 1
ATOM 6741 O O . GLY A 1 865 ? 50.508 0.052 -54.797 1.00 45.50 865 GLY A O 1
ATOM 6742 N N . THR A 1 866 ? 48.784 1.346 -54.214 1.00 38.75 866 THR A N 1
ATOM 6743 C CA . THR A 1 866 ? 49.625 2.402 -53.602 1.00 38.75 866 THR A CA 1
ATOM 6744 C C . THR A 1 866 ? 49.347 2.559 -52.105 1.00 38.75 866 THR A C 1
ATOM 6746 O O . THR A 1 866 ? 48.202 2.840 -51.750 1.00 38.75 866 THR A O 1
ATOM 6749 N N . PRO A 1 867 ? 50.359 2.451 -51.218 1.00 41.91 867 PRO A N 1
ATOM 6750 C CA . PRO A 1 867 ? 50.225 2.893 -49.834 1.00 41.91 867 PRO A CA 1
ATOM 6751 C C . PRO A 1 867 ? 49.957 4.402 -49.818 1.00 41.91 867 PRO A C 1
ATOM 6753 O O . PRO A 1 867 ? 50.693 5.169 -50.442 1.00 41.91 867 PRO A O 1
ATOM 6756 N N . ILE A 1 868 ? 48.908 4.831 -49.118 1.00 45.94 868 ILE A N 1
ATOM 6757 C CA . ILE A 1 868 ? 48.611 6.254 -48.922 1.00 45.94 868 ILE A CA 1
ATOM 6758 C C . ILE A 1 868 ? 49.753 6.858 -48.077 1.00 45.94 868 ILE A C 1
ATOM 6760 O O . ILE A 1 868 ? 50.045 6.317 -47.007 1.00 45.94 868 ILE A O 1
ATOM 6764 N N . PRO A 1 869 ? 50.430 7.943 -48.507 1.00 38.41 869 PRO A N 1
ATOM 6765 C CA . PRO A 1 869 ? 51.514 8.528 -47.730 1.00 38.41 869 PRO A CA 1
ATOM 6766 C C . PRO A 1 869 ? 50.944 9.239 -46.502 1.00 38.41 869 PRO A C 1
ATOM 6768 O O . PRO A 1 869 ? 50.196 10.208 -46.617 1.00 38.41 869 PRO A O 1
ATOM 6771 N N . ILE A 1 870 ? 51.325 8.760 -45.323 1.00 40.28 870 ILE A N 1
ATOM 6772 C CA . ILE A 1 870 ? 51.003 9.365 -44.031 1.00 40.28 870 ILE A CA 1
ATOM 6773 C C . ILE A 1 870 ? 52.086 10.404 -43.720 1.00 40.28 870 ILE A C 1
ATOM 6775 O O . ILE A 1 870 ? 53.269 10.064 -43.652 1.00 40.28 870 ILE A O 1
ATOM 6779 N N . THR A 1 871 ? 51.723 11.673 -43.534 1.00 39.38 871 THR A N 1
ATOM 6780 C CA . THR A 1 871 ? 52.634 12.657 -42.932 1.00 39.38 871 THR A CA 1
ATOM 6781 C C . THR A 1 871 ? 52.726 12.421 -41.415 1.00 39.38 871 THR A C 1
ATOM 6783 O O . THR A 1 871 ? 51.726 12.049 -40.796 1.00 39.38 871 THR A O 1
ATOM 6786 N N . PRO A 1 872 ? 53.888 12.657 -40.768 1.00 39.16 872 PRO A N 1
ATOM 6787 C CA . PRO A 1 872 ? 54.127 12.229 -39.381 1.00 39.16 872 PRO A CA 1
ATOM 6788 C C . PRO A 1 872 ? 53.207 12.861 -38.324 1.00 39.16 872 PRO A C 1
ATOM 6790 O O . PRO A 1 872 ? 53.121 12.349 -37.215 1.00 39.16 872 PRO A O 1
ATOM 6793 N N . ALA A 1 873 ? 52.506 13.952 -38.648 1.00 41.34 873 ALA A N 1
ATOM 6794 C CA . ALA A 1 873 ? 51.601 14.637 -37.723 1.00 41.34 873 ALA A CA 1
ATOM 6795 C C . ALA A 1 873 ? 50.186 14.018 -37.648 1.00 41.34 873 ALA A C 1
ATOM 6797 O O . ALA A 1 873 ? 49.428 14.366 -36.751 1.00 41.34 873 ALA A O 1
ATOM 6798 N N . LEU A 1 874 ? 49.830 13.101 -38.559 1.00 42.53 874 LEU A N 1
ATOM 6799 C CA . LEU A 1 874 ? 48.509 12.443 -38.632 1.00 42.53 874 LEU A CA 1
ATOM 6800 C C . LEU A 1 874 ? 48.584 10.910 -38.472 1.00 42.53 874 LEU A C 1
ATOM 6802 O O . LEU A 1 874 ? 47.592 10.210 -38.650 1.00 42.53 874 LEU A O 1
ATOM 6806 N N . ALA A 1 875 ? 49.752 10.373 -38.109 1.00 41.56 875 ALA A N 1
ATOM 6807 C CA . ALA A 1 875 ? 50.040 8.936 -38.080 1.00 41.56 875 ALA A CA 1
ATOM 6808 C C . ALA A 1 875 ? 49.393 8.138 -36.921 1.00 41.56 875 ALA A C 1
ATOM 6810 O O . ALA A 1 875 ? 49.702 6.961 -36.761 1.00 41.56 875 ALA A O 1
ATOM 6811 N N . LEU A 1 876 ? 48.495 8.737 -36.129 1.00 45.75 876 LEU A N 1
ATOM 6812 C CA . LEU A 1 876 ? 47.756 8.037 -35.065 1.00 45.75 876 LEU A CA 1
ATOM 6813 C C . LEU A 1 876 ? 46.467 7.346 -35.547 1.00 45.75 876 LEU A C 1
ATOM 6815 O O . LEU A 1 876 ? 45.872 6.600 -34.781 1.00 45.75 876 LEU A O 1
ATOM 6819 N N . LEU A 1 877 ? 46.044 7.550 -36.799 1.00 49.84 877 LEU A N 1
ATOM 6820 C CA . LEU A 1 877 ? 44.839 6.926 -37.355 1.00 49.84 877 LEU A CA 1
ATOM 6821 C C . LEU A 1 877 ? 45.170 6.249 -38.692 1.00 49.84 877 LEU A C 1
ATOM 6823 O O . LEU A 1 877 ? 45.090 6.910 -39.732 1.00 49.84 877 LEU A O 1
ATOM 6827 N N . PRO A 1 878 ? 45.560 4.961 -38.729 1.00 51.34 878 PRO A N 1
ATOM 6828 C CA . PRO A 1 878 ? 45.605 4.253 -39.999 1.00 51.34 878 PRO A CA 1
ATOM 6829 C C . PRO A 1 878 ? 44.220 4.327 -40.663 1.00 51.34 878 PRO A C 1
ATOM 6831 O O . PRO A 1 878 ? 43.197 4.005 -40.059 1.00 51.34 878 PRO A O 1
ATOM 6834 N N . ILE A 1 879 ? 44.206 4.804 -41.911 1.00 51.31 879 ILE A N 1
ATOM 6835 C CA . ILE A 1 879 ? 43.050 4.882 -42.815 1.00 51.31 879 ILE A CA 1
ATOM 6836 C C . ILE A 1 879 ? 42.744 3.458 -43.296 1.00 51.31 879 ILE A C 1
ATOM 6838 O O . ILE A 1 879 ? 42.938 3.112 -44.460 1.00 51.31 879 ILE A O 1
ATOM 6842 N N . ASN A 1 880 ? 42.356 2.591 -42.369 1.00 54.44 880 ASN A N 1
ATOM 6843 C CA . ASN A 1 880 ? 41.910 1.252 -42.699 1.00 54.44 880 ASN A CA 1
ATOM 6844 C C . ASN A 1 880 ? 40.403 1.302 -42.945 1.00 54.44 880 ASN A C 1
ATOM 6846 O O . ASN A 1 880 ? 39.671 2.018 -42.261 1.00 54.44 880 ASN A O 1
ATOM 6850 N N . ARG A 1 881 ? 39.967 0.565 -43.966 1.00 66.56 881 ARG A N 1
ATOM 6851 C CA . ARG A 1 881 ? 38.566 0.210 -44.191 1.00 66.56 881 ARG A CA 1
ATOM 6852 C C . ARG A 1 881 ? 37.960 -0.262 -42.865 1.00 66.56 881 ARG A C 1
ATOM 6854 O O . ARG A 1 881 ? 38.530 -1.149 -42.240 1.00 66.56 881 ARG A O 1
ATOM 6861 N N . MET A 1 882 ? 36.901 0.410 -42.429 1.00 79.25 882 MET A N 1
ATOM 6862 C CA . MET A 1 882 ? 36.191 0.141 -41.184 1.00 79.25 882 MET A CA 1
ATOM 6863 C C . MET A 1 882 ? 34.700 0.171 -41.492 1.00 79.25 882 MET A C 1
ATOM 6865 O O . MET A 1 882 ? 34.240 1.068 -42.207 1.00 79.25 882 MET A O 1
ATOM 6869 N N . THR A 1 883 ? 33.982 -0.802 -40.959 1.00 88.69 883 THR A N 1
ATOM 6870 C CA . THR A 1 883 ? 32.529 -0.959 -41.079 1.00 88.69 883 THR A CA 1
ATOM 6871 C C . THR A 1 883 ? 31.803 -0.183 -39.984 1.00 88.69 883 THR A C 1
ATOM 6873 O O . THR A 1 883 ? 32.416 0.296 -39.024 1.00 88.69 883 THR A O 1
ATOM 6876 N N . LEU A 1 884 ? 30.484 -0.021 -40.108 1.00 90.12 884 LEU A N 1
ATOM 6877 C CA . LEU A 1 884 ? 29.705 0.673 -39.083 1.00 90.12 884 LEU A CA 1
ATOM 6878 C C . LEU A 1 884 ? 29.716 -0.090 -37.750 1.00 90.12 884 LEU A C 1
ATOM 6880 O O . LEU A 1 884 ? 29.847 0.541 -36.701 1.00 90.12 884 LEU A O 1
ATOM 6884 N N . TYR A 1 885 ? 29.669 -1.424 -37.803 1.00 92.25 885 TYR A N 1
ATOM 6885 C CA . TYR A 1 885 ? 29.856 -2.296 -36.647 1.00 92.25 885 TYR A CA 1
ATOM 6886 C C . TYR A 1 885 ? 31.170 -2.015 -35.926 1.00 92.25 885 TYR A C 1
ATOM 6888 O O . TYR A 1 885 ? 31.168 -1.729 -34.732 1.00 92.25 885 TYR A O 1
ATOM 6896 N N . GLU A 1 886 ? 32.292 -2.034 -36.645 1.00 89.12 886 GLU A N 1
ATOM 6897 C CA . GLU A 1 886 ? 33.603 -1.820 -36.034 1.00 89.12 886 GLU A CA 1
ATOM 6898 C C . GLU A 1 886 ? 33.728 -0.425 -35.416 1.00 89.12 886 GLU A C 1
ATOM 6900 O O . GLU A 1 886 ? 34.332 -0.290 -34.355 1.00 89.12 886 GLU A O 1
ATOM 6905 N N . PHE A 1 887 ? 33.135 0.601 -36.032 1.00 88.12 887 PHE A N 1
ATOM 6906 C CA . PHE A 1 887 ? 33.124 1.947 -35.462 1.00 88.12 887 PHE A CA 1
ATOM 6907 C C . PHE A 1 887 ? 32.313 2.011 -34.160 1.00 88.12 887 PHE A C 1
ATOM 6909 O O . PHE A 1 887 ? 32.809 2.503 -33.144 1.00 88.12 887 PHE A O 1
ATOM 6916 N N . PHE A 1 888 ? 31.088 1.478 -34.152 1.00 89.31 888 PHE A N 1
ATOM 6917 C CA . PHE A 1 888 ? 30.263 1.465 -32.945 1.00 89.31 888 PHE A CA 1
ATOM 6918 C C . PHE A 1 888 ? 30.856 0.587 -31.837 1.00 89.31 888 PHE A C 1
ATOM 6920 O O . PHE A 1 888 ? 30.909 1.015 -30.686 1.00 89.31 888 PHE A O 1
ATOM 6927 N N . HIS A 1 889 ? 31.338 -0.609 -32.172 1.00 90.44 889 HIS A N 1
ATOM 6928 C CA . HIS A 1 889 ? 31.851 -1.588 -31.216 1.00 90.44 889 HIS A CA 1
ATOM 6929 C C . HIS A 1 889 ? 33.245 -1.227 -30.675 1.00 90.44 889 HIS A C 1
ATOM 6931 O O . HIS A 1 889 ? 33.490 -1.348 -29.475 1.00 90.44 889 HIS A O 1
ATOM 6937 N N . ASN A 1 890 ? 34.174 -0.789 -31.536 1.00 86.81 890 ASN A N 1
ATOM 6938 C CA . ASN A 1 890 ? 35.580 -0.583 -31.160 1.00 86.81 890 ASN A CA 1
ATOM 6939 C C . ASN A 1 890 ? 35.944 0.878 -30.870 1.00 86.81 890 ASN A C 1
ATOM 6941 O O . ASN A 1 890 ? 36.993 1.116 -30.279 1.00 86.81 890 ASN A O 1
ATOM 6945 N N . GLU A 1 891 ? 35.131 1.855 -31.283 1.00 86.81 891 GLU A N 1
ATOM 6946 C CA . GLU A 1 891 ? 35.371 3.271 -30.968 1.00 86.81 891 GLU A CA 1
ATOM 6947 C C . GLU A 1 891 ? 34.266 3.822 -30.046 1.00 86.81 891 GLU A C 1
ATOM 6949 O O . GLU A 1 891 ? 34.551 4.179 -28.904 1.00 86.81 891 GLU A O 1
ATOM 6954 N N . VAL A 1 892 ? 32.998 3.843 -30.476 1.00 86.12 892 VAL A N 1
ATOM 6955 C CA . VAL A 1 892 ? 31.915 4.512 -29.718 1.00 86.12 892 VAL A CA 1
ATOM 6956 C C . VAL A 1 892 ? 31.621 3.835 -28.375 1.00 86.12 892 VAL A C 1
ATOM 6958 O O . VAL A 1 892 ? 31.556 4.514 -27.353 1.00 86.12 892 VAL A O 1
ATOM 6961 N N . ALA A 1 893 ? 31.464 2.510 -28.350 1.00 87.12 893 ALA A N 1
ATOM 6962 C CA . ALA A 1 893 ? 31.144 1.767 -27.132 1.00 87.12 893 ALA A CA 1
ATOM 6963 C C . ALA A 1 893 ? 32.251 1.890 -26.074 1.00 87.12 893 ALA A C 1
ATOM 6965 O O . ALA A 1 893 ? 31.960 2.136 -24.907 1.00 87.12 893 ALA A O 1
ATOM 6966 N N . LEU A 1 894 ? 33.523 1.802 -26.479 1.00 84.62 894 LEU A N 1
ATOM 6967 C CA . LEU A 1 894 ? 34.655 2.013 -25.572 1.00 84.62 894 LEU A CA 1
ATOM 6968 C C . LEU A 1 894 ? 34.698 3.452 -25.048 1.00 84.62 894 LEU A C 1
ATOM 6970 O O . LEU A 1 894 ? 34.889 3.670 -23.850 1.00 84.62 894 LEU A O 1
ATOM 6974 N N . ALA A 1 895 ? 34.457 4.437 -25.914 1.00 82.50 895 ALA A N 1
ATOM 6975 C CA . ALA A 1 895 ? 34.408 5.836 -25.512 1.00 82.50 895 ALA A CA 1
ATOM 6976 C C . ALA A 1 895 ? 33.280 6.102 -24.493 1.00 82.50 895 ALA A C 1
ATOM 6978 O O . ALA A 1 895 ? 33.512 6.766 -23.483 1.00 82.50 895 ALA A O 1
ATOM 6979 N N . ALA A 1 896 ? 32.103 5.492 -24.680 1.00 79.94 896 ALA A N 1
ATOM 6980 C CA . ALA A 1 896 ? 30.979 5.563 -23.742 1.00 79.94 896 ALA A CA 1
ATOM 6981 C C . ALA A 1 896 ? 31.297 4.967 -22.355 1.00 79.94 896 ALA A C 1
ATOM 6983 O O . ALA A 1 896 ? 30.697 5.373 -21.362 1.00 79.94 896 ALA A O 1
ATOM 6984 N N . THR A 1 897 ? 32.273 4.056 -22.262 1.00 76.06 897 THR A N 1
ATOM 6985 C CA . THR A 1 897 ? 32.774 3.513 -20.982 1.00 76.06 897 THR A CA 1
ATOM 6986 C C . THR A 1 897 ? 33.878 4.354 -20.333 1.00 76.06 897 THR A C 1
ATOM 6988 O O . THR A 1 897 ? 34.383 3.996 -19.271 1.00 76.06 897 THR A O 1
ATOM 6991 N N . GLY A 1 898 ? 34.250 5.480 -20.950 1.00 77.69 898 GLY A N 1
ATOM 6992 C CA . GLY A 1 898 ? 35.290 6.380 -20.459 1.00 77.69 898 GLY A CA 1
ATOM 6993 C C . GLY A 1 898 ? 36.701 6.067 -20.964 1.00 77.69 898 GLY A C 1
ATOM 6994 O O . GLY A 1 898 ? 37.656 6.594 -20.392 1.00 77.69 898 GLY A O 1
ATOM 6995 N N . ASP A 1 899 ? 36.866 5.248 -22.015 1.00 83.38 899 ASP A N 1
ATOM 6996 C CA . ASP A 1 899 ? 38.188 4.989 -22.599 1.00 83.38 899 ASP A CA 1
ATOM 6997 C C . ASP A 1 899 ? 38.757 6.265 -23.264 1.00 83.38 899 ASP A C 1
ATOM 6999 O O . ASP A 1 899 ? 38.163 6.795 -24.219 1.00 83.38 899 ASP A O 1
ATOM 7003 N N . PRO A 1 900 ? 39.909 6.790 -22.796 1.00 82.00 900 PRO A N 1
ATOM 7004 C CA . PRO A 1 900 ? 40.449 8.047 -23.309 1.00 82.00 900 PRO A CA 1
ATOM 7005 C C . PRO A 1 900 ? 40.947 7.952 -24.752 1.00 82.00 900 PRO A C 1
ATOM 7007 O O . PRO A 1 900 ? 40.890 8.942 -25.482 1.00 82.00 900 PRO A O 1
ATOM 7010 N N . LEU A 1 901 ? 41.455 6.789 -25.173 1.00 82.31 901 LEU A N 1
ATOM 7011 C CA . LEU A 1 901 ? 41.983 6.610 -26.522 1.00 82.31 901 LEU A CA 1
ATOM 7012 C C . LEU A 1 901 ? 40.832 6.574 -27.522 1.00 82.31 901 LEU A C 1
ATOM 7014 O O . LEU A 1 901 ? 40.841 7.350 -28.474 1.00 82.31 901 LEU A O 1
ATOM 7018 N N . ALA A 1 902 ? 39.821 5.747 -27.270 1.00 82.81 902 ALA A N 1
ATOM 7019 C CA . ALA A 1 902 ? 38.610 5.657 -28.072 1.00 82.81 902 ALA A CA 1
ATOM 7020 C C . ALA A 1 902 ? 37.908 7.017 -28.182 1.00 82.81 902 ALA A C 1
ATOM 7022 O O . ALA A 1 902 ? 37.514 7.423 -29.273 1.00 82.81 902 ALA A O 1
ATOM 7023 N N . SER A 1 903 ? 37.869 7.785 -27.091 1.00 82.31 903 SER A N 1
ATOM 7024 C CA . SER A 1 903 ? 37.338 9.151 -27.100 1.00 82.31 903 SER A CA 1
ATOM 7025 C C . SER A 1 903 ? 38.083 10.082 -28.069 1.00 82.31 903 SER A C 1
ATOM 7027 O O . SER A 1 903 ? 37.472 10.862 -28.803 1.00 82.31 903 SER A O 1
ATOM 7029 N N . VAL A 1 904 ? 39.417 9.980 -28.127 1.00 82.38 904 VAL A N 1
ATOM 7030 C CA . VAL A 1 904 ? 40.240 10.716 -29.101 1.00 82.38 904 VAL A CA 1
ATOM 7031 C C . VAL A 1 904 ? 39.989 10.226 -30.530 1.00 82.38 904 VAL A C 1
ATOM 7033 O O . VAL A 1 904 ? 39.973 11.049 -31.448 1.00 82.38 904 VAL A O 1
ATOM 7036 N N . LEU A 1 905 ? 39.768 8.922 -30.735 1.00 80.56 905 LEU A N 1
ATOM 7037 C CA . LEU A 1 905 ? 39.434 8.368 -32.051 1.00 80.56 905 LEU A CA 1
ATOM 7038 C C . LEU A 1 905 ? 38.117 8.962 -32.569 1.00 80.56 905 LEU A C 1
ATOM 7040 O O . LEU A 1 905 ? 38.108 9.534 -33.661 1.00 80.56 905 LEU A O 1
ATOM 7044 N N . VAL A 1 906 ? 37.053 8.938 -31.755 1.00 81.50 906 VAL A N 1
ATOM 7045 C CA . VAL A 1 906 ? 35.737 9.505 -32.104 1.00 81.50 906 VAL A CA 1
ATOM 7046 C C . VAL A 1 906 ? 35.850 11.004 -32.414 1.00 81.50 906 VAL A C 1
ATOM 7048 O O . VAL A 1 906 ? 35.341 11.465 -33.439 1.00 81.50 906 VAL A O 1
ATOM 7051 N N . LEU A 1 907 ? 36.594 11.769 -31.606 1.00 81.31 907 LEU A N 1
ATOM 7052 C CA . LEU A 1 907 ? 36.868 13.185 -31.879 1.00 81.31 907 LEU A CA 1
ATOM 7053 C C . LEU A 1 907 ? 37.630 13.388 -33.200 1.00 81.31 907 LEU A C 1
ATOM 7055 O O . LEU A 1 907 ? 37.334 14.300 -33.967 1.00 81.31 907 LEU A O 1
ATOM 7059 N N . GLY A 1 908 ? 38.598 12.527 -33.508 1.00 78.19 908 GLY A N 1
ATOM 7060 C CA . GLY A 1 908 ? 39.300 12.553 -34.789 1.00 78.19 908 GLY A CA 1
ATOM 7061 C C . GLY A 1 908 ? 38.362 12.320 -35.980 1.00 78.19 908 GLY A C 1
ATOM 7062 O O . GLY A 1 908 ? 38.517 12.969 -37.018 1.00 78.19 908 GLY A O 1
ATOM 7063 N N . ARG A 1 909 ? 37.363 11.435 -35.835 1.00 79.31 909 ARG A N 1
ATOM 7064 C CA . ARG A 1 909 ? 36.349 11.176 -36.874 1.00 79.31 909 ARG A CA 1
ATOM 7065 C C . ARG A 1 909 ? 35.409 12.363 -37.091 1.00 79.31 909 ARG A C 1
ATOM 7067 O O . ARG A 1 909 ? 35.023 12.606 -38.232 1.00 79.31 909 ARG A O 1
ATOM 7074 N N . SER A 1 910 ? 35.082 13.131 -36.049 1.00 76.62 910 SER A N 1
ATOM 7075 C CA . SER A 1 910 ? 34.194 14.301 -36.173 1.00 76.62 910 SER A CA 1
ATOM 7076 C C . SER A 1 910 ? 34.834 15.477 -36.926 1.00 76.62 910 SER A C 1
ATOM 7078 O O . SER A 1 910 ? 34.130 16.283 -37.531 1.00 76.62 910 SER A O 1
ATOM 7080 N N . LEU A 1 911 ? 36.170 15.551 -36.959 1.00 73.75 911 LEU A N 1
ATOM 7081 C CA . LEU A 1 911 ? 36.927 16.612 -37.638 1.00 73.75 911 LEU A CA 1
ATOM 7082 C C . LEU A 1 911 ? 37.257 16.299 -39.108 1.00 73.75 911 LEU A C 1
ATOM 7084 O O . LEU A 1 911 ? 37.806 17.149 -39.813 1.00 73.75 911 LEU A O 1
ATOM 7088 N N . ASN A 1 912 ? 36.949 15.091 -39.586 1.00 68.94 912 ASN A N 1
ATOM 7089 C CA . ASN A 1 912 ? 37.316 14.642 -40.924 1.00 68.94 912 ASN A CA 1
ATOM 7090 C C . ASN A 1 912 ? 36.099 14.624 -41.854 1.00 68.94 912 ASN A C 1
ATOM 7092 O O . ASN A 1 912 ? 35.290 13.708 -41.792 1.00 68.94 912 ASN A O 1
ATOM 7096 N N . SER A 1 913 ? 35.972 15.612 -42.742 1.00 58.75 913 SER A N 1
ATOM 7097 C CA . SER A 1 913 ? 34.795 15.808 -43.607 1.00 58.75 913 SER A CA 1
ATOM 7098 C C . SER A 1 913 ? 34.628 14.794 -44.751 1.00 58.75 913 SER A C 1
ATOM 7100 O O . SER A 1 913 ? 33.654 14.876 -45.493 1.00 58.75 913 SER A O 1
ATOM 7102 N N . ASN A 1 914 ? 35.558 13.846 -44.916 1.00 56.34 914 ASN A N 1
ATOM 7103 C CA . ASN A 1 914 ? 35.583 12.896 -46.036 1.00 56.34 914 ASN A CA 1
ATOM 7104 C C . ASN A 1 914 ? 34.999 11.504 -45.703 1.00 56.34 914 ASN A C 1
ATOM 7106 O O . ASN A 1 914 ? 35.345 10.540 -46.384 1.00 56.34 914 ASN A O 1
ATOM 7110 N N . TYR A 1 915 ? 34.177 11.362 -44.653 1.00 67.62 915 TYR A N 1
ATOM 7111 C CA . TYR A 1 915 ? 33.733 10.050 -44.156 1.00 67.62 915 TYR A CA 1
ATOM 7112 C C . TYR A 1 915 ? 32.239 10.000 -43.833 1.00 67.62 915 TYR A C 1
ATOM 7114 O O . TYR A 1 915 ? 31.655 10.964 -43.346 1.00 67.62 915 TYR A O 1
ATOM 7122 N N . PHE A 1 916 ? 31.625 8.826 -44.015 1.00 76.69 916 PHE A N 1
ATOM 7123 C CA . PHE A 1 916 ? 30.250 8.589 -43.566 1.00 76.69 916 PHE A CA 1
ATOM 7124 C C . PHE A 1 916 ? 30.101 8.606 -42.036 1.00 76.69 916 PHE A C 1
ATOM 7126 O O . PHE A 1 916 ? 28.991 8.769 -41.544 1.00 76.69 916 PHE A O 1
ATOM 7133 N N . PHE A 1 917 ? 31.192 8.497 -41.272 1.00 82.31 917 PHE A N 1
ATOM 7134 C CA . PHE A 1 917 ? 31.150 8.556 -39.808 1.00 82.31 917 PHE A CA 1
ATOM 7135 C C . PHE A 1 917 ? 31.060 9.968 -39.232 1.00 82.31 917 PHE A C 1
ATOM 7137 O O . PHE A 1 917 ? 30.721 10.099 -38.062 1.00 82.31 917 PHE A O 1
ATOM 7144 N N . THR A 1 918 ? 31.342 11.025 -40.000 1.00 83.44 918 THR A N 1
ATOM 7145 C CA . THR A 1 918 ? 31.422 12.390 -39.451 1.00 83.44 918 THR A CA 1
ATOM 7146 C C . THR A 1 918 ? 30.128 12.823 -38.755 1.00 83.44 918 THR A C 1
ATOM 7148 O O . THR A 1 918 ? 30.215 13.257 -37.608 1.00 83.44 918 THR A O 1
ATOM 7151 N N . PRO A 1 919 ? 28.925 12.660 -39.350 1.00 85.75 919 PRO A N 1
ATOM 7152 C CA . PRO A 1 919 ? 27.680 13.035 -38.673 1.00 85.75 919 PRO A CA 1
ATOM 7153 C C . PRO A 1 919 ? 27.408 12.198 -37.416 1.00 85.75 919 PRO A C 1
ATOM 7155 O O . PRO A 1 919 ? 26.908 12.723 -36.426 1.00 85.75 919 PRO A O 1
ATOM 7158 N N . ILE A 1 920 ? 27.804 10.920 -37.435 1.00 87.81 920 ILE A N 1
ATOM 7159 C CA . ILE A 1 920 ? 27.665 9.994 -36.303 1.00 87.81 920 ILE A CA 1
ATOM 7160 C C . ILE A 1 920 ? 28.586 10.427 -35.157 1.00 87.81 920 ILE A C 1
ATOM 7162 O O . ILE A 1 920 ? 28.140 10.627 -34.033 1.00 87.81 920 ILE A O 1
ATOM 7166 N N . ALA A 1 921 ? 29.867 10.653 -35.445 1.00 85.62 921 ALA A N 1
ATOM 7167 C CA . ALA A 1 921 ? 30.853 11.095 -34.467 1.00 85.62 921 ALA A CA 1
ATOM 7168 C C . ALA A 1 921 ? 30.511 12.472 -33.872 1.00 85.62 921 ALA A C 1
ATOM 7170 O O . ALA A 1 921 ? 30.711 12.693 -32.682 1.00 85.62 921 ALA A O 1
ATOM 7171 N N . VAL A 1 922 ? 29.966 13.397 -34.672 1.00 84.81 922 VAL A N 1
ATOM 7172 C CA . VAL A 1 922 ? 29.514 14.712 -34.186 1.00 84.81 922 VAL A CA 1
ATOM 7173 C C . VAL A 1 922 ? 28.400 14.572 -33.149 1.00 84.81 922 VAL A C 1
ATOM 7175 O O . VAL A 1 922 ? 28.474 15.243 -32.122 1.00 84.81 922 VAL A O 1
ATOM 7178 N N . PHE A 1 923 ? 27.418 13.690 -33.368 1.00 86.56 923 PHE A N 1
ATOM 7179 C CA . PHE A 1 923 ? 26.348 13.441 -32.395 1.00 86.56 923 PHE A CA 1
ATOM 7180 C C . PHE A 1 923 ? 26.912 13.016 -31.030 1.00 86.56 923 PHE A C 1
ATOM 7182 O O . PHE A 1 923 ? 26.555 13.586 -30.003 1.00 86.56 923 PHE A O 1
ATOM 7189 N N . PHE A 1 924 ? 27.861 12.081 -31.041 1.00 81.06 924 PHE A N 1
ATOM 7190 C CA . PHE A 1 924 ? 28.499 11.536 -29.842 1.00 81.06 924 PHE A CA 1
ATOM 7191 C C . PHE A 1 924 ? 29.436 12.525 -29.124 1.00 81.06 924 PHE A C 1
ATOM 7193 O O . PHE A 1 924 ? 29.609 12.430 -27.914 1.00 81.06 924 PHE A O 1
ATOM 7200 N N . VAL A 1 925 ? 30.017 13.499 -29.836 1.00 76.38 925 VAL A N 1
ATOM 7201 C CA . VAL A 1 925 ? 30.929 14.513 -29.261 1.00 76.38 925 VAL A CA 1
ATOM 7202 C C . VAL A 1 925 ? 30.189 15.762 -28.754 1.00 76.38 925 VAL A C 1
ATOM 7204 O O . VAL A 1 925 ? 30.710 16.480 -27.902 1.00 76.38 925 VAL A O 1
ATOM 7207 N N . GLN A 1 926 ? 28.985 16.051 -29.257 1.00 65.44 926 GLN A N 1
ATOM 7208 C CA . GLN A 1 926 ? 28.219 17.251 -28.891 1.00 65.44 926 GLN A CA 1
ATOM 7209 C C . GLN A 1 926 ? 27.588 17.219 -27.484 1.00 65.44 926 GLN A C 1
ATOM 7211 O O . GLN A 1 926 ? 27.155 18.273 -27.025 1.00 65.44 926 GLN A O 1
ATOM 7216 N N . GLY A 1 927 ? 27.605 16.084 -26.771 1.00 54.81 927 GLY A N 1
ATOM 7217 C CA . GLY A 1 927 ? 27.048 15.894 -25.414 1.00 54.81 927 GLY A CA 1
ATOM 7218 C C . GLY A 1 927 ? 27.781 16.606 -24.258 1.00 54.81 927 GLY A C 1
ATOM 7219 O O . GLY A 1 927 ? 27.883 16.087 -23.152 1.00 54.81 927 GLY A O 1
ATOM 7220 N N . GLN A 1 928 ? 28.324 17.804 -24.497 1.00 49.94 928 GLN A N 1
ATOM 7221 C CA . GLN A 1 928 ? 28.889 18.743 -23.507 1.00 49.94 928 GLN A CA 1
ATOM 7222 C C . GLN A 1 928 ? 30.190 18.329 -22.773 1.00 49.94 928 GLN A C 1
ATOM 7224 O O . GLN A 1 928 ? 30.781 19.169 -22.094 1.00 49.94 928 GLN A O 1
ATOM 7229 N N . ALA A 1 929 ? 30.728 17.118 -22.960 1.00 47.91 929 ALA A N 1
ATOM 7230 C CA . ALA A 1 929 ? 32.113 16.770 -22.604 1.00 47.91 929 ALA A CA 1
ATOM 7231 C C . ALA A 1 929 ? 32.598 15.536 -23.383 1.00 47.91 929 ALA A C 1
ATOM 7233 O O . ALA A 1 929 ? 31.797 14.684 -23.743 1.00 47.91 929 ALA A O 1
ATOM 7234 N N . ILE A 1 930 ? 33.921 15.366 -23.527 1.00 50.97 930 ILE A N 1
ATOM 7235 C CA . ILE A 1 930 ? 34.574 14.162 -24.107 1.00 50.97 930 ILE A CA 1
ATOM 7236 C C . ILE A 1 930 ? 34.176 12.854 -23.368 1.00 50.97 930 ILE A C 1
ATOM 7238 O O . ILE A 1 930 ? 34.520 11.768 -23.812 1.00 50.97 930 ILE A O 1
ATOM 7242 N N . TYR A 1 931 ? 33.439 12.950 -22.256 1.00 52.44 931 TYR A N 1
ATOM 7243 C CA . TYR A 1 931 ? 33.072 11.848 -21.367 1.00 52.44 931 TYR A CA 1
ATOM 7244 C C . TYR A 1 931 ? 31.558 11.615 -21.218 1.00 52.44 931 TYR A C 1
ATOM 7246 O O . TYR A 1 931 ? 31.184 10.714 -20.475 1.00 52.44 931 TYR A O 1
ATOM 7254 N N . ASN A 1 932 ? 30.684 12.392 -21.876 1.00 61.94 932 ASN A N 1
ATOM 7255 C CA . ASN A 1 932 ? 29.229 12.224 -21.754 1.00 61.94 932 ASN A CA 1
ATOM 7256 C C . ASN A 1 932 ? 28.583 12.013 -23.134 1.00 61.94 932 ASN A C 1
ATOM 7258 O O . ASN A 1 932 ? 28.093 12.938 -23.772 1.00 61.94 932 ASN A O 1
ATOM 7262 N N . TYR A 1 933 ? 28.654 10.769 -23.611 1.00 71.06 933 TYR A N 1
ATOM 7263 C CA . TYR A 1 933 ? 28.300 10.365 -24.979 1.00 71.06 933 TYR A CA 1
ATOM 7264 C C . TYR A 1 933 ? 26.795 10.206 -25.235 1.00 71.06 933 TYR A C 1
ATOM 7266 O O . TYR A 1 933 ? 26.391 9.928 -26.364 1.00 71.06 933 TYR A O 1
ATOM 7274 N N . ILE A 1 934 ? 25.960 10.335 -24.202 1.00 75.50 934 ILE A N 1
ATOM 7275 C CA . ILE A 1 934 ? 24.521 10.080 -24.277 1.00 75.50 934 ILE A CA 1
ATOM 7276 C C . ILE A 1 934 ? 23.781 11.271 -23.658 1.00 75.50 934 ILE A C 1
ATOM 7278 O O . ILE A 1 934 ? 24.124 11.656 -22.539 1.00 75.50 934 ILE A O 1
ATOM 7282 N N . PRO A 1 935 ? 22.776 11.844 -24.349 1.00 83.62 935 PRO A N 1
ATOM 7283 C CA . PRO A 1 935 ? 21.943 12.907 -23.791 1.00 83.62 935 PRO A CA 1
ATOM 7284 C C . PRO A 1 935 ? 21.214 12.476 -22.517 1.00 83.62 935 PRO A C 1
ATOM 7286 O O . PRO A 1 935 ? 20.924 11.290 -22.320 1.00 83.62 935 PRO A O 1
ATOM 7289 N N . ASP A 1 936 ? 20.806 13.450 -21.699 1.00 85.88 936 ASP A N 1
ATOM 7290 C CA . ASP A 1 936 ? 20.155 13.161 -20.421 1.00 85.88 936 ASP A CA 1
ATOM 7291 C C . ASP A 1 936 ? 18.798 12.446 -20.598 1.00 85.88 936 ASP A C 1
ATOM 7293 O O . ASP A 1 936 ? 18.305 11.778 -19.685 1.00 85.88 936 ASP A O 1
ATOM 7297 N N . THR A 1 937 ? 18.213 12.523 -21.800 1.00 89.94 937 THR A N 1
ATOM 7298 C CA . THR A 1 937 ? 17.030 11.763 -22.225 1.00 89.94 937 THR A CA 1
ATOM 7299 C C . THR A 1 937 ? 17.104 10.279 -21.870 1.00 89.94 937 THR A C 1
ATOM 7301 O O . THR A 1 937 ? 16.100 9.708 -21.446 1.00 89.94 937 THR A O 1
ATOM 7304 N N . HIS A 1 938 ? 18.271 9.648 -22.042 1.00 91.25 938 HIS A N 1
ATOM 7305 C CA . HIS A 1 938 ? 18.390 8.197 -21.915 1.00 91.25 938 HIS A CA 1
ATOM 7306 C C . HIS A 1 938 ? 18.431 7.714 -20.462 1.00 91.25 938 HIS A C 1
ATOM 7308 O O . HIS A 1 938 ? 18.263 6.523 -20.226 1.00 91.25 938 HIS A O 1
ATOM 7314 N N . HIS A 1 939 ? 18.654 8.574 -19.466 1.00 90.06 939 HIS A N 1
ATOM 7315 C CA . HIS A 1 939 ? 18.786 8.111 -18.082 1.00 90.06 939 HIS A CA 1
ATOM 7316 C C . HIS A 1 939 ? 17.504 7.477 -17.527 1.00 90.06 939 HIS A C 1
ATOM 7318 O O . HIS A 1 939 ? 16.392 7.945 -17.771 1.00 90.06 939 HIS A O 1
ATOM 7324 N N . ALA A 1 940 ? 17.654 6.449 -16.685 1.00 91.62 940 ALA A N 1
ATOM 7325 C CA . ALA A 1 940 ? 16.527 5.765 -16.052 1.00 91.62 940 ALA A CA 1
ATOM 7326 C C . ALA A 1 940 ? 15.656 6.710 -15.199 1.00 91.62 940 ALA A C 1
ATOM 7328 O O . ALA A 1 940 ? 14.428 6.590 -15.203 1.00 91.62 940 ALA A O 1
ATOM 7329 N N . PHE A 1 941 ? 16.265 7.697 -14.528 1.00 90.94 941 PHE A N 1
ATOM 7330 C CA . PHE A 1 941 ? 15.526 8.701 -13.755 1.00 90.94 941 PHE A CA 1
ATOM 7331 C C . PHE A 1 941 ? 14.635 9.595 -14.634 1.00 90.94 941 PHE A C 1
ATOM 7333 O O . PHE A 1 941 ? 13.585 10.040 -14.167 1.00 90.94 941 PHE A O 1
ATOM 7340 N N . THR A 1 942 ? 14.987 9.818 -15.905 1.00 93.94 942 THR A N 1
ATOM 7341 C CA . THR A 1 942 ? 14.167 10.570 -16.869 1.00 93.94 942 THR A CA 1
ATOM 7342 C C . THR A 1 942 ? 12.856 9.832 -17.132 1.00 93.94 942 THR A C 1
ATOM 7344 O O . THR A 1 942 ? 11.774 10.413 -17.033 1.00 93.94 942 THR A O 1
ATOM 7347 N N . TYR A 1 943 ? 12.934 8.521 -17.371 1.00 96.06 943 TYR A N 1
ATOM 7348 C CA . TYR A 1 943 ? 11.766 7.662 -17.571 1.00 96.06 943 TYR A CA 1
ATOM 7349 C C . TYR A 1 943 ? 10.920 7.532 -16.299 1.00 96.06 943 TYR A C 1
ATOM 7351 O O . TYR A 1 943 ? 9.706 7.728 -16.360 1.00 96.06 943 TYR A O 1
ATOM 7359 N N . TYR A 1 944 ? 11.547 7.299 -15.140 1.00 95.00 944 TYR A N 1
ATOM 7360 C CA . TYR A 1 944 ? 10.849 7.268 -13.848 1.00 95.00 944 TYR A CA 1
ATOM 7361 C C . TYR A 1 944 ? 10.065 8.557 -13.590 1.00 95.00 944 TYR A C 1
ATOM 7363 O O . TYR A 1 944 ? 8.874 8.515 -13.283 1.00 95.00 944 TYR A O 1
ATOM 7371 N N . THR A 1 945 ? 10.701 9.712 -13.789 1.00 92.88 945 THR A N 1
ATOM 7372 C CA . THR A 1 945 ? 10.071 11.017 -13.560 1.00 92.88 945 THR A CA 1
ATOM 7373 C C . THR A 1 945 ? 8.890 11.245 -14.507 1.00 92.88 945 THR A C 1
ATOM 7375 O O . THR A 1 945 ? 7.859 11.774 -14.094 1.00 92.88 945 THR A O 1
ATOM 7378 N N . ALA A 1 946 ? 8.999 10.825 -15.769 1.00 95.00 946 ALA A N 1
ATOM 7379 C CA . ALA A 1 946 ? 7.903 10.952 -16.725 1.00 95.00 946 ALA A CA 1
ATOM 7380 C C . ALA A 1 946 ? 6.696 10.079 -16.360 1.00 95.00 946 ALA A C 1
ATOM 7382 O O . ALA A 1 946 ? 5.564 10.559 -16.425 1.00 95.00 946 ALA A O 1
ATOM 7383 N N . VAL A 1 947 ? 6.922 8.834 -15.933 1.00 94.25 947 VAL A N 1
ATOM 7384 C CA . VAL A 1 947 ? 5.846 7.930 -15.496 1.00 94.25 947 VAL A CA 1
ATOM 7385 C C . VAL A 1 947 ? 5.195 8.435 -14.209 1.00 94.25 947 VAL A C 1
ATOM 7387 O O . VAL A 1 947 ? 3.973 8.546 -14.152 1.00 94.25 947 VAL A O 1
ATOM 7390 N N . LYS A 1 948 ? 5.999 8.840 -13.217 1.00 91.75 948 LYS A N 1
ATOM 7391 C CA . LYS A 1 948 ? 5.538 9.418 -11.941 1.00 91.75 948 LYS A CA 1
ATOM 7392 C C . LYS A 1 948 ? 4.572 10.593 -12.133 1.00 91.75 948 LYS A C 1
ATOM 7394 O O . LYS A 1 948 ? 3.639 10.763 -11.354 1.00 91.75 948 LYS A O 1
ATOM 7399 N N . TYR A 1 949 ? 4.790 11.417 -13.160 1.00 91.38 949 TYR A N 1
ATOM 7400 C CA . TYR A 1 949 ? 3.933 12.565 -13.472 1.00 91.38 949 TYR A CA 1
ATOM 7401 C C . TYR A 1 949 ? 2.875 12.289 -14.551 1.00 91.38 949 TYR A C 1
ATOM 7403 O O . TYR A 1 949 ? 2.254 13.238 -15.030 1.00 91.38 949 TYR A O 1
ATOM 7411 N N . GLY A 1 950 ? 2.656 11.026 -14.937 1.00 90.56 950 GLY A N 1
ATOM 7412 C CA . GLY A 1 950 ? 1.641 10.646 -15.926 1.00 90.56 950 GLY A CA 1
ATOM 7413 C C . GLY A 1 950 ? 1.871 11.272 -17.306 1.00 90.56 950 GLY A C 1
ATOM 7414 O O . GLY A 1 950 ? 0.922 11.698 -17.958 1.00 90.56 950 GLY A O 1
ATOM 7415 N N . LEU A 1 951 ? 3.135 11.419 -17.720 1.00 91.12 951 LEU A N 1
ATOM 7416 C CA . LEU A 1 951 ? 3.506 12.016 -19.013 1.00 91.12 951 LEU A CA 1
ATOM 7417 C C . LEU A 1 951 ? 3.549 10.996 -20.156 1.00 91.12 951 LEU A C 1
ATOM 7419 O O . LEU A 1 951 ? 3.525 11.380 -21.328 1.00 91.12 951 LEU A O 1
ATOM 7423 N N . PHE A 1 952 ? 3.578 9.712 -19.809 1.00 84.62 952 PHE A N 1
ATOM 7424 C CA . PHE A 1 952 ? 3.169 8.621 -20.686 1.00 84.62 952 PHE A CA 1
ATOM 7425 C C . PHE A 1 952 ? 1.671 8.324 -20.469 1.00 84.62 952 PHE A C 1
ATOM 7427 O O . PHE A 1 952 ? 1.145 8.742 -19.436 1.00 84.62 952 PHE A O 1
ATOM 7434 N N . PRO A 1 953 ? 0.982 7.697 -21.444 1.00 66.50 953 PRO A N 1
ATOM 7435 C CA . PRO A 1 953 ? -0.463 7.441 -21.392 1.00 66.50 953 PRO A CA 1
ATOM 7436 C C . PRO A 1 953 ? -0.958 6.742 -20.127 1.00 66.50 953 PRO A C 1
ATOM 7438 O O . PRO A 1 953 ? -0.114 6.160 -19.407 1.00 66.50 953 PRO A O 1
#

Secondary structure (DSSP, 8-state):
-------EEE--SSTTEEEEESS-SSEEEEESEEBTTB-EEEEETTEEEEEEEE-S--SS-S---PPP-EEEEEEEEE-TTS-EEEEEEEETTTSTTEEEEEEEETTEEEEEEEESS--S--EEEEEEE-SSPEEEE-TTS-EEEE-TTT--EEEEEPP-EEE-S-SS---SS----EEEEEEEETTTEEEEEEE--HHHHH-TT--SPEEEE-EEEE-PPTTS---S-EEEEEESSSTT---TT-SEEEEEEE-SSSSTT----EEEEEEEE-TTHHHHHHHTT--TTTEEEEEEEEEEEEE-SS-EEEEEEEE-S---TTT--HHHHTTT-EEEEEEEEEE-TT--SEEEEE-HHHHHHHHHT-BTTB----EEEEES-TTSTT--EEEE-TT-S-GGGS-EEEEEE----TTSPPTT--TT-EEEEEETTTS-EEE-GGG--STTEE-EEE-----GGGEEEEEEETTTTEEEEEETT-TTEEEEEGGG--STTPBEEEEEPPTT---GGG-EEEEE-TTS-EEEEEGGGTT-EEEEEGGG--STTPBEEEEE--S-GGG-EEEEEPPB----TTS--HHHHHHHHHHHHHHHH-PEEETTEEEPPPP-SS-HHHHHHHHHTT-B--TTSEESTT---TT---EEEEEEEEEETTEEEEEEEEEE----TTHHHHTT-SSSSS----SB-HHHHHHHHHHHHHHHHHHHHTT-SSEEEEEEEETHHHHHHHHHHHHHHHHT-GGGEEEEEESPPP-BSS--TT-TTEEEEEETT-SGGG-S--GGGTS--B-SSEEEEEE-HHHHHHH-HHHHHHHHHHTTTPPPP--HHHHHHHHHHHHHH--SHHHHHH-B-B-S---TT-PPPPPTTSTTS-----BHHHHIIIIIHHHHTT-HHHHHHHHHHHT-TTBTTHHHHHHHH-SSSTT--S-GGGSHHHHHHHHHTT---

Foldseek 3Di:
DADFFLAWDQDPPDPQFGTWTPIAQKIWTHGQWAWQVAAIWIDHDLWIKGKGWFEPPDPDDDDDRAIDGFGWDWDWDQDPVGDTFTWTKGAQRHHHQWIWIWTGDNFYIKIKTKGFALPVDFKIKIKMFTNQFAWDQDPVRWIFTANPVPRDGFKTKDDWDKDAPDPDDDPPDDFDWDWDKDDPDGSTIIMIMTGGGPCQRPPPPGHDTMIIMIDMGGDDDPDDQPQQKFKAKAFPQPQFDQGRQPFKAKAAFACQPPDPVSDGRAGIKMFMWRQCLLVNCVVVVHALQFWPWKKKKWFWPAFDPDKWKKWKFQAQDADDSRGDYNVPRVLVRTDGTFAMDTGHHPDRGMDMTTRSVLSSCLNVLPHPGNDRRGIMMHTPHNPDYPGMTMTGDSNHPPNVRYMDMDTHGDPQDQQDAAPPADALFKFQWQQPLQRWTWFQVVLPQDAPRFIWTAHDQQDLRRMWGWHADSRVRWIWTARSSHNQWTWFFPPLALDWFGTTGIHGADPVGHDQRRIWHWAQDSVRWTWTAGSSNVRQWTFFFPPSDNDGGGTTITDGCPPDRRRTIHTHTAAADADFLLDDDLVLLLVQLVLQQLQAFVFDQDSNATEGDDDDLFSVSSVVVCVVVVWRFDRVQFPDSVPDDLLAWTWGWIWHWHAHVSDTAIEIEIETYADADLVLLLLLQQPHLFDDDFFWRVSLVSRLVVVVVVVVVVCVVSVHDQYAYSQEHAQSSLLNSQVNQVVCCVVNNLRRYAAHYEQHAFTGLDAAQVSSSHEYEHELQFLRNCPVHDPVLQQNTHTHYHYQHPHHLVVCCVPPPQLVVSLCRRVVNDGFFTDNPLSVVQSNLCSVQQNYVNQQRPPFFFDDDDDPPDDDDDDPVRPLDPPDGDGNSCLSNVQVSNQQNVNPSSLVVLVVLCPDPRTSCNSVSCQQPVQPHSHRRGTPSRRSSSSSSCSVVPVTD

pLDDT: mean 83.25, std 15.51, range [28.38, 98.81]